Protein AF-0000000070433980 (afdb_homodimer)

Foldseek 3Di:
DAAFDKDKAKWFDAFFWWKWFFKWKWFDQAQKWKKFKDKQNHTQFIFIDHGDPPNPVSPPVIDIRGITGDTDTDGGTMMMIMIGTNHADPVGIGTDDIDMDIPDPQQDPCNTNVVKDFFPPDFDDFFDDDPVAFWKKWFWQADAAPAQLAFRTKIFIFGQDFQKKKKKWFWAPDDDPDFQADHDGVRPQAQFQQDKDFWDWQDQPDDWDDDPFKIWHWHDDQFKIKIKMKGAHGDQDVSVQFGLQQFKKKKKWFKALDWAWKKKKKWWQFLVRDIDTDDIDTDNSNPDGMDMDIGHGRGGDNPDMIMIMMMIGDPGGTRIITRIITIHGDDWDWDKDFPDDDQFKTKIFTAIPRRVVDQFFAWEAEPPVRDIDTRTQKIWMWGQDPVDRDTATAWMAGQFQKIWGDAGDDPPDDYFDAFKIKRAAWWDRNDSDTGFGWHYWYAHPVQGKIWTATPVGWIWIWGWDHDRRMIMIMIGTPDDDDNSVRTGRMMITWFDNHQQATSFQWKDASRDDIDGSPDPDGMDIHQKMKTHHRMQHSHSRGHTIMMMGRDHPVPVVD/DAAFDKDKAKWFDAAFWWKWFFKWKWFDQAAKWKKFKDKQNHTQFIFIDHGDHPVPVSPPVIDIRGITGDIDTDGGTMMMIMIGTNHADPVGIGTDDIDMDIPDPQQDPCNTNVNKDFFPPDFDDFFDDDPQAFWKKWFWQADAAPAQLAFRTKIFIFGQDFQKKKKKWFWAPDDDPDFFADHDGVRPLAQPQQDKDFWDWQDQPDDWDDDPFKIWHWHDDQFKIKIKMKGAHGDADVSVQFGLQQFKKKKKWFKALDWAWKKKKKWWQFLVRDIDTDDIDTDRSNPDGMDMDIGHGRGHDNPDMIMIMMMIGDPGGTRIITRIITIHGDDWDWDKDFPDDDQFKTKIFTAIPRRVVDQFFAWEAEPPPRDIDTRTQKIWMWGQDPVDRDTATAWMAGQFQKIWGDAGDDPPDDYFDAFKIKRAAWWDRNDSDTGFGWHYWYAHPVQGKIWTATPVGWIWIWGWDHDRRMIMIMIGTPDDDDNSVRTGRMMIIWFDNHQQATSFQWKDASRDDIDGSPDPDGMDIHQKMKTHHRMQHSHSRGHTIMMMGRDHPVPPVD

Structure (mmCIF, N/CA/C/O backbone):
data_AF-0000000070433980-model_v1
#
loop_
_entity.id
_entity.type
_entity.pdbx_description
1 polymer 'Uncharacterized protein LOC111118396 isoform X2'
#
loop_
_atom_site.group_PDB
_atom_site.id
_atom_site.type_symbol
_atom_site.label_atom_id
_atom_site.label_alt_id
_atom_site.label_comp_id
_atom_site.label_asym_id
_atom_site.label_entity_id
_atom_site.label_seq_id
_atom_site.pdbx_PDB_ins_code
_atom_site.Cartn_x
_atom_site.Cartn_y
_atom_site.Cartn_z
_atom_site.occupancy
_atom_site.B_iso_or_equiv
_atom_site.auth_seq_id
_atom_site.auth_comp_id
_atom_site.auth_asym_id
_atom_site.auth_atom_id
_atom_site.pdbx_PDB_model_num
ATOM 1 N N . MET A 1 1 ? -34.625 -0.624 -18.125 1 86.94 1 MET A N 1
ATOM 2 C CA . MET A 1 1 ? -34.812 -2.006 -17.703 1 86.94 1 MET A CA 1
ATOM 3 C C . MET A 1 1 ? -36.094 -2.592 -18.312 1 86.94 1 MET A C 1
ATOM 5 O O . MET A 1 1 ? -37.062 -1.866 -18.578 1 86.94 1 MET A O 1
ATOM 9 N N . PHE A 1 2 ? -35.969 -3.822 -18.5 1 88.75 2 PHE A N 1
ATOM 10 C CA . PHE A 1 2 ? -37.156 -4.543 -18.953 1 88.75 2 PHE A CA 1
ATOM 11 C C . PHE A 1 2 ? -37.656 -5.488 -17.875 1 88.75 2 PHE A C 1
ATOM 13 O O . PHE A 1 2 ? -37.031 -5.637 -16.828 1 88.75 2 PHE A O 1
ATOM 20 N N . THR A 1 3 ? -38.844 -6.012 -18.219 1 88.19 3 THR A N 1
ATOM 21 C CA . THR A 1 3 ? -39.5 -6.902 -17.266 1 88.19 3 THR A CA 1
ATOM 22 C C . THR A 1 3 ? -38.531 -7.953 -16.75 1 88.19 3 THR A C 1
ATOM 24 O O . THR A 1 3 ? -37.781 -8.562 -17.531 1 88.19 3 THR A O 1
ATOM 27 N N . ASN A 1 4 ? -38.406 -8.031 -15.445 1 85.06 4 ASN A N 1
ATOM 28 C CA . ASN A 1 4 ? -37.594 -8.992 -14.688 1 85.06 4 ASN A CA 1
ATOM 29 C C . ASN A 1 4 ? -36.156 -8.57 -14.594 1 85.06 4 ASN A C 1
ATOM 31 O O . ASN A 1 4 ? -35.312 -9.297 -14.047 1 85.06 4 ASN A O 1
ATOM 35 N N . GLN A 1 5 ? -35.906 -7.461 -15.109 1 85.38 5 GLN A N 1
ATOM 36 C CA . GLN A 1 5 ? -34.562 -6.91 -14.891 1 85.38 5 GLN A CA 1
ATOM 37 C C . GLN A 1 5 ? -34.5 -6.121 -13.586 1 85.38 5 GLN A C 1
ATOM 39 O O . GLN A 1 5 ? -35.531 -5.672 -13.078 1 85.38 5 GLN A O 1
ATOM 44 N N . TYR A 1 6 ? -33.312 -6.09 -12.969 1 88.31 6 TYR A N 1
ATOM 45 C CA . TYR A 1 6 ? -33.25 -5.441 -11.664 1 88.31 6 TYR A CA 1
ATOM 46 C C . TYR A 1 6 ? -31.922 -4.668 -11.523 1 88.31 6 TYR A C 1
ATOM 48 O O . TYR A 1 6 ? -30.984 -4.887 -12.297 1 88.31 6 TYR A O 1
ATOM 56 N N . LEU A 1 7 ? -31.938 -3.682 -10.68 1 85.38 7 LEU A N 1
ATOM 57 C CA . LEU A 1 7 ? -30.781 -2.998 -10.117 1 85.38 7 LEU A CA 1
ATOM 58 C C . LEU A 1 7 ? -30.562 -3.393 -8.664 1 85.38 7 LEU A C 1
ATOM 60 O O . LEU A 1 7 ? -31.516 -3.537 -7.906 1 85.38 7 LEU A O 1
ATOM 64 N N . GLU A 1 8 ? -29.344 -3.719 -8.414 1 83.38 8 GLU A N 1
ATOM 65 C CA . GLU A 1 8 ? -29.016 -4.09 -7.035 1 83.38 8 GLU A CA 1
ATOM 66 C C . GLU A 1 8 ? -27.812 -3.303 -6.523 1 83.38 8 GLU A C 1
ATOM 68 O O . GLU A 1 8 ? -26.844 -3.096 -7.258 1 83.38 8 GLU A O 1
ATOM 73 N N . TYR A 1 9 ? -27.938 -2.695 -5.289 1 81 9 TYR A N 1
ATOM 74 C CA . TYR A 1 9 ? -26.859 -1.953 -4.648 1 81 9 TYR A CA 1
ATOM 75 C C . TYR A 1 9 ? -26.656 -2.406 -3.209 1 81 9 TYR A C 1
ATOM 77 O O . TYR A 1 9 ? -27.625 -2.684 -2.502 1 81 9 TYR A O 1
ATOM 85 N N . THR A 1 10 ? -25.438 -2.533 -2.9 1 75.19 10 THR A N 1
ATOM 86 C CA . THR A 1 10 ? -25.109 -2.852 -1.516 1 75.19 10 THR A CA 1
ATOM 87 C C . THR A 1 10 ? -24.875 -1.578 -0.709 1 75.19 10 THR A C 1
ATOM 89 O O . THR A 1 10 ? -24.234 -0.637 -1.195 1 75.19 10 THR A O 1
ATOM 92 N N . PHE A 1 11 ? -25.578 -1.498 0.395 1 77.69 11 PHE A N 1
ATOM 93 C CA . PHE A 1 11 ? -25.328 -0.402 1.328 1 77.69 11 PHE A CA 1
ATOM 94 C C . PHE A 1 11 ? -25.141 -0.93 2.744 1 77.69 11 PHE A C 1
ATOM 96 O O . PHE A 1 11 ? -25.453 -2.084 3.033 1 77.69 11 PHE A O 1
ATOM 103 N N . CYS A 1 12 ? -24.516 -0.192 3.568 1 74.44 12 CYS A N 1
ATOM 104 C CA . CYS A 1 12 ? -24.234 -0.609 4.934 1 74.44 12 CYS A CA 1
ATOM 105 C C . CYS A 1 12 ? -24.859 0.344 5.941 1 74.44 12 CYS A C 1
ATOM 107 O O . CYS A 1 12 ? -25.078 1.521 5.641 1 74.44 12 CYS A O 1
ATOM 109 N N . VAL A 1 13 ? -25.406 -0.296 7.055 1 76.44 13 VAL A N 1
ATOM 110 C CA . VAL A 1 13 ? -25.828 0.509 8.195 1 76.44 13 VAL A CA 1
ATOM 111 C C . VAL A 1 13 ? -25.031 0.106 9.438 1 76.44 13 VAL A C 1
ATOM 113 O O . VAL A 1 13 ? -24.641 -1.056 9.578 1 76.44 13 VAL A O 1
ATOM 116 N N . ARG A 1 14 ? -24.688 0.942 10.305 1 64.81 14 ARG A N 1
ATOM 117 C CA . ARG A 1 14 ? -23.75 0.749 11.406 1 64.81 14 ARG A CA 1
ATOM 118 C C . ARG A 1 14 ? -24.484 0.279 12.664 1 64.81 14 ARG A C 1
ATOM 120 O O . ARG A 1 14 ? -23.859 -0.226 13.602 1 64.81 14 ARG A O 1
ATOM 127 N N . LYS A 1 15 ? -25.688 0.625 12.766 1 67.81 15 LYS A N 1
ATOM 128 C CA . LYS A 1 15 ? -26.547 0.171 13.859 1 67.81 15 LYS A CA 1
ATOM 129 C C . LYS A 1 15 ? -27.906 -0.271 13.344 1 67.81 15 LYS A C 1
ATOM 131 O O . LYS A 1 15 ? -28.281 0.018 12.203 1 67.81 15 LYS A O 1
ATOM 136 N N . ASP A 1 16 ? -28.5 -1.017 14.289 1 78.94 16 ASP A N 1
ATOM 137 C CA . ASP A 1 16 ? -29.891 -1.31 13.945 1 78.94 16 ASP A CA 1
ATOM 138 C C . ASP A 1 16 ? -30.672 -0.025 13.68 1 78.94 16 ASP A C 1
ATOM 140 O O . ASP A 1 16 ? -30.688 0.88 14.516 1 78.94 16 ASP A O 1
ATOM 144 N N . THR A 1 17 ? -31.156 0.111 12.445 1 84.94 17 THR A N 1
ATOM 145 C CA . THR A 1 17 ? -31.812 1.36 12.086 1 84.94 17 THR A CA 1
ATOM 146 C C . THR A 1 17 ? -32.969 1.106 11.109 1 84.94 17 THR A C 1
ATOM 148 O O . THR A 1 17 ? -33.031 0.038 10.5 1 84.94 17 THR A O 1
ATOM 151 N N . ASN A 1 18 ? -33.844 2.07 11.102 1 89.56 18 ASN A N 1
ATOM 152 C CA . ASN A 1 18 ? -34.906 2.037 10.109 1 89.56 18 ASN A CA 1
ATOM 153 C C . ASN A 1 18 ? -34.438 2.588 8.766 1 89.56 18 ASN A C 1
ATOM 155 O O . ASN A 1 18 ? -33.719 3.586 8.711 1 89.56 18 ASN A O 1
ATOM 159 N N . VAL A 1 19 ? -34.719 1.878 7.727 1 90.94 19 VAL A N 1
ATOM 160 C CA . VAL A 1 19 ? -34.469 2.336 6.367 1 90.94 19 VAL A CA 1
ATOM 161 C C . VAL A 1 19 ? -35.75 2.453 5.59 1 90.94 19 VAL A C 1
ATOM 163 O O . VAL A 1 19 ? -36.625 1.558 5.648 1 90.94 19 VAL A O 1
ATOM 166 N N . GLN A 1 20 ? -35.969 3.609 4.945 1 91.25 20 GLN A N 1
ATOM 167 C CA . GLN A 1 20 ? -37.156 3.867 4.117 1 91.25 20 GLN A CA 1
ATOM 168 C C . GLN A 1 20 ? -36.75 4.273 2.703 1 91.25 20 GLN A C 1
ATOM 170 O O . GLN A 1 20 ? -35.812 5.047 2.518 1 91.25 20 GLN A O 1
ATOM 175 N N . ILE A 1 21 ? -37.406 3.662 1.731 1 92.31 21 ILE A N 1
ATOM 176 C CA . ILE A 1 21 ? -37.281 4.199 0.38 1 92.31 21 ILE A CA 1
ATOM 177 C C . ILE A 1 21 ? -38.031 5.527 0.289 1 92.31 21 ILE A C 1
ATOM 179 O O . ILE A 1 21 ? -39.281 5.547 0.264 1 92.31 21 ILE A O 1
ATOM 183 N N . SER A 1 22 ? -37.25 6.539 0.221 1 91.44 22 SER A N 1
ATOM 184 C CA . SER A 1 22 ? -37.875 7.848 0.28 1 91.44 22 SER A CA 1
ATOM 185 C C . SER A 1 22 ? -38.219 8.359 -1.116 1 91.44 22 SER A C 1
ATOM 187 O O . SER A 1 22 ? -39.031 9.266 -1.269 1 91.44 22 SER A O 1
ATOM 189 N N . ASN A 1 23 ? -37.5 7.82 -2.041 1 91.69 23 ASN A N 1
ATOM 190 C CA . ASN A 1 23 ? -37.781 8.305 -3.387 1 91.69 23 ASN A CA 1
ATOM 191 C C . ASN A 1 23 ? -37.219 7.375 -4.453 1 91.69 23 ASN A C 1
ATOM 193 O O . ASN A 1 23 ? -36.156 6.785 -4.262 1 91.69 23 ASN A O 1
ATOM 197 N N . ILE A 1 24 ? -38 7.211 -5.473 1 91 24 ILE A N 1
ATOM 198 C CA . ILE A 1 24 ? -37.5 6.664 -6.738 1 91 24 ILE A CA 1
ATOM 199 C C . ILE A 1 24 ? -37.688 7.703 -7.848 1 91 24 ILE A C 1
ATOM 201 O O . ILE A 1 24 ? -38.812 8.164 -8.109 1 91 24 ILE A O 1
ATOM 205 N N . ARG A 1 25 ? -36.5 8.094 -8.422 1 90.75 25 ARG A N 1
ATOM 206 C CA . ARG A 1 25 ? -36.562 8.992 -9.57 1 90.75 25 ARG A CA 1
ATOM 207 C C . ARG A 1 25 ? -36.656 8.203 -10.875 1 90.75 25 ARG A C 1
ATOM 209 O O . ARG A 1 25 ? -35.75 7.438 -11.203 1 90.75 25 ARG A O 1
ATOM 216 N N . PHE A 1 26 ? -37.875 8.43 -11.555 1 89.62 26 PHE A N 1
ATOM 217 C CA . PHE A 1 26 ? -38.156 7.578 -12.703 1 89.62 26 PHE A CA 1
ATOM 218 C C . PHE A 1 26 ? -38.688 8.398 -13.867 1 89.62 26 PHE A C 1
ATOM 220 O O . PHE A 1 26 ? -39.125 9.547 -13.688 1 89.62 26 PHE A O 1
ATOM 227 N N . SER A 1 27 ? -38.5 7.805 -15.086 1 86.75 27 SER A N 1
ATOM 228 C CA . SER A 1 27 ? -39.188 8.297 -16.281 1 86.75 27 SER A CA 1
ATOM 229 C C . SER A 1 27 ? -40 7.195 -16.953 1 86.75 27 SER A C 1
ATOM 231 O O . SER A 1 27 ? -39.625 6.016 -16.859 1 86.75 27 SER A O 1
ATOM 233 N N . ASN A 1 28 ? -41.188 7.547 -17.422 1 84.75 28 ASN A N 1
ATOM 234 C CA . ASN A 1 28 ? -42.031 6.609 -18.156 1 84.75 28 ASN A CA 1
ATOM 235 C C . ASN A 1 28 ? -42.656 7.258 -19.391 1 84.7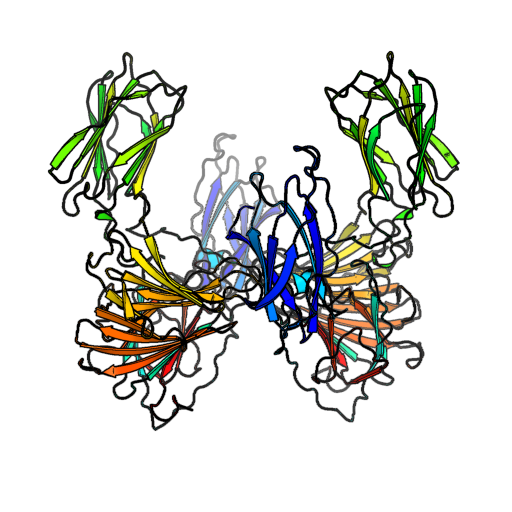5 28 ASN A C 1
ATOM 237 O O . ASN A 1 28 ? -43.25 8.344 -19.297 1 84.75 28 ASN A O 1
ATOM 241 N N . ASP A 1 29 ? -42.438 6.703 -20.469 1 76.56 29 ASP A N 1
ATOM 242 C CA . ASP A 1 29 ? -43.062 7.195 -21.703 1 76.56 29 ASP A CA 1
ATOM 243 C C . ASP A 1 29 ? -44.094 6.191 -22.234 1 76.56 29 ASP A C 1
ATOM 245 O O . ASP A 1 29 ? -44.219 6.031 -23.453 1 76.56 29 ASP A O 1
ATOM 249 N N . GLY A 1 30 ? -44.75 5.453 -21.453 1 79.25 30 GLY A N 1
ATOM 250 C CA . GLY A 1 30 ? -45.719 4.441 -21.844 1 79.25 30 GLY A CA 1
ATOM 251 C C . GLY A 1 30 ? -46.812 4.23 -20.797 1 79.25 30 GLY A C 1
ATOM 252 O O . GLY A 1 30 ? -47.125 5.137 -20.016 1 79.25 30 GLY A O 1
ATOM 253 N N . PRO A 1 31 ? -47.562 3.135 -20.922 1 82.19 31 PRO A N 1
ATOM 254 C CA . PRO A 1 31 ? -48.688 2.896 -20 1 82.19 31 PRO A CA 1
ATOM 255 C C . PRO A 1 31 ? -48.219 2.889 -18.531 1 82.19 31 PRO A C 1
ATOM 257 O O . PRO A 1 31 ? -48.75 3.65 -17.719 1 82.19 31 PRO A O 1
ATOM 260 N N . HIS A 1 32 ? -47.562 1.957 -18.047 1 85.88 32 HIS A N 1
ATOM 261 C CA . HIS A 1 32 ? -47.031 1.994 -16.688 1 85.88 32 HIS A CA 1
ATOM 262 C C . HIS A 1 32 ? -45.938 0.955 -16.516 1 85.88 32 HIS A C 1
ATOM 264 O O . HIS A 1 32 ? -45.875 -0.03 -17.25 1 85.88 32 HIS A O 1
ATOM 270 N N . ASP A 1 33 ? -45.031 1.31 -15.727 1 89.56 33 ASP A N 1
ATOM 271 C CA . ASP A 1 33 ? -44.031 0.368 -15.219 1 89.56 33 ASP A CA 1
ATOM 272 C C . ASP A 1 33 ? -44.281 0.047 -13.75 1 89.56 33 ASP A C 1
ATOM 274 O O . ASP A 1 33 ? -44.812 0.865 -13.016 1 89.56 33 ASP A O 1
ATOM 278 N N . GLU A 1 34 ? -44.031 -1.171 -13.391 1 92.81 34 GLU A N 1
ATOM 279 C CA . GLU A 1 34 ? -44.156 -1.611 -12.008 1 92.81 34 GLU A CA 1
ATOM 280 C C . GLU A 1 34 ? -42.844 -2.068 -11.445 1 92.81 34 GLU A C 1
ATOM 282 O O . GLU A 1 34 ? -42.156 -2.889 -12.055 1 92.81 34 GLU A O 1
ATOM 287 N N . TYR A 1 35 ? -42.5 -1.406 -10.328 1 93.19 35 TYR A N 1
ATOM 288 C CA . TYR A 1 35 ? -41.25 -1.758 -9.656 1 93.19 35 TYR A CA 1
ATOM 289 C C . TYR A 1 35 ? -41.5 -2.48 -8.344 1 93.19 35 TYR A C 1
ATOM 291 O O . TYR A 1 35 ? -42.469 -2.166 -7.645 1 93.19 35 TYR A O 1
ATOM 299 N N . LEU A 1 36 ? -40.75 -3.506 -8.078 1 93.81 36 LEU A N 1
ATOM 300 C CA . LEU A 1 36 ? -40.656 -4.172 -6.781 1 93.81 36 LEU A CA 1
ATOM 301 C C . LEU A 1 36 ? -39.344 -3.855 -6.094 1 93.81 36 LEU A C 1
ATOM 303 O O . LEU A 1 36 ? -38.281 -3.965 -6.707 1 93.81 36 LEU A O 1
ATOM 307 N N . ILE A 1 37 ? -39.375 -3.328 -4.902 1 92.38 37 ILE A N 1
ATOM 308 C CA . ILE A 1 37 ? -38.188 -3.016 -4.152 1 92.38 37 ILE A CA 1
ATOM 309 C C . ILE A 1 37 ? -38 -4.004 -3 1 92.38 37 ILE A C 1
ATOM 311 O O . ILE A 1 37 ? -38.938 -4.234 -2.236 1 92.38 37 ILE A O 1
ATOM 315 N N . GLU A 1 38 ? -36.812 -4.52 -2.908 1 92.25 38 GLU A N 1
ATOM 316 C CA . GLU A 1 38 ? -36.438 -5.449 -1.842 1 92.25 38 GLU A CA 1
ATOM 317 C C . GLU A 1 38 ? -35.25 -4.957 -1.062 1 92.25 38 GLU A C 1
ATOM 319 O O . GLU A 1 38 ? -34.344 -4.348 -1.636 1 92.25 38 GLU A O 1
ATOM 324 N N . ILE A 1 39 ? -35.312 -5.145 0.209 1 87.5 39 ILE A N 1
ATOM 325 C CA . ILE A 1 39 ? -34.125 -5.047 1.04 1 87.5 39 ILE A CA 1
ATOM 326 C C . ILE A 1 39 ? -33.812 -6.41 1.644 1 87.5 39 ILE A C 1
ATOM 328 O O . ILE A 1 39 ? -34.625 -7.004 2.332 1 87.5 39 ILE A O 1
ATOM 332 N N . ASP A 1 40 ? -32.656 -6.906 1.275 1 80.19 40 ASP A N 1
ATOM 333 C CA . ASP A 1 40 ? -32.156 -8.211 1.725 1 80.19 40 ASP A CA 1
ATOM 334 C C . ASP A 1 40 ? -33.156 -9.312 1.382 1 80.19 40 ASP A C 1
ATOM 336 O O . ASP A 1 40 ? -33.438 -10.18 2.211 1 80.19 40 ASP A O 1
ATOM 340 N N . GLY A 1 41 ? -33.781 -9.156 0.158 1 80.81 41 GLY A N 1
ATOM 341 C CA . GLY A 1 41 ? -34.688 -10.18 -0.351 1 80.81 41 GLY A CA 1
ATOM 342 C C . GLY A 1 41 ? -36.125 -10.016 0.133 1 80.81 41 GLY A C 1
ATOM 343 O O . GLY A 1 41 ? -37 -10.719 -0.322 1 80.81 41 GLY A O 1
ATOM 344 N N . ASN A 1 42 ? -36.25 -9.133 1.106 1 85.81 42 ASN A N 1
ATOM 345 C CA . ASN A 1 42 ? -37.594 -8.859 1.599 1 85.81 42 ASN A CA 1
ATOM 346 C C . ASN A 1 42 ? -38.25 -7.691 0.857 1 85.81 42 ASN A C 1
ATOM 348 O O . ASN A 1 42 ? -37.625 -6.633 0.711 1 85.81 42 ASN A O 1
ATOM 352 N N . VAL A 1 43 ? -39.5 -7.977 0.425 1 89.62 43 VAL A N 1
ATOM 353 C CA . VAL A 1 43 ? -40.219 -6.922 -0.282 1 89.62 43 VAL A CA 1
ATOM 354 C C . VAL A 1 43 ? -40.562 -5.789 0.687 1 89.62 43 VAL A C 1
ATOM 356 O O . VAL A 1 43 ? -41.219 -6.012 1.71 1 89.62 43 VAL A O 1
ATOM 359 N N . VAL A 1 44 ? -40.062 -4.648 0.386 1 90.12 44 VAL A N 1
ATOM 360 C CA . VAL A 1 44 ? -40.312 -3.525 1.285 1 90.12 44 VAL A CA 1
ATOM 361 C C . VAL A 1 44 ? -41.281 -2.537 0.637 1 90.12 44 VAL A C 1
ATOM 363 O O . VAL A 1 44 ? -41.812 -1.659 1.311 1 90.12 44 VAL A O 1
ATOM 366 N N . GLY A 1 45 ? -41.438 -2.658 -0.675 1 89.38 45 GLY A N 1
ATOM 367 C CA . GLY A 1 45 ? -42.375 -1.763 -1.343 1 89.38 45 GLY A CA 1
ATOM 368 C C . GLY A 1 45 ? -42.531 -2.064 -2.82 1 89.38 45 GLY A C 1
ATOM 369 O O . GLY A 1 45 ? -41.719 -2.785 -3.404 1 89.38 45 GLY A O 1
ATOM 370 N N . GLU A 1 46 ? -43.688 -1.631 -3.301 1 91.81 46 GLU A N 1
ATOM 371 C CA . GLU A 1 46 ? -44 -1.667 -4.73 1 91.81 46 GLU A CA 1
ATOM 372 C C . GLU A 1 46 ? -44.406 -0.287 -5.246 1 91.81 46 GLU A C 1
ATOM 374 O O . GLU A 1 46 ? -45 0.503 -4.52 1 91.81 46 GLU A O 1
ATOM 379 N N . PHE A 1 47 ? -43.906 0.012 -6.473 1 92.38 47 PHE A N 1
ATOM 380 C CA . PHE A 1 47 ? -44.188 1.317 -7.055 1 92.38 47 PHE A CA 1
ATOM 381 C C . PHE A 1 47 ? -44.625 1.176 -8.5 1 92.38 47 PHE A C 1
ATOM 383 O O . PHE A 1 47 ? -44 0.46 -9.289 1 92.38 47 PHE A O 1
ATOM 390 N N . LEU A 1 48 ? -45.781 1.758 -8.727 1 90.44 48 LEU A N 1
ATOM 391 C CA . LEU A 1 48 ? -46.344 1.832 -10.078 1 90.44 48 LEU A CA 1
ATOM 392 C C . LEU A 1 48 ? -46.188 3.238 -10.648 1 90.44 48 LEU A C 1
ATOM 394 O O . LEU A 1 48 ? -46.594 4.219 -10 1 90.44 48 LEU A O 1
ATOM 398 N N . THR A 1 49 ? -45.562 3.24 -11.836 1 87.62 49 THR A N 1
ATOM 399 C CA . THR A 1 49 ? -45.438 4.555 -12.453 1 87.62 49 THR A CA 1
ATOM 400 C C . THR A 1 49 ? -46.75 5.008 -13.078 1 87.62 49 THR A C 1
ATOM 402 O O . THR A 1 49 ? -47.594 4.18 -13.43 1 87.62 49 THR A O 1
ATOM 405 N N . GLY A 1 50 ? -47.125 6.191 -13.031 1 80.5 50 GLY A N 1
ATOM 406 C CA . GLY A 1 50 ? -48.281 6.695 -13.734 1 80.5 50 GLY A CA 1
ATOM 407 C C . GLY A 1 50 ? -48.156 6.645 -15.242 1 80.5 50 GLY A C 1
ATOM 408 O O . GLY A 1 50 ? -47.031 6.48 -15.758 1 80.5 50 GLY A O 1
ATOM 409 N N . THR A 1 51 ? -49.219 6.473 -15.891 1 74.5 51 THR A N 1
ATOM 410 C CA . THR A 1 51 ? -49.281 6.5 -17.359 1 74.5 51 THR A CA 1
ATOM 411 C C . THR A 1 51 ? -48.875 7.879 -17.875 1 74.5 51 THR A C 1
ATOM 413 O O . THR A 1 51 ? -49.375 8.898 -17.406 1 74.5 51 THR A O 1
ATOM 416 N N . GLN A 1 52 ? -47.688 7.895 -18.531 1 69 52 GLN A N 1
ATOM 417 C CA . GLN A 1 52 ? -47.406 9.148 -19.234 1 69 52 GLN A CA 1
ATOM 418 C C . GLN A 1 52 ? -47.5 8.961 -20.75 1 69 52 GLN A C 1
ATOM 420 O O . GLN A 1 52 ? -46.906 8.023 -21.297 1 69 52 GLN A O 1
ATOM 425 N N . THR A 1 53 ? -48.406 9.555 -21.344 1 64.62 53 THR A N 1
ATOM 426 C CA . THR A 1 53 ? -48.75 9.43 -22.75 1 64.62 53 THR A CA 1
ATOM 427 C C . THR A 1 53 ? -47.938 10.406 -23.594 1 64.62 53 THR A C 1
ATOM 429 O O . THR A 1 53 ? -48.094 11.625 -23.484 1 64.62 53 THR A O 1
ATOM 432 N N . GLY A 1 54 ? -46.688 10.219 -23.703 1 61.47 54 GLY A N 1
ATOM 433 C CA . GLY A 1 54 ? -46 11.141 -24.562 1 61.47 54 GLY A CA 1
ATOM 434 C C . GLY A 1 54 ? -45.406 10.477 -25.797 1 61.47 54 GLY A C 1
ATOM 435 O O . GLY A 1 54 ? -44.688 11.117 -26.578 1 61.47 54 GLY A O 1
ATOM 436 N N . SER A 1 55 ? -45.906 9.375 -26.125 1 59 55 SER A N 1
ATOM 437 C CA . SER A 1 55 ? -45.469 8.633 -27.312 1 59 55 SER A CA 1
ATOM 438 C C . SER A 1 55 ? -43.969 8.719 -27.5 1 59 55 SER A C 1
ATOM 440 O O . SER A 1 55 ? -43.469 9.023 -28.594 1 59 55 SER A O 1
ATOM 442 N N . GLY A 1 56 ? -43.188 8.562 -26.578 1 61.25 56 GLY A N 1
ATOM 443 C CA . GLY A 1 56 ? -41.75 8.648 -26.641 1 61.25 56 GLY A CA 1
ATOM 444 C C . GLY A 1 56 ? -41.188 9.977 -26.156 1 61.25 56 GLY A C 1
ATOM 445 O O . GLY A 1 56 ? -40 10.102 -25.875 1 61.25 56 GLY A O 1
ATOM 446 N N . ALA A 1 57 ? -42 10.992 -26.188 1 64.75 57 ALA A N 1
ATOM 447 C CA . ALA A 1 57 ? -41.531 12.352 -25.906 1 64.75 57 ALA A CA 1
ATOM 448 C C . ALA A 1 57 ? -41.344 12.57 -24.406 1 64.75 57 ALA A C 1
ATOM 450 O O . ALA A 1 57 ? -40.688 13.516 -23.984 1 64.75 57 ALA A O 1
ATOM 451 N N . ALA A 1 58 ? -41.938 11.758 -23.688 1 71.5 58 ALA A N 1
ATOM 452 C CA . ALA A 1 58 ? -41.812 11.953 -22.234 1 71.5 58 ALA A CA 1
ATOM 453 C C . ALA A 1 58 ? -40.594 11.219 -21.688 1 71.5 58 ALA A C 1
ATOM 455 O O . ALA A 1 58 ? -40.406 11.172 -20.469 1 71.5 58 ALA A O 1
ATOM 456 N N . TRP A 1 59 ? -39.875 10.891 -22.656 1 71.69 59 TRP A N 1
ATOM 457 C CA . TRP A 1 59 ? -38.625 10.242 -22.266 1 71.69 59 TRP A CA 1
ATOM 458 C C . TRP A 1 59 ? -37.688 11.234 -21.578 1 71.69 59 TRP A C 1
ATOM 460 O O . TRP A 1 59 ? -37.625 12.398 -21.969 1 71.69 59 TRP A O 1
ATOM 470 N N . ASN A 1 60 ? -37.125 10.844 -20.391 1 76.81 60 ASN A N 1
ATOM 471 C CA . ASN A 1 60 ? -36.156 11.617 -19.609 1 76.81 60 ASN A CA 1
ATOM 472 C C . ASN A 1 60 ? -36.844 12.75 -18.844 1 76.81 60 ASN A C 1
ATOM 474 O O . ASN A 1 60 ? -36.188 13.711 -18.438 1 76.81 60 ASN A O 1
ATOM 478 N N . ASN A 1 61 ? -38.188 12.781 -18.969 1 82.19 61 ASN A N 1
ATOM 479 C CA . ASN A 1 61 ? -38.906 13.602 -18 1 82.19 61 ASN A CA 1
ATOM 480 C C . ASN A 1 61 ? -39.031 12.898 -16.656 1 82.19 61 ASN A C 1
ATOM 482 O O . ASN A 1 61 ? -39.906 12.055 -16.484 1 82.19 61 ASN A O 1
ATOM 486 N N . TYR A 1 62 ? -38.219 13.305 -15.75 1 85.5 62 TYR A N 1
ATOM 487 C CA . TYR A 1 62 ? -38.094 12.539 -14.516 1 85.5 62 TYR A CA 1
ATOM 488 C C . TYR A 1 62 ? -39.094 13.023 -13.477 1 85.5 62 TYR A C 1
ATOM 490 O O . TYR A 1 62 ? -39.344 14.219 -13.352 1 85.5 62 TYR A O 1
ATOM 498 N N . HIS A 1 63 ? -39.75 12.055 -12.852 1 88.19 63 HIS A N 1
ATOM 499 C CA . HIS A 1 63 ? -40.688 12.25 -11.758 1 88.19 63 HIS A CA 1
ATOM 500 C C . HIS A 1 63 ? -40.219 11.555 -10.492 1 88.19 63 HIS A C 1
ATOM 502 O O . HIS A 1 63 ? -39.344 10.703 -10.539 1 88.19 63 HIS A O 1
ATOM 508 N N . SER A 1 64 ? -40.719 12.023 -9.328 1 90.69 64 SER A N 1
ATOM 509 C CA . SER A 1 64 ? -40.406 11.438 -8.031 1 90.69 64 SER A CA 1
ATOM 510 C C . SER A 1 64 ? -41.562 10.57 -7.52 1 90.69 64 SER A C 1
ATOM 512 O O . SER A 1 64 ? -42.719 10.969 -7.602 1 90.69 64 SER A O 1
ATOM 514 N N . SER A 1 65 ? -41.312 9.438 -7.059 1 90.19 65 SER A N 1
ATOM 515 C CA . SER A 1 65 ? -42.312 8.531 -6.539 1 90.19 65 SER A CA 1
ATOM 516 C C . SER A 1 65 ? -42.781 8.953 -5.148 1 90.19 65 SER A C 1
ATOM 518 O O . SER A 1 65 ? -43.875 8.578 -4.707 1 90.19 65 SER A O 1
ATOM 520 N N . GLY A 1 66 ? -41.969 9.719 -4.426 1 89.31 66 GLY A N 1
ATOM 521 C CA . GLY A 1 66 ? -42.156 9.812 -2.988 1 89.31 66 GLY A CA 1
ATOM 522 C C . GLY A 1 66 ? -41.844 8.523 -2.252 1 89.31 66 GLY A C 1
ATOM 523 O O . GLY A 1 66 ? -41.219 7.617 -2.822 1 89.31 66 GLY A O 1
ATOM 524 N N . PRO A 1 67 ? -42.188 8.492 -0.899 1 92.25 67 PRO A N 1
ATOM 525 C CA . PRO A 1 67 ? -41.844 7.305 -0.115 1 92.25 67 PRO A CA 1
ATOM 526 C C . PRO A 1 67 ? -42.562 6.047 -0.622 1 92.25 67 PRO A C 1
ATOM 528 O O . PRO A 1 67 ? -43.75 6.094 -0.973 1 92.25 67 PRO A O 1
ATOM 531 N N . VAL A 1 68 ? -41.844 5.074 -0.775 1 91.62 68 VAL A N 1
ATOM 532 C CA . VAL A 1 68 ? -42.375 3.795 -1.227 1 91.62 68 VAL A CA 1
ATOM 533 C C . VAL A 1 68 ? -42.281 2.768 -0.102 1 91.62 68 VAL A C 1
ATOM 535 O O . VAL A 1 68 ? -41.188 2.506 0.413 1 91.62 68 VAL A O 1
ATOM 538 N N . GLY A 1 69 ? -43.406 2.197 0.25 1 88.5 69 GLY A N 1
ATOM 539 C CA . GLY A 1 69 ? -43.406 1.205 1.312 1 88.5 69 GLY A CA 1
ATOM 540 C C . GLY A 1 69 ? -43.25 1.809 2.693 1 88.5 69 GLY A C 1
ATOM 541 O O . GLY A 1 69 ? -43.469 3.004 2.887 1 88.5 69 GLY A O 1
ATOM 542 N N . LYS A 1 70 ? -43.062 0.924 3.689 1 88.38 70 LYS A N 1
ATOM 543 C CA . LYS A 1 70 ? -42.844 1.327 5.078 1 88.38 70 LYS A CA 1
ATOM 544 C C . LYS A 1 70 ? -41.375 1.192 5.48 1 88.38 70 LYS A C 1
ATOM 546 O O . LYS A 1 70 ? -40.625 0.439 4.863 1 88.38 70 LYS A O 1
ATOM 551 N N . PRO A 1 71 ? -41.031 2.104 6.441 1 89.12 71 PRO A N 1
ATOM 552 C CA . PRO A 1 71 ? -39.656 1.915 6.973 1 89.12 71 PRO A CA 1
ATOM 553 C C . PRO A 1 71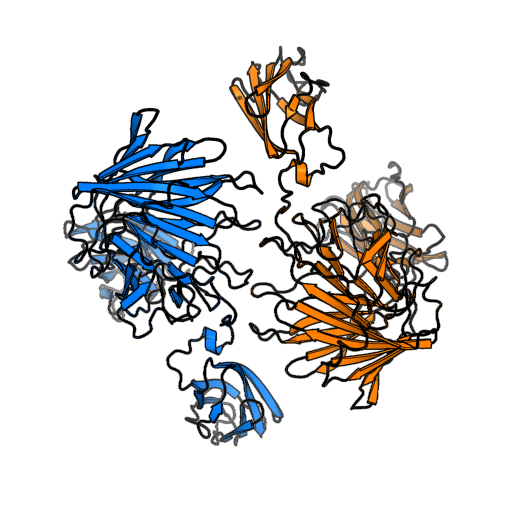 ? -39.438 0.506 7.516 1 89.12 71 PRO A C 1
ATOM 555 O O . PRO A 1 71 ? -40.344 -0.08 8.117 1 89.12 71 PRO A O 1
ATOM 558 N N . VAL A 1 72 ? -38.344 -0.046 7.266 1 91.12 72 VAL A N 1
ATOM 559 C CA . VAL A 1 72 ? -38 -1.381 7.734 1 91.12 72 VAL A CA 1
ATOM 560 C C . VAL A 1 72 ? -36.812 -1.292 8.695 1 91.12 72 VAL A C 1
ATOM 562 O O . VAL A 1 72 ? -35.875 -0.532 8.469 1 91.12 72 VAL A O 1
ATOM 565 N N . LEU A 1 73 ? -36.906 -1.982 9.773 1 89.19 73 LEU A N 1
ATOM 566 C CA . LEU A 1 73 ? -35.812 -2.1 10.703 1 89.19 73 LEU A CA 1
ATOM 567 C C . LEU A 1 73 ? -34.781 -3.113 10.203 1 89.19 73 LEU A C 1
ATOM 569 O O . LEU A 1 73 ? -35.125 -4.266 9.93 1 89.19 73 LEU A O 1
ATOM 573 N N . ILE A 1 74 ? -33.625 -2.588 9.922 1 84.19 74 ILE A N 1
ATOM 574 C CA . ILE A 1 74 ? -32.594 -3.504 9.508 1 84.19 74 ILE A CA 1
ATOM 575 C C . ILE A 1 74 ? -31.453 -3.475 10.539 1 84.19 74 ILE A C 1
ATOM 577 O O . ILE A 1 74 ? -31.281 -2.492 11.266 1 84.19 74 ILE A O 1
ATOM 581 N N . THR A 1 75 ? -30.734 -4.609 10.648 1 76.44 75 THR A N 1
ATOM 582 C CA . THR A 1 75 ? -29.641 -4.715 11.609 1 76.44 75 THR A CA 1
ATOM 583 C C . THR A 1 75 ? -28.375 -4.094 11.047 1 76.44 75 THR A C 1
ATOM 585 O O . THR A 1 75 ? -28.266 -3.861 9.844 1 76.44 75 THR A O 1
ATOM 588 N N . ALA A 1 76 ? -27.484 -3.768 12.008 1 67.44 76 ALA A N 1
ATOM 589 C CA . ALA A 1 76 ? -26.188 -3.248 11.586 1 67.44 76 ALA A CA 1
ATOM 590 C C . ALA A 1 76 ? -25.5 -4.215 10.625 1 67.44 76 ALA A C 1
ATOM 592 O O . ALA A 1 76 ? -25.578 -5.434 10.797 1 67.44 76 ALA A O 1
ATOM 593 N N . GLY A 1 77 ? -25 -3.701 9.461 1 65.25 77 GLY A N 1
ATOM 594 C CA . GLY A 1 77 ? -24.266 -4.539 8.523 1 65.25 77 GLY A CA 1
ATOM 595 C C . GLY A 1 77 ? -24.531 -4.184 7.074 1 65.25 77 GLY A C 1
ATOM 596 O O . GLY A 1 77 ? -24.984 -3.076 6.777 1 65.25 77 GLY A O 1
ATOM 597 N N . ASN A 1 78 ? -24.109 -5.133 6.238 1 66.94 78 ASN A N 1
ATOM 598 C CA . ASN A 1 78 ? -24.312 -4.984 4.801 1 66.94 78 ASN A CA 1
ATOM 599 C C . ASN A 1 78 ? -25.703 -5.422 4.375 1 66.94 78 ASN A C 1
ATOM 601 O O . ASN A 1 78 ? -26.219 -6.438 4.852 1 66.94 78 ASN A O 1
ATOM 605 N N . HIS A 1 79 ? -26.281 -4.555 3.627 1 77.62 79 HIS A N 1
ATOM 606 C CA . HIS A 1 79 ? -27.609 -4.828 3.098 1 77.62 79 HIS A CA 1
ATOM 607 C C . HIS A 1 79 ? -27.656 -4.613 1.589 1 77.62 79 HIS A C 1
ATOM 609 O O . HIS A 1 79 ? -26.781 -3.957 1.021 1 77.62 79 HIS A O 1
ATOM 615 N N . LYS A 1 80 ? -28.547 -5.281 0.992 1 82.38 80 LYS A N 1
ATOM 616 C CA . LYS A 1 80 ? -28.781 -5.121 -0.442 1 82.38 80 LYS A CA 1
ATOM 617 C C . LYS A 1 80 ? -30.156 -4.531 -0.717 1 82.38 80 LYS A C 1
ATOM 619 O O . LYS A 1 80 ? -31.156 -4.969 -0.138 1 82.38 80 LYS A O 1
ATOM 624 N N . VAL A 1 81 ? -30.109 -3.43 -1.486 1 87.81 81 VAL A N 1
ATOM 625 C CA . VAL A 1 81 ? -31.359 -2.928 -2.031 1 87.81 81 VAL A CA 1
ATOM 626 C C . VAL A 1 81 ? -31.5 -3.344 -3.494 1 87.81 81 VAL A C 1
ATOM 628 O O . VAL A 1 81 ? -30.562 -3.197 -4.273 1 87.81 81 VAL A O 1
ATOM 631 N N . LYS A 1 82 ? -32.594 -3.943 -3.723 1 88.75 82 LYS A N 1
ATOM 632 C CA . LYS A 1 82 ? -32.844 -4.453 -5.062 1 88.75 82 LYS A CA 1
ATOM 633 C C . LYS A 1 82 ? -34.156 -3.873 -5.625 1 88.75 82 LYS A C 1
ATOM 635 O O . LYS A 1 82 ? -35.188 -3.916 -4.969 1 88.75 82 LYS A O 1
ATOM 640 N N . LEU A 1 83 ? -34.031 -3.248 -6.785 1 91.62 83 LEU A N 1
ATOM 641 C CA . LEU A 1 83 ? -35.188 -2.777 -7.551 1 91.62 83 LEU A CA 1
ATOM 642 C C . LEU A 1 83 ? -35.406 -3.67 -8.766 1 91.62 83 LEU A C 1
ATOM 644 O O . LEU A 1 83 ? -34.594 -3.717 -9.68 1 91.62 83 LEU A O 1
ATOM 648 N N . THR A 1 84 ? -36.5 -4.34 -8.711 1 92.81 84 THR A N 1
ATOM 649 C CA . THR A 1 84 ? -36.875 -5.223 -9.812 1 92.81 84 THR A CA 1
ATOM 650 C C . THR A 1 84 ? -38 -4.629 -10.633 1 92.81 84 THR A C 1
ATOM 652 O O . THR A 1 84 ? -39 -4.148 -10.07 1 92.81 84 THR A O 1
ATOM 655 N N . THR A 1 85 ? -37.781 -4.66 -11.969 1 92.06 85 THR A N 1
ATOM 656 C CA . THR A 1 85 ? -38.906 -4.289 -12.852 1 92.06 85 THR A CA 1
ATOM 657 C C . THR A 1 85 ? -39.844 -5.461 -13.031 1 92.06 85 THR A C 1
ATOM 659 O O . THR A 1 85 ? -39.594 -6.375 -13.812 1 92.06 85 THR A O 1
ATOM 662 N N . LYS A 1 86 ? -40.969 -5.359 -12.336 1 92 86 LYS A N 1
ATOM 663 C CA . LYS A 1 86 ? -41.969 -6.406 -12.453 1 92 86 LYS A CA 1
ATOM 664 C C . LYS A 1 86 ? -42.656 -6.375 -13.828 1 92 86 LYS A C 1
ATOM 666 O O . LYS A 1 86 ? -42.844 -7.418 -14.461 1 92 86 LYS A O 1
ATOM 671 N N . VAL A 1 87 ? -43.094 -5.172 -14.18 1 89.06 87 VAL A N 1
ATOM 672 C CA . VAL A 1 87 ? -43.688 -4.93 -15.484 1 89.06 87 VAL A CA 1
ATOM 673 C C . VAL A 1 87 ? -43.062 -3.688 -16.125 1 89.06 87 VAL A C 1
ATOM 675 O O . VAL A 1 87 ? -42.906 -2.658 -15.461 1 89.06 87 VAL A O 1
ATOM 678 N N . SER A 1 88 ? -42.531 -3.861 -17.359 1 88.25 88 SER A N 1
ATOM 679 C CA . SER A 1 88 ? -42.094 -2.707 -18.125 1 88.25 88 SER A CA 1
ATOM 680 C C . SER A 1 88 ? -42.969 -2.516 -19.375 1 88.25 88 SER A C 1
ATOM 682 O O . SER A 1 88 ? -43.5 -3.484 -19.922 1 88.25 88 SER A O 1
ATOM 684 N N . ASP A 1 89 ? -43.062 -1.379 -19.812 1 82.75 89 ASP A N 1
ATOM 685 C CA . ASP A 1 89 ? -43.688 -1.144 -21.109 1 82.75 89 ASP A CA 1
ATOM 686 C C . ASP A 1 89 ? -42.75 -1.472 -22.25 1 82.75 89 ASP A C 1
ATOM 688 O O . ASP A 1 89 ? -41.656 -2.004 -22.016 1 82.75 89 ASP A O 1
ATOM 692 N N . GLN A 1 90 ? -43.156 -1.237 -23.484 1 79.81 90 GLN A N 1
ATOM 693 C CA . GLN A 1 90 ? -42.438 -1.675 -24.672 1 79.81 90 GLN A CA 1
ATOM 694 C C . GLN A 1 90 ? -41.125 -0.908 -24.812 1 79.81 90 GLN A C 1
ATOM 696 O O . GLN A 1 90 ? -40.219 -1.349 -25.531 1 79.81 90 GLN A O 1
ATOM 701 N N . TRP A 1 91 ? -41 0.248 -24.125 1 77.81 91 TRP A N 1
ATOM 702 C CA . TRP A 1 91 ? -39.812 1.073 -24.281 1 77.81 91 TRP A CA 1
ATOM 703 C C . TRP A 1 91 ? -38.844 0.888 -23.109 1 77.81 91 TRP A C 1
ATOM 705 O O . TRP A 1 91 ? -37.812 1.53 -23.031 1 77.81 91 TRP A O 1
ATOM 715 N N . GLY A 1 92 ? -39.219 0.081 -22.188 1 85.5 92 GLY A N 1
ATOM 716 C CA . GLY A 1 92 ? -38.375 -0.172 -21.016 1 85.5 92 GLY A CA 1
ATOM 717 C C . GLY A 1 92 ? -38.688 0.738 -19.844 1 85.5 92 GLY A C 1
ATOM 718 O O . GLY A 1 92 ? -39.438 1.725 -20 1 85.5 92 GLY A O 1
ATOM 719 N N . ALA A 1 93 ? -38.344 0.29 -18.688 1 86.25 93 ALA A N 1
ATOM 720 C CA . ALA A 1 93 ? -38.438 1.071 -17.469 1 86.25 93 ALA A CA 1
ATOM 721 C C . ALA A 1 93 ? -37.156 1.871 -17.203 1 86.25 93 ALA A C 1
ATOM 723 O O . ALA A 1 93 ? -36.062 1.368 -17.406 1 86.25 93 ALA A O 1
ATOM 724 N N . GLU A 1 94 ? -37.281 3.184 -16.844 1 86.75 94 GLU A N 1
ATOM 725 C CA . GLU A 1 94 ? -36.156 4.07 -16.625 1 86.75 94 GLU A CA 1
ATOM 726 C C . GLU A 1 94 ? -36.125 4.59 -15.195 1 86.75 94 GLU A C 1
ATOM 728 O O . GLU A 1 94 ? -37.094 5.16 -14.719 1 86.75 94 GLU A O 1
ATOM 733 N N . VAL A 1 95 ? -35.094 4.32 -14.492 1 88.69 95 VAL A N 1
ATOM 734 C CA . VAL A 1 95 ? -34.844 4.824 -13.141 1 88.69 95 VAL A CA 1
ATOM 735 C C . VAL A 1 95 ? -33.5 5.551 -13.102 1 88.69 95 VAL A C 1
ATOM 737 O O . VAL A 1 95 ? -32.5 5.039 -13.602 1 88.69 95 VAL A O 1
ATOM 740 N N . ASP A 1 96 ? -33.5 6.742 -12.531 1 86.62 96 ASP A N 1
ATOM 741 C CA . ASP A 1 96 ? -32.281 7.512 -12.375 1 86.62 96 ASP A CA 1
ATOM 742 C C . ASP A 1 96 ? -31.562 7.16 -11.07 1 86.62 96 ASP A C 1
ATOM 744 O O . ASP A 1 96 ? -30.359 6.855 -11.062 1 86.62 96 ASP A O 1
ATOM 748 N N . PHE A 1 97 ? -32.25 7.293 -9.961 1 87.25 97 PHE A N 1
ATOM 749 C CA . PHE A 1 97 ? -31.688 6.918 -8.664 1 87.25 97 PHE A CA 1
ATOM 750 C C . PHE A 1 97 ? -32.812 6.543 -7.691 1 87.25 97 PHE A C 1
ATOM 752 O O . PHE A 1 97 ? -33.969 6.816 -7.945 1 87.25 97 PHE A O 1
ATOM 759 N N . ILE A 1 98 ? -32.438 5.809 -6.711 1 88 98 ILE A N 1
ATOM 760 C CA . ILE A 1 98 ? -33.281 5.488 -5.547 1 88 98 ILE A CA 1
ATOM 761 C C . ILE A 1 98 ? -32.688 6.164 -4.309 1 88 98 ILE A C 1
ATOM 763 O O . ILE A 1 98 ? -31.469 6.188 -4.117 1 88 98 ILE A O 1
ATOM 767 N N . THR A 1 99 ? -33.562 6.789 -3.602 1 88.19 99 THR A N 1
ATOM 768 C CA . THR A 1 99 ? -33.125 7.41 -2.355 1 88.19 99 THR A CA 1
ATOM 769 C C . THR A 1 99 ? -33.562 6.57 -1.154 1 88.19 99 THR A C 1
ATOM 771 O O . THR A 1 99 ? -34.75 6.262 -0.994 1 88.19 99 THR A O 1
ATOM 774 N N . LEU A 1 100 ? -32.594 6.191 -0.4 1 88.38 100 LEU A N 1
ATOM 775 C CA . LEU A 1 100 ? -32.812 5.523 0.877 1 88.38 100 LEU A CA 1
ATOM 776 C C . LEU A 1 100 ? -32.625 6.492 2.039 1 88.38 100 LEU A C 1
ATOM 778 O O . LEU A 1 100 ? -31.594 7.16 2.129 1 88.38 100 LEU A O 1
ATOM 782 N N . GLU A 1 101 ? -33.656 6.629 2.803 1 87.44 101 GLU A N 1
ATOM 783 C CA . GLU A 1 101 ? -33.531 7.367 4.055 1 87.44 101 GLU A CA 1
ATOM 784 C C . GLU A 1 101 ? -33.219 6.438 5.219 1 87.44 101 GLU A C 1
ATOM 786 O O . GLU A 1 101 ? -33.938 5.496 5.5 1 87.44 101 GLU A O 1
ATOM 791 N N . VAL A 1 102 ? -32.094 6.605 5.766 1 85.38 102 VAL A N 1
ATOM 792 C CA . VAL A 1 102 ? -31.609 5.801 6.887 1 85.38 102 VAL A CA 1
ATOM 793 C C . VAL A 1 102 ? -31.719 6.609 8.18 1 85.38 102 VAL A C 1
ATOM 795 O O . VAL A 1 102 ? -31.203 7.734 8.258 1 85.38 102 VAL A O 1
ATOM 798 N N . ASP A 1 103 ? -32.438 6.039 9.141 1 83.38 103 ASP A N 1
ATOM 799 C CA . ASP A 1 103 ? -32.625 6.715 10.422 1 83.38 103 ASP A CA 1
ATOM 800 C C . ASP A 1 103 ? -31.375 6.633 11.289 1 83.38 103 ASP A C 1
ATOM 802 O O . ASP A 1 103 ? -31.422 6.074 12.383 1 83.38 103 ASP A O 1
ATOM 806 N N . ASP A 1 104 ? -30.297 7.043 10.773 1 74.81 104 ASP A N 1
ATOM 807 C CA . ASP A 1 104 ? -29.016 7.164 11.438 1 74.81 104 ASP A CA 1
ATOM 808 C C . ASP A 1 104 ? -28.266 8.414 10.977 1 74.81 104 ASP A C 1
ATOM 810 O O . ASP A 1 104 ? -27.641 8.422 9.914 1 74.81 104 ASP A O 1
ATOM 814 N N . GLN A 1 105 ? -28.312 9.383 11.75 1 64.56 105 GLN A N 1
ATOM 815 C CA . GLN A 1 105 ? -27.719 10.672 11.406 1 64.56 105 GLN A CA 1
ATOM 816 C C . GLN A 1 105 ? -26.188 10.578 11.359 1 64.56 105 GLN A C 1
ATOM 818 O O . GLN A 1 105 ? -25.531 11.422 10.75 1 64.56 105 GLN A O 1
ATOM 823 N N . ALA A 1 106 ? -25.766 9.492 11.945 1 58.34 106 ALA A N 1
ATOM 824 C CA . ALA A 1 106 ? -24.312 9.359 12.016 1 58.34 106 ALA A CA 1
ATOM 825 C C . ALA A 1 106 ? -23.781 8.602 10.805 1 58.34 106 ALA A C 1
ATOM 827 O O . ALA A 1 106 ? -22.562 8.523 10.602 1 58.34 106 ALA A O 1
ATOM 828 N N . LEU A 1 107 ? -24.703 8 10.016 1 70 107 LEU A N 1
ATOM 829 C CA . LEU A 1 107 ? -24.281 7.246 8.844 1 70 107 LEU A CA 1
ATOM 830 C C . LEU A 1 107 ? -23.891 8.18 7.707 1 70 107 LEU A C 1
ATOM 832 O O . LEU A 1 107 ? -24.734 8.922 7.188 1 70 107 LEU A O 1
ATOM 836 N N . ASP A 1 108 ? -22.594 8.125 7.441 1 64.06 108 ASP A N 1
ATOM 837 C CA . ASP A 1 108 ? -22.125 8.953 6.336 1 64.06 108 ASP A CA 1
ATOM 838 C C . ASP A 1 108 ? -22.062 8.148 5.039 1 64.06 108 ASP A C 1
ATOM 840 O O . ASP A 1 108 ? -22.453 6.98 5.008 1 64.06 108 ASP A O 1
ATOM 844 N N . GLU A 1 109 ? -21.781 8.875 3.928 1 68.06 109 GLU A N 1
ATOM 845 C CA . GLU A 1 109 ? -21.781 8.273 2.596 1 68.06 109 GLU A CA 1
ATOM 846 C C . GLU A 1 109 ? -20.859 7.066 2.529 1 68.06 109 GLU A C 1
ATOM 848 O O . GLU A 1 109 ? -21.203 6.035 1.953 1 68.06 109 GLU A O 1
ATOM 853 N N . MET A 1 110 ? -19.844 7.141 3.191 1 65.38 110 MET A N 1
ATOM 854 C CA . MET A 1 110 ? -18.891 6.047 3.148 1 65.38 110 MET A CA 1
ATOM 855 C C . MET A 1 110 ? -19.438 4.812 3.861 1 65.38 110 MET A C 1
ATOM 857 O O . MET A 1 110 ? -19.234 3.688 3.396 1 65.38 110 MET A O 1
ATOM 861 N N . GLY A 1 111 ? -20.031 5.195 4.914 1 65.88 111 GLY A N 1
ATOM 862 C CA . GLY A 1 111 ? -20.656 4.117 5.652 1 65.88 111 GLY A CA 1
ATOM 863 C C . GLY A 1 111 ? -21.766 3.434 4.879 1 65.88 111 GLY A C 1
ATOM 864 O O . GLY A 1 111 ? -21.891 2.207 4.898 1 65.88 111 GLY A O 1
ATOM 865 N N . PHE A 1 112 ? -22.438 4.301 4.211 1 72.62 112 PHE A N 1
ATOM 866 C CA . PHE A 1 112 ? -23.562 3.773 3.445 1 72.62 112 PHE A CA 1
ATOM 867 C C . PHE A 1 112 ? -23.062 2.885 2.309 1 72.62 112 PHE A C 1
ATOM 869 O O . PHE A 1 112 ? -23.656 1.843 2.027 1 72.62 112 PHE A O 1
ATOM 876 N N . TYR A 1 113 ? -21.953 3.338 1.75 1 66.44 113 TYR A N 1
ATOM 877 C CA . TYR A 1 113 ? -21.469 2.572 0.61 1 66.44 113 TYR A CA 1
ATOM 878 C C . TYR A 1 113 ? -20.531 1.449 1.064 1 66.44 113 TYR A C 1
ATOM 880 O O . TYR A 1 113 ? -19.844 0.847 0.25 1 66.44 113 TYR A O 1
ATOM 888 N N . CYS A 1 114 ? -20.641 1.136 2.309 1 62.56 114 CYS A N 1
ATOM 889 C CA . CYS A 1 114 ? -19.953 0.009 2.914 1 62.56 114 CYS A CA 1
ATOM 890 C C . CYS A 1 114 ? -18.438 0.181 2.797 1 62.56 114 CYS A C 1
ATOM 892 O O . CYS A 1 114 ? -17.703 -0.803 2.729 1 62.56 114 CYS A O 1
ATOM 894 N N . ASP A 1 115 ? -18.188 1.364 2.67 1 62.66 115 ASP A N 1
ATOM 895 C CA . ASP A 1 115 ? -16.75 1.582 2.523 1 62.66 115 ASP A CA 1
ATOM 896 C C . ASP A 1 115 ? -16.094 1.854 3.875 1 62.66 115 ASP A C 1
ATOM 898 O O . ASP A 1 115 ? -14.867 1.936 3.971 1 62.66 115 ASP A O 1
ATOM 902 N N . MET A 1 116 ? -17.109 1.947 4.906 1 73.62 116 MET A N 1
ATOM 903 C CA . MET A 1 116 ? -16.547 2.166 6.234 1 73.62 116 MET A CA 1
ATOM 904 C C . MET A 1 116 ? -16.375 0.847 6.98 1 73.62 116 MET A C 1
ATOM 906 O O . MET A 1 116 ? -17.328 0.089 7.129 1 73.62 116 MET A O 1
ATOM 910 N N . PHE A 1 117 ? -15.258 0.429 7.312 1 80.5 117 PHE A N 1
ATOM 911 C CA . PHE A 1 117 ? -15 -0.771 8.102 1 80.5 117 PHE A CA 1
ATOM 912 C C . PHE A 1 117 ? -14.367 -0.417 9.438 1 80.5 117 PHE A C 1
ATOM 914 O O . PHE A 1 117 ? -13.352 0.284 9.484 1 80.5 117 PHE A O 1
ATOM 921 N N . CYS A 1 118 ? -15.078 -0.842 10.547 1 87 118 CYS A N 1
ATOM 922 C CA . CYS A 1 118 ? -14.578 -0.612 11.898 1 87 118 CYS A CA 1
ATOM 923 C C . CYS A 1 118 ? -14.172 -1.923 12.562 1 87 118 CYS A C 1
ATOM 925 O O . CYS A 1 118 ? -14.867 -2.932 12.43 1 87 118 CYS A O 1
ATOM 927 N N . PHE A 1 119 ? -13.125 -1.925 13.234 1 86.44 119 PHE A N 1
ATOM 928 C CA . PHE A 1 119 ? -12.617 -3.092 13.945 1 86.44 119 PHE A CA 1
ATOM 929 C C . PHE A 1 119 ? -13.156 -3.135 15.375 1 86.44 119 PHE A C 1
ATOM 931 O O . PHE A 1 119 ? -13.008 -2.17 16.125 1 86.44 119 PHE A O 1
ATOM 938 N N . ASN A 1 120 ? -13.695 -4.223 15.758 1 80.44 120 ASN A N 1
ATOM 939 C CA . ASN A 1 120 ? -14.258 -4.348 17.094 1 80.44 120 ASN A CA 1
ATOM 940 C C . ASN A 1 120 ? -13.289 -5.035 18.047 1 80.44 120 ASN A C 1
ATOM 942 O O . ASN A 1 120 ? -13.531 -5.09 19.266 1 80.44 120 ASN A O 1
ATOM 946 N N . ASP A 1 121 ? -12.195 -5.438 17.547 1 83.81 121 ASP A N 1
ATOM 947 C CA . ASP A 1 121 ? -11.297 -6.254 18.359 1 83.81 121 ASP A CA 1
ATOM 948 C C . ASP A 1 121 ? -10.047 -5.473 18.75 1 83.81 121 ASP A C 1
ATOM 950 O O . ASP A 1 121 ? -9.086 -6.047 19.266 1 83.81 121 ASP A O 1
ATOM 954 N N . ILE A 1 122 ? -10.055 -4.207 18.531 1 91 122 ILE A N 1
ATOM 955 C CA . ILE A 1 122 ? -8.906 -3.41 18.953 1 91 122 ILE A CA 1
ATOM 956 C C . ILE A 1 122 ? -8.953 -3.193 20.469 1 91 122 ILE A C 1
ATOM 958 O O . ILE A 1 122 ? -9.914 -2.617 20.984 1 91 122 ILE A O 1
ATOM 962 N N . LYS A 1 123 ? -7.906 -3.707 21.125 1 88.69 123 LYS A N 1
ATOM 963 C CA . LYS A 1 123 ? -7.812 -3.609 22.578 1 88.69 123 LYS A CA 1
ATOM 964 C C . LYS A 1 123 ? -6.441 -3.092 23 1 88.69 123 LYS A C 1
ATOM 966 O O . LYS A 1 123 ? -5.465 -3.217 22.25 1 88.69 123 LYS A O 1
ATOM 971 N N . PHE A 1 124 ? -6.496 -2.404 24.141 1 91.56 124 PHE A N 1
ATOM 972 C CA . PHE A 1 124 ? -5.266 -1.892 24.734 1 91.56 124 PHE A CA 1
ATOM 973 C C . PHE A 1 124 ? -5.012 -2.531 26.094 1 91.56 124 PHE A C 1
ATOM 975 O O . PHE A 1 124 ? -5.941 -3.025 26.734 1 91.56 124 PHE A O 1
ATOM 982 N N . GLU A 1 125 ? -3.777 -2.615 26.453 1 87.56 125 GLU A N 1
ATOM 983 C CA . GLU A 1 125 ? -3.396 -3.219 27.719 1 87.56 125 GLU A CA 1
ATOM 984 C C . GLU A 1 125 ? -4.016 -2.465 28.891 1 87.56 125 GLU A C 1
ATOM 986 O O . GLU A 1 125 ? -4.051 -1.233 28.891 1 87.56 125 GLU A O 1
ATOM 991 N N . LYS A 1 126 ? -4.41 -3.234 29.875 1 85.5 126 LYS A N 1
ATOM 992 C CA . LYS A 1 126 ? -4.988 -2.637 31.078 1 85.5 126 LYS A CA 1
ATOM 993 C C . LYS A 1 126 ? -3.906 -2.035 31.969 1 85.5 126 LYS A C 1
ATOM 995 O O . LYS A 1 126 ? -2.836 -2.623 32.125 1 85.5 126 LYS A O 1
ATOM 1000 N N . VAL A 1 127 ? -4.184 -0.826 32.312 1 83.06 127 VAL A N 1
ATOM 1001 C CA . VAL A 1 127 ? -3.266 -0.136 33.188 1 83.06 127 VAL A CA 1
ATOM 1002 C C . VAL A 1 127 ? -3.85 -0.113 34.625 1 83.06 127 VAL A C 1
ATOM 1004 O O . VAL A 1 127 ? -4.984 0.328 34.812 1 83.06 127 VAL A O 1
ATOM 1007 N N . SER A 1 128 ? -3.107 -0.758 35.5 1 74.25 128 SER A N 1
ATOM 1008 C CA . SER A 1 128 ? -3.572 -0.801 36.906 1 74.25 128 SER A CA 1
ATOM 1009 C C . SER A 1 128 ? -3.377 0.544 37.594 1 74.25 128 SER A C 1
ATOM 1011 O O . SER A 1 128 ? -2.408 1.255 37.312 1 74.25 128 SER A O 1
ATOM 1013 N N . LYS A 1 129 ? -4.387 0.821 38.438 1 67.5 129 LYS A N 1
ATOM 1014 C CA . LYS A 1 129 ? -4.305 2.025 39.25 1 67.5 129 LYS A CA 1
ATOM 1015 C C . LYS A 1 129 ? -3.139 1.942 40.219 1 67.5 129 LYS A C 1
ATOM 1017 O O . LYS A 1 129 ? -2.857 0.876 40.781 1 67.5 129 LYS A O 1
ATOM 1022 N N . HIS A 1 130 ? -2.256 2.906 39.969 1 65.31 130 HIS A N 1
ATOM 1023 C CA . HIS A 1 130 ? -1.191 3.035 40.969 1 65.31 130 HIS A CA 1
ATOM 1024 C C . HIS A 1 130 ? -1.535 4.09 42 1 65.31 130 HIS A C 1
ATOM 1026 O O . HIS A 1 130 ? -1.926 5.207 41.656 1 65.31 130 HIS A O 1
ATOM 1032 N N . ASP A 1 131 ? -1.601 3.781 43.25 1 58.91 131 ASP A N 1
ATOM 1033 C CA . ASP A 1 131 ? -1.956 4.68 44.344 1 58.91 131 ASP A CA 1
ATOM 1034 C C . ASP A 1 131 ? -1.029 5.891 44.375 1 58.91 131 ASP A C 1
ATOM 1036 O O . ASP A 1 131 ? -1.418 6.961 44.875 1 58.91 131 ASP A O 1
ATOM 1040 N N . THR A 1 132 ? 0.145 5.77 43.906 1 64.62 132 THR A N 1
ATOM 1041 C CA . THR A 1 132 ? 1.15 6.805 44.125 1 64.62 132 THR A CA 1
ATOM 1042 C C . THR A 1 132 ? 1.033 7.91 43.094 1 64.62 132 THR A C 1
ATOM 1044 O O . THR A 1 132 ? 1.531 9.016 43.281 1 64.62 132 THR A O 1
ATOM 1047 N N . VAL A 1 133 ? 0.484 7.629 42 1 71.44 133 VAL A N 1
ATOM 1048 C CA . VAL A 1 133 ? 0.342 8.68 41 1 71.44 133 VAL A CA 1
ATOM 1049 C C . VAL A 1 133 ? -1.138 8.938 40.719 1 71.44 133 VAL A C 1
ATOM 1051 O O . VAL A 1 133 ? -1.847 8.047 40.25 1 71.44 133 VAL A O 1
ATOM 1054 N N . PRO A 1 134 ? -1.504 10.141 41.125 1 83.75 134 PRO A N 1
ATOM 1055 C CA . PRO A 1 134 ? -2.914 10.414 40.844 1 83.75 134 PRO A CA 1
ATOM 1056 C C . PRO A 1 134 ? -3.236 10.391 39.344 1 83.75 134 PRO A C 1
ATOM 1058 O O . PRO A 1 134 ? -2.381 10.727 38.531 1 83.75 134 PRO A O 1
ATOM 1061 N N . SER A 1 135 ? -4.344 10.039 39.094 1 90.69 135 SER A N 1
ATOM 1062 C CA . SER A 1 135 ? -4.836 9.977 37.719 1 90.69 135 SER A CA 1
ATOM 1063 C C . SER A 1 135 ? -4.871 11.367 37.062 1 90.69 135 SER A C 1
ATOM 1065 O O . SER A 1 135 ? -5.125 12.359 37.75 1 90.69 135 SER A O 1
ATOM 1067 N N . SER A 1 136 ? -4.555 11.398 35.812 1 95.06 136 SER A N 1
ATOM 1068 C CA . SER A 1 136 ? -4.797 12.602 35.031 1 95.06 136 SER A CA 1
ATOM 1069 C C . SER A 1 136 ? -6.281 12.766 34.719 1 95.06 136 SER A C 1
ATOM 1071 O O . SER A 1 136 ? -7.008 11.781 34.594 1 95.06 136 SER A O 1
ATOM 1073 N N . ARG A 1 137 ? -6.648 13.984 34.719 1 96.56 137 ARG A N 1
ATOM 1074 C CA . ARG A 1 137 ? -7.984 14.32 34.219 1 96.56 137 ARG A CA 1
ATOM 1075 C C . ARG A 1 137 ? -7.949 14.742 32.75 1 96.56 137 ARG A C 1
ATOM 1077 O O . ARG A 1 137 ? -7.227 15.664 32.406 1 96.56 137 ARG A O 1
ATOM 1084 N N . PHE A 1 138 ? -8.719 14.016 31.953 1 97.06 138 PHE A N 1
ATOM 1085 C CA . PHE A 1 138 ? -8.914 14.352 30.547 1 97.06 138 PHE A CA 1
ATOM 1086 C C . PHE A 1 138 ? -10.234 15.086 30.344 1 97.06 138 PHE A C 1
ATOM 1088 O O . PHE A 1 138 ? -11.305 14.523 30.594 1 97.06 138 PHE A O 1
ATOM 1095 N N . GLU A 1 139 ? -10.117 16.297 29.859 1 97.06 139 GLU A N 1
ATOM 1096 C CA . GLU A 1 139 ? -11.305 17.125 29.703 1 97.06 139 GLU A CA 1
ATOM 1097 C C . GLU A 1 139 ? -11.648 17.328 28.234 1 97.06 139 GLU A C 1
ATOM 1099 O O . GLU A 1 139 ? -10.781 17.703 27.438 1 97.06 139 GLU A O 1
ATOM 1104 N N . GLN A 1 140 ? -12.867 17.109 27.953 1 95.12 140 GLN A N 1
ATOM 1105 C CA . GLN A 1 140 ? -13.344 17.234 26.578 1 95.12 140 GLN A CA 1
ATOM 1106 C C . GLN A 1 140 ? -13.656 18.672 26.219 1 95.12 140 GLN A C 1
ATOM 1108 O O . GLN A 1 140 ? -14.516 19.312 26.828 1 95.12 140 GLN A O 1
ATOM 1113 N N . ASN A 1 141 ? -12.977 19.188 25.203 1 94.56 141 ASN A N 1
ATOM 1114 C CA . ASN A 1 141 ? -13.211 20.531 24.672 1 94.56 141 ASN A CA 1
ATOM 1115 C C . ASN A 1 141 ? -13.445 20.516 23.172 1 94.56 141 ASN A C 1
ATOM 1117 O O . ASN A 1 141 ? -13.117 21.484 22.469 1 94.56 141 ASN A O 1
ATOM 1121 N N . SER A 1 142 ? -13.953 19.438 22.734 1 93.5 142 SER A N 1
ATOM 1122 C CA . SER A 1 142 ? -14.148 19.219 21.297 1 93.5 142 SER A CA 1
ATOM 1123 C C . SER A 1 142 ? -15.461 19.828 20.812 1 93.5 142 SER A C 1
ATOM 1125 O O . SER A 1 142 ? -16.359 20.094 21.625 1 93.5 142 SER A O 1
ATOM 1127 N N . PHE A 1 143 ? -15.57 20.047 19.516 1 90.56 143 PHE A N 1
ATOM 1128 C CA . PHE A 1 143 ? -16.797 20.531 18.875 1 90.56 143 PHE A CA 1
ATOM 1129 C C . PHE A 1 143 ? -16.969 19.922 17.5 1 90.56 143 PHE A C 1
ATOM 1131 O O . PHE A 1 143 ? -16.016 19.422 16.906 1 90.56 143 PHE A O 1
ATOM 1138 N N . LYS A 1 144 ? -18.156 19.953 17.016 1 85.38 144 LYS A N 1
ATOM 1139 C CA . LYS A 1 144 ? -18.438 19.391 15.695 1 85.38 144 LYS A CA 1
ATOM 1140 C C . LYS A 1 144 ? -18 20.328 14.586 1 85.38 144 LYS A C 1
ATOM 1142 O O . LYS A 1 144 ? -18.109 21.547 14.727 1 85.38 144 LYS A O 1
ATOM 1147 N N . SER A 1 145 ? -17.469 19.719 13.586 1 84.44 145 SER A N 1
ATOM 1148 C CA . SER A 1 145 ? -17.031 20.484 12.414 1 84.44 145 SER A CA 1
ATOM 1149 C C . SER A 1 145 ? -17.281 19.703 11.133 1 84.44 145 SER A C 1
ATOM 1151 O O . SER A 1 145 ? -17.422 18.469 11.156 1 84.44 145 SER A O 1
ATOM 1153 N N . SER A 1 146 ? -17.453 20.422 10.023 1 78.5 146 SER A N 1
ATOM 1154 C CA . SER A 1 146 ? -17.547 19.797 8.711 1 78.5 146 SER A CA 1
ATOM 1155 C C . SER A 1 146 ? -16.234 19.969 7.934 1 78.5 146 SER A C 1
ATOM 1157 O O . SER A 1 146 ? -16.141 19.531 6.785 1 78.5 146 SER A O 1
ATOM 1159 N N . CYS A 1 147 ? -15.258 20.578 8.586 1 80.94 147 CYS A N 1
ATOM 1160 C CA . CYS A 1 147 ? -13.984 20.844 7.941 1 80.94 147 CYS A CA 1
ATOM 1161 C C . CYS A 1 147 ? -12.906 19.875 8.422 1 80.94 147 CYS A C 1
ATOM 1163 O O . CYS A 1 147 ? -12.547 19.875 9.602 1 80.94 147 CYS A O 1
ATOM 1165 N N . SER A 1 148 ? -12.297 19.156 7.484 1 83.94 148 SER A N 1
ATOM 1166 C CA . SER A 1 148 ? -11.305 18.156 7.848 1 83.94 148 SER A CA 1
ATOM 1167 C C . SER A 1 148 ? -9.953 18.781 8.133 1 83.94 148 SER A C 1
ATOM 1169 O O . SER A 1 148 ? -9.047 18.125 8.664 1 83.94 148 SER A O 1
ATOM 1171 N N . GLU A 1 149 ? -9.828 20.062 7.883 1 84.56 149 GLU A N 1
ATOM 1172 C CA . GLU A 1 149 ? -8.555 20.734 8.125 1 84.56 149 GLU A CA 1
ATOM 1173 C C . GLU A 1 149 ? -8.609 21.594 9.383 1 84.56 149 GLU A C 1
ATOM 1175 O O . GLU A 1 149 ? -7.691 22.359 9.664 1 84.56 149 GLU A O 1
ATOM 1180 N N . GLU A 1 150 ? -9.711 21.438 10.102 1 86.12 150 GLU A N 1
ATOM 1181 C CA . GLU A 1 150 ? -9.867 22.109 11.391 1 86.12 150 GLU A CA 1
ATOM 1182 C C . GLU A 1 150 ? -9.648 21.141 12.547 1 86.12 150 GLU A C 1
ATOM 1184 O O . GLU A 1 150 ? -10.195 20.031 12.555 1 86.12 150 GLU A O 1
ATOM 1189 N N . ALA A 1 151 ? -8.844 21.594 13.453 1 91.12 151 ALA A N 1
ATOM 1190 C CA . ALA A 1 151 ? -8.672 20.797 14.664 1 91.12 151 ALA A CA 1
ATOM 1191 C C . ALA A 1 151 ? -9.859 20.984 15.617 1 91.12 151 ALA A C 1
ATOM 1193 O O . ALA A 1 151 ? -9.859 21.906 16.438 1 91.12 151 ALA A O 1
ATOM 1194 N N . ASN A 1 152 ? -10.797 20.109 15.555 1 91.75 152 ASN A N 1
ATOM 1195 C CA . ASN A 1 152 ? -12.008 20.281 16.344 1 91.75 152 ASN A CA 1
ATOM 1196 C C . ASN A 1 152 ? -12.031 19.344 17.547 1 91.75 152 ASN A C 1
ATOM 1198 O O . ASN A 1 152 ? -12.906 19.469 18.406 1 91.75 152 ASN A O 1
ATOM 1202 N N . VAL A 1 153 ? -11.141 18.406 17.578 1 95.62 153 VAL A N 1
ATOM 1203 C CA . VAL A 1 153 ? -11.008 17.547 18.766 1 95.62 153 VAL A CA 1
ATOM 1204 C C . VAL A 1 153 ? -9.922 18.109 19.688 1 95.62 153 VAL A C 1
ATOM 1206 O O . VAL A 1 153 ? -8.766 18.219 19.281 1 95.62 153 VAL A O 1
ATOM 1209 N N . LYS A 1 154 ? -10.344 18.406 20.906 1 96.31 154 LYS A N 1
ATOM 1210 C CA . LYS A 1 154 ? -9.422 18.906 21.922 1 96.31 154 LYS A CA 1
ATOM 1211 C C . LYS A 1 154 ? -9.641 18.219 23.266 1 96.31 154 LYS A C 1
ATOM 1213 O O . LYS A 1 154 ? -10.742 18.266 23.828 1 96.31 154 LYS A O 1
ATOM 1218 N N . VAL A 1 155 ? -8.609 17.594 23.703 1 97.62 155 VAL A N 1
ATOM 1219 C CA . VAL A 1 155 ? -8.656 16.953 25.016 1 97.62 155 VAL A CA 1
ATOM 1220 C C . VAL A 1 155 ? -7.559 17.516 25.906 1 97.62 155 VAL A C 1
ATOM 1222 O O . VAL A 1 155 ? -6.375 17.25 25.703 1 97.62 155 VAL A O 1
ATOM 1225 N N . ALA A 1 156 ? -8 18.25 26.922 1 98.12 156 ALA A N 1
ATOM 1226 C CA . ALA A 1 156 ? -7.059 18.859 27.844 1 98.12 156 ALA A CA 1
ATOM 1227 C C . ALA A 1 156 ? -6.621 17.875 28.922 1 98.12 156 ALA A C 1
ATOM 1229 O O . ALA A 1 156 ? -7.434 17.094 29.422 1 98.12 156 ALA A O 1
ATOM 1230 N N . VAL A 1 157 ? -5.375 17.906 29.281 1 97.94 157 VAL A N 1
ATOM 1231 C CA . VAL A 1 157 ? -4.812 16.969 30.25 1 97.94 157 VAL A CA 1
ATOM 1232 C C . VAL A 1 157 ? -4.359 17.734 31.5 1 97.94 157 VAL A C 1
ATOM 1234 O O . VAL A 1 157 ? -3.445 18.562 31.422 1 97.94 157 VAL A O 1
ATOM 1237 N N . PHE A 1 158 ? -4.977 17.406 32.594 1 96.38 158 PHE A N 1
ATOM 1238 C CA . PHE A 1 158 ? -4.648 18.016 33.875 1 96.38 158 PHE A CA 1
ATOM 1239 C C . PHE A 1 158 ? -4.031 16.984 34.812 1 96.38 158 PHE A C 1
ATOM 1241 O O . PHE A 1 158 ? -4.418 15.805 34.812 1 96.38 158 PHE A O 1
ATOM 1248 N N . ASN A 1 159 ? -3.098 17.375 35.5 1 94.88 159 ASN A N 1
ATOM 1249 C CA . ASN A 1 159 ? -2.58 16.594 36.625 1 94.88 159 ASN A CA 1
ATOM 1250 C C . ASN A 1 159 ? -1.964 17.484 37.719 1 94.88 159 ASN A C 1
ATOM 1252 O O . ASN A 1 159 ? -1.075 18.297 37.406 1 94.88 159 ASN A O 1
ATOM 1256 N N . ASP A 1 160 ? -2.355 17.281 38.906 1 90.69 160 ASP A N 1
ATOM 1257 C CA . ASP A 1 160 ? -1.952 18.172 40 1 90.69 160 ASP A CA 1
ATOM 1258 C C . ASP A 1 160 ? -0.56 17.828 40.5 1 90.69 160 ASP A C 1
ATOM 1260 O O . ASP A 1 160 ? 0.09 18.641 41.156 1 90.69 160 ASP A O 1
ATOM 1264 N N . PHE A 1 161 ? -0.024 16.688 40.219 1 88.62 161 PHE A N 1
ATOM 1265 C CA . PHE A 1 161 ? 1.174 16.219 40.906 1 88.62 161 PHE A CA 1
ATOM 1266 C C . PHE A 1 161 ? 2.232 15.766 39.906 1 88.62 161 PHE A C 1
ATOM 1268 O O . PHE A 1 161 ? 3.4 16.141 40 1 88.62 161 PHE A O 1
ATOM 1275 N N . ALA A 1 162 ? 1.787 15.047 38.938 1 91.81 162 ALA A N 1
ATOM 1276 C CA . ALA A 1 162 ? 2.75 14.445 38.031 1 91.81 162 ALA A CA 1
ATOM 1277 C C . ALA A 1 162 ? 3.412 15.5 37.156 1 91.81 162 ALA A C 1
ATOM 1279 O O . ALA A 1 162 ? 2.752 16.438 36.688 1 91.81 162 ALA A O 1
ATOM 1280 N N . ASN A 1 163 ? 4.746 15.273 36.938 1 93.75 163 ASN A N 1
ATOM 1281 C CA . ASN A 1 163 ? 5.492 16.203 36.094 1 93.75 163 ASN A CA 1
ATOM 1282 C C . ASN A 1 163 ? 5.969 15.523 34.812 1 93.75 163 ASN A C 1
ATOM 1284 O O . ASN A 1 163 ? 6.559 16.172 33.938 1 93.75 163 ASN A O 1
ATOM 1288 N N . THR A 1 164 ? 5.719 14.25 34.75 1 95.5 164 THR A N 1
ATOM 1289 C CA . THR A 1 164 ? 6.27 13.523 33.594 1 95.5 164 THR A CA 1
ATOM 1290 C C . THR A 1 164 ? 5.168 12.781 32.844 1 95.5 164 THR A C 1
ATOM 1292 O O . THR A 1 164 ? 4.352 12.094 33.469 1 95.5 164 THR A O 1
ATOM 1295 N N . PHE A 1 165 ? 5.223 12.984 31.578 1 96.62 165 PHE A N 1
ATOM 1296 C CA . PHE A 1 165 ? 4.262 12.352 30.672 1 96.62 165 PHE A CA 1
ATOM 1297 C C . PHE A 1 165 ? 4.973 11.719 29.484 1 96.62 165 PHE A C 1
ATOM 1299 O O . PHE A 1 165 ? 5.984 12.234 29.016 1 96.62 165 PHE A O 1
ATOM 1306 N N . ARG A 1 166 ? 4.43 10.602 29.062 1 97.44 166 ARG A N 1
ATOM 1307 C CA . ARG A 1 166 ? 4.977 9.914 27.891 1 97.44 166 ARG A CA 1
ATOM 1308 C C . ARG A 1 166 ? 3.943 9.836 26.781 1 97.44 166 ARG A C 1
ATOM 1310 O O . ARG A 1 166 ? 2.816 9.383 27 1 97.44 166 ARG A O 1
ATOM 1317 N N . LEU A 1 167 ? 4.332 10.352 25.641 1 98.19 167 LEU A N 1
ATOM 1318 C CA . LEU A 1 167 ? 3.541 10.25 24.422 1 98.19 167 LEU A CA 1
ATOM 1319 C C . LEU A 1 167 ? 4.121 9.195 23.484 1 98.19 167 LEU A C 1
ATOM 1321 O O . LEU A 1 167 ? 5.32 9.211 23.203 1 98.19 167 LEU A O 1
ATOM 1325 N N . THR A 1 168 ? 3.289 8.273 23.047 1 97.94 168 THR A N 1
ATOM 1326 C CA . THR A 1 168 ? 3.717 7.246 22.109 1 97.94 168 THR A CA 1
ATOM 1327 C C . THR A 1 168 ? 2.85 7.262 20.859 1 97.94 168 THR A C 1
ATOM 1329 O O . THR A 1 168 ? 1.642 7.031 20.922 1 97.94 168 THR A O 1
ATOM 1332 N N . ALA A 1 169 ? 3.475 7.602 19.734 1 98.06 169 ALA A N 1
ATOM 1333 C CA . ALA A 1 169 ? 2.807 7.5 18.453 1 98.06 169 ALA A CA 1
ATOM 1334 C C . ALA A 1 169 ? 3.061 6.141 17.797 1 98.06 169 ALA A C 1
ATOM 1336 O O . ALA A 1 169 ? 4.211 5.723 17.656 1 98.06 169 ALA A O 1
ATOM 1337 N N . THR A 1 170 ? 1.977 5.469 17.469 1 95.94 170 THR A N 1
ATOM 1338 C CA . THR A 1 170 ? 2.057 4.148 16.859 1 95.94 170 THR A CA 1
ATOM 1339 C C . THR A 1 170 ? 1.208 4.09 15.586 1 95.94 170 THR A C 1
ATOM 1341 O O . THR A 1 170 ? 0.184 4.77 15.492 1 95.94 170 THR A O 1
ATOM 1344 N N . SER A 1 171 ? 1.675 3.25 14.68 1 92.75 171 SER A N 1
ATOM 1345 C CA . SER A 1 171 ? 0.819 3.018 13.516 1 92.75 171 SER A CA 1
ATOM 1346 C C . SER A 1 171 ? -0.569 2.551 13.938 1 92.75 171 SER A C 1
ATOM 1348 O O . SER A 1 171 ? -0.716 1.86 14.953 1 92.75 171 SER A O 1
ATOM 1350 N N . PRO A 1 172 ? -1.534 2.955 13.117 1 93.69 172 PRO A N 1
ATOM 1351 C CA . PRO A 1 172 ? -2.883 2.521 13.492 1 93.69 172 PRO A CA 1
ATOM 1352 C C . PRO A 1 172 ? -2.988 1.008 13.664 1 93.69 172 PRO A C 1
ATOM 1354 O O . PRO A 1 172 ? -2.34 0.253 12.938 1 93.69 172 PRO A O 1
ATOM 1357 N N . LYS A 1 173 ? -3.9 0.605 14.555 1 91.94 173 LYS A N 1
ATOM 1358 C CA . LYS A 1 173 ? -4.066 -0.819 14.828 1 91.94 173 LYS A CA 1
ATOM 1359 C C . LYS A 1 173 ? -4.965 -1.479 13.789 1 91.94 173 LYS A C 1
ATOM 1361 O O . LYS A 1 173 ? -4.961 -2.703 13.641 1 91.94 173 LYS A O 1
ATOM 1366 N N . TYR A 1 174 ? -5.801 -0.587 13.172 1 90.06 174 TYR A N 1
ATOM 1367 C CA . TYR A 1 174 ? -6.578 -1.212 12.102 1 90.06 174 TYR A CA 1
ATOM 1368 C C . TYR A 1 174 ? -5.688 -1.589 10.93 1 90.06 174 TYR A C 1
ATOM 1370 O O . TYR A 1 174 ? -4.664 -0.948 10.688 1 90.06 174 TYR A O 1
ATOM 1378 N N . ARG A 1 175 ? -6.074 -2.578 10.234 1 86.69 175 ARG A N 1
ATOM 1379 C CA . ARG A 1 175 ? -5.25 -3.092 9.141 1 86.69 175 ARG A CA 1
ATOM 1380 C C . ARG A 1 175 ? -5.754 -2.598 7.793 1 86.69 175 ARG A C 1
ATOM 1382 O O . ARG A 1 175 ? -6.895 -2.873 7.41 1 86.69 175 ARG A O 1
ATOM 1389 N N . THR A 1 176 ? -4.895 -1.852 7.074 1 90.56 176 THR A N 1
ATOM 1390 C CA . THR A 1 176 ? -5.195 -1.364 5.734 1 90.56 176 THR A CA 1
ATOM 1391 C C . THR A 1 176 ? -3.908 -1.098 4.957 1 90.56 176 THR A C 1
ATOM 1393 O O . THR A 1 176 ? -2.852 -0.883 5.551 1 90.56 176 THR A O 1
ATOM 1396 N N . PHE A 1 177 ? -4.02 -1.207 3.666 1 89.94 177 PHE A N 1
ATOM 1397 C CA . PHE A 1 177 ? -2.889 -0.874 2.807 1 89.94 177 PHE A CA 1
ATOM 1398 C C . PHE A 1 177 ? -3.146 0.426 2.053 1 89.94 177 PHE A C 1
ATOM 1400 O O . PHE A 1 177 ? -2.346 0.828 1.205 1 89.94 177 PHE A O 1
ATOM 1407 N N . SER A 1 178 ? -4.262 1.104 2.436 1 87 178 SER A N 1
ATOM 1408 C CA . SER A 1 178 ? -4.535 2.428 1.885 1 87 178 SER A CA 1
ATOM 1409 C C . SER A 1 178 ? -3.738 3.506 2.613 1 87 178 SER A C 1
ATOM 1411 O O . SER A 1 178 ? -3.508 3.404 3.82 1 87 178 SER A O 1
ATOM 1413 N N . ASN A 1 179 ? -3.254 4.5 1.856 1 89.56 179 ASN A N 1
ATOM 1414 C CA . ASN A 1 179 ? -2.545 5.641 2.428 1 89.56 179 ASN A CA 1
ATOM 1415 C C . ASN A 1 179 ? -3.049 6.961 1.849 1 89.56 179 ASN A C 1
ATOM 1417 O O . ASN A 1 179 ? -2.299 7.68 1.184 1 89.56 179 ASN A O 1
ATOM 1421 N N . ASN A 1 180 ? -4.309 7.227 2.17 1 86.69 180 ASN A N 1
ATOM 1422 C CA . ASN A 1 180 ? -4.84 8.523 1.777 1 86.69 180 ASN A CA 1
ATOM 1423 C C . ASN A 1 180 ? -4.191 9.656 2.564 1 86.69 180 ASN A C 1
ATOM 1425 O O . ASN A 1 180 ? -4.141 9.617 3.795 1 86.69 180 ASN A O 1
ATOM 1429 N N . ARG A 1 181 ? -3.66 10.641 1.807 1 87.5 181 ARG A N 1
ATOM 1430 C CA . ARG A 1 181 ? -2.914 11.695 2.486 1 87.5 181 ARG A CA 1
ATOM 1431 C C . ARG A 1 181 ? -3.141 13.047 1.816 1 87.5 181 ARG A C 1
ATOM 1433 O O . ARG A 1 181 ? -2.41 14 2.076 1 87.5 181 ARG A O 1
ATOM 1440 N N . ILE A 1 182 ? -4.129 13.117 0.943 1 74.88 182 ILE A N 1
ATOM 1441 C CA . ILE A 1 182 ? -4.453 14.367 0.262 1 74.88 182 ILE A CA 1
ATOM 1442 C C . ILE A 1 182 ? -5.453 15.164 1.095 1 74.88 182 ILE A C 1
ATOM 1444 O O . ILE A 1 182 ? -6.508 14.641 1.477 1 74.88 182 ILE A O 1
ATOM 1448 N N . PRO A 1 183 ? -5.082 16.359 1.402 1 75.44 183 PRO A N 1
ATOM 1449 C CA . PRO A 1 183 ? -6.027 17.172 2.176 1 75.44 183 PRO A CA 1
ATOM 1450 C C . PRO A 1 183 ? -7.336 17.422 1.432 1 75.44 183 PRO A C 1
ATOM 1452 O O . PRO A 1 183 ? -7.352 17.469 0.199 1 75.44 183 PRO A O 1
ATOM 1455 N N . SER A 1 184 ? -8.375 17.422 2.195 1 69.56 184 SER A N 1
ATOM 1456 C CA . SER A 1 184 ? -9.68 17.797 1.667 1 69.56 184 SER A CA 1
ATOM 1457 C C . SER A 1 184 ? -10.211 19.062 2.338 1 69.56 184 SER A C 1
ATOM 1459 O O . SER A 1 184 ? -10.336 19.109 3.564 1 69.56 184 SER A O 1
ATOM 1461 N N . TYR A 1 185 ? -10.562 20.047 1.579 1 70.31 185 TYR A N 1
ATOM 1462 C CA . TYR A 1 185 ? -11.031 21.312 2.133 1 70.31 185 TYR A CA 1
ATOM 1463 C C . TYR A 1 185 ? -12.539 21.453 1.966 1 70.31 185 TYR A C 1
ATOM 1465 O O . TYR A 1 185 ? -13.094 22.547 2.131 1 70.31 185 TYR A O 1
ATOM 1473 N N . SER A 1 186 ? -13.023 20.25 1.637 1 62.75 186 SER A N 1
ATOM 1474 C CA . SER A 1 186 ? -14.477 20.281 1.535 1 62.75 186 SER A CA 1
ATOM 1475 C C . SER A 1 186 ? -15.117 20.656 2.867 1 62.75 186 SER A C 1
ATOM 1477 O O . SER A 1 186 ? -14.789 20.078 3.906 1 62.75 186 SER A O 1
ATOM 1479 N N . GLY A 1 187 ? -15.812 21.688 3.002 1 67.62 187 GLY A N 1
ATOM 1480 C CA . GLY A 1 187 ? -16.484 22.125 4.211 1 67.62 187 GLY A CA 1
ATOM 1481 C C . GLY A 1 187 ? -15.711 23.188 4.977 1 67.62 187 GLY A C 1
ATOM 1482 O O . GLY A 1 187 ? -16.172 23.656 6.016 1 67.62 187 GLY A O 1
ATOM 1483 N N . CYS A 1 188 ? -14.57 23.484 4.438 1 75.62 188 CYS A N 1
ATOM 1484 C CA . CYS A 1 188 ? -13.742 24.453 5.145 1 75.62 188 CYS A CA 1
ATOM 1485 C C . CYS A 1 188 ? -14.031 25.875 4.652 1 75.62 188 CYS A C 1
ATOM 1487 O O . CYS A 1 188 ? -14.312 26.078 3.471 1 75.62 188 CYS A O 1
ATOM 1489 N N . ASN A 1 189 ? -13.992 26.719 5.613 1 65.31 189 ASN A N 1
ATOM 1490 C CA . ASN A 1 189 ? -14.203 28.109 5.258 1 65.31 189 ASN A CA 1
ATOM 1491 C C . ASN A 1 189 ? -12.891 28.797 4.887 1 65.31 189 ASN A C 1
ATOM 1493 O O . ASN A 1 189 ? -12.883 29.953 4.473 1 65.31 189 ASN A O 1
ATOM 1497 N N . PHE A 1 190 ? -11.719 28.016 5.176 1 63.5 190 PHE A N 1
ATOM 1498 C CA . PHE A 1 190 ? -10.414 28.547 4.801 1 63.5 190 PHE A CA 1
ATOM 1499 C C . PHE A 1 190 ? -9.758 27.656 3.742 1 63.5 190 PHE A C 1
ATOM 1501 O O . PHE A 1 190 ? -10.227 26.562 3.467 1 63.5 190 PHE A O 1
ATOM 1508 N N . GLY A 1 191 ? -8.586 28.062 2.992 1 55.91 191 GLY A N 1
ATOM 1509 C CA . GLY A 1 191 ? -7.766 27.25 2.107 1 55.91 191 GLY A CA 1
ATOM 1510 C C . GLY A 1 191 ? -8.273 27.219 0.678 1 55.91 191 GLY A C 1
ATOM 1511 O O . GLY A 1 191 ? -7.594 26.719 -0.22 1 55.91 191 GLY A O 1
ATOM 1512 N N . ARG A 1 192 ? -9.469 27.516 0.358 1 53.66 192 ARG A N 1
ATOM 1513 C CA . ARG A 1 192 ? -9.992 27.438 -1.002 1 53.66 192 ARG A CA 1
ATOM 1514 C C . ARG A 1 192 ? -9.461 28.594 -1.855 1 53.66 192 ARG A C 1
ATOM 1516 O O . ARG A 1 192 ? -9.086 29.641 -1.328 1 53.66 192 ARG A O 1
ATOM 1523 N N . PRO A 1 193 ? -9.219 28.031 -3.184 1 55.94 193 PRO A N 1
ATOM 1524 C CA . PRO A 1 193 ? -9.141 29.297 -3.922 1 55.94 193 PRO A CA 1
ATOM 1525 C C . PRO A 1 193 ? -10.172 30.312 -3.449 1 55.94 193 PRO A C 1
ATOM 1527 O O . PRO A 1 193 ? -11.328 29.969 -3.223 1 55.94 193 PRO A O 1
ATOM 1530 N N . SER A 1 194 ? -9.578 31.516 -2.996 1 60.91 194 SER A N 1
ATOM 1531 C CA . SER A 1 194 ? -10.461 32.594 -2.561 1 60.91 194 SER A CA 1
ATOM 1532 C C . SER A 1 194 ? -11.562 32.844 -3.582 1 60.91 194 SER A C 1
ATOM 1534 O O . SER A 1 194 ? -12.727 33 -3.215 1 60.91 194 SER A O 1
ATOM 1536 N N . LEU A 1 195 ? -11.156 32.719 -4.871 1 74.25 195 LEU A N 1
ATOM 1537 C CA . LEU A 1 195 ? -12.07 33 -5.973 1 74.25 195 LEU A CA 1
ATOM 1538 C C . LEU A 1 195 ? -12.039 31.875 -7.008 1 74.25 195 LEU A C 1
ATOM 1540 O O . LEU A 1 195 ? -10.961 31.484 -7.473 1 74.25 195 LEU A O 1
ATOM 1544 N N . ASN A 1 196 ? -13.18 31.141 -7.246 1 78.5 196 ASN A N 1
ATOM 1545 C CA . ASN A 1 196 ? -13.305 30.109 -8.281 1 78.5 196 ASN A CA 1
ATOM 1546 C C . ASN A 1 196 ? -14.602 30.281 -9.078 1 78.5 196 ASN A C 1
ATOM 1548 O O . ASN A 1 196 ? -15.672 29.875 -8.625 1 78.5 196 ASN A O 1
ATOM 1552 N N . LEU A 1 197 ? -14.508 30.859 -10.273 1 84 197 LEU A N 1
ATOM 1553 C CA . LEU A 1 197 ? -15.641 31.094 -11.172 1 84 197 LEU A CA 1
ATOM 1554 C C . LEU A 1 197 ? -15.438 30.359 -12.492 1 84 197 LEU A C 1
ATOM 1556 O O . LEU A 1 197 ? -14.305 30.172 -12.93 1 84 197 LEU A O 1
ATOM 1560 N N . SER A 1 198 ? -16.531 29.938 -13.008 1 86.19 198 SER A N 1
ATOM 1561 C CA . SER A 1 198 ? -16.438 29.219 -14.273 1 86.19 198 SER A CA 1
ATOM 1562 C C . SER A 1 198 ? -17.5 29.688 -15.258 1 86.19 198 SER A C 1
ATOM 1564 O O . SER A 1 198 ? -18.578 30.125 -14.844 1 86.19 198 SER A O 1
ATOM 1566 N N . ASN A 1 199 ? -17.141 29.672 -16.5 1 88.38 199 ASN A N 1
ATOM 1567 C CA . ASN A 1 199 ? -18.047 29.906 -17.625 1 88.38 199 ASN A CA 1
ATOM 1568 C C . ASN A 1 199 ? -18.734 31.266 -17.516 1 88.38 199 ASN A C 1
ATOM 1570 O O . ASN A 1 199 ? -19.953 31.344 -17.547 1 88.38 199 ASN A O 1
ATOM 1574 N N . ILE A 1 200 ? -17.938 32.25 -17.406 1 89.88 200 ILE A N 1
ATOM 1575 C CA . ILE A 1 200 ? -18.438 33.625 -17.328 1 89.88 200 ILE A CA 1
ATOM 1576 C C . ILE A 1 200 ? -18.516 34.219 -18.719 1 89.88 200 ILE A C 1
ATOM 1578 O O . ILE A 1 200 ? -17.484 34.406 -19.375 1 89.88 200 ILE A O 1
ATOM 1582 N N . LEU A 1 201 ? -19.688 34.531 -19.125 1 89.19 201 LEU A N 1
ATOM 1583 C CA . LEU A 1 201 ? -19.875 35.281 -20.359 1 89.19 201 LEU A CA 1
ATOM 1584 C C . LEU A 1 201 ? -19.656 36.781 -20.141 1 89.19 201 LEU A C 1
ATOM 1586 O O . LEU A 1 201 ? -20.297 37.375 -19.281 1 89.19 201 LEU A O 1
ATOM 1590 N N . ILE A 1 202 ? -18.781 37.312 -20.906 1 90.56 202 ILE A N 1
ATOM 1591 C CA . ILE A 1 202 ? -18.516 38.75 -20.797 1 90.56 202 ILE A CA 1
ATOM 1592 C C . ILE A 1 202 ? -19.562 39.531 -21.578 1 90.56 202 ILE A C 1
ATOM 1594 O O . ILE A 1 202 ? -19.516 39.594 -22.812 1 90.56 202 ILE A O 1
ATOM 1598 N N . ASP A 1 203 ? -20.484 40.094 -20.812 1 88.75 203 ASP A N 1
ATOM 1599 C CA . ASP A 1 203 ? -21.609 40.875 -21.344 1 88.75 203 ASP A CA 1
ATOM 1600 C C . ASP A 1 203 ? -21.891 42.094 -20.5 1 88.75 203 ASP A C 1
ATOM 1602 O O . ASP A 1 203 ? -22.188 42 -19.297 1 88.75 203 ASP A O 1
ATOM 1606 N N . PRO A 1 204 ? -21.797 43.281 -21.125 1 89.06 204 PRO A N 1
ATOM 1607 C CA . PRO A 1 204 ? -22.047 44.5 -20.359 1 89.06 204 PRO A CA 1
ATOM 1608 C C . PRO A 1 204 ? -23.438 44.531 -19.734 1 89.06 204 PRO A C 1
ATOM 1610 O O . PRO A 1 204 ? -23.672 45.281 -18.766 1 89.06 204 PRO A O 1
ATOM 1613 N N . TYR A 1 205 ? -24.312 43.75 -20.25 1 85.69 205 TYR A N 1
ATOM 1614 C CA . TYR A 1 205 ? -25.672 43.688 -19.734 1 85.69 205 TYR A CA 1
ATOM 1615 C C . TYR A 1 205 ? -25.922 42.344 -19.031 1 85.69 205 TYR A C 1
ATOM 1617 O O . TYR A 1 205 ? -27.078 41.969 -18.828 1 85.69 205 TYR A O 1
ATOM 1625 N N . GLY A 1 206 ? -24.844 41.719 -18.734 1 83.69 206 GLY A N 1
ATOM 1626 C CA . GLY A 1 206 ? -24.953 40.406 -18.094 1 83.69 206 GLY A CA 1
ATOM 1627 C C . GLY A 1 206 ? -25.484 40.469 -16.672 1 83.69 206 GLY A C 1
ATOM 1628 O O . GLY A 1 206 ? -25.469 41.531 -16.062 1 83.69 206 GLY A O 1
ATOM 1629 N N . GLN A 1 207 ? -25.875 39.312 -16.203 1 84.31 207 GLN A N 1
ATOM 1630 C CA . GLN A 1 207 ? -26.406 39.188 -14.852 1 84.31 207 GLN A CA 1
ATOM 1631 C C . GLN A 1 207 ? -25.297 39.188 -13.812 1 84.31 207 GLN A C 1
ATOM 1633 O O . GLN A 1 207 ? -24.219 38.625 -14.062 1 84.31 207 GLN A O 1
ATOM 1638 N N . THR A 1 208 ? -25.594 39.812 -12.688 1 89.56 208 THR A N 1
ATOM 1639 C CA . THR A 1 208 ? -24.703 39.781 -11.531 1 89.56 208 THR A CA 1
ATOM 1640 C C . THR A 1 208 ? -24.531 38.344 -11.016 1 89.56 208 THR A C 1
ATOM 1642 O O . THR A 1 208 ? -25.5 37.625 -10.891 1 89.56 208 THR A O 1
ATOM 1645 N N . ILE A 1 209 ? -23.266 38.031 -10.828 1 87.81 209 ILE A N 1
ATOM 1646 C CA . ILE A 1 209 ? -22.953 36.781 -10.164 1 87.81 209 ILE A CA 1
ATOM 1647 C C . ILE A 1 209 ? -22.719 37.031 -8.68 1 87.81 209 ILE A C 1
ATOM 1649 O O . ILE A 1 209 ? -21.766 37.719 -8.305 1 87.81 209 ILE A O 1
ATOM 1653 N N . GLU A 1 210 ? -23.594 36.5 -7.84 1 84.81 210 GLU A N 1
ATOM 1654 C CA . GLU A 1 210 ? -23.484 36.75 -6.41 1 84.81 210 GLU A CA 1
ATOM 1655 C C . GLU A 1 210 ? -23.547 35.469 -5.602 1 84.81 210 GLU A C 1
ATOM 1657 O O . GLU A 1 210 ? -24.422 34.625 -5.832 1 84.81 210 GLU A O 1
ATOM 1662 N N . THR A 1 211 ? -22.484 35.281 -4.855 1 75 211 THR A N 1
ATOM 1663 C CA . THR A 1 211 ? -22.469 34.25 -3.828 1 75 211 THR A CA 1
ATOM 1664 C C . THR A 1 211 ? -22.297 34.875 -2.441 1 75 211 THR A C 1
ATOM 1666 O O . THR A 1 211 ? -22.297 36.094 -2.293 1 75 211 THR A O 1
ATOM 1669 N N . LYS A 1 212 ? -22.266 34 -1.372 1 70.31 212 LYS A N 1
ATOM 1670 C CA . LYS A 1 212 ? -22.062 34.5 -0.008 1 70.31 212 LYS A CA 1
ATOM 1671 C C . LYS A 1 212 ? -20.719 35.188 0.145 1 70.31 212 LYS A C 1
ATOM 1673 O O . LYS A 1 212 ? -20.562 36.094 0.968 1 70.31 212 LYS A O 1
ATOM 1678 N N . LYS A 1 213 ? -19.812 34.906 -0.748 1 73.12 213 LYS A N 1
ATOM 1679 C CA . LYS A 1 213 ? -18.453 35.344 -0.512 1 73.12 213 LYS A CA 1
ATOM 1680 C C . LYS A 1 213 ? -17.984 36.312 -1.616 1 73.12 213 LYS A C 1
ATOM 1682 O O . LYS A 1 213 ? -16.938 36.938 -1.501 1 73.12 213 LYS A O 1
ATOM 1687 N N . LEU A 1 214 ? -18.797 36.312 -2.705 1 84.25 214 LEU A N 1
ATOM 1688 C CA . LEU A 1 214 ? -18.297 37.125 -3.811 1 84.25 214 LEU A CA 1
ATOM 1689 C C . LEU A 1 214 ? -19.453 37.719 -4.621 1 84.25 214 LEU A C 1
ATOM 1691 O O . LEU A 1 214 ? -20.562 37.156 -4.617 1 84.25 214 LEU A O 1
ATOM 1695 N N . LYS A 1 215 ? -19.219 38.906 -5.203 1 89.75 215 LYS A N 1
ATOM 1696 C CA . LYS A 1 215 ? -20.141 39.562 -6.117 1 89.75 215 LYS A CA 1
ATOM 1697 C C . LYS A 1 215 ? -19.406 40.062 -7.367 1 89.75 215 LYS A C 1
ATOM 1699 O O . LYS A 1 215 ? -18.375 40.719 -7.27 1 89.75 215 LYS A O 1
ATOM 1704 N N . THR A 1 216 ? -19.859 39.625 -8.516 1 93.31 216 THR A N 1
ATOM 1705 C CA . THR A 1 216 ? -19.312 40.094 -9.789 1 93.31 216 THR A CA 1
ATOM 1706 C C . THR A 1 216 ? -20.359 40.875 -10.57 1 93.31 216 THR A C 1
ATOM 1708 O O . THR A 1 216 ? -21.484 40.406 -10.773 1 93.31 216 THR A O 1
ATOM 1711 N N . ILE A 1 217 ? -20 42.062 -10.992 1 95.75 217 ILE A N 1
ATOM 1712 C CA . ILE A 1 217 ? -20.891 42.906 -11.766 1 95.75 217 ILE A CA 1
ATOM 1713 C C . ILE A 1 217 ? -20.25 43.25 -13.102 1 95.75 217 ILE A C 1
ATOM 1715 O O . ILE A 1 217 ? -19.016 43.281 -13.219 1 95.75 217 ILE A O 1
ATOM 1719 N N . PHE A 1 218 ? -21.062 43.5 -14.094 1 94.31 218 PHE A N 1
ATOM 1720 C CA . PHE A 1 218 ? -20.625 43.875 -15.43 1 94.31 218 PHE A CA 1
ATOM 1721 C C . PHE A 1 218 ? -21.156 45.25 -15.805 1 94.31 218 PHE A C 1
ATOM 1723 O O . PHE A 1 218 ? -22.297 45.594 -15.484 1 94.31 218 PHE A O 1
ATOM 1730 N N . GLU A 1 219 ? -20.281 46.031 -16.297 1 93 219 GLU A N 1
ATOM 1731 C CA . GLU A 1 219 ? -20.688 47.344 -16.781 1 93 219 GLU A CA 1
ATOM 1732 C C . GLU A 1 219 ? -19.922 47.688 -18.062 1 93 219 GLU A C 1
ATOM 1734 O O . GLU A 1 219 ? -18.875 47.125 -18.344 1 93 219 GLU A O 1
ATOM 1739 N N . GLY A 1 220 ? -20.562 48.656 -18.844 1 93.06 220 GLY A N 1
ATOM 1740 C CA . GLY A 1 220 ? -19.859 49.156 -20.016 1 93.06 220 GLY A CA 1
ATOM 1741 C C . GLY A 1 220 ? -20.703 49.125 -21.281 1 93.06 220 GLY A C 1
ATOM 1742 O O . GLY A 1 220 ? -21.891 49.438 -21.25 1 93.06 220 GLY A O 1
ATOM 1743 N N . SER A 1 221 ? -19.984 48.938 -22.391 1 90.88 221 SER A N 1
ATOM 1744 C CA . SER A 1 221 ? -20.578 48.906 -23.734 1 90.88 221 SER A CA 1
ATOM 1745 C C . SER A 1 221 ? -20.203 47.625 -24.484 1 90.88 221 SER A C 1
ATOM 1747 O O . SER A 1 221 ? -19.375 46.844 -24 1 90.88 221 SER A O 1
ATOM 1749 N N . PRO A 1 222 ? -20.859 47.438 -25.594 1 88.25 222 PRO A N 1
ATOM 1750 C CA . PRO A 1 222 ? -20.547 46.25 -26.375 1 88.25 222 PRO A CA 1
ATOM 1751 C C . PRO A 1 222 ? -19.094 46.156 -26.812 1 88.25 222 PRO A C 1
ATOM 1753 O O . PRO A 1 222 ? -18.609 45.094 -27.172 1 88.25 222 PRO A O 1
ATOM 1756 N N . THR A 1 223 ? -18.406 47.25 -26.734 1 90.38 223 THR A N 1
ATOM 1757 C CA . THR A 1 223 ? -17.016 47.219 -27.172 1 90.38 223 THR A CA 1
ATOM 1758 C C . THR A 1 223 ? -16.078 47.375 -25.984 1 90.38 223 THR A C 1
ATOM 1760 O O . THR A 1 223 ? -14.852 47.312 -26.125 1 90.38 223 THR A O 1
ATOM 1763 N N . TYR A 1 224 ? -16.625 47.625 -24.875 1 93.56 224 TYR A N 1
ATOM 1764 C CA . TYR A 1 224 ? -15.852 47.719 -23.625 1 93.56 224 TYR A CA 1
ATOM 1765 C C . TYR A 1 224 ? -16.672 47.219 -22.453 1 93.56 224 TYR A C 1
ATOM 1767 O O . TYR A 1 224 ? -17.688 47.812 -22.109 1 93.56 224 TYR A O 1
ATOM 1775 N N . VAL A 1 225 ? -16.172 46.125 -21.828 1 95.06 225 VAL A N 1
ATOM 1776 C CA . VAL A 1 225 ? -16.859 45.594 -20.656 1 95.06 225 VAL A CA 1
ATOM 1777 C C . VAL A 1 225 ? -15.93 45.625 -19.453 1 95.06 225 VAL A C 1
ATOM 1779 O O . VAL A 1 225 ? -14.773 45.219 -19.531 1 95.06 225 VAL A O 1
ATOM 1782 N N . ALA A 1 226 ? -16.375 46.188 -18.375 1 95.19 226 ALA A N 1
ATOM 1783 C CA . ALA A 1 226 ? -15.695 46.125 -17.078 1 95.19 226 ALA A CA 1
ATOM 1784 C C . ALA A 1 226 ? -16.344 45.094 -16.156 1 95.19 226 ALA A C 1
ATOM 1786 O O . ALA A 1 226 ? -17.547 45.188 -15.867 1 95.19 226 ALA A O 1
ATOM 1787 N N . MET A 1 227 ? -15.555 44.125 -15.836 1 95.69 227 MET A N 1
ATOM 1788 C CA . MET A 1 227 ? -15.969 43.125 -14.859 1 95.69 227 MET A CA 1
ATOM 1789 C C . MET A 1 227 ? -15.328 43.406 -13.5 1 95.69 227 MET A C 1
ATOM 1791 O O . MET A 1 227 ? -14.102 43.438 -13.383 1 95.69 227 MET A O 1
ATOM 1795 N N . LYS A 1 228 ? -16.141 43.594 -12.555 1 95.69 228 LYS A N 1
ATOM 1796 C CA . LYS A 1 228 ? -15.664 43.844 -11.195 1 95.69 228 LYS A CA 1
ATOM 1797 C C . LYS A 1 228 ? -16.109 42.75 -10.242 1 95.69 228 LYS A C 1
ATOM 1799 O O . LYS A 1 228 ? -17.297 42.469 -10.125 1 95.69 228 LYS A O 1
ATOM 1804 N N . THR A 1 229 ? -15.125 42.156 -9.68 1 94.25 229 THR A N 1
ATOM 1805 C CA . THR A 1 229 ? -15.398 41.156 -8.672 1 94.25 229 THR A CA 1
ATOM 1806 C C . THR A 1 229 ? -14.992 41.625 -7.281 1 94.25 229 THR A C 1
ATOM 1808 O O . THR A 1 229 ? -13.836 42 -7.062 1 94.25 229 THR A O 1
ATOM 1811 N N . THR A 1 230 ? -15.977 41.656 -6.379 1 91.69 230 THR A N 1
ATOM 1812 C CA . THR A 1 230 ? -15.711 42 -4.98 1 91.69 230 THR A CA 1
ATOM 1813 C C . THR A 1 230 ? -15.797 40.75 -4.113 1 91.69 230 THR A C 1
ATOM 1815 O O . THR A 1 230 ? -16.625 39.875 -4.352 1 91.69 230 THR A O 1
ATOM 1818 N N . PHE A 1 231 ? -14.844 40.625 -3.17 1 86 231 PHE A N 1
ATOM 1819 C CA . PHE A 1 231 ? -14.812 39.469 -2.311 1 86 231 PHE A CA 1
ATOM 1820 C C . PHE A 1 231 ? -14.164 39.781 -0.972 1 86 231 PHE A C 1
ATOM 1822 O O . PHE A 1 231 ? -13.516 40.812 -0.825 1 86 231 PHE A O 1
ATOM 1829 N N . PHE A 1 232 ? -14.43 38.938 0.011 1 78.44 232 PHE A N 1
ATOM 1830 C CA . PHE A 1 232 ? -13.773 38.969 1.311 1 78.44 232 PHE A CA 1
ATOM 1831 C C . PHE A 1 232 ? -12.703 37.906 1.427 1 78.44 232 PHE A C 1
ATOM 1833 O O . PHE A 1 232 ? -12.883 36.781 0.926 1 78.44 232 PHE A O 1
ATOM 1840 N N . GLN A 1 233 ? -11.57 38.312 2.039 1 74.06 233 GLN A N 1
ATOM 1841 C CA . GLN A 1 233 ? -10.523 37.312 2.26 1 74.06 233 GLN A CA 1
ATOM 1842 C C . GLN A 1 233 ? -10.977 36.25 3.258 1 74.06 233 GLN A C 1
ATOM 1844 O O . GLN A 1 233 ? -11.766 36.531 4.156 1 74.06 233 GLN A O 1
ATOM 1849 N N . SER A 1 234 ? -10.398 35.031 2.898 1 68.44 234 SER A N 1
ATOM 1850 C CA . SER A 1 234 ? -10.727 33.906 3.762 1 68.44 234 SER A CA 1
ATOM 1851 C C . SER A 1 234 ? -10.211 34.125 5.18 1 68.44 234 SER A C 1
ATOM 1853 O O . SER A 1 234 ? -9.273 34.906 5.391 1 68.44 234 SER A O 1
ATOM 1855 N N . GLN A 1 235 ? -10.922 33.531 6.121 1 68.81 235 GLN A N 1
ATOM 1856 C CA . GLN A 1 235 ? -10.484 33.562 7.512 1 68.81 235 GLN A CA 1
ATOM 1857 C C . GLN A 1 235 ? -9.125 32.906 7.691 1 68.81 235 GLN A C 1
ATOM 1859 O O . GLN A 1 235 ? -8.742 32.031 6.883 1 68.81 235 GLN A O 1
ATOM 1864 N N . LEU A 1 236 ? -8.406 33.469 8.656 1 66.56 236 LEU A N 1
ATOM 1865 C CA . LEU A 1 236 ? -7.105 32.906 9.016 1 66.56 236 LEU A CA 1
ATOM 1866 C C . LEU A 1 236 ? -7.219 31.406 9.32 1 66.56 236 LEU A C 1
ATOM 1868 O O . LEU A 1 236 ? -8.133 30.984 10.023 1 66.56 236 LEU A O 1
ATOM 1872 N N . SER A 1 237 ? -6.328 30.672 8.602 1 70.12 237 SER A N 1
ATOM 1873 C CA . SER A 1 237 ? -6.234 29.25 8.938 1 70.12 237 SER A CA 1
ATOM 1874 C C . SER A 1 237 ? -5.387 29.031 10.188 1 70.12 237 SER A C 1
ATOM 1876 O O . SER A 1 237 ? -4.168 28.859 10.094 1 70.12 237 SER A O 1
ATOM 1878 N N . LEU A 1 238 ? -6 28.938 11.297 1 68.12 238 LEU A N 1
ATOM 1879 C CA . LEU A 1 238 ? -5.242 28.75 12.523 1 68.12 238 LEU A CA 1
ATOM 1880 C C . LEU A 1 238 ? -4.637 27.344 12.578 1 68.12 238 LEU A C 1
ATOM 1882 O O . LEU A 1 238 ? -3.547 27.156 13.125 1 68.12 238 LEU A O 1
ATOM 1886 N N . ALA A 1 239 ? -5.273 26.547 11.867 1 68.38 239 ALA A N 1
ATOM 1887 C CA . ALA A 1 239 ? -4.84 25.156 11.969 1 68.38 239 ALA A CA 1
ATOM 1888 C C . ALA A 1 239 ? -3.498 24.953 11.273 1 68.38 239 ALA A C 1
ATOM 1890 O O . ALA A 1 239 ? -2.65 24.203 11.75 1 68.38 239 ALA A O 1
ATOM 1891 N N . ARG A 1 240 ? -3.191 25.688 10.344 1 71.75 240 ARG A N 1
ATOM 1892 C CA . ARG A 1 240 ? -1.969 25.516 9.562 1 71.75 240 ARG A CA 1
ATOM 1893 C C . AR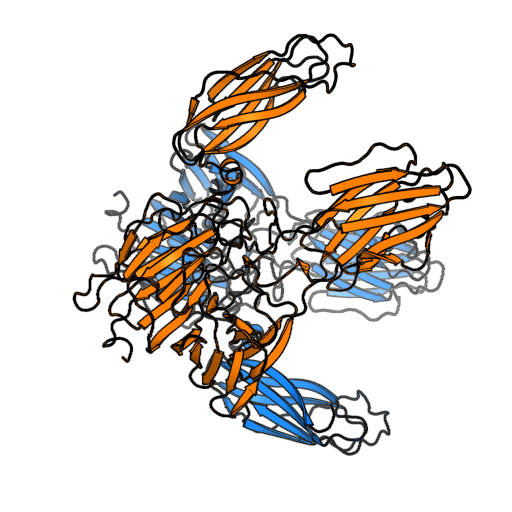G A 1 240 ? -0.867 26.453 10.07 1 71.75 240 ARG A C 1
ATOM 1895 O O . ARG A 1 240 ? 0.297 26.297 9.688 1 71.75 240 ARG A O 1
ATOM 1902 N N . GLY A 1 241 ? -1.266 27.406 10.906 1 77.06 241 GLY A N 1
ATOM 1903 C CA . GLY A 1 241 ? -0.296 28.328 11.492 1 77.06 241 GLY A CA 1
ATOM 1904 C C . GLY A 1 241 ? 0.167 29.406 10.539 1 77.06 241 GLY A C 1
ATOM 1905 O O . GLY A 1 241 ? 1.223 30 10.742 1 77.06 241 GLY A O 1
ATOM 1906 N N . VAL A 1 242 ? -0.519 29.578 9.5 1 79.31 242 VAL A N 1
ATOM 1907 C CA . VAL A 1 242 ? -0.145 30.594 8.523 1 79.31 242 VAL A CA 1
ATOM 1908 C C . VAL A 1 242 ? -1.278 31.609 8.375 1 79.31 242 VAL A C 1
ATOM 1910 O O . VAL A 1 242 ? -2.455 31.234 8.375 1 79.31 242 VAL A O 1
ATOM 1913 N N . ASP A 1 243 ? -0.797 32.844 8.32 1 80.81 243 ASP A N 1
ATOM 1914 C CA . ASP A 1 243 ? -1.759 33.875 7.992 1 80.81 243 ASP A CA 1
ATOM 1915 C C . ASP A 1 243 ? -1.959 34 6.48 1 80.81 243 ASP A C 1
ATOM 1917 O O . ASP A 1 243 ? -1.344 34.844 5.828 1 80.81 243 ASP A O 1
ATOM 1921 N N . GLU A 1 244 ? -2.881 33.406 6.035 1 76.75 244 GLU A N 1
ATOM 1922 C CA . GLU A 1 244 ? -3.104 33.281 4.598 1 76.75 244 GLU A CA 1
ATOM 1923 C C . GLU A 1 244 ? -3.594 34.625 4.02 1 76.75 244 GLU A C 1
ATOM 1925 O O . GLU A 1 244 ? -3.504 34.844 2.811 1 76.75 244 GLU A O 1
ATOM 1930 N N . ASN A 1 245 ? -4.059 35.469 4.867 1 76.62 245 ASN A N 1
ATOM 1931 C CA . ASN A 1 245 ? -4.57 36.75 4.391 1 76.62 245 ASN A CA 1
ATOM 1932 C C . ASN A 1 245 ? -3.441 37.656 3.928 1 76.62 245 ASN A C 1
ATOM 1934 O O . ASN A 1 245 ? -3.676 38.625 3.176 1 76.62 245 ASN A O 1
ATOM 1938 N N . ARG A 1 246 ? -2.295 37.312 4.367 1 83.81 246 ARG A N 1
ATOM 1939 C CA . ARG A 1 246 ? -1.161 38.156 4.039 1 83.81 246 ARG A CA 1
ATOM 1940 C C . ARG A 1 246 ? -0.351 37.594 2.885 1 83.81 246 ARG A C 1
ATOM 1942 O O . ARG A 1 246 ? 0.521 38.25 2.332 1 83.81 246 ARG A O 1
ATOM 1949 N N . VAL A 1 247 ? -0.693 36.406 2.496 1 85 247 VAL A N 1
ATOM 1950 C CA . VAL A 1 247 ? 0.053 35.75 1.442 1 85 247 VAL A CA 1
ATOM 1951 C C . VAL A 1 247 ? -0.437 36.219 0.075 1 85 247 VAL A C 1
ATOM 1953 O O . VAL A 1 247 ? -1.641 36.375 -0.134 1 85 247 VAL A O 1
ATOM 1956 N N . GLY A 1 248 ? 0.537 36.406 -0.804 1 87.88 248 GLY A N 1
ATOM 1957 C CA . GLY A 1 248 ? 0.19 36.781 -2.164 1 87.88 248 GLY A CA 1
ATOM 1958 C C . GLY A 1 248 ? -0.639 35.719 -2.881 1 87.88 248 GLY A C 1
ATOM 1959 O O . GLY A 1 248 ? -0.814 34.625 -2.377 1 87.88 248 GLY A O 1
ATOM 1960 N N . SER A 1 249 ? -1.225 36.188 -4.039 1 88.69 249 SER A N 1
ATOM 1961 C CA . SER A 1 249 ? -2.113 35.281 -4.781 1 88.69 249 SER A CA 1
ATOM 1962 C C . SER A 1 249 ? -1.757 35.25 -6.262 1 88.69 249 SER A C 1
ATOM 1964 O O . SER A 1 249 ? -1.038 36.125 -6.75 1 88.69 249 SER A O 1
ATOM 1966 N N . VAL A 1 250 ? -2.195 34.188 -6.867 1 90.25 250 VAL A N 1
ATOM 1967 C CA . VAL A 1 250 ? -2.072 34.062 -8.312 1 90.25 250 VAL A CA 1
ATOM 1968 C C . VAL A 1 250 ? -3.461 34.031 -8.953 1 90.25 250 VAL A C 1
ATOM 1970 O O . VAL A 1 250 ? -4.281 33.188 -8.641 1 90.25 250 VAL A O 1
ATOM 1973 N N . LEU A 1 251 ? -3.689 35 -9.773 1 93.44 251 LEU A N 1
ATOM 1974 C CA . LEU A 1 251 ? -4.898 35.031 -10.586 1 93.44 251 LEU A CA 1
ATOM 1975 C C . LEU A 1 251 ? -4.691 34.25 -11.891 1 93.44 251 LEU A C 1
ATOM 1977 O O . LEU A 1 251 ? -3.73 34.5 -12.617 1 93.44 251 LEU A O 1
ATOM 1981 N N . SER A 1 252 ? -5.566 33.344 -12.117 1 93.5 252 SER A N 1
ATOM 1982 C CA . SER A 1 252 ? -5.52 32.562 -13.367 1 93.5 252 SER A CA 1
ATOM 1983 C C . SER A 1 252 ? -6.828 32.719 -14.141 1 93.5 252 SER A C 1
ATOM 1985 O O . SER A 1 252 ? -7.902 32.438 -13.602 1 93.5 252 SER A O 1
ATOM 1987 N N . LEU A 1 253 ? -6.703 33.156 -15.414 1 94.75 253 LEU A N 1
ATOM 1988 C CA . LEU A 1 253 ? -7.84 33.25 -16.328 1 94.75 253 LEU A CA 1
ATOM 1989 C C . LEU A 1 253 ? -7.664 32.281 -17.516 1 94.75 253 LEU A C 1
ATOM 1991 O O . LEU A 1 253 ? -6.613 32.312 -18.156 1 94.75 253 LEU A O 1
ATOM 1995 N N . LYS A 1 254 ? -8.633 31.5 -17.688 1 94.5 254 LYS A N 1
ATOM 1996 C CA . LYS A 1 254 ? -8.695 30.672 -18.891 1 94.5 254 LYS A CA 1
ATOM 1997 C C . LYS A 1 254 ? -9.883 31.062 -19.766 1 94.5 254 LYS A C 1
ATOM 1999 O O . LYS A 1 254 ? -11.031 31.016 -19.328 1 94.5 254 LYS A O 1
ATOM 2004 N N . PHE A 1 255 ? -9.617 31.484 -21.016 1 93.5 255 PHE A N 1
ATOM 2005 C CA . PHE A 1 255 ? -10.664 31.859 -21.953 1 93.5 255 PHE A CA 1
ATOM 2006 C C . PHE A 1 255 ? -11.008 30.703 -22.891 1 93.5 255 PHE A C 1
ATOM 2008 O O . PHE A 1 255 ? -10.156 29.875 -23.188 1 93.5 255 PHE A O 1
ATOM 2015 N N . ARG A 1 256 ? -12.234 30.672 -23.234 1 91.44 256 ARG A N 1
ATOM 2016 C CA . ARG A 1 256 ? -12.609 29.734 -24.281 1 91.44 256 ARG A CA 1
ATOM 2017 C C . ARG A 1 256 ? -11.922 30.078 -25.594 1 91.44 256 ARG A C 1
ATOM 2019 O O . ARG A 1 256 ? -11.742 31.25 -25.922 1 91.44 256 ARG A O 1
ATOM 2026 N N . ASN A 1 257 ? -11.594 29.047 -26.281 1 86.94 257 ASN A N 1
ATOM 2027 C CA . ASN A 1 257 ? -10.859 29.234 -27.531 1 86.94 257 ASN A CA 1
ATOM 2028 C C . ASN A 1 257 ? -11.766 29.703 -28.656 1 86.94 257 ASN A C 1
ATOM 2030 O O . ASN A 1 257 ? -11.852 29.062 -29.703 1 86.94 257 ASN A O 1
ATOM 2034 N N . GLU A 1 258 ? -12.516 30.656 -28.359 1 83.56 258 GLU A N 1
ATOM 2035 C CA . GLU A 1 258 ? -13.43 31.25 -29.328 1 83.56 258 GLU A CA 1
ATOM 2036 C C . GLU A 1 258 ? -13.5 32.781 -29.156 1 83.56 258 GLU A C 1
ATOM 2038 O O . GLU A 1 258 ? -13.117 33.312 -28.109 1 83.56 258 GLU A O 1
ATOM 2043 N N . GLY A 1 259 ? -13.82 33.469 -30.219 1 80.19 259 GLY A N 1
ATOM 2044 C CA . GLY A 1 259 ? -14.047 34.906 -30.141 1 80.19 259 GLY A CA 1
ATOM 2045 C C . GLY A 1 259 ? -12.945 35.719 -30.781 1 80.19 259 GLY A C 1
ATOM 2046 O O . GLY A 1 259 ? -12.016 35.156 -31.359 1 80.19 259 GLY A O 1
ATOM 2047 N N . PRO A 1 260 ? -13.102 37 -30.656 1 86.5 260 PRO A N 1
ATOM 2048 C CA . PRO A 1 260 ? -12.133 37.906 -31.281 1 86.5 260 PRO A CA 1
ATOM 2049 C C . PRO A 1 260 ? -10.914 38.156 -30.406 1 86.5 260 PRO A C 1
ATOM 2051 O O . PRO A 1 260 ? -10.93 37.875 -29.219 1 86.5 260 PRO A O 1
ATOM 2054 N N . VAL A 1 261 ? -9.93 38.75 -31.109 1 91.06 261 VAL A N 1
ATOM 2055 C CA . VAL A 1 261 ? -8.789 39.281 -30.359 1 91.06 261 VAL A CA 1
ATOM 2056 C C . VAL A 1 261 ? -9.234 40.5 -29.547 1 91.06 261 VAL A C 1
ATOM 2058 O O . VAL A 1 261 ? -9.984 41.344 -30.047 1 91.06 261 VAL A O 1
ATOM 2061 N N . PHE A 1 262 ? -8.844 40.5 -28.375 1 93.62 262 PHE A N 1
ATOM 2062 C CA . PHE A 1 262 ? -9.25 41.594 -27.5 1 93.62 262 PHE A CA 1
ATOM 2063 C C . PHE A 1 262 ? -8.094 42.031 -26.609 1 93.62 262 PHE A C 1
ATOM 2065 O O . PHE A 1 262 ? -7.074 41.344 -26.516 1 93.62 262 PHE A O 1
ATOM 2072 N N . GLU A 1 263 ? -8.305 43.188 -26 1 95 263 GLU A N 1
ATOM 2073 C CA . GLU A 1 263 ? -7.375 43.688 -25 1 95 263 GLU A CA 1
ATOM 2074 C C . GLU A 1 263 ? -7.93 43.531 -23.594 1 95 263 GLU A C 1
ATOM 2076 O O . GLU A 1 263 ? -9.125 43.719 -23.359 1 95 263 GLU A O 1
ATOM 2081 N N . LEU A 1 264 ? -7.055 43.094 -22.703 1 96.12 264 LEU A N 1
ATOM 2082 C CA . LEU A 1 264 ? -7.461 42.812 -21.328 1 96.12 264 LEU A CA 1
ATOM 2083 C C . LEU A 1 264 ? -6.668 43.656 -20.344 1 96.12 264 LEU A C 1
ATOM 2085 O O . LEU A 1 264 ? -5.434 43.656 -20.344 1 96.12 264 LEU A O 1
ATOM 2089 N N . ASP A 1 265 ? -7.375 44.406 -19.578 1 96.5 265 ASP A N 1
ATOM 2090 C CA . ASP A 1 265 ? -6.809 45.125 -18.438 1 96.5 265 ASP A CA 1
ATOM 2091 C C . ASP A 1 265 ? -7.168 44.406 -17.125 1 96.5 265 ASP A C 1
ATOM 2093 O O . ASP A 1 265 ? -8.344 44.125 -16.859 1 96.5 265 ASP A O 1
ATOM 2097 N N . VAL A 1 266 ? -6.125 44.094 -16.375 1 97.5 266 VAL A N 1
ATOM 2098 C CA . VAL A 1 266 ? -6.336 43.469 -15.062 1 97.5 266 VAL A CA 1
ATOM 2099 C C . VAL A 1 266 ? -5.844 44.438 -13.969 1 97.5 266 VAL A C 1
ATOM 2101 O O . VAL A 1 266 ? -4.738 44.969 -14.055 1 97.5 266 VAL A O 1
ATOM 2104 N N . SER A 1 267 ? -6.711 44.688 -13.07 1 97 267 SER A N 1
ATOM 2105 C CA . SER A 1 267 ? -6.324 45.5 -11.93 1 97 267 SER A CA 1
ATOM 2106 C C . SER A 1 267 ? -6.977 45 -10.641 1 97 267 SER A C 1
ATOM 2108 O O . SER A 1 267 ? -7.934 44.219 -10.688 1 97 267 SER A O 1
ATOM 2110 N N . TYR A 1 268 ? -6.363 45.375 -9.516 1 95.62 268 TYR A N 1
ATOM 2111 C CA . TYR A 1 268 ? -6.906 45.031 -8.211 1 95.62 268 TYR A CA 1
ATOM 2112 C C . TYR A 1 268 ? -6.75 46.156 -7.215 1 95.62 268 TYR A C 1
ATOM 2114 O O . TYR A 1 268 ? -5.938 47.062 -7.422 1 95.62 268 TYR A O 1
ATOM 2122 N N . LEU A 1 269 ? -7.648 46.125 -6.223 1 93.5 269 LEU A N 1
ATOM 2123 C CA . LEU A 1 269 ? -7.57 47.094 -5.145 1 93.5 269 LEU A CA 1
ATOM 2124 C C . LEU A 1 269 ? -6.547 46.656 -4.098 1 93.5 269 LEU A C 1
ATOM 2126 O O . LEU A 1 269 ? -6.77 45.719 -3.359 1 93.5 269 LEU A O 1
ATOM 2130 N N . GLY A 1 270 ? -5.43 47.375 -3.992 1 86.38 270 GLY A N 1
ATOM 2131 C CA . GLY A 1 270 ? -4.359 47.031 -3.066 1 86.38 270 GLY A CA 1
ATOM 2132 C C . GLY A 1 270 ? -4.656 47.438 -1.636 1 86.38 270 GLY A C 1
ATOM 2133 O O . GLY A 1 270 ? -5.742 47.938 -1.342 1 86.38 270 GLY A O 1
ATOM 2134 N N . ASP A 1 271 ? -3.732 47.219 -0.752 1 80.56 271 ASP A N 1
ATOM 2135 C CA . ASP A 1 271 ? -3.879 47.5 0.674 1 80.56 271 ASP A CA 1
ATOM 2136 C C . ASP A 1 271 ? -4.09 48.969 0.926 1 80.56 271 ASP A C 1
ATOM 2138 O O . ASP A 1 271 ? -4.797 49.375 1.862 1 80.56 271 ASP A O 1
ATOM 2142 N N . SER A 1 272 ? -3.479 49.812 0.067 1 83.25 272 SER A N 1
ATOM 2143 C CA . SER A 1 272 ? -3.625 51.25 0.194 1 83.25 272 SER A CA 1
ATOM 2144 C C . SER A 1 272 ? -4.969 51.719 -0.352 1 83.25 272 SER A C 1
ATOM 2146 O O . SER A 1 272 ? -5.258 52.938 -0.367 1 83.25 272 SER A O 1
ATOM 2148 N N . ARG A 1 273 ? -5.715 50.812 -0.794 1 87.94 273 ARG A N 1
ATOM 2149 C CA . ARG A 1 273 ? -7.027 51.062 -1.379 1 87.94 273 ARG A CA 1
ATOM 2150 C C . ARG A 1 273 ? -6.898 51.875 -2.668 1 87.94 273 ARG A C 1
ATOM 2152 O O . ARG A 1 273 ? -7.699 52.781 -2.924 1 87.94 273 ARG A O 1
ATOM 2159 N N . ARG A 1 274 ? -5.836 51.688 -3.303 1 91.5 274 ARG A N 1
ATOM 2160 C CA . ARG A 1 274 ? -5.633 52.188 -4.656 1 91.5 274 ARG A CA 1
ATOM 2161 C C . ARG A 1 274 ? -5.562 51.031 -5.664 1 91.5 274 ARG A C 1
ATOM 2163 O O . ARG A 1 274 ? -5.039 49.969 -5.352 1 91.5 274 ARG A O 1
ATOM 2170 N N . TYR A 1 275 ? -6.098 51.344 -6.742 1 93.88 275 TYR A N 1
ATOM 2171 C CA . TYR A 1 275 ? -6.059 50.312 -7.793 1 93.88 275 TYR A CA 1
ATOM 2172 C C . TYR A 1 275 ? -4.648 50.156 -8.352 1 93.88 275 TYR A C 1
ATOM 2174 O O . TYR A 1 275 ? -3.979 51.156 -8.641 1 93.88 275 TYR A O 1
ATOM 2182 N N . ILE A 1 276 ? -4.168 49.031 -8.406 1 95.5 276 ILE A N 1
ATOM 2183 C CA . ILE A 1 276 ? -2.912 48.688 -9.055 1 95.5 276 ILE A CA 1
ATOM 2184 C C . ILE A 1 276 ? -3.199 47.906 -10.344 1 95.5 276 ILE A C 1
ATOM 2186 O O . ILE A 1 276 ? -3.91 46.906 -10.328 1 95.5 276 ILE A O 1
ATOM 2190 N N . SER A 1 277 ? -2.639 48.344 -11.422 1 95.5 277 SER A N 1
ATOM 2191 C CA . SER A 1 277 ? -2.934 47.75 -12.727 1 95.5 277 SER A CA 1
ATOM 2192 C C . SER A 1 277 ? -1.724 47.031 -13.281 1 95.5 277 SER A C 1
ATOM 2194 O O . SER A 1 277 ? -0.586 47.469 -13.125 1 95.5 277 SER A O 1
ATOM 2196 N N . PHE A 1 278 ? -2.025 45.938 -13.875 1 96.81 278 PHE A N 1
ATOM 2197 C CA . PHE A 1 278 ? -1.009 45.219 -14.648 1 96.81 278 PHE A CA 1
ATOM 2198 C C . PHE A 1 278 ? -0.939 45.75 -16.078 1 96.81 278 PHE A C 1
ATOM 2200 O O . PHE A 1 278 ? -1.741 46.625 -16.453 1 96.81 278 PHE A O 1
ATOM 2207 N N . GLU A 1 279 ? 0.125 45.281 -16.766 1 95.12 279 GLU A N 1
ATOM 2208 C CA . GLU A 1 279 ? 0.238 45.656 -18.156 1 95.12 279 GLU A CA 1
ATOM 2209 C C . GLU A 1 279 ? -0.905 45.062 -19 1 95.12 279 GLU A C 1
ATOM 2211 O O . GLU A 1 279 ? -1.282 43.906 -18.812 1 95.12 279 GLU A O 1
ATOM 2216 N N . ARG A 1 280 ? -1.404 46.031 -19.844 1 94.75 280 ARG A N 1
ATOM 2217 C CA . ARG A 1 280 ? -2.469 45.594 -20.75 1 94.75 280 ARG A CA 1
ATOM 2218 C C . ARG A 1 280 ? -1.98 44.469 -21.672 1 94.75 280 ARG A C 1
ATOM 2220 O O . ARG A 1 280 ? -0.876 44.562 -22.219 1 94.75 280 ARG A O 1
ATOM 2227 N N . LEU A 1 281 ? -2.879 43.469 -21.797 1 95.19 281 LEU A N 1
ATOM 2228 C CA . LEU A 1 281 ? -2.523 42.344 -22.672 1 95.19 281 LEU A CA 1
ATOM 2229 C C . LEU A 1 281 ? -3.449 42.281 -23.875 1 95.19 281 LEU A C 1
ATOM 2231 O O . LEU A 1 281 ? -4.652 42.531 -23.766 1 95.19 281 LEU A O 1
ATOM 2235 N N . LYS A 1 282 ? -2.791 41.969 -25 1 93.12 282 LYS A N 1
ATOM 2236 C CA . LYS A 1 282 ? -3.57 41.594 -26.188 1 93.12 282 LYS A CA 1
ATOM 2237 C C . LYS A 1 282 ? -3.748 40.094 -26.266 1 93.12 282 LYS A C 1
ATOM 2239 O O . LYS A 1 282 ? -2.768 39.344 -26.375 1 93.12 282 LYS A O 1
ATOM 2244 N N . ILE A 1 283 ? -4.965 39.688 -26.172 1 93 283 ILE A N 1
ATOM 2245 C CA . ILE A 1 283 ? -5.234 38.25 -26.078 1 93 283 ILE A CA 1
ATOM 2246 C C . ILE A 1 283 ? -5.883 37.75 -27.359 1 93 283 ILE A C 1
ATOM 2248 O O . ILE A 1 283 ? -6.863 38.344 -27.828 1 93 283 ILE A O 1
ATOM 2252 N N . ASP A 1 284 ? -5.301 36.781 -27.906 1 89.88 284 ASP A N 1
ATOM 2253 C CA . ASP A 1 284 ? -5.914 36 -28.984 1 89.88 284 ASP A CA 1
ATOM 2254 C C . ASP A 1 284 ? -6.371 34.625 -28.469 1 89.88 284 ASP A C 1
ATOM 2256 O O . ASP A 1 284 ? -5.562 33.688 -28.328 1 89.88 284 ASP A O 1
ATOM 2260 N N . PRO A 1 285 ? -7.625 34.562 -28.156 1 86.06 285 PRO A N 1
ATOM 2261 C CA . PRO A 1 285 ? -8.117 33.344 -27.531 1 86.06 285 PRO A CA 1
ATOM 2262 C C . PRO A 1 285 ? -7.906 32.094 -28.406 1 86.06 285 PRO A C 1
ATOM 2264 O O . PRO A 1 285 ? -7.988 30.969 -27.906 1 86.06 285 PRO A O 1
ATOM 2267 N N . GLN A 1 286 ? -7.625 32.188 -29.594 1 82.75 286 GLN A N 1
ATOM 2268 C CA . GLN A 1 286 ? -7.375 31.047 -30.469 1 82.75 286 GLN A CA 1
ATOM 2269 C C . GLN A 1 286 ? -5.953 30.531 -30.297 1 82.75 286 GLN A C 1
ATOM 2271 O O . GLN A 1 286 ? -5.668 29.375 -30.625 1 82.75 286 GLN A O 1
ATOM 2276 N N . ASN A 1 287 ? -5.105 31.391 -29.766 1 81.94 287 ASN A N 1
ATOM 2277 C CA . ASN A 1 287 ? -3.709 31 -29.625 1 81.94 287 ASN A CA 1
ATOM 2278 C C . ASN A 1 287 ? -3.365 30.656 -28.188 1 81.94 287 ASN A C 1
ATOM 2280 O O . ASN A 1 287 ? -2.705 29.641 -27.922 1 81.94 287 ASN A O 1
ATOM 2284 N N . GLU A 1 288 ? -3.625 31.516 -27.312 1 82.19 288 GLU A N 1
ATOM 2285 C CA . GLU A 1 288 ? -3.346 31.344 -25.891 1 82.19 288 GLU A CA 1
ATOM 2286 C C . GLU A 1 288 ? -4.582 31.625 -25.047 1 82.19 288 GLU A C 1
ATOM 2288 O O . GLU A 1 288 ? -5.133 32.719 -25.094 1 82.19 288 GLU A O 1
ATOM 2293 N N . THR A 1 289 ? -4.867 30.562 -24.25 1 88.69 289 THR A N 1
ATOM 2294 C CA . THR A 1 289 ? -6.145 30.672 -23.562 1 88.69 289 THR A CA 1
ATOM 2295 C C . THR A 1 289 ? -5.934 30.922 -22.078 1 88.69 289 THR A C 1
ATOM 2297 O O . THR A 1 289 ? -6.855 31.344 -21.375 1 88.69 289 THR A O 1
ATOM 2300 N N . THR A 1 290 ? -4.758 30.641 -21.609 1 92.81 290 THR A N 1
ATOM 2301 C CA . THR A 1 290 ? -4.559 30.75 -20.172 1 92.81 290 THR A CA 1
ATOM 2302 C C . THR A 1 290 ? -3.549 31.859 -19.844 1 92.81 290 THR A C 1
ATOM 2304 O O . THR A 1 290 ? -2.48 31.922 -20.453 1 92.81 290 THR A O 1
ATOM 2307 N N . HIS A 1 291 ? -3.916 32.75 -18.953 1 94.5 291 HIS A N 1
ATOM 2308 C CA . HIS A 1 291 ? -3.062 33.812 -18.484 1 94.5 291 HIS A CA 1
ATOM 2309 C C . HIS A 1 291 ? -3.059 33.906 -16.953 1 94.5 291 HIS A C 1
ATOM 2311 O O . HIS A 1 291 ? -4.086 33.688 -16.312 1 94.5 291 HIS A O 1
ATOM 2317 N N . THR A 1 292 ? -1.844 34.219 -16.406 1 95.25 292 THR A N 1
ATOM 2318 C CA . THR A 1 292 ? -1.725 34.312 -14.953 1 95.25 292 THR A CA 1
ATOM 2319 C C . THR A 1 292 ? -1.072 35.625 -14.531 1 95.25 292 THR A C 1
ATOM 2321 O O . THR A 1 292 ? -0.241 36.156 -15.258 1 95.25 292 THR A O 1
ATOM 2324 N N . TRP A 1 293 ? -1.502 36.188 -13.453 1 95.5 293 TRP A N 1
ATOM 2325 C CA . TRP A 1 293 ? -0.924 37.375 -12.805 1 95.5 293 TRP A CA 1
ATOM 2326 C C . TRP A 1 293 ? -0.581 37.062 -11.352 1 95.5 293 TRP A C 1
ATOM 2328 O O . TRP A 1 293 ? -1.363 36.438 -10.641 1 95.5 293 TRP A O 1
ATOM 2338 N N . THR A 1 294 ? 0.557 37.562 -10.906 1 94.31 294 THR A N 1
ATOM 2339 C CA . THR A 1 294 ? 0.951 37.406 -9.516 1 94.31 294 THR A CA 1
ATOM 2340 C C . THR A 1 294 ? 0.631 38.688 -8.719 1 94.31 294 THR A C 1
ATOM 2342 O O . THR A 1 294 ? 1.119 39.75 -9.039 1 94.31 294 THR A O 1
ATOM 2345 N N . ILE A 1 295 ? -0.191 38.5 -7.777 1 93 295 ILE A N 1
ATOM 2346 C CA . ILE A 1 295 ? -0.521 39.594 -6.852 1 93 295 ILE A CA 1
ATOM 2347 C C . ILE A 1 295 ? 0.362 39.5 -5.609 1 93 295 ILE A C 1
ATOM 2349 O O . ILE A 1 295 ? 0.414 38.438 -4.957 1 93 295 ILE A O 1
ATOM 2353 N N . PRO A 1 296 ? 1.066 40.562 -5.266 1 92.75 296 PRO A N 1
ATOM 2354 C CA . PRO A 1 296 ? 2.074 40.531 -4.207 1 92.75 296 PRO A CA 1
ATOM 2355 C C . PRO A 1 296 ? 1.468 40.281 -2.826 1 92.75 296 PRO A C 1
ATOM 2357 O O . PRO A 1 296 ? 0.262 40.438 -2.637 1 92.75 296 PRO A O 1
ATOM 2360 N N . ASP A 1 297 ? 2.342 40 -1.908 1 91.06 297 ASP A N 1
ATOM 2361 C CA . ASP A 1 297 ? 1.988 39.844 -0.5 1 91.06 297 ASP A CA 1
ATOM 2362 C C . ASP A 1 297 ? 1.407 41.125 0.062 1 91.06 297 ASP A C 1
ATOM 2364 O O . ASP A 1 297 ? 1.729 42.219 -0.415 1 91.06 297 ASP A O 1
ATOM 2368 N N . TYR A 1 298 ? 0.477 41.062 1.026 1 88.31 298 TYR A N 1
ATOM 2369 C CA . TYR A 1 298 ? -0.121 42.156 1.771 1 88.31 298 TYR A CA 1
ATOM 2370 C C . TYR A 1 298 ? -1.029 43 0.877 1 88.31 298 TYR A C 1
ATOM 2372 O O . TYR A 1 298 ? -1.273 44.188 1.155 1 88.31 298 TYR A O 1
ATOM 2380 N N . SER A 1 299 ? -1.502 42.344 -0.152 1 89.25 299 SER A N 1
ATOM 2381 C CA . SER A 1 299 ? -2.342 43.094 -1.072 1 89.25 299 SER A CA 1
ATOM 2382 C C . SER A 1 299 ? -3.789 43.125 -0.591 1 89.25 299 SER A C 1
ATOM 2384 O O . SER A 1 299 ? -4.508 44.094 -0.86 1 89.25 299 SER A O 1
ATOM 2386 N N . TRP A 1 300 ? -4.164 42.188 0.094 1 87.19 300 TRP A N 1
ATOM 2387 C CA . TRP A 1 300 ? -5.582 42.031 0.399 1 87.19 300 TRP A CA 1
ATOM 2388 C C . TRP A 1 300 ? -5.891 42.562 1.805 1 87.19 300 TRP A C 1
ATOM 2390 O O . TRP A 1 300 ? -5.121 42.312 2.738 1 87.19 300 TRP A O 1
ATOM 2400 N N . SER A 1 301 ? -7.035 43.188 1.886 1 83 301 SER A N 1
ATOM 2401 C CA . SER A 1 301 ? -7.512 43.656 3.189 1 83 301 SER A CA 1
ATOM 2402 C C . SER A 1 301 ? -8.242 42.531 3.928 1 83 301 SER A C 1
ATOM 2404 O O . SER A 1 301 ? -8.977 41.75 3.318 1 83 301 SER A O 1
ATOM 2406 N N . ILE A 1 302 ? -8.039 42.562 5.273 1 76.25 302 ILE A N 1
ATOM 2407 C CA . ILE A 1 302 ? -8.703 41.562 6.105 1 76.25 302 ILE A CA 1
ATOM 2408 C C . ILE A 1 302 ? -10.078 42.062 6.52 1 76.25 302 ILE A C 1
ATOM 2410 O O . ILE A 1 302 ? -10.992 41.281 6.754 1 76.25 302 ILE A O 1
ATOM 2414 N N . ASP A 1 303 ? -10.289 43.281 6.613 1 76.38 303 ASP A N 1
ATOM 2415 C CA . ASP A 1 303 ? -11.477 43.875 7.246 1 76.38 303 ASP A CA 1
ATOM 2416 C C . ASP A 1 303 ? -12.414 44.469 6.203 1 76.38 303 ASP A C 1
ATOM 2418 O O . ASP A 1 303 ? -13.578 44.75 6.5 1 76.38 303 ASP A O 1
ATOM 2422 N N . GLN A 1 304 ? -11.797 44.656 5.066 1 82.56 304 GLN A N 1
ATOM 2423 C CA . GLN A 1 304 ? -12.617 45.312 4.055 1 82.56 304 GLN A CA 1
ATOM 2424 C C . GLN A 1 304 ? -12.766 44.438 2.812 1 82.56 304 GLN A C 1
ATOM 2426 O O . GLN A 1 304 ? -12.023 43.469 2.633 1 82.56 304 GLN A O 1
ATOM 2431 N N . GLU A 1 305 ? -13.711 44.875 2.043 1 86.25 305 GLU A N 1
ATOM 2432 C CA . GLU A 1 305 ? -13.945 44.188 0.776 1 86.25 305 GLU A CA 1
ATOM 2433 C C . GLU A 1 305 ? -12.781 44.375 -0.19 1 86.25 305 GLU A C 1
ATOM 2435 O O . GLU A 1 305 ? -12.242 45.5 -0.288 1 86.25 305 GLU A O 1
ATOM 2440 N N . ASN A 1 306 ? -12.352 43.344 -0.804 1 89.88 306 ASN A N 1
ATOM 2441 C CA . ASN A 1 306 ? -11.344 43.375 -1.855 1 89.88 306 ASN A CA 1
ATOM 2442 C C . ASN A 1 306 ? -11.977 43.406 -3.242 1 89.88 306 ASN A C 1
ATOM 2444 O O . ASN A 1 306 ? -13.133 43.031 -3.408 1 89.88 306 ASN A O 1
ATOM 2448 N N . GLU A 1 307 ? -11.195 43.938 -4.227 1 93.44 307 GLU A N 1
ATOM 2449 C CA . GLU A 1 307 ? -11.766 44.094 -5.562 1 93.44 307 GLU A CA 1
ATOM 2450 C C . GLU A 1 307 ? -10.773 43.656 -6.637 1 93.44 307 GLU A C 1
ATOM 2452 O O . GLU A 1 307 ? -9.586 43.969 -6.562 1 93.44 307 GLU A O 1
ATOM 2457 N N . LEU A 1 308 ? -11.25 42.875 -7.539 1 94.38 308 LEU A N 1
ATOM 2458 C CA . LEU A 1 308 ? -10.578 42.562 -8.789 1 94.38 308 LEU A CA 1
ATOM 2459 C C . LEU A 1 308 ? -11.359 43.094 -9.984 1 94.38 308 LEU A C 1
ATOM 2461 O O . LEU A 1 308 ? -12.57 42.906 -10.078 1 94.38 308 LEU A O 1
ATOM 2465 N N . ARG A 1 309 ? -10.641 43.75 -10.898 1 96.06 309 ARG A N 1
ATOM 2466 C CA . ARG A 1 309 ? -11.297 44.344 -12.062 1 96.06 309 ARG A CA 1
ATOM 2467 C C . ARG A 1 309 ? -10.664 43.875 -13.359 1 96.06 309 ARG A C 1
ATOM 2469 O O . ARG A 1 309 ? -9.438 43.875 -13.5 1 96.06 309 ARG A O 1
ATOM 2476 N N . LEU A 1 310 ? -11.5 43.5 -14.219 1 96.75 310 LEU A N 1
ATOM 2477 C CA . LEU A 1 310 ? -11.109 43.156 -15.586 1 96.75 310 LEU A CA 1
ATOM 2478 C C . LEU A 1 310 ? -11.758 44.125 -16.578 1 96.75 310 LEU A C 1
ATOM 2480 O O . LEU A 1 310 ? -12.969 44.312 -16.547 1 96.75 310 LEU A O 1
ATOM 2484 N N . GLY A 1 311 ? -10.938 44.75 -17.375 1 95.94 311 GLY A N 1
ATOM 2485 C CA . GLY A 1 311 ? -11.414 45.562 -18.5 1 95.94 311 GLY A CA 1
ATOM 2486 C C . GLY A 1 311 ? -11.148 44.906 -19.844 1 95.94 311 GLY A C 1
ATOM 2487 O O . GLY A 1 311 ? -10 44.656 -20.203 1 95.94 311 GLY A O 1
ATOM 2488 N N . ILE A 1 312 ? -12.172 44.656 -20.547 1 94.94 312 ILE A N 1
ATOM 2489 C CA . ILE A 1 312 ? -12.047 43.969 -21.828 1 94.94 312 ILE A CA 1
ATOM 2490 C C . ILE A 1 312 ? -12.484 44.906 -22.953 1 94.94 312 ILE A C 1
ATOM 2492 O O . ILE A 1 312 ? -13.609 45.406 -22.953 1 94.94 312 ILE A O 1
ATOM 2496 N N . THR A 1 313 ? -11.547 45.062 -23.891 1 94.44 313 THR A N 1
ATOM 2497 C CA . THR A 1 313 ? -11.82 45.906 -25.047 1 94.44 313 THR A CA 1
ATOM 2498 C C . THR A 1 313 ? -11.695 45.094 -26.344 1 94.44 313 THR A C 1
ATOM 2500 O O . THR A 1 313 ? -10.664 44.469 -26.578 1 94.44 313 THR A O 1
ATOM 2503 N N . ALA A 1 314 ? -12.773 45.125 -27.062 1 90.62 314 ALA A N 1
ATOM 2504 C CA . ALA A 1 314 ? -12.758 44.438 -28.359 1 90.62 314 ALA A CA 1
ATOM 2505 C C . ALA A 1 314 ? -13.352 45.312 -29.453 1 90.62 314 ALA A C 1
ATOM 2507 O O . ALA A 1 314 ? -14.188 46.188 -29.188 1 90.62 314 ALA A O 1
ATOM 2508 N N . PRO A 1 315 ? -12.797 45.156 -30.719 1 81.31 315 PRO A N 1
ATOM 2509 C CA . PRO A 1 315 ? -13.289 45.969 -31.828 1 81.31 315 PRO A CA 1
ATOM 2510 C C . PRO A 1 315 ? -14.734 45.656 -32.219 1 81.31 315 PRO A C 1
ATOM 2512 O O . PRO A 1 315 ? -15.422 46.469 -32.812 1 81.31 315 PRO A O 1
ATOM 2515 N N . LYS A 1 316 ? -15.203 44.469 -32.125 1 77.75 316 LYS A N 1
ATOM 2516 C CA . LYS A 1 316 ? -16.562 44.031 -32.469 1 77.75 316 LYS A CA 1
ATOM 2517 C C . LYS A 1 316 ? -17.297 43.5 -31.234 1 77.75 316 LYS A C 1
ATOM 2519 O O . LYS A 1 316 ? -16.719 43.438 -30.141 1 77.75 316 LYS A O 1
ATOM 2524 N N . VAL A 1 317 ? -18.562 43.188 -31.516 1 69.19 317 VAL A N 1
ATOM 2525 C CA . VAL A 1 317 ? -19.438 42.688 -30.469 1 69.19 317 VAL A CA 1
ATOM 2526 C C . VAL A 1 317 ? -18.781 41.469 -29.812 1 69.19 317 VAL A C 1
ATOM 2528 O O . VAL A 1 317 ? -18.344 40.531 -30.5 1 69.19 317 VAL A O 1
ATOM 2531 N N . MET A 1 318 ? -18.734 41.406 -28.438 1 72.06 318 MET A N 1
ATOM 2532 C CA . MET A 1 318 ? -17.922 40.531 -27.594 1 72.06 318 MET A CA 1
ATOM 2533 C C . MET A 1 318 ? -18.641 39.188 -27.328 1 72.06 318 MET A C 1
ATOM 2535 O O . MET A 1 318 ? -19.828 39.188 -26.953 1 72.06 318 MET A O 1
ATOM 2539 N N . ASN A 1 319 ? -18.203 38.094 -27.812 1 82 319 ASN A N 1
ATOM 2540 C CA . ASN A 1 319 ? -18.594 36.781 -27.375 1 82 319 ASN A CA 1
ATOM 2541 C C . ASN A 1 319 ? -17.453 36.062 -26.641 1 82 319 ASN A C 1
ATOM 2543 O O . ASN A 1 319 ? -17.031 34.969 -27.031 1 82 319 ASN A O 1
ATOM 2547 N N . ILE A 1 320 ? -16.969 36.812 -25.641 1 90.38 320 ILE A N 1
ATOM 2548 C CA . ILE A 1 320 ? -15.828 36.281 -24.891 1 90.38 320 ILE A CA 1
ATOM 2549 C C . ILE A 1 320 ? -16.328 35.531 -23.641 1 90.38 320 ILE A C 1
ATOM 2551 O O . ILE A 1 320 ? -17.172 36.062 -22.922 1 90.38 320 ILE A O 1
ATOM 2555 N N . VAL A 1 321 ? -15.836 34.344 -23.484 1 91.62 321 VAL A N 1
ATOM 2556 C CA . VAL A 1 321 ? -16.219 33.531 -22.328 1 91.62 321 VAL A CA 1
ATOM 2557 C C . VAL A 1 321 ? -14.969 33.188 -21.516 1 91.62 321 VAL A C 1
ATOM 2559 O O . VAL A 1 321 ? -13.992 32.656 -22.062 1 91.62 321 VAL A O 1
ATOM 2562 N N . ILE A 1 322 ? -15.008 33.531 -20.234 1 93.44 322 ILE A N 1
ATOM 2563 C CA . ILE A 1 322 ? -14.008 33.031 -19.297 1 93.44 322 ILE A CA 1
ATOM 2564 C C . ILE A 1 322 ? -14.398 31.625 -18.828 1 93.44 322 ILE A C 1
ATOM 2566 O O . ILE A 1 322 ? -15.359 31.484 -18.062 1 93.44 322 ILE A O 1
ATOM 2570 N N . GLU A 1 323 ? -13.656 30.734 -19.297 1 92.5 323 GLU A N 1
ATOM 2571 C CA . GLU A 1 323 ? -13.93 29.359 -18.891 1 92.5 323 GLU A CA 1
ATOM 2572 C C . GLU A 1 323 ? -13.68 29.156 -17.406 1 92.5 323 GLU A C 1
ATOM 2574 O O . GLU A 1 323 ? -14.453 28.469 -16.734 1 92.5 323 GLU A O 1
ATOM 2579 N N . SER A 1 324 ? -12.555 29.719 -16.984 1 91.75 324 SER A N 1
ATOM 2580 C CA . SER A 1 324 ? -12.266 29.625 -15.547 1 91.75 324 SER A CA 1
ATOM 2581 C C . SER A 1 324 ? -11.508 30.844 -15.062 1 91.75 324 SER A C 1
ATOM 2583 O O . SER A 1 324 ? -10.633 31.359 -15.758 1 91.75 324 SER A O 1
ATOM 2585 N N . MET A 1 325 ? -11.922 31.312 -13.898 1 91.12 325 MET A N 1
ATOM 2586 C CA . MET A 1 325 ? -11.234 32.375 -13.148 1 91.12 325 MET A CA 1
ATOM 2587 C C . MET A 1 325 ? -10.961 31.922 -11.719 1 91.12 325 MET A C 1
ATOM 2589 O O . MET A 1 325 ? -11.891 31.719 -10.93 1 91.12 325 MET A O 1
ATOM 2593 N N . THR A 1 326 ? -9.609 31.812 -11.422 1 88.75 326 THR A N 1
ATOM 2594 C CA . THR A 1 326 ? -9.258 31.359 -10.086 1 88.75 326 THR A CA 1
ATOM 2595 C C . THR A 1 326 ? -8.258 32.312 -9.438 1 88.75 326 THR A C 1
ATOM 2597 O O . THR A 1 326 ? -7.406 32.875 -10.125 1 88.75 326 THR A O 1
ATOM 2600 N N . LEU A 1 327 ? -8.477 32.531 -8.195 1 88.19 327 LEU A N 1
ATOM 2601 C CA . LEU A 1 327 ? -7.516 33.219 -7.344 1 88.19 327 LEU A CA 1
ATOM 2602 C C . LEU A 1 327 ? -7.004 32.312 -6.238 1 88.19 327 LEU A C 1
ATOM 2604 O O . LEU A 1 327 ? -7.727 32.031 -5.281 1 88.19 327 LEU A O 1
ATOM 2608 N N . THR A 1 328 ? -5.746 31.906 -6.391 1 81.06 328 THR A N 1
ATOM 2609 C CA . THR A 1 328 ? -5.176 30.969 -5.434 1 81.06 328 THR A CA 1
ATOM 2610 C C . THR A 1 328 ? -3.996 31.594 -4.699 1 81.06 328 THR A C 1
ATOM 2612 O O . THR A 1 328 ? -3.211 32.344 -5.289 1 81.06 328 THR A O 1
ATOM 2615 N N . SER A 1 329 ? -3.863 31.234 -3.449 1 81 329 SER A N 1
ATOM 2616 C CA . SER A 1 329 ? -2.695 31.703 -2.705 1 81 329 SER A CA 1
ATOM 2617 C C . SER A 1 329 ? -1.421 31.031 -3.205 1 81 329 SER A C 1
ATOM 2619 O O . SER A 1 329 ? -1.43 29.844 -3.549 1 81 329 SER A O 1
ATOM 2621 N N . ARG A 1 330 ? -0.457 31.859 -3.252 1 82 330 ARG A N 1
ATOM 2622 C CA . ARG A 1 330 ? 0.812 31.203 -3.545 1 82 330 ARG A CA 1
ATOM 2623 C C . ARG A 1 330 ? 1.22 30.266 -2.41 1 82 330 ARG A C 1
ATOM 2625 O O . ARG A 1 330 ? 0.738 30.406 -1.283 1 82 330 ARG A O 1
ATOM 2632 N N . GLU A 1 331 ? 2.098 29.438 -2.688 1 77.62 331 GLU A N 1
ATOM 2633 C CA . GLU A 1 331 ? 2.578 28.531 -1.652 1 77.62 331 GLU A CA 1
ATOM 2634 C C . GLU A 1 331 ? 3.48 29.25 -0.657 1 77.62 331 GLU A C 1
ATOM 2636 O O . GLU A 1 331 ? 4.27 30.109 -1.042 1 77.62 331 GLU A O 1
ATOM 2641 N N . THR A 1 332 ? 3.254 28.906 0.57 1 83.88 332 THR A N 1
ATOM 2642 C CA . THR A 1 332 ? 4.137 29.438 1.599 1 83.88 332 THR A CA 1
ATOM 2643 C C . THR A 1 332 ? 5.52 28.812 1.514 1 83.88 332 THR A C 1
ATOM 2645 O O . THR A 1 332 ? 5.652 27.641 1.158 1 83.88 332 THR A O 1
ATOM 2648 N N . VAL A 1 333 ? 6.484 29.656 1.792 1 85.19 333 VAL A N 1
ATOM 2649 C CA . VAL A 1 333 ? 7.859 29.188 1.718 1 85.19 333 VAL A CA 1
ATOM 2650 C C . VAL A 1 333 ? 8.312 28.703 3.094 1 85.19 333 VAL A C 1
ATOM 2652 O O . VAL A 1 333 ? 8.125 29.391 4.094 1 85.19 333 VAL A O 1
ATOM 2655 N N . HIS A 1 334 ? 8.812 27.531 3.158 1 89.12 334 HIS A N 1
ATOM 2656 C CA . HIS A 1 334 ? 9.43 26.953 4.348 1 89.12 334 HIS A CA 1
ATOM 2657 C C . HIS A 1 334 ? 10.945 26.922 4.219 1 89.12 334 HIS A C 1
ATOM 2659 O O . HIS A 1 334 ? 11.5 26.016 3.596 1 89.12 334 HIS A O 1
ATOM 2665 N N . ASN A 1 335 ? 11.609 28 4.797 1 90.75 335 ASN A N 1
ATOM 2666 C CA . ASN A 1 335 ? 13.07 28.047 4.77 1 90.75 335 ASN A CA 1
ATOM 2667 C C . ASN A 1 335 ? 13.68 27.094 5.785 1 90.75 335 ASN A C 1
ATOM 2669 O O . ASN A 1 335 ? 13.672 27.375 6.984 1 90.75 335 ASN A O 1
ATOM 2673 N N . LYS A 1 336 ? 14.266 26.094 5.246 1 92.12 336 LYS A N 1
ATOM 2674 C CA . LYS A 1 336 ? 14.766 25.016 6.09 1 92.12 336 LYS A CA 1
ATOM 2675 C C . LYS A 1 336 ? 16.266 25.156 6.324 1 92.12 336 LYS A C 1
ATOM 2677 O O . LYS A 1 336 ? 17.016 25.562 5.422 1 92.12 336 LYS A O 1
ATOM 2682 N N . THR A 1 337 ? 16.703 24.922 7.551 1 93.75 337 THR A N 1
ATOM 2683 C CA . THR A 1 337 ? 18.109 24.906 7.945 1 93.75 337 THR A CA 1
ATOM 2684 C C . THR A 1 337 ? 18.438 23.625 8.711 1 93.75 337 THR A C 1
ATOM 2686 O O . THR A 1 337 ? 17.75 23.266 9.664 1 93.75 337 THR A O 1
ATOM 2689 N N . ILE A 1 338 ? 19.469 22.922 8.25 1 93.62 338 ILE A N 1
ATOM 2690 C CA . ILE A 1 338 ? 19.938 21.75 8.984 1 93.62 338 ILE A CA 1
ATOM 2691 C C . ILE A 1 338 ? 20.719 22.188 10.219 1 93.62 338 ILE A C 1
ATOM 2693 O O . ILE A 1 338 ? 21.766 22.828 10.102 1 93.62 338 ILE A O 1
ATOM 2697 N N . LEU A 1 339 ? 20.266 21.859 11.289 1 96.75 339 LEU A N 1
ATOM 2698 C CA . LEU A 1 339 ? 20.906 22.234 12.539 1 96.75 339 LEU A CA 1
ATOM 2699 C C . LEU A 1 339 ? 21.938 21.188 12.961 1 96.75 339 LEU A C 1
ATOM 2701 O O . LEU A 1 339 ? 22.922 21.516 13.625 1 96.75 339 LEU A O 1
ATOM 2705 N N . TYR A 1 340 ? 21.688 19.984 12.688 1 95.06 340 TYR A N 1
ATOM 2706 C CA . TYR A 1 340 ? 22.516 18.828 13.023 1 95.06 340 TYR A CA 1
ATOM 2707 C C . TYR A 1 340 ? 22.219 17.656 12.102 1 95.06 340 TYR A C 1
ATOM 2709 O O . TYR A 1 340 ? 21.078 17.453 11.695 1 95.06 340 TYR A O 1
ATOM 2717 N N . GLN A 1 341 ? 23.234 16.938 11.711 1 89.44 341 GLN A N 1
ATOM 2718 C CA . GLN A 1 341 ? 23.047 15.727 10.922 1 89.44 341 GLN A CA 1
ATOM 2719 C C . GLN A 1 341 ? 24.125 14.688 11.227 1 89.44 341 GLN A C 1
ATOM 2721 O O . GLN A 1 341 ? 25.297 15.031 11.352 1 89.44 341 GLN A O 1
ATOM 2726 N N . ASP A 1 342 ? 23.703 13.539 11.422 1 82.81 342 ASP A N 1
ATOM 2727 C CA . ASP A 1 342 ? 24.609 12.398 11.469 1 82.81 342 ASP A CA 1
ATOM 2728 C C . ASP A 1 342 ? 24 11.188 10.758 1 82.81 342 ASP A C 1
ATOM 2730 O O . ASP A 1 342 ? 23.156 11.344 9.883 1 82.81 342 ASP A O 1
ATOM 2734 N N . ASN A 1 343 ? 24.5 10.031 11.078 1 74.75 343 ASN A N 1
ATOM 2735 C CA . ASN A 1 343 ? 24.062 8.844 10.367 1 74.75 343 ASN A CA 1
ATOM 2736 C C . ASN A 1 343 ? 22.734 8.32 10.914 1 74.75 343 ASN A C 1
ATOM 2738 O O . ASN A 1 343 ? 22.109 7.441 10.312 1 74.75 343 ASN A O 1
ATOM 2742 N N . LYS A 1 344 ? 22.266 8.922 11.984 1 83.25 344 LYS A N 1
ATOM 2743 C CA . LYS A 1 344 ? 21.062 8.406 12.625 1 83.25 344 LYS A CA 1
ATOM 2744 C C . LYS A 1 344 ? 19.938 9.438 12.594 1 83.25 344 LYS A C 1
ATOM 2746 O O . LYS A 1 344 ? 18.766 9.078 12.453 1 83.25 344 LYS A O 1
ATOM 2751 N N . TYR A 1 345 ? 20.406 10.75 12.727 1 90.88 345 TYR A N 1
ATOM 2752 C CA . TYR A 1 345 ? 19.375 11.766 12.883 1 90.88 345 TYR A CA 1
ATOM 2753 C C . TYR A 1 345 ? 19.703 13.008 12.055 1 90.88 345 TYR A C 1
ATOM 2755 O O . TYR A 1 345 ? 20.875 13.281 11.766 1 90.88 345 TYR A O 1
ATOM 2763 N N . ILE A 1 346 ? 18.672 13.617 11.641 1 93.94 346 ILE A N 1
ATOM 2764 C CA . ILE A 1 346 ? 18.734 14.992 11.141 1 93.94 346 ILE A CA 1
ATOM 2765 C C . ILE A 1 346 ? 17.828 15.875 11.992 1 93.94 346 ILE A C 1
ATOM 2767 O O . ILE A 1 346 ? 16.672 15.516 12.281 1 93.94 346 ILE A O 1
ATOM 2771 N N . ILE A 1 347 ? 18.328 16.906 12.539 1 97.56 347 ILE A N 1
ATOM 2772 C CA . ILE A 1 347 ? 17.531 17.953 13.172 1 97.56 347 ILE A CA 1
ATOM 2773 C C . ILE A 1 347 ? 17.484 19.188 12.266 1 97.56 347 ILE A C 1
ATOM 2775 O O . ILE A 1 347 ? 18.516 19.703 11.852 1 97.56 347 ILE A O 1
ATOM 2779 N N . GLU A 1 348 ? 16.297 19.562 11.977 1 97.06 348 GLU A N 1
ATOM 2780 C CA . GLU A 1 348 ? 16.078 20.656 11.023 1 97.06 348 GLU A CA 1
ATOM 2781 C C . GLU A 1 348 ? 15.227 21.766 11.641 1 97.06 348 GLU A C 1
ATOM 2783 O O . GLU A 1 348 ? 14.258 21.484 12.352 1 97.06 348 GLU A O 1
ATOM 2788 N N . GLY A 1 349 ? 15.625 23 11.469 1 97.62 349 GLY A N 1
ATOM 2789 C CA . GLY A 1 349 ? 14.812 24.156 11.805 1 97.62 349 GLY A CA 1
ATOM 2790 C C . GLY A 1 349 ? 14.172 24.812 10.594 1 97.62 349 GLY A C 1
ATOM 2791 O O . GLY A 1 349 ? 14.758 24.828 9.508 1 97.62 349 GLY A O 1
ATOM 2792 N N . THR A 1 350 ? 13.016 25.359 10.844 1 95.31 350 THR A N 1
ATOM 2793 C CA . THR A 1 350 ? 12.305 25.953 9.719 1 95.31 350 THR A CA 1
ATOM 2794 C C . THR A 1 350 ? 11.797 27.344 10.086 1 95.31 350 THR A C 1
ATOM 2796 O O . THR A 1 350 ? 11.211 27.547 11.148 1 95.31 350 THR A O 1
ATOM 2799 N N . ASP A 1 351 ? 12.047 28.25 9.227 1 94.69 351 ASP A N 1
ATOM 2800 C CA . ASP A 1 351 ? 11.414 29.562 9.211 1 94.69 351 ASP A CA 1
ATOM 2801 C C . ASP A 1 351 ? 10.281 29.609 8.195 1 94.69 351 ASP A C 1
ATOM 2803 O O . ASP A 1 351 ? 10.516 29.531 6.988 1 94.69 351 ASP A O 1
ATOM 2807 N N . ILE A 1 352 ? 9.094 29.75 8.688 1 92 352 ILE A N 1
ATOM 2808 C CA . ILE A 1 352 ? 7.914 29.719 7.832 1 92 352 ILE A CA 1
ATOM 2809 C C . ILE A 1 352 ? 7.469 31.141 7.516 1 92 352 ILE A C 1
ATOM 2811 O O . ILE A 1 352 ? 7.176 31.922 8.422 1 92 352 ILE A O 1
ATOM 2815 N N . ASP A 1 353 ? 7.391 31.422 6.301 1 88.62 353 ASP A N 1
ATOM 2816 C CA . ASP A 1 353 ? 6.941 32.781 5.965 1 88.62 353 ASP A CA 1
ATOM 2817 C C . ASP A 1 353 ? 5.465 32.969 6.32 1 88.62 353 ASP A C 1
ATOM 2819 O O . ASP A 1 353 ? 4.656 32.031 6.133 1 88.62 353 ASP A O 1
ATOM 2823 N N . PHE A 1 354 ? 5.16 34.031 6.984 1 86.69 354 PHE A N 1
ATOM 2824 C CA . PHE A 1 354 ? 3.838 34.469 7.426 1 86.69 354 PHE A CA 1
ATOM 2825 C C . PHE A 1 354 ? 3.338 33.594 8.57 1 86.69 354 PHE A C 1
ATOM 2827 O O . PHE A 1 354 ? 2.145 33.312 8.648 1 86.69 354 PHE A O 1
ATOM 2834 N N . TRP A 1 355 ? 4.297 33.062 9.32 1 91.31 355 TRP A N 1
ATOM 2835 C CA . TRP A 1 355 ? 3.904 32.406 10.57 1 91.31 355 TRP A CA 1
ATOM 2836 C C . TRP A 1 355 ? 2.93 33.312 11.352 1 91.31 355 TRP A C 1
ATOM 2838 O O . TRP A 1 355 ? 3.154 34.5 11.5 1 91.31 355 TRP A O 1
ATOM 2848 N N . TYR A 1 356 ? 1.838 32.719 11.883 1 87.94 356 TYR A N 1
ATOM 2849 C CA . TYR A 1 356 ? 0.689 33.5 12.328 1 87.94 356 TYR A CA 1
ATOM 2850 C C . TYR A 1 356 ? 1.011 34.281 13.609 1 87.94 356 TYR A C 1
ATOM 2852 O O . TYR A 1 356 ? 0.327 35.25 13.961 1 87.94 356 TYR A O 1
ATOM 2860 N N . MET A 1 357 ? 2.109 33.844 14.312 1 90.62 357 MET A N 1
ATOM 2861 C CA . MET A 1 357 ? 2.449 34.5 15.57 1 90.62 357 MET A CA 1
ATOM 2862 C C . MET A 1 357 ? 3.5 35.594 15.359 1 90.62 357 MET A C 1
ATOM 2864 O O . MET A 1 357 ? 3.945 36.219 16.312 1 90.62 357 MET A O 1
ATOM 2868 N N . GLY A 1 358 ? 3.973 35.75 14.164 1 86.19 358 GLY A N 1
ATOM 2869 C CA . GLY A 1 358 ? 4.91 36.812 13.852 1 86.19 358 GLY A CA 1
ATOM 2870 C C . GLY A 1 358 ? 6.305 36.281 13.531 1 86.19 358 GLY A C 1
ATOM 2871 O O . GLY A 1 358 ? 6.523 35.094 13.438 1 86.19 358 GLY A O 1
ATOM 2872 N N . GLU A 1 359 ? 7.289 37.219 13.367 1 78.38 359 GLU A N 1
ATOM 2873 C CA . GLU A 1 359 ? 8.594 36.906 12.82 1 78.38 359 GLU A CA 1
ATOM 2874 C C . GLU A 1 359 ? 9.602 36.594 13.922 1 78.38 359 GLU A C 1
ATOM 2876 O O . GLU A 1 359 ? 10.578 35.875 13.695 1 78.38 359 GLU A O 1
ATOM 2881 N N . ASN A 1 360 ? 9.492 37.094 15.047 1 78.81 360 ASN A N 1
ATOM 2882 C CA . ASN A 1 360 ? 10.453 36.875 16.109 1 78.81 360 ASN A CA 1
ATOM 2883 C C . ASN A 1 360 ? 10.039 35.688 17 1 78.81 360 ASN A C 1
ATOM 2885 O O . ASN A 1 360 ? 9.539 35.875 18.094 1 78.81 360 ASN A O 1
ATOM 2889 N N . THR A 1 361 ? 10.484 34.5 16.328 1 89.75 361 THR A N 1
ATOM 2890 C CA . THR A 1 361 ? 10.016 33.312 17.016 1 89.75 361 THR A CA 1
ATOM 2891 C C . THR A 1 361 ? 11.148 32.656 17.797 1 89.75 361 THR A C 1
ATOM 2893 O O . THR A 1 361 ? 12.031 33.344 18.312 1 89.75 361 THR A O 1
ATOM 2896 N N . MET A 1 362 ? 11.188 31.344 17.969 1 94 362 MET A N 1
ATOM 2897 C CA . MET A 1 362 ? 12.016 30.703 18.984 1 94 362 MET A CA 1
ATOM 2898 C C . MET A 1 362 ? 13.477 30.641 18.531 1 94 362 MET A C 1
ATOM 2900 O O . MET A 1 362 ? 13.766 30.562 17.344 1 94 362 MET A O 1
ATOM 2904 N N . MET A 1 363 ? 14.375 30.828 19.531 1 97.75 363 MET A N 1
ATOM 2905 C CA . MET A 1 363 ? 15.812 30.594 19.375 1 97.75 363 MET A CA 1
ATOM 2906 C C . MET A 1 363 ? 16.156 29.156 19.672 1 97.75 363 MET A C 1
ATOM 2908 O O . MET A 1 363 ? 15.75 28.609 20.703 1 97.75 363 MET A O 1
ATOM 2912 N N . ILE A 1 364 ? 16.906 28.516 18.703 1 98.25 364 ILE A N 1
ATOM 2913 C CA . ILE A 1 364 ? 17.359 27.141 18.906 1 98.25 364 ILE A CA 1
ATOM 2914 C C . ILE A 1 364 ? 18.875 27.109 19.031 1 98.25 364 ILE A C 1
ATOM 2916 O O . ILE A 1 364 ? 19.578 27.688 18.203 1 98.25 364 ILE A O 1
ATOM 2920 N N . THR A 1 365 ? 19.359 26.469 20.031 1 98.25 365 THR A N 1
ATOM 2921 C CA . THR A 1 365 ? 20.797 26.391 20.281 1 98.25 365 THR A CA 1
ATOM 2922 C C . THR A 1 365 ? 21.25 24.938 20.422 1 98.25 365 THR A C 1
ATOM 2924 O O . THR A 1 365 ? 20.547 24.141 21.047 1 98.25 365 THR A O 1
ATOM 2927 N N . SER A 1 366 ? 22.422 24.656 19.891 1 96.62 366 SER A N 1
ATOM 2928 C CA . SER A 1 366 ? 23.016 23.359 20.109 1 96.62 366 SER A CA 1
ATOM 2929 C C . SER A 1 366 ? 23.734 23.297 21.453 1 96.62 366 SER A C 1
ATOM 2931 O O . SER A 1 366 ? 24.516 24.188 21.797 1 96.62 366 SER A O 1
ATOM 2933 N N . LYS A 1 367 ? 23.469 22.297 22.172 1 95.88 367 LYS A N 1
ATOM 2934 C CA . LYS A 1 367 ? 24.094 22.125 23.484 1 95.88 367 LYS A CA 1
ATOM 2935 C C . LYS A 1 367 ? 25.609 22.031 23.344 1 95.88 367 LYS A C 1
ATOM 2937 O O . LYS A 1 367 ? 26.344 22.547 24.203 1 95.88 367 LYS A O 1
ATOM 2942 N N . TYR A 1 368 ? 26.094 21.453 22.328 1 92.44 368 TYR A N 1
ATOM 2943 C CA . TYR A 1 368 ? 27.516 21.125 22.219 1 92.44 368 TYR A CA 1
ATOM 2944 C C . TYR A 1 368 ? 28.25 22.188 21.406 1 92.44 368 TYR A C 1
ATOM 2946 O O . TYR A 1 368 ? 29.328 22.641 21.797 1 92.44 368 TYR A O 1
ATOM 2954 N N . THR A 1 369 ? 27.734 22.594 20.266 1 92.44 369 THR A N 1
ATOM 2955 C CA . THR A 1 369 ? 28.438 23.562 19.422 1 92.44 369 THR A CA 1
ATOM 2956 C C . THR A 1 369 ? 28.109 24.984 19.875 1 92.44 369 THR A C 1
ATOM 2958 O O . THR A 1 369 ? 28.812 25.938 19.5 1 92.44 369 THR A O 1
ATOM 2961 N N . LYS A 1 370 ? 27.062 25.188 20.516 1 93.69 370 LYS A N 1
ATOM 2962 C CA . LYS A 1 370 ? 26.594 26.484 21.016 1 93.69 370 LYS A CA 1
ATOM 2963 C C . LYS A 1 370 ? 26.172 27.391 19.875 1 93.69 370 LYS A C 1
ATOM 2965 O O . LYS A 1 370 ? 25.969 28.594 20.062 1 93.69 370 LYS A O 1
ATOM 2970 N N . GLU A 1 371 ? 26.094 26.766 18.734 1 94.94 371 GLU A N 1
ATOM 2971 C CA . GLU A 1 371 ? 25.578 27.516 17.609 1 94.94 371 GLU A CA 1
ATOM 2972 C C . GLU A 1 371 ? 24.125 27.938 17.828 1 94.94 371 GLU A C 1
ATOM 2974 O O . GLU A 1 371 ? 23.328 27.141 18.328 1 94.94 371 GLU A O 1
ATOM 2979 N N . GLU A 1 372 ? 23.797 29.188 17.5 1 96.12 372 GLU A N 1
ATOM 2980 C CA . GLU A 1 372 ? 22.453 29.734 17.703 1 96.12 372 GLU A CA 1
ATOM 2981 C C . GLU A 1 372 ? 21.75 29.969 16.375 1 96.12 372 GLU A C 1
ATOM 2983 O O . GLU A 1 372 ? 22.359 30.453 15.414 1 96.12 372 GLU A O 1
ATOM 2988 N N . PHE A 1 373 ? 20.562 29.516 16.328 1 96.31 373 PHE A N 1
ATOM 2989 C CA . PHE A 1 373 ? 19.688 29.734 15.172 1 96.31 373 PHE A CA 1
ATOM 2990 C C . PHE A 1 373 ? 18.453 30.531 15.562 1 96.31 373 PHE A C 1
ATOM 2992 O O . PHE A 1 373 ? 17.656 30.094 16.391 1 96.31 373 PHE A O 1
ATOM 2999 N N . ASN A 1 374 ? 18.25 31.641 14.938 1 94.62 374 ASN A N 1
ATOM 3000 C CA . ASN A 1 374 ? 17.156 32.531 15.289 1 94.62 374 ASN A CA 1
ATOM 3001 C C . ASN A 1 374 ? 16 32.438 14.312 1 94.62 374 ASN A C 1
ATOM 3003 O O . ASN A 1 374 ? 16.156 31.922 13.203 1 94.62 374 ASN A O 1
ATOM 3007 N N . ARG A 1 375 ? 14.828 32.844 14.766 1 93.38 375 ARG A N 1
ATOM 3008 C CA . ARG A 1 375 ? 13.609 32.969 13.961 1 93.38 375 ARG A CA 1
ATOM 3009 C C . ARG A 1 375 ? 13.195 31.594 13.422 1 93.38 375 ARG A C 1
ATOM 3011 O O . ARG A 1 375 ? 12.961 31.438 12.219 1 93.38 375 ARG A O 1
ATOM 3018 N N . MET A 1 376 ? 13.266 30.641 14.312 1 96.38 376 MET A N 1
ATOM 3019 C CA . MET A 1 376 ? 12.789 29.312 13.93 1 96.38 376 MET A CA 1
ATOM 3020 C C . MET A 1 376 ? 11.344 29.094 14.367 1 96.38 376 MET A C 1
ATOM 3022 O O . MET A 1 376 ? 11.039 29.188 15.555 1 96.38 376 MET A O 1
ATOM 3026 N N . ASP A 1 377 ? 10.484 28.781 13.422 1 96.31 377 ASP A N 1
ATOM 3027 C CA . ASP A 1 377 ? 9.062 28.594 13.719 1 96.31 377 ASP A CA 1
ATOM 3028 C C . ASP A 1 377 ? 8.758 27.125 14.039 1 96.31 377 ASP A C 1
ATOM 3030 O O . ASP A 1 377 ? 7.711 26.812 14.609 1 96.31 377 ASP A O 1
ATOM 3034 N N . ARG A 1 378 ? 9.688 26.266 13.656 1 96.69 378 ARG A N 1
ATOM 3035 C CA . ARG A 1 378 ? 9.477 24.828 13.805 1 96.69 378 ARG A CA 1
ATOM 3036 C C . ARG A 1 378 ? 10.812 24.094 13.891 1 96.69 378 ARG A C 1
ATOM 3038 O O . ARG A 1 378 ? 11.797 24.5 13.273 1 96.69 378 ARG A O 1
ATOM 3045 N N . ILE A 1 379 ? 10.891 23.125 14.727 1 98.31 379 ILE A N 1
ATOM 3046 C CA . ILE A 1 379 ? 12.008 22.188 14.75 1 98.31 379 ILE A CA 1
ATOM 3047 C C . ILE A 1 379 ? 11.508 20.781 14.43 1 98.31 379 ILE A C 1
ATOM 3049 O O . ILE A 1 379 ? 10.43 20.391 14.883 1 98.31 379 ILE A O 1
ATOM 3053 N N . GLN A 1 380 ? 12.258 20.047 13.586 1 98.12 380 GLN A N 1
ATOM 3054 C CA . GLN A 1 380 ? 11.883 18.703 13.156 1 98.12 380 GLN A CA 1
ATOM 3055 C C . GLN A 1 380 ? 13.047 17.719 13.32 1 98.12 380 GLN A C 1
ATOM 3057 O O . GLN A 1 380 ? 14.211 18.109 13.25 1 98.12 380 GLN A O 1
ATOM 3062 N N . VAL A 1 381 ? 12.664 16.516 13.586 1 98.38 381 VAL A N 1
ATOM 3063 C CA . VAL A 1 381 ? 13.664 15.461 13.703 1 98.38 381 VAL A CA 1
ATOM 3064 C C . VAL A 1 381 ? 13.352 14.352 12.695 1 98.38 381 VAL A C 1
ATOM 3066 O O . VAL A 1 381 ? 12.203 13.938 12.555 1 98.38 381 VAL A O 1
ATOM 3069 N N . TYR A 1 382 ? 14.383 13.945 12 1 95.5 382 TYR A N 1
ATOM 3070 C CA . TYR A 1 382 ? 14.32 12.812 11.086 1 95.5 382 TYR A CA 1
ATOM 3071 C C . TYR A 1 382 ? 15.195 11.664 11.578 1 95.5 382 TYR A C 1
ATOM 3073 O O . TYR A 1 382 ? 16.297 11.891 12.078 1 95.5 382 TYR A O 1
ATOM 3081 N N . ALA A 1 383 ? 14.703 10.539 11.508 1 94.62 383 ALA A N 1
ATOM 3082 C CA . ALA A 1 383 ? 15.453 9.344 11.875 1 94.62 383 ALA A CA 1
ATOM 3083 C C . ALA A 1 383 ? 15.773 8.492 10.648 1 94.62 383 ALA A C 1
ATOM 3085 O O . ALA A 1 383 ? 14.961 8.383 9.727 1 94.62 383 ALA A O 1
ATOM 3086 N N . LYS A 1 384 ? 16.891 7.883 10.711 1 86.38 384 LYS A N 1
ATOM 3087 C CA . LYS A 1 384 ? 17.312 7.016 9.617 1 86.38 384 LYS A CA 1
ATOM 3088 C C . LYS A 1 384 ? 16.422 5.789 9.508 1 86.38 384 LYS A C 1
ATOM 3090 O O . LYS A 1 384 ? 16.125 5.137 10.508 1 86.38 384 LYS A O 1
ATOM 3095 N N . LEU A 1 385 ? 16 5.527 8.281 1 83.5 385 LEU A N 1
ATOM 3096 C CA . LEU A 1 385 ? 15.203 4.336 8.047 1 83.5 385 LEU A CA 1
ATOM 3097 C C . LEU A 1 385 ? 16.062 3.082 8.047 1 83.5 385 LEU A C 1
ATOM 3099 O O . LEU A 1 385 ? 17.156 3.076 7.465 1 83.5 385 LEU A O 1
ATOM 3103 N N . PRO A 1 386 ? 15.578 2.029 8.633 1 77.62 386 PRO A N 1
ATOM 3104 C CA . PRO A 1 386 ? 16.359 0.791 8.625 1 77.62 386 PRO A CA 1
ATOM 3105 C C . PRO A 1 386 ? 16.297 0.057 7.289 1 77.62 386 PRO A C 1
ATOM 3107 O O . PRO A 1 386 ? 17.172 -0.75 6.98 1 77.62 386 PRO A O 1
ATOM 3110 N N . TRP A 1 387 ? 15.352 0.328 6.488 1 75.94 387 TRP A N 1
ATOM 3111 C CA . TRP A 1 387 ? 15.133 -0.45 5.273 1 75.94 387 TRP A CA 1
ATOM 3112 C C . TRP A 1 387 ? 15.406 0.395 4.031 1 75.94 387 TRP A C 1
ATOM 3114 O O . TRP A 1 387 ? 15.125 -0.035 2.908 1 75.94 387 TRP A O 1
ATOM 3124 N N . SER A 1 388 ? 15.875 1.565 4.215 1 69.12 388 SER A N 1
ATOM 3125 C CA . SER A 1 388 ? 16.203 2.453 3.104 1 69.12 388 SER A CA 1
ATOM 3126 C C . SER A 1 388 ? 17.297 3.436 3.486 1 69.12 388 SER A C 1
ATOM 3128 O O . SER A 1 388 ? 17.656 3.547 4.66 1 69.12 388 SER A O 1
ATOM 3130 N N . SER A 1 389 ? 17.812 4.07 2.539 1 66.88 389 SER A N 1
ATOM 3131 C CA . SER A 1 389 ? 18.859 5.059 2.791 1 66.88 389 SER A CA 1
ATOM 3132 C C . SER A 1 389 ? 18.281 6.395 3.219 1 66.88 389 SER A C 1
ATOM 3134 O O . SER A 1 389 ? 19 7.273 3.695 1 66.88 389 SER A O 1
ATOM 3136 N N . GLY A 1 390 ? 17.094 6.457 3.211 1 76.25 390 GLY A N 1
ATOM 3137 C CA . GLY A 1 390 ? 16.453 7.73 3.49 1 76.25 390 GLY A CA 1
ATOM 3138 C C . GLY A 1 390 ? 16.141 7.938 4.961 1 76.25 390 GLY A C 1
ATOM 3139 O O . GLY A 1 390 ? 16.531 7.113 5.797 1 76.25 390 GLY A O 1
ATOM 3140 N N . PHE A 1 391 ? 15.742 9.109 5.34 1 87.88 391 PHE A N 1
ATOM 3141 C CA . PHE A 1 391 ? 15.32 9.492 6.68 1 87.88 391 PHE A CA 1
ATOM 3142 C C . PHE A 1 391 ? 13.812 9.703 6.734 1 87.88 391 PHE A C 1
ATOM 3144 O O . PHE A 1 391 ? 13.188 10.023 5.723 1 87.88 391 PHE A O 1
ATOM 3151 N N . SER A 1 392 ? 13.328 9.383 7.863 1 93.44 392 SER A N 1
ATOM 3152 C CA . SER A 1 392 ? 11.906 9.586 8.125 1 93.44 392 SER A CA 1
ATOM 3153 C C . SER A 1 392 ? 11.688 10.648 9.195 1 93.44 392 SER A C 1
ATOM 3155 O O . SER A 1 392 ? 12.367 10.641 10.234 1 93.44 392 SER A O 1
ATOM 3157 N N . GLN A 1 393 ? 10.766 11.594 8.867 1 96 393 GLN A N 1
ATOM 3158 C CA . GLN A 1 393 ? 10.391 12.539 9.906 1 96 393 GLN A CA 1
ATOM 3159 C C . GLN A 1 393 ? 9.672 11.836 11.055 1 96 393 GLN A C 1
ATOM 3161 O O . GLN A 1 393 ? 8.789 11 10.82 1 96 393 GLN A O 1
ATOM 3166 N N . VAL A 1 394 ? 10.086 12.172 12.344 1 98 394 VAL A N 1
ATOM 3167 C CA . VAL A 1 394 ? 9.484 11.453 13.453 1 98 394 VAL A CA 1
ATOM 3168 C C . VAL A 1 394 ? 8.953 12.445 14.484 1 98 394 VAL A C 1
ATOM 3170 O O . VAL A 1 394 ? 8.219 12.062 15.406 1 98 394 VAL A O 1
ATOM 3173 N N . PHE A 1 395 ? 9.344 13.664 14.367 1 98.44 395 PHE A N 1
ATOM 3174 C CA . PHE A 1 395 ? 8.969 14.648 15.375 1 98.44 395 PHE A CA 1
ATOM 3175 C C . PHE A 1 395 ? 8.914 16.047 14.773 1 98.44 395 PHE A C 1
ATOM 3177 O O . PHE A 1 395 ? 9.766 16.406 13.953 1 98.44 395 PHE A O 1
ATOM 3184 N N . SER A 1 396 ? 7.922 16.781 15.148 1 98 396 SER A N 1
ATOM 3185 C CA . SER A 1 396 ? 7.789 18.188 14.812 1 98 396 SER A CA 1
ATOM 3186 C C . SER A 1 396 ? 7.273 19 16 1 98 396 SER A C 1
ATOM 3188 O O . SER A 1 396 ? 6.344 18.578 16.688 1 98 396 SER A O 1
ATOM 3190 N N . LEU A 1 397 ? 7.93 20.047 16.266 1 98.25 397 LEU A N 1
ATOM 3191 C CA . LEU A 1 397 ? 7.527 20.969 17.312 1 98.25 397 LEU A CA 1
ATOM 3192 C C . LEU A 1 397 ? 7.516 22.406 16.812 1 98.25 397 LEU A C 1
ATOM 3194 O O . LEU A 1 397 ? 8.539 22.906 16.328 1 98.25 397 LEU A O 1
ATOM 3198 N N . TYR A 1 398 ? 6.371 23.031 16.938 1 97 398 TYR A N 1
ATOM 3199 C CA . TYR A 1 398 ? 6.203 24.406 16.469 1 97 398 TYR A CA 1
ATOM 3200 C C . TYR A 1 398 ? 6.434 25.406 17.594 1 97 398 TYR A C 1
ATOM 3202 O O . TYR A 1 398 ? 6.312 25.062 18.766 1 97 398 TYR A O 1
ATOM 3210 N N . HIS A 1 399 ? 6.648 26.609 17.234 1 97.25 399 HIS A N 1
ATOM 3211 C CA . HIS A 1 399 ? 6.863 27.734 18.141 1 97.25 399 HIS A CA 1
ATOM 3212 C C . HIS A 1 399 ? 5.691 27.891 19.109 1 97.25 399 HIS A C 1
ATOM 3214 O O . HIS A 1 399 ? 5.879 28.328 20.25 1 97.25 399 HIS A O 1
ATOM 3220 N N . ASP A 1 400 ? 4.566 27.547 18.719 1 95.94 400 ASP A N 1
ATOM 3221 C CA . ASP A 1 400 ? 3.379 27.766 19.547 1 95.94 400 ASP A CA 1
ATOM 3222 C C . ASP A 1 400 ? 3.164 26.594 20.516 1 95.94 400 ASP A C 1
ATOM 3224 O O . ASP A 1 400 ? 2.154 26.547 21.219 1 95.94 400 ASP A O 1
ATOM 3228 N N . GLY A 1 401 ? 3.988 25.641 20.5 1 96.94 401 GLY A N 1
ATOM 3229 C CA . GLY A 1 401 ? 3.936 24.531 21.438 1 96.94 401 GLY A CA 1
ATOM 3230 C C . GLY A 1 401 ? 3.307 23.281 20.859 1 96.94 401 GLY A C 1
ATOM 3231 O O . GLY A 1 401 ? 3.287 22.234 21.5 1 96.94 401 GLY A O 1
ATOM 3232 N N . MET A 1 402 ? 2.83 23.312 19.641 1 96.94 402 MET A N 1
ATOM 3233 C CA . MET A 1 402 ? 2.213 22.156 19.016 1 96.94 402 MET A CA 1
ATOM 3234 C C . MET A 1 402 ? 3.273 21.156 18.562 1 96.94 402 MET A C 1
ATOM 3236 O O . MET A 1 402 ? 4.191 21.5 17.812 1 96.94 402 MET A O 1
ATOM 3240 N N . ALA A 1 403 ? 3.104 19.969 19.016 1 98.12 403 ALA A N 1
ATOM 3241 C CA . ALA A 1 403 ? 4.016 18.891 18.656 1 98.12 403 ALA A CA 1
ATOM 3242 C C . ALA A 1 403 ? 3.273 17.75 17.969 1 98.12 403 ALA A C 1
ATOM 3244 O O . ALA A 1 403 ? 2.105 17.484 18.266 1 98.12 403 ALA A O 1
ATOM 3245 N N . SER A 1 404 ? 3.955 17.125 17.062 1 97.56 404 SER A N 1
ATOM 3246 C CA . SER A 1 404 ? 3.439 15.93 16.391 1 97.56 404 SER A CA 1
ATOM 3247 C C . SER A 1 404 ? 4.508 14.844 16.281 1 97.56 404 SER A C 1
ATOM 3249 O O . SER A 1 404 ? 5.695 15.148 16.141 1 97.56 404 SER A O 1
ATOM 3251 N N . LEU A 1 405 ? 4.062 13.688 16.406 1 98.25 405 LEU A N 1
ATOM 3252 C CA . LEU A 1 405 ? 4.945 12.531 16.344 1 98.25 405 LEU A CA 1
ATOM 3253 C C . LEU A 1 405 ? 4.535 11.594 15.203 1 98.25 405 LEU A C 1
ATOM 3255 O O . LEU A 1 405 ? 3.35 11.484 14.883 1 98.25 405 LEU A O 1
ATOM 3259 N N . LEU A 1 406 ? 5.5 10.984 14.633 1 96.81 406 LEU A N 1
ATOM 3260 C CA . LEU A 1 406 ? 5.316 9.938 13.641 1 96.81 406 LEU A CA 1
ATOM 3261 C C . LEU A 1 406 ? 6.211 8.734 13.938 1 96.81 406 LEU A C 1
ATOM 3263 O O . LEU A 1 406 ? 7.371 8.898 14.32 1 96.81 406 LEU A O 1
ATOM 3267 N N . PRO A 1 407 ? 5.637 7.566 13.867 1 95.81 407 PRO A N 1
ATOM 3268 C CA . PRO A 1 407 ? 6.586 6.461 13.734 1 95.81 407 PRO A CA 1
ATOM 3269 C C . PRO A 1 407 ? 7.398 6.535 12.445 1 95.81 407 PRO A C 1
ATOM 3271 O O . PRO A 1 407 ? 7.086 7.336 11.562 1 95.81 407 PRO A O 1
ATOM 3274 N N . MET A 1 408 ? 8.438 5.758 12.406 1 93.56 408 MET A N 1
ATOM 3275 C CA . MET A 1 408 ? 9.18 5.719 11.148 1 93.56 408 MET A CA 1
ATOM 3276 C C . MET A 1 408 ? 8.289 5.273 10 1 93.56 408 MET A C 1
ATOM 3278 O O . MET A 1 408 ? 7.426 4.41 10.172 1 93.56 408 MET A O 1
ATOM 3282 N N . THR A 1 409 ? 8.547 5.891 8.875 1 92.19 409 THR A N 1
ATOM 3283 C CA . THR A 1 409 ? 7.789 5.516 7.688 1 92.19 409 THR A CA 1
ATOM 3284 C C . THR A 1 409 ? 7.918 4.02 7.414 1 92.19 409 THR A C 1
ATOM 3286 O O . THR A 1 409 ? 9.031 3.496 7.309 1 92.19 409 THR A O 1
ATOM 3289 N N . PRO A 1 410 ? 6.797 3.355 7.336 1 90.56 410 PRO A N 1
ATOM 3290 C CA . PRO A 1 410 ? 6.875 1.913 7.086 1 90.56 410 PRO A CA 1
ATOM 3291 C C . PRO A 1 410 ? 7.512 1.579 5.742 1 90.56 410 PRO A C 1
ATOM 3293 O O . PRO A 1 410 ? 7.453 2.383 4.809 1 90.56 410 PRO A O 1
ATOM 3296 N N . HIS A 1 411 ? 8.047 0.381 5.672 1 87.81 411 HIS A N 1
ATOM 3297 C CA . HIS A 1 411 ? 8.609 -0.123 4.422 1 87.81 411 HIS A CA 1
ATOM 3298 C C . HIS A 1 411 ? 7.574 -0.097 3.303 1 87.81 411 HIS A C 1
ATOM 3300 O O . HIS A 1 411 ? 6.418 -0.462 3.512 1 87.81 411 HIS A O 1
ATOM 3306 N N . GLY A 1 412 ? 7.996 0.388 2.195 1 85.25 412 GLY A N 1
ATOM 3307 C CA . GLY A 1 412 ? 7.109 0.406 1.045 1 85.25 412 GLY A CA 1
ATOM 3308 C C . GLY A 1 412 ? 6.402 1.734 0.856 1 85.25 412 GLY A C 1
ATOM 3309 O O . GLY A 1 412 ? 5.707 1.938 -0.141 1 85.25 412 GLY A O 1
ATOM 3310 N N . LEU A 1 413 ? 6.551 2.639 1.827 1 86.31 413 LEU A N 1
ATOM 3311 C CA . LEU A 1 413 ? 5.938 3.959 1.728 1 86.31 413 LEU A CA 1
ATOM 3312 C C . LEU A 1 413 ? 7 5.051 1.701 1 86.31 413 LEU A C 1
ATOM 3314 O O . LEU A 1 413 ? 8.109 4.855 2.199 1 86.31 413 LEU A O 1
ATOM 3318 N N . ASP A 1 414 ? 6.629 6.113 1.066 1 83.38 414 ASP A N 1
ATOM 3319 C CA . ASP A 1 414 ? 7.547 7.242 1.016 1 83.38 414 ASP A CA 1
ATOM 3320 C C . ASP A 1 414 ? 7.344 8.172 2.211 1 83.38 414 ASP A C 1
ATOM 3322 O O . ASP A 1 414 ? 8.297 8.781 2.701 1 83.38 414 ASP A O 1
ATOM 3326 N N . TRP A 1 415 ? 6.121 8.328 2.635 1 88.75 415 TRP A N 1
ATOM 3327 C CA . TRP A 1 415 ? 5.832 9.117 3.826 1 88.75 415 TRP A CA 1
ATOM 3328 C C . TRP A 1 415 ? 4.426 8.828 4.34 1 88.75 415 TRP A C 1
ATOM 3330 O O . TRP A 1 415 ? 3.625 8.188 3.656 1 88.75 415 TRP A O 1
ATOM 3340 N N . ILE A 1 416 ? 4.156 9.172 5.547 1 93.19 416 ILE A N 1
ATOM 3341 C CA . ILE A 1 416 ? 2.834 9.086 6.156 1 93.19 416 ILE A CA 1
ATOM 3342 C C . ILE A 1 416 ? 2.48 10.43 6.805 1 93.19 416 ILE A C 1
ATOM 3344 O O . ILE A 1 416 ? 3.367 11.18 7.215 1 93.19 416 ILE A O 1
ATOM 3348 N N . PRO A 1 417 ? 1.201 10.781 6.855 1 94.44 417 PRO A N 1
ATOM 3349 C CA . PRO A 1 417 ? 0.792 12.062 7.426 1 94.44 417 PRO A CA 1
ATOM 3350 C C . PRO A 1 417 ? 0.795 12.062 8.953 1 94.44 417 PRO A C 1
ATOM 3352 O O . PRO A 1 417 ? 0.703 10.992 9.57 1 94.44 417 PRO A O 1
ATOM 3355 N N . TYR A 1 418 ? 0.902 13.219 9.539 1 94.75 418 TYR A N 1
ATOM 3356 C CA . TYR A 1 418 ? 0.744 13.359 10.977 1 94.75 418 TYR A CA 1
ATOM 3357 C C . TYR A 1 418 ? -0.7 13.109 11.398 1 94.75 418 TYR A C 1
ATOM 3359 O O . TYR A 1 418 ? -1.617 13.219 10.578 1 94.75 418 TYR A O 1
ATOM 3367 N N . GLY A 1 419 ? -0.833 12.695 12.555 1 94.81 419 GLY A N 1
ATOM 3368 C CA . GLY A 1 419 ? -2.145 12.508 13.164 1 94.81 419 GLY A CA 1
ATOM 3369 C C . GLY A 1 419 ? -2.424 13.484 14.289 1 94.81 419 GLY A C 1
ATOM 3370 O O . GLY A 1 419 ? -2.246 14.695 14.125 1 94.81 419 GLY A O 1
ATOM 3371 N N . THR A 1 420 ? -2.836 12.969 15.414 1 96.88 420 THR A N 1
ATOM 3372 C CA . THR A 1 420 ? -3.111 13.758 16.609 1 96.88 420 THR A CA 1
ATOM 3373 C C . THR A 1 420 ? -1.855 14.5 17.078 1 96.88 420 THR A C 1
ATOM 3375 O O . THR A 1 420 ? -0.781 13.898 17.172 1 96.88 420 THR A O 1
ATOM 3378 N N . SER A 1 421 ? -2.025 15.789 17.266 1 96.88 421 SER A N 1
ATOM 3379 C CA . SER A 1 421 ? -0.959 16.625 17.797 1 96.88 421 SER A CA 1
ATOM 3380 C C . SER A 1 421 ? -1.173 16.906 19.281 1 96.88 421 SER A C 1
ATOM 3382 O O . SER A 1 421 ? -2.229 16.578 19.844 1 96.88 421 SER A O 1
ATOM 3384 N N . VAL A 1 422 ? -0.136 17.469 19.906 1 98.19 422 VAL A N 1
ATOM 3385 C CA . VAL A 1 422 ? -0.21 17.828 21.312 1 98.19 422 VAL A CA 1
ATOM 3386 C C . VAL A 1 422 ? 0.396 19.203 21.531 1 98.19 422 VAL A C 1
ATOM 3388 O O . VAL A 1 422 ? 1.466 19.516 21 1 98.19 422 VAL A O 1
ATOM 3391 N N . ILE A 1 423 ? -0.334 19.984 22.219 1 97.94 423 ILE A N 1
ATOM 3392 C CA . ILE A 1 423 ? 0.242 21.234 22.688 1 97.94 423 ILE A CA 1
ATOM 3393 C C . ILE A 1 423 ? 0.972 21 24.016 1 97.94 423 ILE A C 1
ATOM 3395 O O . ILE A 1 423 ? 0.348 20.672 25.031 1 97.94 423 ILE A O 1
ATOM 3399 N N . ILE A 1 424 ? 2.236 21.172 23.969 1 98.31 424 ILE A N 1
ATOM 3400 C CA . ILE A 1 424 ? 3.053 20.953 25.156 1 98.31 424 ILE A CA 1
ATOM 3401 C C . ILE A 1 424 ? 3.189 22.25 25.938 1 98.31 424 ILE A C 1
ATOM 3403 O O . ILE A 1 424 ? 3.523 23.297 25.375 1 98.31 424 ILE A O 1
ATOM 3407 N N . GLY A 1 425 ? 2.949 22.172 27.25 1 97.88 425 GLY A N 1
ATOM 3408 C CA . GLY A 1 425 ? 3.01 23.328 28.109 1 97.88 425 GLY A CA 1
ATOM 3409 C C . GLY A 1 425 ? 1.641 23.844 28.531 1 97.88 425 GLY A C 1
ATOM 3410 O O . GLY A 1 425 ? 0.636 23.516 27.891 1 97.88 425 GLY A O 1
ATOM 3411 N N . PRO A 1 426 ? 1.643 24.562 29.594 1 96.81 426 PRO A N 1
ATOM 3412 C CA . PRO A 1 426 ? 0.365 25.125 30.031 1 96.81 426 PRO A CA 1
ATOM 3413 C C . PRO A 1 426 ? -0.296 25.984 28.953 1 96.81 426 PRO A C 1
ATOM 3415 O O . PRO A 1 426 ? 0.38 26.766 28.281 1 96.81 426 PRO A O 1
ATOM 3418 N N . ASN A 1 427 ? -1.589 25.797 28.75 1 96.44 427 ASN A N 1
ATOM 3419 C CA . ASN A 1 427 ? -2.316 26.5 27.688 1 96.44 427 ASN A CA 1
ATOM 3420 C C . ASN A 1 427 ? -3.791 26.672 28.047 1 96.44 427 ASN A C 1
ATOM 3422 O O . ASN A 1 427 ? -4.254 26.141 29.062 1 96.44 427 ASN A O 1
ATOM 3426 N N . ASN A 1 428 ? -4.414 27.438 27.234 1 92.81 428 ASN A N 1
ATOM 3427 C CA . ASN A 1 428 ? -5.863 27.578 27.359 1 92.81 428 ASN A CA 1
ATOM 3428 C C . ASN A 1 428 ? -6.594 26.656 26.375 1 92.81 428 ASN A C 1
ATOM 3430 O O . ASN A 1 428 ? -6.773 27 25.203 1 92.81 428 ASN A O 1
ATOM 3434 N N . ALA A 1 429 ? -7.16 25.641 26.922 1 88.06 429 ALA A N 1
ATOM 3435 C CA . ALA A 1 429 ? -7.734 24.594 26.094 1 88.06 429 ALA A CA 1
ATOM 3436 C C . ALA A 1 429 ? -9 25.078 25.391 1 88.06 429 ALA A C 1
ATOM 3438 O O . ALA A 1 429 ? -9.422 24.5 24.391 1 88.06 429 ALA A O 1
ATOM 3439 N N . SER A 1 430 ? -9.602 26.109 25.859 1 85.62 430 SER A N 1
ATOM 3440 C CA . SER A 1 430 ? -10.852 26.594 25.297 1 85.62 430 SER A CA 1
ATOM 3441 C C . SER A 1 430 ? -10.609 27.453 24.062 1 85.62 430 SER A C 1
ATOM 3443 O O . SER A 1 430 ? -11.539 27.75 23.312 1 85.62 430 SER A O 1
ATOM 3445 N N . ASP A 1 431 ? -9.359 27.875 23.875 1 87.31 431 ASP A N 1
ATOM 3446 C CA . ASP A 1 431 ? -9.047 28.656 22.688 1 87.31 431 ASP A CA 1
ATOM 3447 C C . ASP A 1 431 ? -9.227 27.828 21.422 1 87.31 431 ASP A C 1
ATOM 3449 O O . ASP A 1 431 ? -9.055 26.609 21.438 1 87.31 431 ASP A O 1
ATOM 3453 N N . PRO A 1 432 ? -9.594 28.516 20.391 1 81.38 432 PRO A N 1
ATOM 3454 C CA . PRO A 1 432 ? -9.711 27.781 19.141 1 81.38 432 PRO A CA 1
ATOM 3455 C C . PRO A 1 432 ? -8.414 27.078 18.734 1 81.38 432 PRO A C 1
ATOM 3457 O O . PRO A 1 432 ? -8.445 25.953 18.219 1 81.38 432 PRO A O 1
ATOM 3460 N N . ARG A 1 433 ? -7.352 27.75 19.078 1 87.81 433 ARG A N 1
ATOM 3461 C CA . ARG A 1 433 ? -6.027 27.156 18.938 1 87.81 433 ARG A CA 1
ATOM 3462 C C . ARG A 1 433 ? -5.199 27.344 20.203 1 87.81 433 ARG A C 1
ATOM 3464 O O . ARG A 1 433 ? -4.5 28.359 20.344 1 87.81 433 ARG A O 1
ATOM 3471 N N . PRO A 1 434 ? -5.285 26.391 21.062 1 93.19 434 PRO A N 1
ATOM 3472 C CA . PRO A 1 434 ? -4.453 26.5 22.266 1 93.19 434 PRO A CA 1
ATOM 3473 C C . PRO A 1 434 ? -2.963 26.594 21.938 1 93.19 434 PRO A C 1
ATOM 3475 O O . PRO A 1 434 ? -2.488 25.938 21 1 93.19 434 PRO A O 1
ATOM 3478 N N . THR A 1 435 ? -2.246 27.453 22.672 1 94.88 435 THR A N 1
ATOM 3479 C CA . THR A 1 435 ? -0.823 27.625 22.406 1 94.88 435 THR A CA 1
ATOM 3480 C C . THR A 1 435 ? -0.034 27.703 23.719 1 94.88 435 THR A C 1
ATOM 3482 O O . THR A 1 435 ? -0.591 28.047 24.766 1 94.88 435 THR A O 1
ATOM 3485 N N . SER A 1 436 ? 1.119 27.312 23.688 1 96.62 436 SER A N 1
ATOM 3486 C CA . SER A 1 436 ? 2.168 27.531 24.672 1 96.62 436 SER A CA 1
ATOM 3487 C C . SER A 1 436 ? 3.475 27.953 24.016 1 96.62 436 SER A C 1
ATOM 3489 O O . SER A 1 436 ? 4.383 27.141 23.844 1 96.62 436 SER A O 1
ATOM 3491 N N . PRO A 1 437 ? 3.545 29.281 23.719 1 96.62 437 PRO A N 1
ATOM 3492 C CA . PRO A 1 437 ? 4.648 29.734 22.875 1 96.62 437 PRO A CA 1
ATOM 3493 C C . PRO A 1 437 ? 6.016 29.469 23.5 1 96.62 437 PRO A C 1
ATOM 3495 O O . PRO A 1 437 ? 6.203 29.656 24.703 1 96.62 437 PRO A O 1
ATOM 3498 N N . ILE A 1 438 ? 6.93 29.078 22.734 1 98.12 438 ILE A N 1
ATOM 3499 C CA . ILE A 1 438 ? 8.273 28.703 23.141 1 98.12 438 ILE A CA 1
ATOM 3500 C C . ILE A 1 438 ? 9.242 29.859 22.875 1 98.12 438 ILE A C 1
ATOM 3502 O O . ILE A 1 438 ? 9.242 30.453 21.797 1 98.12 438 ILE A O 1
ATOM 3506 N N . LYS A 1 439 ? 10.039 30.141 23.859 1 97.56 439 LYS A N 1
ATOM 3507 C CA . LYS A 1 439 ? 11.07 31.172 23.766 1 97.56 439 LYS A CA 1
ATOM 3508 C C . LYS A 1 439 ? 12.352 30.609 23.156 1 97.56 439 LYS A C 1
ATOM 3510 O O . LYS A 1 439 ? 12.914 31.188 22.219 1 97.56 439 LYS A O 1
ATOM 3515 N N . SER A 1 440 ? 12.75 29.484 23.688 1 98.19 440 SER A N 1
ATOM 3516 C CA . SER A 1 440 ? 14.008 28.922 23.219 1 98.19 440 SER A CA 1
ATOM 3517 C C . SER A 1 440 ? 14.055 27.406 23.438 1 98.19 440 SER A C 1
ATOM 3519 O O . SER A 1 440 ? 13.344 26.891 24.297 1 98.19 440 SER A O 1
ATOM 3521 N N . ILE A 1 441 ? 14.875 26.75 22.594 1 98.69 441 ILE A N 1
ATOM 3522 C CA . ILE A 1 441 ? 15.156 25.312 22.719 1 98.69 441 ILE A CA 1
ATOM 3523 C C . ILE A 1 441 ? 16.672 25.078 22.688 1 98.69 441 ILE A C 1
ATOM 3525 O O . ILE A 1 441 ? 17.359 25.625 21.828 1 98.69 441 ILE A O 1
ATOM 3529 N N . GLU A 1 442 ? 17.172 24.391 23.641 1 98.5 442 GLU A N 1
ATOM 3530 C CA . GLU A 1 442 ? 18.516 23.828 23.562 1 98.5 442 GLU A CA 1
ATOM 3531 C C . GLU A 1 442 ? 18.469 22.328 23.297 1 98.5 442 GLU A C 1
ATOM 3533 O O . GLU A 1 442 ? 17.906 21.562 24.094 1 98.5 442 GLU A O 1
ATOM 3538 N N . PHE A 1 443 ? 19.109 21.906 22.188 1 98.25 443 PHE A N 1
ATOM 3539 C CA . PHE A 1 443 ? 19 20.484 21.875 1 98.25 443 PHE A CA 1
ATOM 3540 C C . PHE A 1 443 ? 20.328 19.766 22.141 1 98.25 443 PHE A C 1
ATOM 3542 O O . PHE A 1 443 ? 21.391 20.328 21.891 1 98.25 443 PHE A O 1
ATOM 3549 N N . ASP A 1 444 ? 20.172 18.594 22.734 1 96.88 444 ASP A N 1
ATOM 3550 C CA . ASP A 1 444 ? 21.234 17.609 22.922 1 96.88 444 ASP A CA 1
ATOM 3551 C C . ASP A 1 444 ? 21.172 16.531 21.828 1 96.88 444 ASP A C 1
ATOM 3553 O O . ASP A 1 444 ? 20.422 15.562 21.953 1 96.88 444 ASP A O 1
ATOM 3557 N N . SER A 1 445 ? 22.078 16.641 20.844 1 91.5 445 SER A N 1
ATOM 3558 C CA . SER A 1 445 ? 22.031 15.789 19.656 1 91.5 445 SER A CA 1
ATOM 3559 C C . SER A 1 445 ? 22.453 14.359 19.984 1 91.5 445 SER A C 1
ATOM 3561 O O . SER A 1 445 ? 22.125 13.422 19.25 1 91.5 445 SER A O 1
ATOM 3563 N N . ILE A 1 446 ? 23.125 14.18 21.047 1 88.5 446 ILE A N 1
ATOM 3564 C CA . ILE A 1 446 ? 23.641 12.859 21.406 1 88.5 446 ILE A CA 1
ATOM 3565 C C . ILE A 1 446 ? 22.531 12.039 22.062 1 88.5 446 ILE A C 1
ATOM 3567 O O . ILE A 1 446 ? 22.328 10.875 21.734 1 88.5 446 ILE A O 1
ATOM 3571 N N . ASN A 1 447 ? 21.781 12.703 22.938 1 92 447 ASN A N 1
ATOM 3572 C CA . ASN A 1 447 ? 20.766 11.984 23.688 1 92 447 ASN A CA 1
ATOM 3573 C C . ASN A 1 447 ? 19.359 12.281 23.156 1 92 447 ASN A C 1
ATOM 3575 O O . ASN A 1 447 ? 18.391 11.711 23.656 1 92 447 ASN A O 1
ATOM 3579 N N . MET A 1 448 ? 19.281 13.117 22.266 1 96.12 448 MET A N 1
ATOM 3580 C CA . MET A 1 448 ? 18.016 13.539 21.656 1 96.12 448 MET A CA 1
ATOM 3581 C C . MET A 1 448 ? 17.078 14.117 22.703 1 96.12 448 MET A C 1
ATOM 3583 O O . MET A 1 448 ? 15.945 13.656 22.844 1 96.12 448 MET A O 1
ATOM 3587 N N . VAL A 1 449 ? 17.641 15.023 23.406 1 97.5 449 VAL A N 1
ATOM 3588 C CA . VAL A 1 449 ? 16.906 15.758 24.438 1 97.5 449 VAL A CA 1
ATOM 3589 C C . VAL A 1 449 ? 16.766 17.219 24.031 1 97.5 449 VAL A C 1
ATOM 3591 O O . VAL A 1 449 ? 17.703 17.828 23.5 1 97.5 449 VAL A O 1
ATOM 3594 N N . PHE A 1 450 ? 15.641 17.781 24.234 1 98.69 450 PHE A N 1
ATOM 3595 C CA . PHE A 1 450 ? 15.352 19.188 23.953 1 98.69 450 PHE A CA 1
ATOM 3596 C C . PHE A 1 450 ? 14.914 19.922 25.203 1 98.69 450 PHE A C 1
ATOM 3598 O O . PHE A 1 450 ? 13.852 19.625 25.766 1 98.69 450 PHE A O 1
ATOM 3605 N N . GLU A 1 451 ? 15.695 20.828 25.625 1 98.56 451 GLU A N 1
ATOM 3606 C CA . GLU A 1 451 ? 15.328 21.703 26.734 1 98.56 451 GLU A CA 1
ATOM 3607 C C . GLU A 1 451 ? 14.531 22.906 26.266 1 98.56 451 GLU A C 1
ATOM 3609 O O . GLU A 1 451 ? 15.047 23.75 25.547 1 98.56 451 GLU A O 1
ATOM 3614 N N . VAL A 1 452 ? 13.328 23.016 26.75 1 98.62 452 VAL A N 1
ATOM 3615 C CA . VAL A 1 452 ? 12.398 24.016 26.234 1 98.62 452 VAL A CA 1
ATOM 3616 C C . VAL A 1 452 ? 12.125 25.062 27.297 1 98.62 452 VAL A C 1
ATOM 3618 O O . VAL A 1 452 ? 11.805 24.719 28.453 1 98.62 452 VAL A O 1
ATOM 3621 N N . GLU A 1 453 ? 12.25 26.25 26.906 1 98.25 453 GLU A N 1
ATOM 3622 C CA . GLU A 1 453 ? 11.805 27.391 27.719 1 98.25 453 GLU A CA 1
ATOM 3623 C C . GLU A 1 453 ? 10.633 28.109 27.047 1 98.25 453 GLU A C 1
ATOM 3625 O O . GLU A 1 453 ? 10.758 28.609 25.922 1 98.25 453 GLU A O 1
ATOM 3630 N N . PHE A 1 454 ? 9.602 28.141 27.797 1 97.62 454 PHE A N 1
ATOM 3631 C CA . PHE A 1 454 ? 8.43 28.828 27.266 1 97.62 454 PHE A CA 1
ATOM 3632 C C . PHE A 1 454 ? 8.508 30.328 27.562 1 97.62 454 PHE A C 1
ATOM 3634 O O . PHE A 1 454 ? 9.195 30.75 28.5 1 97.62 454 PHE A O 1
ATOM 3641 N N . ILE A 1 455 ? 7.77 31.109 26.844 1 96.19 455 ILE A N 1
ATOM 3642 C CA . ILE A 1 455 ? 7.773 32.562 26.984 1 96.19 455 ILE A CA 1
ATOM 3643 C C . ILE A 1 455 ? 7.266 32.938 28.375 1 96.19 455 ILE A C 1
ATOM 3645 O O . ILE A 1 455 ? 7.762 33.906 28.984 1 96.19 455 ILE A O 1
ATOM 3649 N N . HIS A 1 456 ? 6.332 32.188 28.891 1 95.06 456 HIS A N 1
ATOM 3650 C CA . HIS A 1 456 ? 5.746 32.5 30.188 1 95.06 456 HIS A CA 1
ATOM 3651 C C . HIS A 1 456 ? 6.605 31.969 31.328 1 95.06 456 HIS A C 1
ATOM 3653 O O . HIS A 1 456 ? 6.227 32.062 32.5 1 95.06 456 HIS A O 1
ATOM 3659 N N . GLY A 1 457 ? 7.648 31.344 31.078 1 95.06 457 GLY A N 1
ATOM 3660 C CA . GLY A 1 457 ? 8.641 31.031 32.094 1 95.06 457 GLY A CA 1
ATOM 3661 C C . GLY A 1 457 ? 8.656 29.562 32.5 1 95.06 457 GLY A C 1
ATOM 3662 O O . GLY A 1 457 ? 9.602 29.094 33.125 1 95.06 457 GLY A O 1
ATOM 3663 N N . ASP A 1 458 ? 7.676 28.797 32.188 1 96.19 458 ASP A N 1
ATOM 3664 C CA . ASP A 1 458 ? 7.715 27.359 32.406 1 96.19 458 ASP A CA 1
ATOM 3665 C C . ASP A 1 458 ? 8.82 26.703 31.594 1 96.19 458 ASP A C 1
ATOM 3667 O O . ASP A 1 458 ? 9.266 27.25 30.578 1 96.19 458 ASP A O 1
ATOM 3671 N N . ARG A 1 459 ? 9.281 25.516 32.125 1 97.69 459 ARG A N 1
ATOM 3672 C CA . ARG A 1 459 ? 10.359 24.797 31.453 1 97.69 459 ARG A CA 1
ATOM 3673 C C . ARG A 1 459 ? 10.062 23.297 31.406 1 97.69 459 ARG A C 1
ATOM 3675 O O . ARG A 1 459 ? 9.43 22.75 32.312 1 97.69 459 ARG A O 1
ATOM 3682 N N . ALA A 1 460 ? 10.539 22.703 30.281 1 98 460 ALA A N 1
ATOM 3683 C CA . ALA A 1 460 ? 10.367 21.266 30.141 1 98 460 ALA A CA 1
ATOM 3684 C C . ALA A 1 460 ? 11.539 20.641 29.391 1 98 460 ALA A C 1
ATOM 3686 O O . ALA A 1 460 ? 12.195 21.312 28.578 1 98 460 ALA A O 1
ATOM 3687 N N . SER A 1 461 ? 11.812 19.375 29.719 1 98.12 461 SER A N 1
ATOM 3688 C CA . SER A 1 461 ? 12.734 18.531 28.953 1 98.12 461 SER A CA 1
ATOM 3689 C C . SER A 1 461 ? 11.984 17.5 28.125 1 98.12 461 SER A C 1
ATOM 3691 O O . SER A 1 461 ? 11.141 16.781 28.656 1 98.12 461 SER A O 1
ATOM 3693 N N . LEU A 1 462 ? 12.266 17.484 26.844 1 98.62 462 LEU A N 1
ATOM 3694 C CA . LEU A 1 462 ? 11.664 16.516 25.938 1 98.62 462 LEU A CA 1
ATOM 3695 C C . LEU A 1 462 ? 12.672 15.445 25.547 1 98.62 462 LEU A C 1
ATOM 3697 O O . LEU A 1 462 ? 13.734 15.758 25 1 98.62 462 LEU A O 1
ATOM 3701 N N . TYR A 1 463 ? 12.344 14.188 25.828 1 97.62 463 TYR A N 1
ATOM 3702 C CA . TYR A 1 463 ? 13.164 13.055 25.438 1 97.62 463 TYR A CA 1
ATOM 3703 C C . TYR A 1 463 ? 12.539 12.305 24.266 1 97.62 463 TYR A C 1
ATOM 3705 O O . TYR A 1 463 ? 11.414 11.797 24.375 1 97.62 463 TYR A O 1
ATOM 3713 N N . LEU A 1 464 ? 13.273 12.25 23.156 1 98 464 LEU A N 1
ATOM 3714 C CA . LEU A 1 464 ? 12.734 11.633 21.953 1 98 464 LEU A CA 1
ATOM 3715 C C . LEU A 1 464 ? 13.406 10.289 21.688 1 98 464 LEU A C 1
ATOM 3717 O O . LEU A 1 464 ? 14.641 10.195 21.672 1 98 464 LEU A O 1
ATOM 3721 N N . ASP A 1 465 ? 12.562 9.25 21.5 1 96 465 ASP A N 1
ATOM 3722 C CA . ASP A 1 465 ? 13.008 7.918 21.109 1 96 465 ASP A CA 1
ATOM 3723 C C . ASP A 1 465 ? 12.242 7.43 19.875 1 96 465 ASP A C 1
ATOM 3725 O O . ASP A 1 465 ? 11.055 7.109 19.969 1 96 465 ASP A O 1
ATOM 3729 N N . ALA A 1 466 ? 12.984 7.426 18.812 1 93.06 466 ALA A N 1
ATOM 3730 C CA . ALA A 1 466 ? 12.367 6.953 17.578 1 93.06 466 ALA A CA 1
ATOM 3731 C C . ALA A 1 466 ? 12.648 5.469 17.359 1 93.06 466 ALA A C 1
ATOM 3733 O O . ALA A 1 466 ? 13.805 5.066 17.188 1 93.06 466 ALA A O 1
ATOM 3734 N N . LEU A 1 467 ? 11.602 4.703 17.359 1 85.62 467 LEU A N 1
ATOM 3735 C CA . LEU A 1 467 ? 11.688 3.268 17.109 1 85.62 467 LEU A CA 1
ATOM 3736 C C . LEU A 1 467 ? 11.039 2.914 15.773 1 85.62 467 LEU A C 1
ATOM 3738 O O . LEU A 1 467 ? 10.516 3.791 15.078 1 85.62 467 LEU A O 1
ATOM 3742 N N . HIS A 1 468 ? 11.086 1.604 15.453 1 78.5 468 HIS A N 1
ATOM 3743 C CA . HIS A 1 468 ? 10.594 1.174 14.148 1 78.5 468 HIS A CA 1
ATOM 3744 C C . HIS A 1 468 ? 9.094 1.401 14.023 1 78.5 468 HIS A C 1
ATOM 3746 O O . HIS A 1 468 ? 8.633 1.98 13.031 1 78.5 468 HIS A O 1
ATOM 3752 N N . TYR A 1 469 ? 8.383 1.055 15.055 1 83.19 469 TYR A N 1
ATOM 3753 C CA . TYR A 1 469 ? 6.934 1.099 14.898 1 83.19 469 TYR A CA 1
ATOM 3754 C C . TYR A 1 469 ? 6.312 2.117 15.844 1 83.19 469 TYR A C 1
ATOM 3756 O O . TYR A 1 469 ? 5.098 2.324 15.836 1 83.19 469 TYR A O 1
ATOM 3764 N N . ASP A 1 470 ? 7.191 2.752 16.625 1 93.75 470 ASP A N 1
ATOM 3765 C CA . ASP A 1 470 ? 6.715 3.746 17.578 1 93.75 470 ASP A CA 1
ATOM 3766 C C . ASP A 1 470 ? 7.707 4.898 17.719 1 93.75 470 ASP A C 1
ATOM 3768 O O . ASP A 1 470 ? 8.906 4.723 17.484 1 93.75 470 ASP A O 1
ATOM 3772 N N . THR A 1 471 ? 7.203 6.016 17.953 1 97.5 471 THR A N 1
ATOM 3773 C CA . THR A 1 471 ? 7.992 7.145 18.422 1 97.5 471 THR A CA 1
ATOM 3774 C C . THR A 1 471 ? 7.504 7.613 19.797 1 97.5 471 THR A C 1
ATOM 3776 O O . THR A 1 471 ? 6.305 7.82 20 1 97.5 471 THR A O 1
ATOM 3779 N N . ILE A 1 472 ? 8.461 7.695 20.719 1 98 472 ILE A N 1
ATOM 3780 C CA . ILE A 1 472 ? 8.125 8.039 22.094 1 98 472 ILE A CA 1
ATOM 3781 C C . ILE A 1 472 ? 8.703 9.406 22.438 1 98 472 ILE A C 1
ATOM 3783 O O . ILE A 1 472 ? 9.867 9.688 22.172 1 98 472 ILE A O 1
ATOM 3787 N N . LEU A 1 473 ? 7.895 10.242 22.922 1 98.5 473 LEU A N 1
ATOM 3788 C CA . LEU A 1 473 ? 8.297 11.523 23.5 1 98.5 473 LEU A CA 1
ATOM 3789 C C . LEU A 1 473 ? 7.949 11.602 24.984 1 98.5 473 LEU A C 1
ATOM 3791 O O . LEU A 1 473 ? 6.773 11.578 25.344 1 98.5 473 LEU A O 1
ATOM 3795 N N . THR A 1 474 ? 8.945 11.664 25.781 1 97.75 474 THR A N 1
ATOM 3796 C CA . THR A 1 474 ? 8.742 11.898 27.203 1 97.75 474 THR A CA 1
ATOM 3797 C C . THR A 1 474 ? 8.898 13.375 27.547 1 97.75 474 THR A C 1
ATOM 3799 O O . THR A 1 474 ? 9.922 13.984 27.234 1 97.75 474 THR A O 1
ATOM 3802 N N . VAL A 1 475 ? 7.883 13.922 28.078 1 98.25 475 VAL A N 1
ATOM 3803 C CA . VAL A 1 475 ? 7.863 15.32 28.484 1 98.25 475 VAL A CA 1
ATOM 3804 C C . VAL A 1 475 ? 8 15.414 30 1 98.25 475 VAL A C 1
ATOM 3806 O O . VAL A 1 475 ? 7.145 14.93 30.75 1 98.25 475 VAL A O 1
ATOM 3809 N N . GLN A 1 476 ? 9.055 16 30.422 1 97.19 476 GLN A N 1
ATOM 3810 C CA . GLN A 1 476 ? 9.289 16.25 31.844 1 97.19 476 GLN A CA 1
ATOM 3811 C C . GLN A 1 476 ? 9.281 17.734 32.156 1 97.19 476 GLN A C 1
ATOM 3813 O O . GLN A 1 476 ? 10.18 18.469 31.75 1 97.19 476 GLN A O 1
ATOM 3818 N N . TYR A 1 477 ? 8.32 18.141 32.938 1 96.19 477 TYR A N 1
ATOM 3819 C CA . TYR A 1 477 ? 8.273 19.547 33.344 1 96.19 477 TYR A CA 1
ATOM 3820 C C . TYR A 1 477 ? 9.219 19.797 34.5 1 96.19 477 TYR A C 1
ATOM 3822 O O . TYR A 1 477 ? 9.094 19.172 35.562 1 96.19 477 TYR A O 1
ATOM 3830 N N . ASN A 1 478 ? 10.086 20.734 34.281 1 95.69 478 ASN A N 1
ATOM 3831 C CA . ASN A 1 478 ? 11.062 21.109 35.312 1 95.69 478 ASN A CA 1
ATOM 3832 C C . ASN A 1 478 ? 10.547 22.266 36.188 1 95.69 478 ASN A C 1
ATOM 3834 O O . ASN A 1 478 ? 10.852 22.328 37.375 1 95.69 478 ASN A O 1
ATOM 3838 N N . THR A 1 479 ? 9.938 23.172 35.531 1 94.81 479 THR A N 1
ATOM 3839 C CA . THR A 1 479 ? 9.336 24.312 36.219 1 94.81 479 THR A CA 1
ATOM 3840 C C . THR A 1 479 ? 7.922 24.562 35.688 1 94.81 479 THR A C 1
ATOM 3842 O O . THR A 1 479 ? 7.711 24.672 34.469 1 94.81 479 THR A O 1
ATOM 3845 N N . ILE A 1 480 ? 7.023 24.625 36.625 1 94.38 480 ILE A N 1
ATOM 3846 C CA . ILE A 1 480 ? 5.648 24.969 36.281 1 94.38 480 ILE A CA 1
ATOM 3847 C C . ILE A 1 480 ? 5.211 26.188 37.094 1 94.38 480 ILE A C 1
ATOM 3849 O O . ILE A 1 480 ? 5.086 26.109 38.344 1 94.38 480 ILE A O 1
ATOM 3853 N N . LYS A 1 481 ? 4.91 27.234 36.406 1 93.88 481 LYS A N 1
ATOM 3854 C CA . LYS A 1 481 ? 4.523 28.469 37.094 1 93.88 481 LYS A CA 1
ATOM 3855 C C . LYS A 1 481 ? 3.01 28.656 37.062 1 93.88 481 LYS A C 1
ATOM 3857 O O . LYS A 1 481 ? 2.453 29.328 37.938 1 93.88 481 LYS A O 1
ATOM 3862 N N . HIS A 1 482 ? 2.383 28 36.156 1 93.06 482 HIS A N 1
ATOM 3863 C CA . HIS A 1 482 ? 0.936 28.125 36.031 1 93.06 482 HIS A CA 1
ATOM 3864 C C . HIS A 1 482 ? 0.217 27.219 37.031 1 93.06 482 HIS A C 1
ATOM 3866 O O . HIS A 1 482 ? 0.748 26.188 37.469 1 93.06 482 HIS A O 1
ATOM 3872 N N . ASP A 1 483 ? -0.979 27.703 37.375 1 93.38 483 ASP A N 1
ATOM 3873 C CA . ASP A 1 483 ? -1.831 26.859 38.219 1 93.38 483 ASP A CA 1
ATOM 3874 C C . ASP A 1 483 ? -2.312 25.625 37.469 1 93.38 483 ASP A C 1
ATOM 3876 O O . ASP A 1 483 ? -3.109 25.75 36.531 1 93.38 483 ASP A O 1
ATOM 3880 N N . ARG A 1 484 ? -1.995 24.5 37.938 1 92.75 484 ARG A N 1
ATOM 3881 C CA . ARG A 1 484 ? -2.266 23.234 37.281 1 92.75 484 ARG A CA 1
ATOM 3882 C C . ARG A 1 484 ? -3.752 22.891 37.312 1 92.75 484 ARG A C 1
ATOM 3884 O O . ARG A 1 484 ? -4.219 22.016 36.594 1 92.75 484 ARG A O 1
ATOM 3891 N N . LYS A 1 485 ? -4.445 23.516 38.094 1 91.5 485 LYS A N 1
ATOM 3892 C CA . LYS A 1 485 ? -5.875 23.25 38.219 1 91.5 485 LYS A CA 1
ATOM 3893 C C . LYS A 1 485 ? -6.652 24 37.125 1 91.5 485 LYS A C 1
ATOM 3895 O O . LYS A 1 485 ? -7.754 23.594 36.75 1 91.5 485 LYS A O 1
ATOM 3900 N N . ILE A 1 486 ? -6.055 25.031 36.688 1 93.56 486 ILE A N 1
ATOM 3901 C CA . ILE A 1 486 ? -6.73 25.922 35.75 1 93.56 486 ILE A CA 1
ATOM 3902 C C . ILE A 1 486 ? -6.199 25.672 34.344 1 93.56 486 ILE A C 1
ATOM 3904 O O . ILE A 1 486 ? -6.969 25.641 33.375 1 93.56 486 ILE A O 1
ATOM 3908 N N . TYR A 1 487 ? -4.883 25.5 34.281 1 96.25 487 TYR A N 1
ATOM 3909 C CA . TYR A 1 487 ? -4.254 25.344 32.969 1 96.25 487 TYR A CA 1
ATOM 3910 C C . TYR A 1 487 ? -3.791 23.906 32.781 1 96.25 487 TYR A C 1
ATOM 3912 O O . TYR A 1 487 ? -2.971 23.391 33.531 1 96.25 487 TYR A O 1
ATOM 3920 N N . PRO A 1 488 ? -4.371 23.328 31.766 1 97.69 488 PRO A N 1
ATOM 3921 C CA . PRO A 1 488 ? -3.84 22 31.469 1 97.69 488 PRO A CA 1
ATOM 3922 C C . PRO A 1 488 ? -2.354 22.016 31.125 1 97.69 488 PRO A C 1
ATOM 3924 O O . PRO A 1 488 ? -1.858 23 30.578 1 97.69 488 PRO A O 1
ATOM 3927 N N . LEU A 1 489 ? -1.693 20.953 31.406 1 96.62 489 LEU A N 1
ATOM 3928 C CA . LEU A 1 489 ? -0.268 20.828 31.125 1 96.62 489 LEU A CA 1
ATOM 3929 C C . LEU A 1 489 ? -0.037 20.484 29.656 1 96.62 489 LEU A C 1
ATOM 3931 O O . LEU A 1 489 ? 1.049 20.719 29.109 1 96.62 489 LEU A O 1
ATOM 3935 N N . MET A 1 490 ? -1.019 19.844 29.047 1 97.12 490 MET A N 1
ATOM 3936 C CA . MET A 1 490 ? -1.029 19.516 27.625 1 97.12 490 MET A CA 1
ATOM 3937 C C . MET A 1 490 ? -2.453 19.5 27.078 1 97.12 490 MET A C 1
ATOM 3939 O O . MET A 1 490 ? -3.408 19.281 27.828 1 97.12 490 MET A O 1
ATOM 3943 N N . THR A 1 491 ? -2.568 19.719 25.859 1 97.94 491 THR A N 1
ATOM 3944 C CA . THR A 1 491 ? -3.84 19.562 25.172 1 97.94 491 THR A CA 1
ATOM 3945 C C . THR A 1 491 ? -3.656 18.766 23.875 1 97.94 491 THR A C 1
ATOM 3947 O O . THR A 1 491 ? -2.883 19.156 23 1 97.94 491 THR A O 1
ATOM 3950 N N . LEU A 1 492 ? -4.309 17.656 23.828 1 97.81 492 LEU A N 1
ATOM 3951 C CA . LEU A 1 492 ? -4.328 16.891 22.594 1 97.81 492 LEU A CA 1
ATOM 3952 C C . LEU A 1 492 ? -5.246 17.531 21.562 1 97.81 492 LEU A C 1
ATOM 3954 O O . LEU A 1 492 ? -6.355 17.953 21.891 1 97.81 492 LEU A O 1
ATOM 3958 N N . SER A 1 493 ? -4.742 17.672 20.359 1 96.31 493 SER A N 1
ATOM 3959 C CA . SER A 1 493 ? -5.457 18.328 19.266 1 96.31 493 SER A CA 1
ATOM 3960 C C . SER A 1 493 ? -5.543 17.438 18.047 1 96.31 493 SER A C 1
ATOM 3962 O O . SER A 1 493 ? -4.52 17 17.5 1 96.31 493 SER A O 1
ATOM 3964 N N . SER A 1 494 ? -6.773 17.234 17.594 1 96 494 SER A N 1
ATOM 3965 C CA . SER A 1 494 ? -6.996 16.297 16.484 1 96 494 SER A CA 1
ATOM 3966 C C . SER A 1 494 ? -8.219 16.703 15.672 1 96 494 SER A C 1
ATOM 3968 O O . SER A 1 494 ? -8.656 17.844 15.727 1 96 494 SER A O 1
ATOM 3970 N N . MET A 1 495 ? -8.688 15.781 14.828 1 94.12 495 MET A N 1
ATOM 3971 C CA . MET A 1 495 ? -9.773 16.094 13.906 1 94.12 495 MET A CA 1
ATOM 3972 C C . MET A 1 495 ? -10.758 14.93 13.812 1 94.12 495 MET A C 1
ATOM 3974 O O . MET A 1 495 ? -10.344 13.773 13.75 1 94.12 495 MET A O 1
ATOM 3978 N N . TRP A 1 496 ? -12.031 15.312 13.781 1 94.31 496 TRP A N 1
ATOM 3979 C CA . TRP A 1 496 ? -13.086 14.32 13.609 1 94.31 496 TRP A CA 1
ATOM 3980 C C . TRP A 1 496 ? -14.281 14.922 12.867 1 94.31 496 TRP A C 1
ATOM 3982 O O . TRP A 1 496 ? -14.828 15.945 13.289 1 94.31 496 TRP A O 1
ATOM 3992 N N . ILE A 1 497 ? -14.648 14.359 11.758 1 87.19 497 ILE A N 1
ATOM 3993 C CA . ILE A 1 497 ? -15.898 14.688 11.094 1 87.19 497 ILE A CA 1
ATOM 3994 C C . ILE A 1 497 ? -16.922 13.594 11.344 1 87.19 497 ILE A C 1
ATOM 3996 O O . ILE A 1 497 ? -18.047 13.867 11.773 1 87.19 497 ILE A O 1
ATOM 4000 N N . SER A 1 498 ? -16.531 12.383 11.156 1 84.19 498 SER A N 1
ATOM 4001 C CA . SER A 1 498 ? -17.281 11.156 11.391 1 84.19 498 SER A CA 1
ATOM 4002 C C . SER A 1 498 ? -16.344 9.961 11.578 1 84.19 498 SER A C 1
ATOM 4004 O O . SER A 1 498 ? -15.148 10.062 11.328 1 84.19 498 SER A O 1
ATOM 4006 N N . ASN A 1 499 ? -16.969 8.953 12.141 1 87.5 499 ASN A N 1
ATOM 4007 C CA . ASN A 1 499 ? -16.188 7.727 12.086 1 87.5 499 ASN A CA 1
ATOM 4008 C C . ASN A 1 499 ? -15.852 7.332 10.656 1 87.5 499 ASN A C 1
ATOM 4010 O O . ASN A 1 499 ? -16.734 7.332 9.789 1 87.5 499 ASN A O 1
ATOM 4014 N N . GLY A 1 500 ? -14.609 7.152 10.32 1 86.94 500 GLY A N 1
ATOM 4015 C CA . GLY A 1 500 ? -14.18 6.844 8.961 1 86.94 500 GLY A CA 1
ATOM 4016 C C . GLY A 1 500 ? -13.641 8.047 8.219 1 86.94 500 GLY A C 1
ATOM 4017 O O . GLY A 1 500 ? -13.141 7.922 7.098 1 86.94 500 GLY A O 1
ATOM 4018 N N . ASN A 1 501 ? -13.836 9.172 8.797 1 88.12 501 ASN A N 1
ATOM 4019 C CA . ASN A 1 501 ? -13.281 10.422 8.297 1 88.12 501 ASN A CA 1
ATOM 4020 C C . ASN A 1 501 ? -12.734 11.289 9.438 1 88.12 501 ASN A C 1
ATOM 4022 O O . ASN A 1 501 ? -13.305 12.328 9.758 1 88.12 501 ASN A O 1
ATOM 4026 N N . SER A 1 502 ? -11.625 10.758 9.992 1 93.44 502 SER A N 1
ATOM 4027 C CA . SER A 1 502 ? -11.109 11.383 11.211 1 93.44 502 SER A CA 1
ATOM 4028 C C . SER A 1 502 ? -9.656 11 11.453 1 93.44 502 SER A C 1
ATOM 4030 O O . SER A 1 502 ? -9.156 10.039 10.867 1 93.44 502 SER A O 1
ATOM 4032 N N . LEU A 1 503 ? -8.992 11.781 12.258 1 96.62 503 LEU A N 1
ATOM 4033 C CA . LEU A 1 503 ? -7.684 11.422 12.789 1 96.62 503 LEU A CA 1
ATOM 4034 C C . LEU A 1 503 ? -7.816 10.609 14.07 1 96.62 503 LEU A C 1
ATOM 4036 O O . LEU A 1 503 ? -6.879 9.914 14.469 1 96.62 503 LEU A O 1
ATOM 4040 N N . VAL A 1 504 ? -8.938 10.797 14.703 1 97.69 504 VAL A N 1
ATOM 4041 C CA . VAL A 1 504 ? -9.273 10.055 15.906 1 97.69 504 VAL A CA 1
ATOM 4042 C C . VAL A 1 504 ? -10.781 9.852 15.984 1 97.69 504 VAL A C 1
ATOM 4044 O O . VAL A 1 504 ? -11.555 10.766 15.688 1 97.69 504 VAL A O 1
ATOM 4047 N N . ASP A 1 505 ? -11.203 8.641 16.375 1 95.75 505 ASP A N 1
ATOM 4048 C CA . ASP A 1 505 ? -12.648 8.477 16.484 1 95.75 505 ASP A CA 1
ATOM 4049 C C . ASP A 1 505 ? -13.023 7.879 17.844 1 95.75 505 ASP A C 1
ATOM 4051 O O . ASP A 1 505 ? -14.18 7.961 18.266 1 95.75 505 ASP A O 1
ATOM 4055 N N . HIS A 1 506 ? -11.992 7.324 18.547 1 96.94 506 HIS A N 1
ATOM 4056 C CA . HIS A 1 506 ? -12.258 6.758 19.859 1 96.94 506 HIS A CA 1
ATOM 4057 C C . HIS A 1 506 ? -11.148 7.102 20.844 1 96.94 506 HIS A C 1
ATOM 4059 O O . HIS A 1 506 ? -10.047 7.484 20.438 1 96.94 506 HIS A O 1
ATOM 4065 N N . ILE A 1 507 ? -11.516 6.969 22.125 1 97.25 507 ILE A N 1
ATOM 4066 C CA . ILE A 1 507 ? -10.57 7.109 23.219 1 97.25 507 ILE A CA 1
ATOM 4067 C C . ILE A 1 507 ? -10.758 5.965 24.219 1 97.25 507 ILE A C 1
ATOM 4069 O O . ILE A 1 507 ? -11.883 5.551 24.5 1 97.25 507 ILE A O 1
ATOM 4073 N N . SER A 1 508 ? -9.688 5.355 24.609 1 96.81 508 SER A N 1
ATOM 4074 C CA . SER A 1 508 ? -9.648 4.367 25.688 1 96.81 508 SER A CA 1
ATOM 4075 C C . SER A 1 508 ? -8.781 4.84 26.844 1 96.81 508 SER A C 1
ATOM 4077 O O . SER A 1 508 ? -7.637 5.258 26.641 1 96.81 508 SER A O 1
ATOM 4079 N N . VAL A 1 509 ? -9.336 4.797 28.047 1 95.62 509 VAL A N 1
ATOM 4080 C CA . VAL A 1 509 ? -8.602 5.215 29.234 1 95.62 509 VAL A CA 1
ATOM 4081 C C . VAL A 1 509 ? -8.32 4 30.125 1 95.62 509 VAL A C 1
ATOM 4083 O O . VAL A 1 509 ? -9.234 3.238 30.453 1 95.62 509 VAL A O 1
ATOM 4086 N N . ASN A 1 510 ? -7.125 3.805 30.453 1 94.88 510 ASN A N 1
ATOM 4087 C CA . ASN A 1 510 ? -6.66 2.703 31.297 1 94.88 510 ASN A CA 1
ATOM 4088 C C . ASN A 1 510 ? -6.953 1.35 30.656 1 94.88 510 ASN A C 1
ATOM 4090 O O . ASN A 1 510 ? -7.258 0.381 31.359 1 94.88 510 ASN A O 1
ATOM 4094 N N . GLY A 1 511 ? -7.121 1.315 29.375 1 93.69 511 GLY A N 1
ATOM 4095 C CA . GLY A 1 511 ? -7.395 0.071 28.672 1 93.69 511 GLY A CA 1
ATOM 4096 C C . GLY A 1 511 ? -8.859 -0.335 28.734 1 93.69 511 GLY A C 1
ATOM 4097 O O . GLY A 1 511 ? -9.211 -1.441 28.312 1 93.69 511 GLY A O 1
ATOM 4098 N N . ASP A 1 512 ? -9.672 0.519 29.188 1 92 512 ASP A N 1
ATOM 4099 C CA . ASP A 1 512 ? -11.109 0.244 29.266 1 92 512 ASP A CA 1
ATOM 4100 C C . ASP A 1 512 ? -11.75 0.295 27.875 1 92 512 ASP A C 1
ATOM 4102 O O . ASP A 1 512 ? -11.086 0.606 26.891 1 92 512 ASP A O 1
ATOM 4106 N N . ALA A 1 513 ? -12.977 -0.043 27.922 1 90.75 513 ALA A N 1
ATOM 4107 C CA . ALA A 1 513 ? -13.727 -0.033 26.672 1 90.75 513 ALA A CA 1
ATOM 4108 C C . ALA A 1 513 ? -13.648 1.333 26 1 90.75 513 ALA A C 1
ATOM 4110 O O . ALA A 1 513 ? -13.727 2.367 26.656 1 90.75 513 ALA A O 1
ATOM 4111 N N . ALA A 1 514 ? -13.531 1.264 24.734 1 92.56 514 ALA A N 1
ATOM 4112 C CA . ALA A 1 514 ? -13.375 2.484 23.938 1 92.56 514 ALA A CA 1
ATOM 4113 C C . ALA A 1 514 ? -14.672 3.295 23.938 1 92.56 514 ALA A C 1
ATOM 4115 O O . ALA A 1 514 ? -15.766 2.729 23.922 1 92.56 514 ALA A O 1
ATOM 4116 N N . ARG A 1 515 ? -14.5 4.535 23.969 1 92 515 ARG A N 1
ATOM 4117 C CA . ARG A 1 515 ? -15.586 5.496 23.812 1 92 515 ARG A CA 1
ATOM 4118 C C . ARG A 1 515 ? -15.398 6.363 22.578 1 92 515 ARG A C 1
ATOM 4120 O O . ARG A 1 515 ? -14.266 6.66 22.188 1 92 515 ARG A O 1
ATOM 4127 N N . SER A 1 516 ? -16.531 6.746 22.047 1 91.81 516 SER A N 1
ATOM 4128 C CA . SER A 1 516 ? -16.422 7.691 20.953 1 91.81 516 SER A CA 1
ATOM 4129 C C . SER A 1 516 ? -15.789 9 21.406 1 91.81 516 SER A C 1
ATOM 4131 O O . SER A 1 516 ? -16.078 9.492 22.5 1 91.81 516 SER A O 1
ATOM 4133 N N . ILE A 1 517 ? -14.969 9.531 20.531 1 96.69 517 ILE A N 1
ATOM 4134 C CA . ILE A 1 517 ? -14.234 10.742 20.891 1 96.69 517 ILE A CA 1
ATOM 4135 C C . ILE A 1 517 ? -15.203 11.922 21 1 96.69 517 ILE A C 1
ATOM 4137 O O . ILE A 1 517 ? -14.969 12.844 21.781 1 96.69 517 ILE A O 1
ATOM 4141 N N . MET A 1 518 ? -16.234 11.875 20.219 1 91.94 518 MET A N 1
ATOM 4142 C CA . MET A 1 518 ? -17.172 12.992 20.172 1 91.94 518 MET A CA 1
ATOM 4143 C C . MET A 1 518 ? -18.406 12.688 21 1 91.94 518 MET A C 1
ATOM 4145 O O . MET A 1 518 ? -19.375 13.461 21 1 91.94 518 MET A O 1
ATOM 4149 N N . GLU A 1 519 ? -18.391 11.617 21.719 1 84 519 GLU A N 1
ATOM 4150 C CA . GLU A 1 519 ? -19.516 11.312 22.594 1 84 519 GLU A CA 1
ATOM 4151 C C . GLU A 1 519 ? -19.672 12.367 23.672 1 84 519 GLU A C 1
ATOM 4153 O O . GLU A 1 519 ? -18.875 13.305 23.75 1 84 519 GLU A O 1
ATOM 4158 N N . ASP A 1 520 ? -20.812 12.062 24.453 1 84.56 520 ASP A N 1
ATOM 4159 C CA . ASP A 1 520 ? -21.125 13.031 25.5 1 84.56 520 ASP A CA 1
ATOM 4160 C C . ASP A 1 520 ? -20.391 12.695 26.797 1 84.56 520 ASP A C 1
ATOM 4162 O O . ASP A 1 520 ? -21 12.148 27.734 1 84.56 520 ASP A O 1
ATOM 4166 N N . TRP A 1 521 ? -19.109 12.867 26.828 1 92.62 521 TRP A N 1
ATOM 4167 C CA . TRP A 1 521 ? -18.328 12.805 28.062 1 92.62 521 TRP A CA 1
ATOM 4168 C C . TRP A 1 521 ? -17.656 14.148 28.344 1 92.62 521 TRP A C 1
ATOM 4170 O O . TRP A 1 521 ? -17.344 14.898 27.422 1 92.62 521 TRP A O 1
ATOM 4180 N N . LYS A 1 522 ? -17.531 14.461 29.594 1 94.19 522 LYS A N 1
ATOM 4181 C CA . LYS A 1 522 ? -16.922 15.727 30 1 94.19 522 LYS A CA 1
ATOM 4182 C C . LYS A 1 522 ? -15.5 15.492 30.516 1 94.19 522 LYS A C 1
ATOM 4184 O O . LYS A 1 522 ? -14.555 16.156 30.078 1 94.19 522 LYS A O 1
ATOM 4189 N N . ASN A 1 523 ? -15.43 14.594 31.453 1 95.94 523 ASN A N 1
ATOM 4190 C CA . ASN A 1 523 ? -14.148 14.266 32.062 1 95.94 523 ASN A CA 1
ATOM 4191 C C . ASN A 1 523 ? -13.922 12.758 32.125 1 95.94 523 ASN A C 1
ATOM 4193 O O . ASN A 1 523 ? -14.859 11.984 32.344 1 95.94 523 ASN A O 1
ATOM 4197 N N . LEU A 1 524 ? -12.734 12.352 31.828 1 95.69 524 LEU A N 1
ATOM 4198 C CA . LEU A 1 524 ? -12.25 11 32.062 1 95.69 524 LEU A CA 1
ATOM 4199 C C . LEU A 1 524 ? -11 11.008 32.938 1 95.69 524 LEU A C 1
ATOM 4201 O O . LEU A 1 524 ? -10.258 11.992 32.938 1 95.69 524 LEU A O 1
ATOM 4205 N N . TYR A 1 525 ? -10.852 9.961 33.75 1 94 525 TYR A N 1
ATOM 4206 C CA . TYR A 1 525 ? -9.727 9.898 34.656 1 94 525 TYR A CA 1
ATOM 4207 C C . TYR A 1 525 ? -8.922 8.617 34.469 1 94 525 TYR A C 1
ATOM 4209 O O . TYR A 1 525 ? -9.492 7.539 34.312 1 94 525 TYR A O 1
ATOM 4217 N N . GLY A 1 526 ? -7.613 8.789 34.344 1 94.38 526 GLY A N 1
ATOM 4218 C CA . GLY A 1 526 ? -6.758 7.617 34.25 1 94.38 526 GLY A CA 1
ATOM 4219 C C . GLY A 1 526 ? -5.289 7.957 34.125 1 94.38 526 GLY A C 1
ATOM 4220 O O . GLY A 1 526 ? -4.918 9.133 34.094 1 94.38 526 GLY A O 1
ATOM 4221 N N . LEU A 1 527 ? -4.41 6.926 34.125 1 94.38 527 LEU A N 1
ATOM 4222 C CA . LEU A 1 527 ? -2.965 7.078 33.969 1 94.38 527 LEU A CA 1
ATOM 4223 C C . LEU A 1 527 ? -2.549 6.973 32.5 1 94.38 527 LEU A C 1
ATOM 4225 O O . LEU A 1 527 ? -1.446 7.387 32.156 1 94.38 527 LEU A O 1
ATOM 4229 N N . SER A 1 528 ? -3.496 6.359 31.828 1 95.5 528 SER A N 1
ATOM 4230 C CA . SER A 1 528 ? -3.205 6.145 30.406 1 95.5 528 SER A CA 1
ATOM 4231 C C . SER A 1 528 ? -4.434 6.418 29.547 1 95.5 528 SER A C 1
ATOM 4233 O O . SER A 1 528 ? -5.555 6.07 29.922 1 95.5 528 SER A O 1
ATOM 4235 N N . ALA A 1 529 ? -4.191 7.102 28.484 1 97.25 529 ALA A N 1
ATOM 4236 C CA . ALA A 1 529 ? -5.238 7.332 27.5 1 97.25 529 ALA A CA 1
ATOM 4237 C C . ALA A 1 529 ? -4.715 7.105 26.078 1 97.25 529 ALA A C 1
ATOM 4239 O O . ALA A 1 529 ? -3.605 7.531 25.75 1 97.25 529 ALA A O 1
ATOM 4240 N N . VAL A 1 530 ? -5.492 6.379 25.297 1 98 530 VAL A N 1
ATOM 4241 C CA . VAL A 1 530 ? -5.137 6.164 23.891 1 98 530 VAL A CA 1
ATOM 4242 C C . VAL A 1 530 ? -6.203 6.773 22.984 1 98 530 VAL A C 1
ATOM 4244 O O . VAL A 1 530 ? -7.387 6.438 23.094 1 98 530 VAL A O 1
ATOM 4247 N N . LEU A 1 531 ? -5.844 7.738 22.234 1 98.25 531 LEU A N 1
ATOM 4248 C CA . LEU A 1 531 ? -6.656 8.25 21.141 1 98.25 531 LEU A CA 1
ATOM 4249 C C . LEU A 1 531 ? -6.359 7.5 19.844 1 98.25 531 LEU A C 1
ATOM 4251 O O . LEU A 1 531 ? -5.234 7.535 19.344 1 98.25 531 LEU A O 1
ATOM 4255 N N . PHE A 1 532 ? -7.348 6.859 19.344 1 97.81 532 PHE A N 1
ATOM 4256 C CA . PHE A 1 532 ? -7.105 5.965 18.219 1 97.81 532 PHE A CA 1
ATOM 4257 C C . PHE A 1 532 ? -8.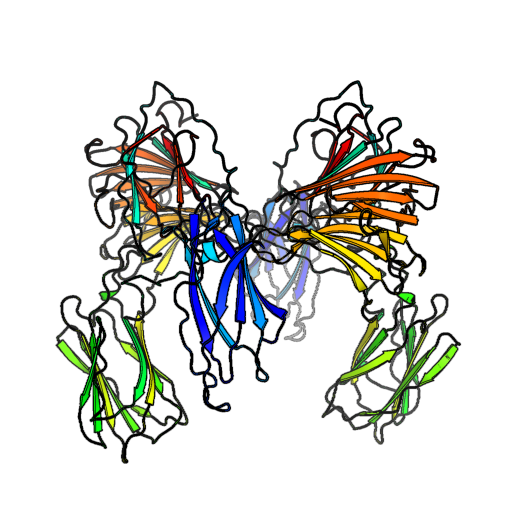32 5.906 17.297 1 97.81 532 PHE A C 1
ATOM 4259 O O . PHE A 1 532 ? -9.328 6.566 17.562 1 97.81 532 PHE A O 1
ATOM 4266 N N . ARG A 1 533 ? -8.156 5.203 16.234 1 96.56 533 ARG A N 1
ATOM 4267 C CA . ARG A 1 533 ? -9.25 4.996 15.289 1 96.56 533 ARG A CA 1
ATOM 4268 C C . ARG A 1 533 ? -9.672 3.531 15.258 1 96.56 533 ARG A C 1
ATOM 4270 O O . ARG A 1 533 ? -8.836 2.645 15.055 1 96.56 533 ARG A O 1
ATOM 4277 N N . LYS A 1 534 ? -10.922 3.402 15.438 1 94.44 534 LYS A N 1
ATOM 4278 C CA . LYS A 1 534 ? -11.523 2.078 15.297 1 94.44 534 LYS A CA 1
ATOM 4279 C C . LYS A 1 534 ? -11.891 1.787 13.852 1 94.44 534 LYS A C 1
ATOM 4281 O O . LYS A 1 534 ? -11.883 0.631 13.422 1 94.44 534 LYS A O 1
ATOM 4286 N N . CYS A 1 535 ? -12.258 2.83 13.188 1 90.81 535 CYS A N 1
ATOM 4287 C CA . CYS A 1 535 ? -12.727 2.707 11.812 1 90.81 535 CYS A CA 1
ATOM 4288 C C . CYS A 1 535 ? -11.656 3.158 10.828 1 90.81 535 CYS A C 1
ATOM 4290 O O . CYS A 1 535 ? -10.969 4.156 11.062 1 90.81 535 CYS A O 1
ATOM 4292 N N . ILE A 1 536 ? -11.484 2.418 9.734 1 91.12 536 ILE A N 1
ATOM 4293 C CA . ILE A 1 536 ? -10.555 2.85 8.703 1 91.12 536 ILE A CA 1
ATOM 4294 C C . ILE A 1 536 ? -10.938 4.242 8.203 1 91.12 536 ILE A C 1
ATOM 4296 O O . ILE A 1 536 ? -12.062 4.453 7.738 1 91.12 536 ILE A O 1
ATOM 4300 N N . SER A 1 537 ? -10.008 5.172 8.266 1 91.31 537 SER A N 1
ATOM 4301 C CA . SER A 1 537 ? -10.312 6.559 7.922 1 91.31 537 SER A CA 1
ATOM 4302 C C . SER A 1 537 ? -9.891 6.879 6.492 1 91.31 537 SER A C 1
ATOM 4304 O O . SER A 1 537 ? -8.789 6.516 6.066 1 91.31 537 SER A O 1
ATOM 4306 N N . SER A 1 538 ? -10.766 7.613 5.805 1 84.31 538 SER A N 1
ATOM 4307 C CA . SER A 1 538 ? -10.43 8.109 4.477 1 84.31 538 SER A CA 1
ATOM 4308 C C . SER A 1 538 ? -9.539 9.344 4.551 1 84.31 538 SER A C 1
ATOM 4310 O O . SER A 1 538 ? -8.945 9.75 3.555 1 84.31 538 SER A O 1
ATOM 4312 N N . TYR A 1 539 ? -9.484 9.977 5.754 1 89 539 TYR A N 1
ATOM 4313 C CA . TYR A 1 539 ? -8.625 11.133 5.984 1 89 539 TYR A CA 1
ATOM 4314 C C . TYR A 1 539 ? -7.324 10.719 6.664 1 89 539 TYR A C 1
ATOM 4316 O O . TYR A 1 539 ? -7.336 10.211 7.785 1 89 539 TYR A O 1
ATOM 4324 N N . ASN A 1 540 ? -6.227 11 5.934 1 94.19 540 ASN A N 1
ATOM 4325 C CA . ASN A 1 540 ? -4.922 10.656 6.484 1 94.19 540 ASN A CA 1
ATOM 4326 C C . ASN A 1 540 ? -4.922 9.258 7.102 1 94.19 540 ASN A C 1
ATOM 4328 O O . ASN A 1 540 ? -4.648 9.102 8.297 1 94.19 540 ASN A O 1
ATOM 4332 N N . THR A 1 541 ? -5.117 8.273 6.281 1 93.31 541 THR A N 1
ATOM 4333 C CA . THR A 1 541 ? -5.461 6.895 6.633 1 93.31 541 THR A CA 1
ATOM 4334 C C . THR A 1 541 ? -4.43 6.312 7.594 1 93.31 541 THR A C 1
ATOM 4336 O O . THR A 1 541 ? -4.785 5.598 8.531 1 93.31 541 THR A O 1
ATOM 4339 N N . LEU A 1 542 ? -3.168 6.672 7.426 1 95.5 542 LEU A N 1
ATOM 4340 C CA . LEU A 1 542 ? -2.121 5.973 8.164 1 95.5 542 LEU A CA 1
ATOM 4341 C C . LEU A 1 542 ? -1.518 6.871 9.234 1 95.5 542 LEU A C 1
ATOM 4343 O O . LEU A 1 542 ? -0.447 6.574 9.773 1 95.5 542 LEU A O 1
ATOM 4347 N N . SER A 1 543 ? -2.211 8 9.516 1 96.69 543 SER A N 1
ATOM 4348 C CA . SER A 1 543 ? -1.769 8.812 10.641 1 96.69 543 SER A CA 1
ATOM 4349 C C . SER A 1 543 ? -1.734 7.996 11.93 1 96.69 543 SER A C 1
ATOM 4351 O O . SER A 1 543 ? -2.607 7.16 12.164 1 96.69 543 SER A O 1
ATOM 4353 N N . PRO A 1 544 ? -0.81 8.273 12.742 1 97.06 544 PRO A N 1
ATOM 4354 C CA . PRO A 1 544 ? -0.637 7.426 13.922 1 97.06 544 PRO A CA 1
ATOM 4355 C C . PRO A 1 544 ? -1.713 7.66 14.984 1 97.06 544 PRO A C 1
ATOM 4357 O O . PRO A 1 544 ? -2.326 8.734 15.016 1 97.06 544 PRO A O 1
ATOM 4360 N N . ASP A 1 545 ? -1.91 6.629 15.766 1 97.12 545 ASP A N 1
ATOM 4361 C CA . ASP A 1 545 ? -2.609 6.77 17.047 1 97.12 545 ASP A CA 1
ATOM 4362 C C . ASP A 1 545 ? -1.674 7.297 18.125 1 97.12 545 ASP A C 1
ATOM 4364 O O . ASP A 1 545 ? -0.452 7.191 18 1 97.12 545 ASP A O 1
ATOM 4368 N N . LEU A 1 546 ? -2.238 7.898 19.109 1 98.25 546 LEU A N 1
ATOM 4369 C CA . LEU A 1 546 ? -1.417 8.523 20.141 1 98.25 546 LEU A CA 1
ATOM 4370 C C . LEU A 1 546 ? -1.813 8.031 21.516 1 98.25 546 LEU A C 1
ATOM 4372 O O . LEU A 1 546 ? -2.986 8.094 21.891 1 98.25 546 LEU A O 1
ATOM 4376 N N . GLN A 1 547 ? -0.864 7.551 22.266 1 97.88 547 GLN A N 1
ATOM 4377 C CA . GLN A 1 547 ? -1.044 7.152 23.656 1 97.88 547 GLN A CA 1
ATOM 4378 C C . GLN A 1 547 ? -0.343 8.125 24.609 1 97.88 547 GLN A C 1
ATOM 4380 O O . GLN A 1 547 ? 0.784 8.547 24.344 1 97.88 547 GLN A O 1
ATOM 4385 N N . LEU A 1 548 ? -1.021 8.516 25.609 1 97.62 548 LEU A N 1
ATOM 4386 C CA . LEU A 1 548 ? -0.457 9.359 26.656 1 97.62 548 LEU A CA 1
ATOM 4387 C C . LEU A 1 548 ? -0.438 8.633 28 1 97.62 548 LEU A C 1
ATOM 4389 O O . LEU A 1 548 ? -1.475 8.148 28.469 1 97.62 548 LEU A O 1
ATOM 4393 N N . ASP A 1 549 ? 0.734 8.547 28.594 1 95.75 549 ASP A N 1
ATOM 4394 C CA . ASP A 1 549 ? 0.911 7.934 29.906 1 95.75 549 ASP A CA 1
ATOM 4395 C C . ASP A 1 549 ? 1.421 8.953 30.922 1 95.75 549 ASP A C 1
ATOM 4397 O O . ASP A 1 549 ? 2.301 9.758 30.625 1 95.75 549 ASP A O 1
ATOM 4401 N N . THR A 1 550 ? 0.782 8.891 32.031 1 94.38 550 THR A N 1
ATOM 4402 C CA . THR A 1 550 ? 1.304 9.633 33.188 1 94.38 550 THR A CA 1
ATOM 4403 C C . THR A 1 550 ? 2.322 8.805 33.969 1 94.38 550 THR A C 1
ATOM 4405 O O . THR A 1 550 ? 2.025 7.68 34.375 1 94.38 550 THR A O 1
ATOM 4408 N N . ILE A 1 551 ? 3.521 9.352 34.031 1 88.56 551 ILE A N 1
ATOM 4409 C CA . ILE A 1 551 ? 4.605 8.594 34.656 1 88.56 551 ILE A CA 1
ATOM 4410 C C . ILE A 1 551 ? 4.934 9.188 36.031 1 88.56 551 ILE A C 1
ATOM 4412 O O . ILE A 1 551 ? 4.895 10.406 36.188 1 88.56 551 ILE A O 1
ATOM 4416 N N . ASP A 1 552 ? 5.012 8.359 37.031 1 70.19 552 ASP A N 1
ATOM 4417 C CA . ASP A 1 552 ? 5.426 8.773 38.344 1 70.19 552 ASP A CA 1
ATOM 4418 C C . ASP A 1 552 ? 6.918 9.094 38.406 1 70.19 552 ASP A C 1
ATOM 4420 O O . ASP A 1 552 ? 7.699 8.516 37.625 1 70.19 552 ASP A O 1
ATOM 4424 N N . GLU A 1 553 ? 7.281 10.203 38.938 1 59.38 553 GLU A N 1
ATOM 4425 C CA . GLU A 1 553 ? 8.656 10.656 39.125 1 59.38 553 GLU A CA 1
ATOM 4426 C C . GLU A 1 553 ? 9.594 9.492 39.406 1 59.38 553 GLU A C 1
ATOM 4428 O O . GLU A 1 553 ? 10.727 9.461 38.938 1 59.38 553 GLU A O 1
ATOM 4433 N N . HIS A 1 554 ? 9.305 8.516 40.25 1 49.41 554 HIS A N 1
ATOM 4434 C CA . HIS A 1 554 ? 10.227 7.496 40.75 1 49.41 554 HIS A CA 1
ATOM 4435 C C . HIS A 1 554 ? 10.461 6.41 39.688 1 49.41 554 HIS A C 1
ATOM 4437 O O . HIS A 1 554 ? 11.398 5.617 39.812 1 49.41 554 HIS A O 1
ATOM 4443 N N . VAL A 1 555 ? 9.711 6.184 38.75 1 44.5 555 VAL A N 1
ATOM 4444 C CA . VAL A 1 555 ? 9.859 5.078 37.812 1 44.5 555 VAL A CA 1
ATOM 4445 C C . VAL A 1 555 ? 10.5 5.586 36.5 1 44.5 555 VAL A C 1
ATOM 4447 O O . VAL A 1 555 ? 10.773 4.801 35.594 1 44.5 555 VAL A O 1
ATOM 4450 N N . ALA A 1 556 ? 10.477 6.699 36.062 1 43.12 556 ALA A N 1
ATOM 4451 C CA . ALA A 1 556 ? 10.961 7.25 34.781 1 43.12 556 ALA A CA 1
ATOM 4452 C C . ALA A 1 556 ? 12.461 7.012 34.625 1 43.12 556 ALA A C 1
ATOM 4454 O O . ALA A 1 556 ? 12.977 7.047 33.5 1 43.12 556 ALA A O 1
ATOM 4455 N N . VAL A 1 557 ? 13.383 7.176 35.625 1 35.69 557 VAL A N 1
ATOM 4456 C CA . VAL A 1 557 ? 14.836 7.062 35.5 1 35.69 557 VAL A CA 1
ATOM 4457 C C . VAL A 1 557 ? 15.234 5.59 35.469 1 35.69 557 VAL A C 1
ATOM 4459 O O . VAL A 1 557 ? 16.422 5.266 35.344 1 35.69 557 VAL A O 1
ATOM 4462 N N . SER A 1 558 ? 14.422 4.523 35.531 1 29.8 558 SER A N 1
ATOM 4463 C CA . SER A 1 558 ? 15.039 3.203 35.469 1 29.8 558 SER A CA 1
ATOM 4464 C C . SER A 1 558 ? 14.969 2.635 34.062 1 29.8 558 SER A C 1
ATOM 4466 O O . SER A 1 558 ? 13.961 2.799 33.375 1 29.8 558 SER A O 1
ATOM 4468 N N . MET B 1 1 ? 34.719 12.945 -12.078 1 87 1 MET B N 1
ATOM 4469 C CA . MET B 1 1 ? 34.844 13.633 -10.797 1 87 1 MET B CA 1
ATOM 4470 C C . MET B 1 1 ? 36.094 14.508 -10.789 1 87 1 MET B C 1
ATOM 4472 O O . MET B 1 1 ? 37.094 14.203 -11.477 1 87 1 MET B O 1
ATOM 4476 N N . PHE B 1 2 ? 35.938 15.508 -10.062 1 88.81 2 PHE B N 1
ATOM 4477 C CA . PHE B 1 2 ? 37.094 16.375 -9.867 1 88.81 2 PHE B CA 1
ATOM 4478 C C . PHE B 1 2 ? 37.562 16.312 -8.414 1 88.81 2 PHE B C 1
ATOM 4480 O O . PHE B 1 2 ? 36.938 15.672 -7.574 1 88.81 2 PHE B O 1
ATOM 4487 N N . THR B 1 3 ? 38.719 16.969 -8.258 1 88.12 3 THR B N 1
ATOM 4488 C CA . THR B 1 3 ? 39.344 16.953 -6.938 1 88.12 3 THR B CA 1
ATOM 4489 C C . THR B 1 3 ? 38.312 17.328 -5.859 1 88.12 3 THR B C 1
ATOM 4491 O O . THR B 1 3 ? 37.594 18.297 -6.012 1 88.12 3 THR B O 1
ATOM 4494 N N . ASN B 1 4 ? 38.188 16.469 -4.875 1 85.5 4 ASN B N 1
ATOM 4495 C CA . ASN B 1 4 ? 37.344 16.609 -3.68 1 85.5 4 ASN B CA 1
ATOM 4496 C C . ASN B 1 4 ? 35.906 16.203 -3.949 1 85.5 4 ASN B C 1
ATOM 4498 O O . ASN B 1 4 ? 35.062 16.312 -3.07 1 85.5 4 ASN B O 1
ATOM 4502 N N . GLN B 1 5 ? 35.688 15.766 -5.098 1 85.25 5 GLN B N 1
ATOM 4503 C CA . GLN B 1 5 ? 34.375 15.188 -5.367 1 85.25 5 GLN B CA 1
ATOM 4504 C C . GLN B 1 5 ? 34.344 13.711 -4.988 1 85.25 5 GLN B C 1
ATOM 4506 O O . GLN B 1 5 ? 35.375 13.055 -4.91 1 85.25 5 GLN B O 1
ATOM 4511 N N . TYR B 1 6 ? 33.156 13.242 -4.574 1 87.94 6 TYR B N 1
ATOM 4512 C CA . TYR B 1 6 ? 33.094 11.867 -4.102 1 87.94 6 TYR B CA 1
ATOM 4513 C C . TYR B 1 6 ? 31.812 11.188 -4.578 1 87.94 6 TYR B C 1
ATOM 4515 O O . TYR B 1 6 ? 30.875 11.852 -4.992 1 87.94 6 TYR B O 1
ATOM 4523 N N . LEU B 1 7 ? 31.875 9.883 -4.684 1 85.5 7 LEU B N 1
ATOM 4524 C CA . LEU B 1 7 ? 30.734 8.977 -4.797 1 85.5 7 LEU B CA 1
ATOM 4525 C C . LEU B 1 7 ? 30.5 8.234 -3.482 1 85.5 7 LEU B C 1
ATOM 4527 O O . LEU B 1 7 ? 31.453 7.828 -2.814 1 85.5 7 LEU B O 1
ATOM 4531 N N . GLU B 1 8 ? 29.266 8.266 -3.102 1 83.12 8 GLU B N 1
ATOM 4532 C CA . GLU B 1 8 ? 28.922 7.555 -1.871 1 83.12 8 GLU B CA 1
ATOM 4533 C C . GLU B 1 8 ? 27.75 6.609 -2.09 1 83.12 8 GLU B C 1
ATOM 4535 O O . GLU B 1 8 ? 26.781 6.961 -2.768 1 83.12 8 GLU B O 1
ATOM 4540 N N . TYR B 1 9 ? 27.891 5.316 -1.657 1 80.94 9 TYR B N 1
ATOM 4541 C CA . TYR B 1 9 ? 26.844 4.312 -1.751 1 80.94 9 TYR B CA 1
ATOM 4542 C C . TYR B 1 9 ? 26.625 3.621 -0.41 1 80.94 9 TYR B C 1
ATOM 4544 O O . TYR B 1 9 ? 27.578 3.346 0.315 1 80.94 9 TYR B O 1
ATOM 4552 N N . THR B 1 10 ? 25.406 3.463 -0.124 1 75.12 10 THR B N 1
ATOM 4553 C CA . THR B 1 10 ? 25.062 2.715 1.08 1 75.12 10 THR B CA 1
ATOM 4554 C C . THR B 1 10 ? 24.859 1.236 0.76 1 75.12 10 THR B C 1
ATOM 4556 O O . THR B 1 10 ? 24.266 0.889 -0.265 1 75.12 10 THR B O 1
ATOM 4559 N N . PHE B 1 11 ? 25.562 0.427 1.501 1 77.56 11 PHE B N 1
ATOM 4560 C CA . PHE B 1 11 ? 25.359 -1.014 1.394 1 77.56 11 PHE B CA 1
ATOM 4561 C C . PHE B 1 11 ? 25.141 -1.633 2.768 1 77.56 11 PHE B C 1
ATOM 4563 O O . PHE B 1 11 ? 25.422 -1.007 3.791 1 77.56 11 PHE B O 1
ATOM 4570 N N . CYS B 1 12 ? 24.531 -2.75 2.828 1 74.56 12 CYS B N 1
ATOM 4571 C CA . CYS B 1 12 ? 24.219 -3.416 4.09 1 74.56 12 CYS B CA 1
ATOM 4572 C C . CYS B 1 12 ? 24.891 -4.785 4.156 1 74.56 12 CYS B C 1
ATOM 4574 O O . CYS B 1 12 ? 25.141 -5.41 3.127 1 74.56 12 CYS B O 1
ATOM 4576 N N . VAL B 1 13 ? 25.406 -5.094 5.418 1 76.19 13 VAL B N 1
ATOM 4577 C CA . VAL B 1 13 ? 25.859 -6.457 5.684 1 76.19 13 VAL B CA 1
ATOM 4578 C C . VAL B 1 13 ? 25.047 -7.051 6.832 1 76.19 13 VAL B C 1
ATOM 4580 O O . VAL B 1 13 ? 24.625 -6.332 7.746 1 76.19 13 VAL B O 1
ATOM 4583 N N . ARG B 1 14 ? 24.688 -8.266 6.855 1 65.5 14 ARG B N 1
ATOM 4584 C CA . ARG B 1 14 ? 23.75 -8.914 7.762 1 65.5 14 ARG B CA 1
ATOM 4585 C C . ARG B 1 14 ? 24.469 -9.445 9 1 65.5 14 ARG B C 1
ATOM 4587 O O . ARG B 1 14 ? 23.828 -9.758 10.008 1 65.5 14 ARG B O 1
ATOM 4594 N N . LYS B 1 15 ? 25.688 -9.742 8.852 1 67.94 15 LYS B N 1
ATOM 4595 C CA . LYS B 1 15 ? 26.516 -10.172 9.969 1 67.94 15 LYS B CA 1
ATOM 4596 C C . LYS B 1 15 ? 27.875 -9.461 9.953 1 67.94 15 LYS B C 1
ATOM 4598 O O . LYS B 1 15 ? 28.25 -8.852 8.953 1 67.94 15 LYS B O 1
ATOM 4603 N N . ASP B 1 16 ? 28.438 -9.57 11.148 1 78.44 16 ASP B N 1
ATOM 4604 C CA . ASP B 1 16 ? 29.812 -9.094 11.148 1 78.44 16 ASP B CA 1
ATOM 4605 C C . ASP B 1 16 ? 30.641 -9.82 10.094 1 78.44 16 ASP B C 1
ATOM 4607 O O . ASP B 1 16 ? 30.672 -11.055 10.055 1 78.44 16 ASP B O 1
ATOM 4611 N N . THR B 1 17 ? 31.156 -9.031 9.156 1 84.62 17 THR B N 1
ATOM 4612 C CA . THR B 1 17 ? 31.875 -9.664 8.047 1 84.62 17 THR B CA 1
ATOM 4613 C C . THR B 1 17 ? 33 -8.766 7.551 1 84.62 17 THR B C 1
ATOM 4615 O O . THR B 1 17 ? 33.062 -7.578 7.879 1 84.62 17 THR B O 1
ATOM 4618 N N . ASN B 1 18 ? 33.875 -9.422 6.875 1 89.25 18 ASN B N 1
ATOM 4619 C CA . ASN B 1 18 ? 34.938 -8.672 6.223 1 89.25 18 ASN B CA 1
ATOM 4620 C C . ASN B 1 18 ? 34.5 -8.141 4.863 1 89.25 18 ASN B C 1
ATOM 4622 O O . ASN B 1 18 ? 33.812 -8.828 4.109 1 89.25 18 ASN B O 1
ATOM 4626 N N . VAL B 1 19 ? 34.781 -6.902 4.629 1 90.75 19 VAL B N 1
ATOM 4627 C CA . VAL B 1 19 ? 34.531 -6.285 3.328 1 90.75 19 VAL B CA 1
ATOM 4628 C C . VAL B 1 19 ? 35.844 -5.797 2.725 1 90.75 19 VAL B C 1
ATOM 4630 O O . VAL B 1 19 ? 36.656 -5.18 3.416 1 90.75 19 VAL B O 1
ATOM 4633 N N . GLN B 1 20 ? 36.094 -6.16 1.46 1 91.12 20 GLN B N 1
ATOM 4634 C CA . GLN B 1 20 ? 37.281 -5.742 0.718 1 91.12 20 GLN B CA 1
ATOM 4635 C C . GLN B 1 20 ? 36.906 -5.047 -0.583 1 91.12 20 GLN B C 1
ATOM 4637 O O . GLN B 1 20 ? 36 -5.484 -1.283 1 91.12 20 GLN B O 1
ATOM 4642 N N . ILE B 1 21 ? 37.531 -3.918 -0.821 1 92.31 21 ILE B N 1
ATOM 4643 C CA . ILE B 1 21 ? 37.438 -3.357 -2.164 1 92.31 21 ILE B CA 1
ATOM 4644 C C . ILE B 1 21 ? 38.25 -4.227 -3.139 1 92.31 21 ILE B C 1
ATOM 4646 O O . ILE B 1 21 ? 39.469 -4.184 -3.152 1 92.31 21 ILE B O 1
ATOM 4650 N N . SER B 1 22 ? 37.469 -4.934 -3.904 1 91.5 22 SER B N 1
ATOM 4651 C CA . SER B 1 22 ? 38.188 -5.895 -4.758 1 91.5 22 SER B CA 1
ATOM 4652 C C . SER B 1 22 ? 38.531 -5.273 -6.105 1 91.5 22 SER B C 1
ATOM 4654 O O . SER B 1 22 ? 39.406 -5.797 -6.82 1 91.5 22 SER B O 1
ATOM 4656 N N . ASN B 1 23 ? 37.781 -4.262 -6.402 1 91.19 23 ASN B N 1
ATOM 4657 C CA . ASN B 1 23 ? 38.094 -3.66 -7.695 1 91.19 23 ASN B CA 1
ATOM 4658 C C . ASN B 1 23 ? 37.5 -2.262 -7.82 1 91.19 23 ASN B C 1
ATOM 4660 O O . ASN B 1 23 ? 36.406 -2 -7.305 1 91.19 23 ASN B O 1
ATOM 4664 N N . ILE B 1 24 ? 38.281 -1.418 -8.414 1 90.69 24 ILE B N 1
ATOM 4665 C CA . ILE B 1 24 ? 37.781 -0.152 -8.945 1 90.69 24 ILE B CA 1
ATOM 4666 C C . ILE B 1 24 ? 38 -0.109 -10.453 1 90.69 24 ILE B C 1
ATOM 4668 O O . ILE B 1 24 ? 39.125 -0.229 -10.93 1 90.69 24 ILE B O 1
ATOM 4672 N N . ARG B 1 25 ? 36.844 -0.014 -11.18 1 90.62 25 ARG B N 1
ATOM 4673 C CA . ARG B 1 25 ? 36.938 0.151 -12.625 1 90.62 25 ARG B CA 1
ATOM 4674 C C . ARG B 1 25 ? 37 1.626 -13 1 90.62 25 ARG B C 1
ATOM 4676 O O . ARG B 1 25 ? 36.094 2.385 -12.734 1 90.62 25 ARG B O 1
ATOM 4683 N N . PHE B 1 26 ? 38.25 1.959 -13.617 1 89.62 26 PHE B N 1
ATOM 4684 C CA . PHE B 1 26 ? 38.5 3.377 -13.844 1 89.62 26 PHE B CA 1
ATOM 4685 C C . PHE B 1 26 ? 39.062 3.609 -15.242 1 89.62 26 PHE B C 1
ATOM 4687 O O . PHE B 1 26 ? 39.5 2.67 -15.898 1 89.62 26 PHE B O 1
ATOM 4694 N N . SER B 1 27 ? 38.844 4.875 -15.703 1 86.5 27 SER B N 1
ATOM 4695 C CA . SER B 1 27 ? 39.531 5.367 -16.891 1 86.5 27 SER B CA 1
ATOM 4696 C C . SER B 1 27 ? 40.312 6.645 -16.594 1 86.5 27 SER B C 1
ATOM 4698 O O . SER B 1 27 ? 39.906 7.418 -15.711 1 86.5 27 SER B O 1
ATOM 4700 N N . ASN B 1 28 ? 41.531 6.723 -17.156 1 84.81 28 ASN B N 1
ATOM 4701 C CA . ASN B 1 28 ? 42.344 7.922 -17 1 84.81 28 ASN B CA 1
ATOM 4702 C C . ASN B 1 28 ? 43 8.328 -18.328 1 84.81 28 ASN B C 1
ATOM 4704 O O . ASN B 1 28 ? 43.625 7.5 -19 1 84.81 28 ASN B O 1
ATOM 4708 N N . ASP B 1 29 ? 42.719 9.484 -18.734 1 77.19 29 ASP B N 1
ATOM 4709 C CA . ASP B 1 29 ? 43.375 10.016 -19.922 1 77.19 29 ASP B CA 1
ATOM 4710 C C . ASP B 1 29 ? 44.344 11.156 -19.547 1 77.19 29 ASP B C 1
ATOM 4712 O O . ASP B 1 29 ? 44.25 12.242 -20.125 1 77.19 29 ASP B O 1
ATOM 4716 N N . GLY B 1 30 ? 45.125 11.102 -18.531 1 78.69 30 GLY B N 1
ATOM 4717 C CA . GLY B 1 30 ? 46.031 12.117 -18.078 1 78.69 30 GLY B CA 1
ATOM 4718 C C . GLY B 1 30 ? 47.062 11.586 -17.094 1 78.69 30 GLY B C 1
ATOM 4719 O O . GLY B 1 30 ? 47.375 10.391 -17.109 1 78.69 30 GLY B O 1
ATOM 4720 N N . PRO B 1 31 ? 47.781 12.477 -16.422 1 82.06 31 PRO B N 1
ATOM 4721 C CA . PRO B 1 31 ? 48.844 12.016 -15.5 1 82.06 31 PRO B CA 1
ATOM 4722 C C . PRO B 1 31 ? 48.312 10.992 -14.492 1 82.06 31 PRO B C 1
ATOM 4724 O O . PRO B 1 31 ? 48.781 9.859 -14.453 1 82.06 31 PRO B O 1
ATOM 4727 N N . HIS B 1 32 ? 47.812 11.273 -13.43 1 85.5 32 HIS B N 1
ATOM 4728 C CA . HIS B 1 32 ? 47.25 10.297 -12.508 1 85.5 32 HIS B CA 1
ATOM 4729 C C . HIS B 1 32 ? 46.125 10.906 -11.688 1 85.5 32 HIS B C 1
ATOM 4731 O O . HIS B 1 32 ? 46.062 12.125 -11.516 1 85.5 32 HIS B O 1
ATOM 4737 N N . ASP B 1 33 ? 45.188 10.102 -11.422 1 89.44 33 ASP B N 1
ATOM 4738 C CA . ASP B 1 33 ? 44.156 10.406 -10.438 1 89.44 33 ASP B CA 1
ATOM 4739 C C . ASP B 1 33 ? 44.375 9.617 -9.148 1 89.44 33 ASP B C 1
ATOM 4741 O O . ASP B 1 33 ? 44.938 8.523 -9.172 1 89.44 33 ASP B O 1
ATOM 4745 N N . GLU B 1 34 ? 44.094 10.25 -8.055 1 92.62 34 GLU B N 1
ATOM 4746 C CA . GLU B 1 34 ? 44.188 9.602 -6.754 1 92.62 34 GLU B CA 1
ATOM 4747 C C . GLU B 1 34 ? 42.844 9.5 -6.07 1 92.62 34 GLU B C 1
ATOM 4749 O O . GLU B 1 34 ? 42.125 10.5 -5.965 1 92.62 34 GLU B O 1
ATOM 4754 N N . TYR B 1 35 ? 42.5 8.242 -5.734 1 92.94 35 TYR B N 1
ATOM 4755 C CA . TYR B 1 35 ? 41.25 8 -5.051 1 92.94 35 TYR B CA 1
ATOM 4756 C C . TYR B 1 35 ? 41.469 7.598 -3.6 1 92.94 35 TYR B C 1
ATOM 4758 O O . TYR B 1 35 ? 42.469 6.914 -3.289 1 92.94 35 TYR B O 1
ATOM 4766 N N . LEU B 1 36 ? 40.656 8.133 -2.723 1 93.69 36 LEU B N 1
ATOM 4767 C CA . LEU B 1 36 ? 40.562 7.695 -1.334 1 93.69 36 LEU B CA 1
ATOM 4768 C C . LEU B 1 36 ? 39.219 6.965 -1.095 1 93.69 36 LEU B C 1
ATOM 4770 O O . LEU B 1 36 ? 38.156 7.449 -1.48 1 93.69 36 LEU B O 1
ATOM 4774 N N . ILE B 1 37 ? 39.312 5.742 -0.614 1 92.31 37 ILE B N 1
ATOM 4775 C CA . ILE B 1 37 ? 38.094 4.973 -0.332 1 92.31 37 ILE B CA 1
ATOM 4776 C C . ILE B 1 37 ? 37.875 4.863 1.178 1 92.31 37 ILE B C 1
ATOM 4778 O O . ILE B 1 37 ? 38.812 4.512 1.909 1 92.31 37 ILE B O 1
ATOM 4782 N N . GLU B 1 38 ? 36.688 5.148 1.568 1 92.06 38 GLU B N 1
ATOM 4783 C CA . GLU B 1 38 ? 36.281 5.055 2.971 1 92.06 38 GLU B CA 1
ATOM 4784 C C . GLU B 1 38 ? 35.094 4.133 3.15 1 92.06 38 GLU B C 1
ATOM 4786 O O . GLU B 1 38 ? 34.188 4.074 2.287 1 92.06 38 GLU B O 1
ATOM 4791 N N . ILE B 1 39 ? 35.156 3.371 4.18 1 87.25 39 ILE B N 1
ATOM 4792 C CA . ILE B 1 39 ? 33.938 2.693 4.668 1 87.25 39 ILE B CA 1
ATOM 4793 C C . ILE B 1 39 ? 33.562 3.24 6.043 1 87.25 39 ILE B C 1
ATOM 4795 O O . ILE B 1 39 ? 34.375 3.197 6.977 1 87.25 39 ILE B O 1
ATOM 4799 N N . ASP B 1 40 ? 32.406 3.84 6.094 1 79.12 40 ASP B N 1
ATOM 4800 C CA . ASP B 1 40 ? 31.875 4.445 7.312 1 79.12 40 ASP B CA 1
ATOM 4801 C C . ASP B 1 40 ? 32.844 5.492 7.867 1 79.12 40 ASP B C 1
ATOM 4803 O O . ASP B 1 40 ? 33.094 5.535 9.078 1 79.12 40 ASP B O 1
ATOM 4807 N N . GLY B 1 41 ? 33.469 6.246 6.906 1 80.38 41 GLY B N 1
ATOM 4808 C CA . GLY B 1 41 ? 34.344 7.352 7.281 1 80.38 41 GLY B CA 1
ATOM 4809 C C . GLY B 1 41 ? 35.781 6.926 7.551 1 80.38 41 GLY B C 1
ATOM 4810 O O . GLY B 1 41 ? 36.656 7.77 7.742 1 80.38 41 GLY B O 1
ATOM 4811 N N . ASN B 1 42 ? 35.938 5.621 7.641 1 85.25 42 ASN B N 1
ATOM 4812 C CA . ASN B 1 42 ? 37.281 5.113 7.836 1 85.25 42 ASN B CA 1
ATOM 4813 C C . ASN B 1 42 ? 37.969 4.809 6.508 1 85.25 42 ASN B C 1
ATOM 4815 O O . ASN B 1 42 ? 37.406 4.137 5.648 1 85.25 42 ASN B O 1
ATOM 4819 N N . VAL B 1 43 ? 39.25 5.348 6.43 1 89 43 VAL B N 1
ATOM 4820 C CA . VAL B 1 43 ? 40 5.102 5.203 1 89 43 VAL B CA 1
ATOM 4821 C C . VAL B 1 43 ? 40.375 3.623 5.113 1 89 43 VAL B C 1
ATOM 4823 O O . VAL B 1 43 ? 41 3.082 6.016 1 89 43 VAL B O 1
ATOM 4826 N N . VAL B 1 44 ? 39.906 3 4.098 1 89.81 44 VAL B N 1
ATOM 4827 C CA . VAL B 1 44 ? 40.188 1.571 3.961 1 89.81 44 VAL B CA 1
ATOM 4828 C C . VAL B 1 44 ? 41.188 1.339 2.838 1 89.81 44 VAL B C 1
ATOM 4830 O O . VAL B 1 44 ? 41.75 0.251 2.721 1 89.81 44 VAL B O 1
ATOM 4833 N N . GLY B 1 45 ? 41.344 2.35 1.991 1 89.31 45 GLY B N 1
ATOM 4834 C CA . GLY B 1 45 ? 42.312 2.201 0.917 1 89.31 45 GLY B CA 1
ATOM 4835 C C . GLY B 1 45 ? 42.469 3.455 0.081 1 89.31 45 GLY B C 1
ATOM 4836 O O . GLY B 1 45 ? 41.625 4.359 0.14 1 89.31 45 GLY B O 1
ATOM 4837 N N . GLU B 1 46 ? 43.656 3.506 -0.51 1 91.56 46 GLU B N 1
ATOM 4838 C CA . GLU B 1 46 ? 43.969 4.539 -1.495 1 91.56 46 GLU B CA 1
ATOM 4839 C C . GLU B 1 46 ? 44.438 3.922 -2.816 1 91.56 46 GLU B C 1
ATOM 4841 O O . GLU B 1 46 ? 45.062 2.859 -2.828 1 91.56 46 GLU B O 1
ATOM 4846 N N . PHE B 1 47 ? 43.938 4.559 -3.926 1 92.19 47 PHE B N 1
ATOM 4847 C CA . PHE B 1 47 ? 44.281 4.035 -5.246 1 92.19 47 PHE B CA 1
ATOM 4848 C C . PHE B 1 47 ? 44.719 5.156 -6.176 1 92.19 47 PHE B C 1
ATOM 4850 O O . PHE B 1 47 ? 44.062 6.199 -6.258 1 92.19 47 PHE B O 1
ATOM 4857 N N . LEU B 1 48 ? 45.906 4.93 -6.711 1 90.19 48 LEU B N 1
ATOM 4858 C CA . LEU B 1 48 ? 46.469 5.828 -7.715 1 90.19 48 LEU B CA 1
ATOM 4859 C C . LEU B 1 48 ? 46.375 5.215 -9.109 1 90.19 48 LEU B C 1
ATOM 4861 O O . LEU B 1 48 ? 46.781 4.074 -9.312 1 90.19 48 LEU B O 1
ATOM 4865 N N . THR B 1 49 ? 45.75 6.016 -9.984 1 87.56 49 THR B N 1
ATOM 4866 C CA . THR B 1 49 ? 45.656 5.492 -11.344 1 87.56 49 THR B CA 1
ATOM 4867 C C . THR B 1 49 ? 46.969 5.648 -12.07 1 87.56 49 THR B C 1
ATOM 4869 O O . THR B 1 49 ? 47.781 6.527 -11.734 1 87.56 49 THR B O 1
ATOM 4872 N N . GLY B 1 50 ? 47.375 4.766 -12.844 1 80.25 50 GLY B N 1
ATOM 4873 C CA . GLY B 1 50 ? 48.594 4.926 -13.664 1 80.25 50 GLY B CA 1
ATOM 4874 C C . GLY B 1 50 ? 48.438 6 -14.727 1 80.25 50 GLY B C 1
ATOM 4875 O O . GLY B 1 50 ? 47.312 6.41 -15.055 1 80.25 50 GLY B O 1
ATOM 4876 N N . THR B 1 51 ? 49.531 6.629 -15.008 1 74.62 51 THR B N 1
ATOM 4877 C CA . THR B 1 51 ? 49.562 7.621 -16.078 1 74.62 51 THR B CA 1
ATOM 4878 C C . THR B 1 51 ? 49.219 6.977 -17.422 1 74.62 51 THR B C 1
ATOM 4880 O O . THR B 1 51 ? 49.781 5.93 -17.766 1 74.62 51 THR B O 1
ATOM 4883 N N . GLN B 1 52 ? 48.031 7.367 -17.953 1 69.19 52 GLN B N 1
ATOM 4884 C CA . GLN B 1 52 ? 47.812 6.934 -19.328 1 69.19 52 GLN B CA 1
ATOM 4885 C C . GLN B 1 52 ? 47.844 8.117 -20.297 1 69.19 52 GLN B C 1
ATOM 4887 O O . GLN B 1 52 ? 47.188 9.133 -20.062 1 69.19 52 GLN B O 1
ATOM 4892 N N . THR B 1 53 ? 48.781 8.148 -21.062 1 64.44 53 THR B N 1
ATOM 4893 C CA . THR B 1 53 ? 49.031 9.234 -22 1 64.44 53 THR B CA 1
ATOM 4894 C C . THR B 1 53 ? 48.344 8.977 -23.328 1 64.44 53 THR B C 1
ATOM 4896 O O . THR B 1 53 ? 48.625 7.961 -23.984 1 64.44 53 THR B O 1
ATOM 4899 N N . GLY B 1 54 ? 47.125 9.172 -23.453 1 61.03 54 GLY B N 1
ATOM 4900 C CA . GLY B 1 54 ? 46.531 8.992 -24.766 1 61.03 54 GLY B CA 1
ATOM 4901 C C . GLY B 1 54 ? 45.906 10.266 -25.328 1 61.03 54 GLY B C 1
ATOM 4902 O O . GLY B 1 54 ? 45.25 10.242 -26.359 1 61.03 54 GLY B O 1
ATOM 4903 N N . SER B 1 55 ? 46.375 11.359 -24.844 1 58.25 55 SER B N 1
ATOM 4904 C CA . SER B 1 55 ? 45.906 12.664 -25.312 1 58.25 55 SER B CA 1
ATOM 4905 C C . SER B 1 55 ? 44.406 12.672 -25.547 1 58.25 55 SER B C 1
ATOM 4907 O O . SER B 1 55 ? 43.938 13.109 -26.609 1 58.25 55 SER B O 1
ATOM 4909 N N . GLY B 1 56 ? 43.656 12.188 -24.734 1 60.66 56 GLY B N 1
ATOM 4910 C CA . GLY B 1 56 ? 42.188 12.117 -24.875 1 60.66 56 GLY B CA 1
ATOM 4911 C C . GLY B 1 56 ? 41.719 10.766 -25.359 1 60.66 56 GLY B C 1
ATOM 4912 O O . GLY B 1 56 ? 40.531 10.461 -25.266 1 60.66 56 GLY B O 1
ATOM 4913 N N . ALA B 1 57 ? 42.562 10.008 -26.016 1 64.56 57 ALA B N 1
ATOM 4914 C CA . ALA B 1 57 ? 42.125 8.773 -26.672 1 64.56 57 ALA B CA 1
ATOM 4915 C C . ALA B 1 57 ? 41.969 7.645 -25.656 1 64.56 57 ALA B C 1
ATOM 4917 O O . ALA B 1 57 ? 41.375 6.613 -25.953 1 64.56 57 ALA B O 1
ATOM 4918 N N . ALA B 1 58 ? 42.5 7.871 -24.562 1 71.31 58 ALA B N 1
ATOM 4919 C CA . ALA B 1 58 ? 42.406 6.793 -23.578 1 71.31 58 ALA B CA 1
ATOM 4920 C C . ALA B 1 58 ? 41.156 6.949 -22.703 1 71.31 58 ALA B C 1
ATOM 4922 O O . ALA B 1 58 ? 40.938 6.16 -21.781 1 71.31 58 ALA B O 1
ATOM 4923 N N . TRP B 1 59 ? 40.438 7.82 -23.219 1 71.56 59 TRP B N 1
ATOM 4924 C CA . TRP B 1 59 ? 39.156 8.016 -22.547 1 71.56 59 TRP B CA 1
ATOM 4925 C C . TRP B 1 59 ? 38.25 6.82 -22.75 1 71.56 59 TRP B C 1
ATOM 4927 O O . TRP B 1 59 ? 38.188 6.238 -23.844 1 71.56 59 TRP B O 1
ATOM 4937 N N . ASN B 1 60 ? 37.625 6.316 -21.625 1 76.5 60 ASN B N 1
ATOM 4938 C CA . ASN B 1 60 ? 36.656 5.207 -21.625 1 76.5 60 ASN B CA 1
ATOM 4939 C C . ASN B 1 60 ? 37.375 3.869 -21.844 1 76.5 60 ASN B C 1
ATOM 4941 O O . ASN B 1 60 ? 36.75 2.887 -22.234 1 76.5 60 ASN B O 1
ATOM 4945 N N . ASN B 1 61 ? 38.719 3.984 -21.938 1 81.88 61 ASN B N 1
ATOM 4946 C CA . ASN B 1 61 ? 39.438 2.729 -21.797 1 81.88 61 ASN B CA 1
ATOM 4947 C C . ASN B 1 61 ? 39.562 2.305 -20.328 1 81.88 61 ASN B C 1
ATOM 4949 O O . ASN B 1 61 ? 40.406 2.805 -19.594 1 81.88 61 ASN B O 1
ATOM 4953 N N . TYR B 1 62 ? 38.75 1.36 -19.984 1 84.75 62 TYR B N 1
ATOM 4954 C CA . TYR B 1 62 ? 38.594 1.047 -18.578 1 84.75 62 TYR B CA 1
ATOM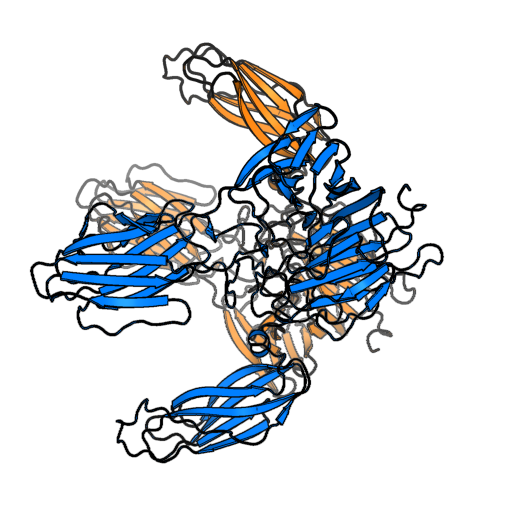 4955 C C . TYR B 1 62 ? 39.594 -0 -18.125 1 84.75 62 TYR B C 1
ATOM 4957 O O . TYR B 1 62 ? 39.906 -0.938 -18.875 1 84.75 62 TYR B O 1
ATOM 4965 N N . HIS B 1 63 ? 40.25 0.299 -17 1 88 63 HIS B N 1
ATOM 4966 C CA . HIS B 1 63 ? 41.188 -0.583 -16.328 1 88 63 HIS B CA 1
ATOM 4967 C C . HIS B 1 63 ? 40.688 -0.986 -14.945 1 88 63 HIS B C 1
ATOM 4969 O O . HIS B 1 63 ? 39.781 -0.358 -14.406 1 88 63 HIS B O 1
ATOM 4975 N N . SER B 1 64 ? 41.219 -2.127 -14.453 1 90.38 64 SER B N 1
ATOM 4976 C CA . SER B 1 64 ? 40.875 -2.617 -13.125 1 90.38 64 SER B CA 1
ATOM 4977 C C . SER B 1 64 ? 41.969 -2.332 -12.125 1 90.38 64 SER B C 1
ATOM 4979 O O . SER B 1 64 ? 43.156 -2.531 -12.43 1 90.38 64 SER B O 1
ATOM 4981 N N . SER B 1 65 ? 41.688 -1.842 -11.016 1 90.06 65 SER B N 1
ATOM 4982 C CA . SER B 1 65 ? 42.688 -1.529 -9.984 1 90.06 65 SER B CA 1
ATOM 4983 C C . SER B 1 65 ? 43.156 -2.789 -9.266 1 90.06 65 SER B C 1
ATOM 4985 O O . SER B 1 65 ? 44.219 -2.801 -8.656 1 90.06 65 SER B O 1
ATOM 4987 N N . GLY B 1 66 ? 42.344 -3.848 -9.305 1 89.31 66 GLY B N 1
ATOM 4988 C CA . GLY B 1 66 ? 42.562 -4.914 -8.336 1 89.31 66 GLY B CA 1
ATOM 4989 C C . GLY B 1 66 ? 42.156 -4.52 -6.926 1 89.31 66 GLY B C 1
ATOM 4990 O O . GLY B 1 66 ? 41.531 -3.486 -6.719 1 89.31 66 GLY B O 1
ATOM 4991 N N . PRO B 1 67 ? 42.5 -5.438 -5.926 1 92.19 67 PRO B N 1
ATOM 4992 C CA . PRO B 1 67 ? 42.125 -5.145 -4.543 1 92.19 67 PRO B CA 1
ATOM 4993 C C . PRO B 1 67 ? 42.781 -3.873 -4.008 1 92.19 67 PRO B C 1
ATOM 4995 O O . PRO B 1 67 ? 43.969 -3.633 -4.254 1 92.19 67 PRO B O 1
ATOM 4998 N N . VAL B 1 68 ? 42.031 -3.09 -3.475 1 91.44 68 VAL B N 1
ATOM 4999 C CA . VAL B 1 68 ? 42.531 -1.846 -2.889 1 91.44 68 VAL B CA 1
ATOM 5000 C C . VAL B 1 68 ? 42.375 -1.898 -1.37 1 91.44 68 VAL B C 1
ATOM 5002 O O . VAL B 1 68 ? 41.281 -2.09 -0.848 1 91.44 68 VAL B O 1
ATOM 5005 N N . GLY B 1 69 ? 43.469 -1.713 -0.692 1 88.5 69 GLY B N 1
ATOM 5006 C CA . GLY B 1 69 ? 43.438 -1.745 0.762 1 88.5 69 GLY B CA 1
ATOM 5007 C C . GLY B 1 69 ? 43.312 -3.145 1.325 1 88.5 69 GLY B C 1
ATOM 5008 O O . GLY B 1 69 ? 43.562 -4.129 0.635 1 88.5 69 GLY B O 1
ATOM 5009 N N . LYS B 1 70 ? 43.062 -3.205 2.656 1 88 70 LYS B N 1
ATOM 5010 C CA . LYS B 1 70 ? 42.875 -4.469 3.361 1 88 70 LYS B CA 1
ATOM 5011 C C . LYS B 1 70 ? 41.406 -4.688 3.709 1 88 70 LYS B C 1
ATOM 5013 O O . LYS B 1 70 ? 40.625 -3.732 3.773 1 88 70 LYS B O 1
ATOM 5018 N N . PRO B 1 71 ? 41.062 -6.02 3.744 1 88.75 71 PRO B N 1
ATOM 5019 C CA . PRO B 1 71 ? 39.719 -6.285 4.219 1 88.75 71 PRO B CA 1
ATOM 5020 C C . PRO B 1 71 ? 39.438 -5.664 5.586 1 88.75 71 PRO B C 1
ATOM 5022 O O . PRO B 1 71 ? 40.312 -5.641 6.449 1 88.75 71 PRO B O 1
ATOM 5025 N N . VAL B 1 72 ? 38.344 -5.109 5.75 1 90.75 72 VAL B N 1
ATOM 5026 C CA . VAL B 1 72 ? 37.938 -4.488 7.004 1 90.75 72 VAL B CA 1
ATOM 5027 C C . VAL B 1 72 ? 36.75 -5.25 7.602 1 90.75 72 VAL B C 1
ATOM 5029 O O . VAL B 1 72 ? 35.844 -5.66 6.879 1 90.75 72 VAL B O 1
ATOM 5032 N N . LEU B 1 73 ? 36.844 -5.52 8.844 1 88.56 73 LEU B N 1
ATOM 5033 C CA . LEU B 1 73 ? 35.719 -6.113 9.562 1 88.56 73 LEU B CA 1
ATOM 5034 C C . LEU B 1 73 ? 34.656 -5.066 9.883 1 88.56 73 LEU B C 1
ATOM 5036 O O . LEU B 1 73 ? 34.969 -4.039 10.5 1 88.56 73 LEU B O 1
ATOM 5040 N N . ILE B 1 74 ? 33.531 -5.27 9.273 1 83.44 74 ILE B N 1
ATOM 5041 C CA . ILE B 1 74 ? 32.438 -4.355 9.586 1 83.44 74 ILE B CA 1
ATOM 5042 C C . ILE B 1 74 ? 31.312 -5.117 10.273 1 83.44 74 ILE B C 1
ATOM 5044 O O . ILE B 1 74 ? 31.188 -6.332 10.102 1 83.44 74 ILE B O 1
ATOM 5048 N N . THR B 1 75 ? 30.562 -4.406 11.125 1 76.12 75 THR B N 1
ATOM 5049 C CA . THR B 1 75 ? 29.453 -5.027 11.859 1 76.12 75 THR B CA 1
ATOM 5050 C C . THR B 1 75 ? 28.203 -5.098 10.992 1 76.12 75 THR B C 1
ATOM 5052 O O . THR B 1 75 ? 28.109 -4.418 9.969 1 76.12 75 THR B O 1
ATOM 5055 N N . ALA B 1 76 ? 27.344 -6.031 11.438 1 67.25 76 ALA B N 1
ATOM 5056 C CA . ALA B 1 76 ? 26.062 -6.133 10.742 1 67.25 76 ALA B CA 1
ATOM 5057 C C . ALA B 1 76 ? 25.344 -4.785 10.719 1 67.25 76 ALA B C 1
ATOM 5059 O O . ALA B 1 76 ? 25.391 -4.035 11.695 1 67.25 76 ALA B O 1
ATOM 5060 N N . GLY B 1 77 ? 24.875 -4.348 9.516 1 65.19 77 GLY B N 1
ATOM 5061 C CA . GLY B 1 77 ? 24.125 -3.107 9.414 1 65.19 77 GLY B CA 1
ATOM 5062 C C . GLY B 1 77 ? 24.406 -2.342 8.133 1 65.19 77 GLY B C 1
ATOM 5063 O O . GLY B 1 77 ? 24.891 -2.912 7.156 1 65.19 77 GLY B O 1
ATOM 5064 N N . ASN B 1 78 ? 23.953 -1.101 8.188 1 67.5 78 ASN B N 1
ATOM 5065 C CA . ASN B 1 78 ? 24.141 -0.199 7.055 1 67.5 78 ASN B CA 1
ATOM 5066 C C . ASN B 1 78 ? 25.531 0.453 7.098 1 67.5 78 ASN B C 1
ATOM 5068 O O . ASN B 1 78 ? 26 0.863 8.164 1 67.5 78 ASN B O 1
ATOM 5072 N N . HIS B 1 79 ? 26.141 0.373 5.984 1 77.5 79 HIS B N 1
ATOM 5073 C CA . HIS B 1 79 ? 27.469 0.97 5.832 1 77.5 79 HIS B CA 1
ATOM 5074 C C . HIS B 1 79 ? 27.516 1.873 4.605 1 77.5 79 HIS B C 1
ATOM 5076 O O . HIS B 1 79 ? 26.672 1.781 3.719 1 77.5 79 HIS B O 1
ATOM 5082 N N . LYS B 1 80 ? 28.375 2.777 4.676 1 81.56 80 LYS B N 1
ATOM 5083 C CA . LYS B 1 80 ? 28.609 3.666 3.541 1 81.56 80 LYS B CA 1
ATOM 5084 C C . LYS B 1 80 ? 30.016 3.461 2.969 1 81.56 80 LYS B C 1
ATOM 5086 O O . LYS B 1 80 ? 30.984 3.371 3.717 1 81.56 80 LYS B O 1
ATOM 5091 N N . VAL B 1 81 ? 30 3.229 1.627 1 87.5 81 VAL B N 1
ATOM 5092 C CA . VAL B 1 81 ? 31.281 3.277 0.921 1 87.5 81 VAL B CA 1
ATOM 5093 C C . VAL B 1 81 ? 31.406 4.602 0.168 1 87.5 81 VAL B C 1
ATOM 5095 O O . VAL B 1 81 ? 30.469 5.016 -0.529 1 87.5 81 VAL B O 1
ATOM 5098 N N . LYS B 1 82 ? 32.469 5.215 0.465 1 88.38 82 LYS B N 1
ATOM 5099 C CA . LYS B 1 82 ? 32.719 6.523 -0.129 1 88.38 82 LYS B CA 1
ATOM 5100 C C . LYS B 1 82 ? 34.031 6.535 -0.899 1 88.38 82 LYS B C 1
ATOM 5102 O O . LYS B 1 82 ? 35.062 6.125 -0.371 1 88.38 82 LYS B O 1
ATOM 5107 N N . LEU B 1 83 ? 33.938 6.879 -2.162 1 91.44 83 LEU B N 1
ATOM 5108 C CA . LEU B 1 83 ? 35.125 7.109 -3.002 1 91.44 83 LEU B CA 1
ATOM 5109 C C . LEU B 1 83 ? 35.344 8.602 -3.238 1 91.44 83 LEU B C 1
ATOM 5111 O O . LEU B 1 83 ? 34.531 9.258 -3.885 1 91.44 83 LEU B O 1
ATOM 5115 N N . THR B 1 84 ? 36.406 9.062 -2.686 1 92.75 84 THR B N 1
ATOM 5116 C CA . THR B 1 84 ? 36.75 10.477 -2.842 1 92.75 84 THR B CA 1
ATOM 5117 C C . THR B 1 84 ? 37.906 10.648 -3.814 1 92.75 84 THR B C 1
ATOM 5119 O O . THR B 1 84 ? 38.906 9.938 -3.725 1 92.75 84 THR B O 1
ATOM 5122 N N . THR B 1 85 ? 37.688 11.609 -4.754 1 91.81 85 THR B N 1
ATOM 5123 C CA . THR B 1 85 ? 38.781 11.984 -5.617 1 91.81 85 THR B CA 1
ATOM 5124 C C . THR B 1 85 ? 39.719 12.977 -4.91 1 91.81 85 THR B C 1
ATOM 5126 O O . THR B 1 85 ? 39.406 14.164 -4.832 1 91.81 85 THR B O 1
ATOM 5129 N N . LYS B 1 86 ? 40.844 12.453 -4.469 1 91.94 86 LYS B N 1
ATOM 5130 C CA . LYS B 1 86 ? 41.812 13.312 -3.797 1 91.94 86 LYS B CA 1
ATOM 5131 C C . LYS B 1 86 ? 42.5 14.258 -4.789 1 91.94 86 LYS B C 1
ATOM 5133 O O . LYS B 1 86 ? 42.656 15.453 -4.504 1 91.94 86 LYS B O 1
ATOM 5138 N N . VAL B 1 87 ? 42.969 13.641 -5.848 1 88.62 87 VAL B N 1
ATOM 5139 C CA . VAL B 1 87 ? 43.594 14.391 -6.93 1 88.62 87 VAL B CA 1
ATOM 5140 C C . VAL B 1 87 ? 43.031 13.93 -8.273 1 88.62 87 VAL B C 1
ATOM 5142 O O . VAL B 1 87 ? 42.906 12.734 -8.523 1 88.62 87 VAL B O 1
ATOM 5145 N N . SER B 1 88 ? 42.5 14.922 -9.062 1 88.06 88 SER B N 1
ATOM 5146 C CA . SER B 1 88 ? 42.094 14.633 -10.43 1 88.06 88 SER B CA 1
ATOM 5147 C C . SER B 1 88 ? 42.969 15.391 -11.438 1 88.06 88 SER B C 1
ATOM 5149 O O . SER B 1 88 ? 43.469 16.484 -11.141 1 88.06 88 SER B O 1
ATOM 5151 N N . ASP B 1 89 ? 43.125 14.875 -12.516 1 82.69 89 ASP B N 1
ATOM 5152 C CA . ASP B 1 89 ? 43.781 15.617 -13.594 1 82.69 89 ASP B CA 1
ATOM 5153 C C . ASP B 1 89 ? 42.812 16.625 -14.219 1 82.69 89 ASP B C 1
ATOM 5155 O O . ASP B 1 89 ? 41.719 16.812 -13.727 1 82.69 89 ASP B O 1
ATOM 5159 N N . GLN B 1 90 ? 43.25 17.328 -15.25 1 79.38 90 GLN B N 1
ATOM 5160 C CA . GLN B 1 90 ? 42.5 18.438 -15.82 1 79.38 90 GLN B CA 1
ATOM 5161 C C . GLN B 1 90 ? 41.25 17.953 -16.5 1 79.38 90 GLN B C 1
ATOM 5163 O O . GLN B 1 90 ? 40.312 18.75 -16.734 1 79.38 90 GLN B O 1
ATOM 5168 N N . TRP B 1 91 ? 41.156 16.641 -16.828 1 78 91 TRP B N 1
ATOM 5169 C CA . TRP B 1 91 ? 40 16.125 -17.547 1 78 91 TRP B CA 1
ATOM 5170 C C . TRP B 1 91 ? 39.031 15.422 -16.594 1 78 91 TRP B C 1
ATOM 5172 O O . TRP B 1 91 ? 38 14.898 -17.031 1 78 91 TRP B O 1
ATOM 5182 N N . GLY B 1 92 ? 39.375 15.367 -15.359 1 85.31 92 GLY B N 1
ATOM 5183 C CA . GLY B 1 92 ? 38.531 14.727 -14.375 1 85.31 92 GLY B CA 1
ATOM 5184 C C . GLY B 1 92 ? 38.875 13.266 -14.156 1 85.31 92 GLY B C 1
ATOM 5185 O O . GLY B 1 92 ? 39.625 12.68 -14.922 1 85.31 92 GLY B O 1
ATOM 5186 N N . ALA B 1 93 ? 38.438 12.766 -13.016 1 86 93 ALA B N 1
ATOM 5187 C CA . ALA B 1 93 ? 38.562 11.352 -12.68 1 86 93 ALA B CA 1
ATOM 5188 C C . ALA B 1 93 ? 37.344 10.57 -13.078 1 86 93 ALA B C 1
ATOM 5190 O O . ALA B 1 93 ? 36.219 11.047 -12.898 1 86 93 ALA B O 1
ATOM 5191 N N . GLU B 1 94 ? 37.5 9.391 -13.75 1 86.5 94 GLU B N 1
ATOM 5192 C CA . GLU B 1 94 ? 36.406 8.586 -14.242 1 86.5 94 GLU B CA 1
ATOM 5193 C C . GLU B 1 94 ? 36.375 7.211 -13.578 1 86.5 94 GLU B C 1
ATOM 5195 O O . GLU B 1 94 ? 37.375 6.48 -13.625 1 86.5 94 GLU B O 1
ATOM 5200 N N . VAL B 1 95 ? 35.344 6.887 -12.922 1 88.5 95 VAL B N 1
ATOM 5201 C CA . VAL B 1 95 ? 35.094 5.578 -12.312 1 88.5 95 VAL B CA 1
ATOM 5202 C C . VAL B 1 95 ? 33.781 5.004 -12.82 1 88.5 95 VAL B C 1
ATOM 5204 O O . VAL B 1 95 ? 32.75 5.699 -12.836 1 88.5 95 VAL B O 1
ATOM 5207 N N . ASP B 1 96 ? 33.812 3.764 -13.242 1 86.69 96 ASP B N 1
ATOM 5208 C CA . ASP B 1 96 ? 32.625 3.08 -13.711 1 86.69 96 ASP B CA 1
ATOM 5209 C C . ASP B 1 96 ? 31.891 2.393 -12.555 1 86.69 96 ASP B C 1
ATOM 5211 O O . ASP B 1 96 ? 30.688 2.568 -12.383 1 86.69 96 ASP B O 1
ATOM 5215 N N . PHE B 1 97 ? 32.562 1.541 -11.852 1 87.25 97 PHE B N 1
ATOM 5216 C CA . PHE B 1 97 ? 32 0.885 -10.68 1 87.25 97 PHE B CA 1
ATOM 5217 C C . PHE B 1 97 ? 33.094 0.496 -9.688 1 87.25 97 PHE B C 1
ATOM 5219 O O . PHE B 1 97 ? 34.281 0.5 -10.031 1 87.25 97 PHE B O 1
ATOM 5226 N N . ILE B 1 98 ? 32.688 0.343 -8.484 1 87.81 98 ILE B N 1
ATOM 5227 C CA . ILE B 1 98 ? 33.5 -0.217 -7.398 1 87.81 98 ILE B CA 1
ATOM 5228 C C . ILE B 1 98 ? 32.938 -1.582 -7.004 1 87.81 98 ILE B C 1
ATOM 5230 O O . ILE B 1 98 ? 31.719 -1.761 -6.91 1 87.81 98 ILE B O 1
ATOM 5234 N N . THR B 1 99 ? 33.844 -2.504 -6.918 1 88.19 99 THR B N 1
ATOM 5235 C CA . THR B 1 99 ? 33.438 -3.832 -6.477 1 88.19 99 THR B CA 1
ATOM 5236 C C . THR B 1 99 ? 33.812 -4.062 -5.02 1 88.19 99 THR B C 1
ATOM 5238 O O . THR B 1 99 ? 35 -3.934 -4.652 1 88.19 99 THR B O 1
ATOM 5241 N N . LEU B 1 100 ? 32.812 -4.332 -4.25 1 88.38 100 LEU B N 1
ATOM 5242 C CA . LEU B 1 100 ? 33.031 -4.738 -2.863 1 88.38 100 LEU B CA 1
ATOM 5243 C C . LEU B 1 100 ? 32.844 -6.246 -2.713 1 88.38 100 LEU B C 1
ATOM 5245 O O . LEU B 1 100 ? 31.844 -6.809 -3.139 1 88.38 100 LEU B O 1
ATOM 5249 N N . GLU B 1 101 ? 33.906 -6.855 -2.234 1 87.44 101 GLU B N 1
ATOM 5250 C CA . GLU B 1 101 ? 33.781 -8.266 -1.863 1 87.44 101 GLU B CA 1
ATOM 5251 C C . GLU B 1 101 ? 33.438 -8.422 -0.391 1 87.44 101 GLU B C 1
ATOM 5253 O O . GLU B 1 101 ? 34.125 -7.938 0.489 1 87.44 101 GLU B O 1
ATOM 5258 N N . VAL B 1 102 ? 32.312 -8.953 -0.158 1 85.25 102 VAL B N 1
ATOM 5259 C CA . VAL B 1 102 ? 31.812 -9.18 1.194 1 85.25 102 VAL B CA 1
ATOM 5260 C C . VAL B 1 102 ? 31.922 -10.656 1.549 1 85.25 102 VAL B C 1
ATOM 5262 O O . VAL B 1 102 ? 31.453 -11.523 0.803 1 85.25 102 VAL B O 1
ATOM 5265 N N . ASP B 1 103 ? 32.625 -10.914 2.65 1 83.38 103 ASP B N 1
ATOM 5266 C CA . ASP B 1 103 ? 32.844 -12.289 3.09 1 83.38 103 ASP B CA 1
ATOM 5267 C C . ASP B 1 103 ? 31.594 -12.859 3.736 1 83.38 103 ASP B C 1
ATOM 5269 O O . ASP B 1 103 ? 31.594 -13.219 4.914 1 83.38 103 ASP B O 1
ATOM 5273 N N . ASP B 1 104 ? 30.5 -12.852 3.043 1 74.5 104 ASP B N 1
ATOM 5274 C CA . ASP B 1 104 ? 29.219 -13.43 3.404 1 74.5 104 ASP B CA 1
ATOM 5275 C C . ASP B 1 104 ? 28.516 -14.023 2.182 1 74.5 104 ASP B C 1
ATOM 5277 O O . ASP B 1 104 ? 27.906 -13.289 1.399 1 74.5 104 ASP B O 1
ATOM 5281 N N . GLN B 1 105 ? 28.578 -15.258 2.055 1 64.25 105 GLN B N 1
ATOM 5282 C CA . GLN B 1 105 ? 28.016 -15.953 0.896 1 64.25 105 GLN B CA 1
ATOM 5283 C C . GLN B 1 105 ? 26.5 -15.875 0.882 1 64.25 105 GLN B C 1
ATOM 5285 O O . GLN B 1 105 ? 25.875 -16.078 -0.161 1 64.25 105 GLN B O 1
ATOM 5290 N N . ALA B 1 106 ? 26.047 -15.523 2.031 1 58.69 106 ALA B N 1
ATOM 5291 C CA . ALA B 1 106 ? 24.594 -15.5 2.133 1 58.69 106 ALA B CA 1
ATOM 5292 C C . ALA B 1 106 ? 24.031 -14.125 1.781 1 58.69 106 ALA B C 1
ATOM 5294 O O . ALA B 1 106 ? 22.828 -13.945 1.656 1 58.69 106 ALA B O 1
ATOM 5295 N N . LEU B 1 107 ? 24.953 -13.125 1.656 1 69.88 107 LEU B N 1
ATOM 5296 C CA . LEU B 1 107 ? 24.531 -11.766 1.342 1 69.88 107 LEU B CA 1
ATOM 5297 C C . LEU B 1 107 ? 24.172 -11.641 -0.138 1 69.88 107 LEU B C 1
ATOM 5299 O O . LEU B 1 107 ? 25.047 -11.781 -0.999 1 69.88 107 LEU B O 1
ATOM 5303 N N . ASP B 1 108 ? 22.875 -11.438 -0.342 1 64.31 108 ASP B N 1
ATOM 5304 C CA . ASP B 1 108 ? 22.453 -11.25 -1.723 1 64.31 108 ASP B CA 1
ATOM 5305 C C . ASP B 1 108 ? 22.359 -9.766 -2.074 1 64.31 108 ASP B C 1
ATOM 5307 O O . ASP B 1 108 ? 22.719 -8.906 -1.262 1 64.31 108 ASP B O 1
ATOM 5311 N N . GLU B 1 109 ? 22.125 -9.477 -3.377 1 68 109 GLU B N 1
ATOM 5312 C CA . GLU B 1 109 ? 22.109 -8.117 -3.895 1 68 109 GLU B CA 1
ATOM 5313 C C . GLU B 1 109 ? 21.125 -7.238 -3.115 1 68 109 GLU B C 1
ATOM 5315 O O . GLU B 1 109 ? 21.438 -6.094 -2.785 1 68 109 GLU B O 1
ATOM 5320 N N . MET B 1 110 ? 20.125 -7.766 -2.729 1 65.25 110 MET B N 1
ATOM 5321 C CA . MET B 1 110 ? 19.125 -6.984 -2.008 1 65.25 110 MET B CA 1
ATOM 5322 C C . MET B 1 110 ? 19.625 -6.617 -0.615 1 65.25 110 MET B C 1
ATOM 5324 O O . MET B 1 110 ? 19.406 -5.5 -0.146 1 65.25 110 MET B O 1
ATOM 5328 N N . GLY B 1 111 ? 20.234 -7.641 -0.125 1 65.94 111 GLY B N 1
ATOM 5329 C CA . GLY B 1 111 ? 20.828 -7.383 1.177 1 65.94 111 GLY B CA 1
ATOM 5330 C C . GLY B 1 111 ? 21.906 -6.324 1.138 1 65.94 111 GLY B C 1
ATOM 5331 O O . GLY B 1 111 ? 21.984 -5.469 2.02 1 65.94 111 GLY B O 1
ATOM 5332 N N . PHE B 1 112 ? 22.609 -6.453 0.073 1 72.12 112 PHE B N 1
ATOM 5333 C CA . PHE B 1 112 ? 23.719 -5.516 -0.071 1 72.12 112 PHE B CA 1
ATOM 5334 C C . PHE B 1 112 ? 23.203 -4.094 -0.252 1 72.12 112 PHE B C 1
ATOM 5336 O O . PHE B 1 112 ? 23.766 -3.146 0.303 1 72.12 112 PHE B O 1
ATOM 5343 N N . TYR B 1 113 ? 22.094 -4.043 -0.973 1 65.81 113 TYR B N 1
ATOM 5344 C CA . TYR B 1 113 ? 21.578 -2.703 -1.237 1 65.81 113 TYR B CA 1
ATOM 5345 C C . TYR B 1 113 ? 20.625 -2.26 -0.138 1 65.81 113 TYR B C 1
ATOM 5347 O O . TYR B 1 113 ? 19.891 -1.275 -0.297 1 65.81 113 TYR B O 1
ATOM 5355 N N . CYS B 1 114 ? 20.734 -2.912 0.967 1 62.53 114 CYS B N 1
ATOM 5356 C CA . CYS B 1 114 ? 20.016 -2.566 2.184 1 62.53 114 CYS B CA 1
ATOM 5357 C C . CYS B 1 114 ? 18.5 -2.631 1.959 1 62.53 114 CYS B C 1
ATOM 5359 O O . CYS B 1 114 ? 17.734 -1.906 2.604 1 62.53 114 CYS B O 1
ATOM 5361 N N . ASP B 1 115 ? 18.281 -3.383 1.02 1 62.72 115 ASP B N 1
ATOM 5362 C CA . ASP B 1 115 ? 16.859 -3.441 0.74 1 62.72 115 ASP B CA 1
ATOM 5363 C C . ASP B 1 115 ? 16.203 -4.637 1.438 1 62.72 115 ASP B C 1
ATOM 5365 O O . ASP B 1 115 ? 14.992 -4.801 1.395 1 62.72 115 ASP B O 1
ATOM 5369 N N . MET B 1 116 ? 17.203 -5.434 2.125 1 74.12 116 MET B N 1
ATOM 5370 C CA . MET B 1 116 ? 16.625 -6.578 2.83 1 74.12 116 MET B CA 1
ATOM 5371 C C . MET B 1 116 ? 16.438 -6.262 4.309 1 74.12 116 MET B C 1
ATOM 5373 O O . MET B 1 116 ? 17.375 -5.871 4.996 1 74.12 116 MET B O 1
ATOM 5377 N N . PHE B 1 117 ? 15.312 -6.234 4.828 1 80.75 117 PHE B N 1
ATOM 5378 C CA . PHE B 1 117 ? 15.023 -6.047 6.242 1 80.75 117 PHE B CA 1
ATOM 5379 C C . PHE B 1 117 ? 14.352 -7.281 6.828 1 80.75 117 PHE B C 1
ATOM 5381 O O . PHE B 1 117 ? 13.344 -7.754 6.297 1 80.75 117 PHE B O 1
ATOM 5388 N N . CYS B 1 118 ? 15.016 -7.859 7.902 1 87.38 118 CYS B N 1
ATOM 5389 C CA . CYS B 1 118 ? 14.477 -9.023 8.594 1 87.38 118 CYS B CA 1
ATOM 5390 C C . CYS B 1 118 ? 14.023 -8.664 10 1 87.38 118 CYS B C 1
ATOM 5392 O O . CYS B 1 118 ? 14.711 -7.93 10.711 1 87.38 118 CYS B O 1
ATOM 5394 N N . PHE B 1 119 ? 12.953 -9.141 10.391 1 86.88 119 PHE B N 1
ATOM 5395 C CA . PHE B 1 119 ? 12.406 -8.906 11.719 1 86.88 119 PHE B CA 1
ATOM 5396 C C . PHE B 1 119 ? 12.898 -9.961 12.703 1 86.88 119 PHE B C 1
ATOM 5398 O O . PHE B 1 119 ? 12.758 -11.164 12.461 1 86.88 119 PHE B O 1
ATOM 5405 N N . ASN B 1 120 ? 13.414 -9.539 13.805 1 81.38 120 ASN B N 1
ATOM 5406 C CA . ASN B 1 120 ? 13.938 -10.477 14.797 1 81.38 120 ASN B CA 1
ATOM 5407 C C . ASN B 1 120 ? 12.922 -10.734 15.906 1 81.38 120 ASN B C 1
ATOM 5409 O O . ASN B 1 120 ? 13.125 -11.617 16.734 1 81.38 120 ASN B O 1
ATOM 5413 N N . ASP B 1 121 ? 11.844 -10.062 15.844 1 84.12 121 ASP B N 1
ATOM 5414 C CA . ASP B 1 121 ? 10.914 -10.133 16.969 1 84.12 121 ASP B CA 1
ATOM 5415 C C . ASP B 1 121 ? 9.664 -10.93 16.594 1 84.12 121 ASP B C 1
ATOM 5417 O O . ASP B 1 121 ? 8.68 -10.93 17.328 1 84.12 121 ASP B O 1
ATOM 5421 N N . ILE B 1 122 ? 9.688 -11.602 15.5 1 91.12 122 ILE B N 1
ATOM 5422 C CA . ILE B 1 122 ? 8.547 -12.43 15.133 1 91.12 122 ILE B CA 1
ATOM 5423 C C . ILE B 1 122 ? 8.547 -13.711 15.961 1 91.12 122 ILE B C 1
ATOM 5425 O O . ILE B 1 122 ? 9.5 -14.492 15.906 1 91.12 122 ILE B O 1
ATOM 5429 N N . LYS B 1 123 ? 7.484 -13.852 16.766 1 88.5 123 LYS B N 1
ATOM 5430 C CA . LYS B 1 123 ? 7.344 -15.016 17.641 1 88.5 123 LYS B CA 1
ATOM 5431 C C . LYS B 1 123 ? 5.969 -15.664 17.469 1 88.5 123 LYS B C 1
ATOM 5433 O O . LYS B 1 123 ? 5.016 -15 17.062 1 88.5 123 LYS B O 1
ATOM 5438 N N . PHE B 1 124 ? 5.992 -16.984 17.688 1 91.5 124 PHE B N 1
ATOM 5439 C CA . PHE B 1 124 ? 4.754 -17.75 17.656 1 91.5 124 PHE B CA 1
ATOM 5440 C C . PHE B 1 124 ? 4.445 -18.359 19.016 1 91.5 124 PHE B C 1
ATOM 5442 O O . PHE B 1 124 ? 5.344 -18.531 19.828 1 91.5 124 PHE B O 1
ATOM 5449 N N . GLU B 1 125 ? 3.193 -18.531 19.25 1 87.69 125 GLU B N 1
ATOM 5450 C CA . GLU B 1 125 ? 2.764 -19.094 20.531 1 87.69 125 GLU B CA 1
ATOM 5451 C C . GLU B 1 125 ? 3.361 -20.484 20.75 1 87.69 125 GLU B C 1
ATOM 5453 O O . GLU B 1 125 ? 3.426 -21.297 19.812 1 87.69 125 GLU B O 1
ATOM 5458 N N . LYS B 1 126 ? 3.713 -20.719 21.984 1 85.88 126 LYS B N 1
ATOM 5459 C CA . LYS B 1 126 ? 4.266 -22.031 22.328 1 85.88 126 LYS B CA 1
ATOM 5460 C C . LYS B 1 126 ? 3.17 -23.078 22.422 1 85.88 126 LYS B C 1
ATOM 5462 O O . LYS B 1 126 ? 2.084 -22.812 22.938 1 85.88 126 LYS B O 1
ATOM 5467 N N . VAL B 1 127 ? 3.463 -24.141 21.75 1 83.5 127 VAL B N 1
ATOM 5468 C CA . VAL B 1 127 ? 2.529 -25.266 21.781 1 83.5 127 VAL B CA 1
ATOM 5469 C C . VAL B 1 127 ? 3.07 -26.359 22.688 1 83.5 127 VAL B C 1
ATOM 5471 O O . VAL B 1 127 ? 4.199 -26.828 22.516 1 83.5 127 VAL B O 1
ATOM 5474 N N . SER B 1 128 ? 2.297 -26.594 23.75 1 74.81 128 SER B N 1
ATOM 5475 C CA . SER B 1 128 ? 2.721 -27.609 24.688 1 74.81 128 SER B CA 1
ATOM 5476 C C . SER B 1 128 ? 2.504 -29.016 24.125 1 74.81 128 SER B C 1
ATOM 5478 O O . SER B 1 128 ? 1.545 -29.25 23.391 1 74.81 128 SER B O 1
ATOM 5480 N N . LYS B 1 129 ? 3.475 -29.859 24.516 1 68.94 129 LYS B N 1
ATOM 5481 C CA . LYS B 1 129 ? 3.365 -31.266 24.141 1 68.94 129 LYS B CA 1
ATOM 5482 C C . LYS B 1 129 ? 2.148 -31.922 24.797 1 68.94 129 LYS B C 1
ATOM 5484 O O . LYS B 1 129 ? 1.817 -31.609 25.938 1 68.94 129 LYS B O 1
ATOM 5489 N N . HIS B 1 130 ? 1.326 -32.406 23.844 1 66.62 130 HIS B N 1
ATOM 5490 C CA . HIS B 1 130 ? 0.216 -33.188 24.359 1 66.62 130 HIS B CA 1
ATOM 5491 C C . HIS B 1 130 ? 0.531 -34.688 24.266 1 66.62 130 HIS B C 1
ATOM 5493 O O . HIS B 1 130 ? 0.957 -35.188 23.219 1 66.62 130 HIS B O 1
ATOM 5499 N N . ASP B 1 131 ? 0.532 -35.406 25.328 1 59.97 131 ASP B N 1
ATOM 5500 C CA . ASP B 1 131 ? 0.85 -36.844 25.391 1 59.97 131 ASP B CA 1
ATOM 5501 C C . ASP B 1 131 ? -0.057 -37.625 24.469 1 59.97 131 ASP B C 1
ATOM 5503 O O . ASP B 1 131 ? 0.33 -38.719 23.984 1 59.97 131 ASP B O 1
ATOM 5507 N N . THR B 1 132 ? -1.211 -37.188 24.188 1 66.12 132 THR B N 1
ATOM 5508 C CA . THR B 1 132 ? -2.213 -38 23.516 1 66.12 132 THR B CA 1
ATOM 5509 C C . THR B 1 132 ? -2.033 -37.906 22 1 66.12 132 THR B C 1
ATOM 5511 O O . THR B 1 132 ? -2.527 -38.781 21.266 1 66.12 132 THR B O 1
ATOM 5514 N N . VAL B 1 133 ? -1.436 -36.938 21.531 1 72.75 133 VAL B N 1
ATOM 5515 C CA . VAL B 1 133 ? -1.232 -36.875 20.078 1 72.75 133 VAL B CA 1
ATOM 5516 C C . VAL B 1 133 ? 0.262 -36.844 19.781 1 72.75 133 VAL B C 1
ATOM 5518 O O . VAL B 1 133 ? 0.97 -35.906 20.172 1 72.75 133 VAL B O 1
ATOM 5521 N N . PRO B 1 134 ? 0.64 -37.906 19.125 1 84.31 134 PRO B N 1
ATOM 5522 C CA . PRO B 1 134 ? 2.066 -37.906 18.781 1 84.31 134 PRO B CA 1
ATOM 5523 C C . PRO B 1 134 ? 2.443 -36.781 17.844 1 84.31 134 PRO B C 1
ATOM 5525 O O . PRO B 1 134 ? 1.619 -36.344 17.031 1 84.31 134 PRO B O 1
ATOM 5528 N N . SER B 1 135 ? 3.574 -36.375 17.969 1 91.06 135 SER B N 1
ATOM 5529 C CA . SER B 1 135 ? 4.117 -35.312 17.141 1 91.06 135 SER B CA 1
ATOM 5530 C C . SER B 1 135 ? 4.188 -35.75 15.672 1 91.06 135 SER B C 1
ATOM 5532 O O . SER B 1 135 ? 4.43 -36.906 15.375 1 91.06 135 SER B O 1
ATOM 5534 N N . SER B 1 136 ? 3.912 -34.812 14.828 1 95.19 136 SER B N 1
ATOM 5535 C CA . SER B 1 136 ? 4.195 -35 13.414 1 95.19 136 SER B CA 1
ATOM 5536 C C . SER B 1 136 ? 5.691 -34.906 13.125 1 95.19 136 SER B C 1
ATOM 5538 O O . SER B 1 136 ? 6.402 -34.156 13.805 1 95.19 136 SER B O 1
ATOM 5540 N N . ARG B 1 137 ? 6.086 -35.688 12.195 1 96.62 137 ARG B N 1
ATOM 5541 C CA . ARG B 1 137 ? 7.438 -35.562 11.672 1 96.62 137 ARG B CA 1
ATOM 5542 C C . ARG B 1 137 ? 7.453 -34.719 10.391 1 96.62 137 ARG B C 1
ATOM 5544 O O . ARG B 1 137 ? 6.754 -35.031 9.43 1 96.62 137 ARG B O 1
ATOM 5551 N N . PHE B 1 138 ? 8.234 -33.656 10.43 1 97.12 138 PHE B N 1
ATOM 5552 C CA . PHE B 1 138 ? 8.477 -32.812 9.258 1 97.12 138 PHE B CA 1
ATOM 5553 C C . PHE B 1 138 ? 9.82 -33.156 8.617 1 97.12 138 PHE B C 1
ATOM 5555 O O . PHE B 1 138 ? 10.867 -33 9.234 1 97.12 138 PHE B O 1
ATOM 5562 N N . GLU B 1 139 ? 9.734 -33.594 7.391 1 97.12 139 GLU B N 1
ATOM 5563 C CA . GLU B 1 139 ? 10.945 -34.031 6.699 1 97.12 139 GLU B CA 1
ATOM 5564 C C . GLU B 1 139 ? 11.328 -33.031 5.59 1 97.12 139 GLU B C 1
ATOM 5566 O O . GLU B 1 139 ? 10.5 -32.688 4.762 1 97.12 139 GLU B O 1
ATOM 5571 N N . GLN B 1 140 ? 12.555 -32.719 5.605 1 95.19 140 GLN B N 1
ATOM 5572 C CA . GLN B 1 140 ? 13.07 -31.75 4.637 1 95.19 140 GLN B CA 1
ATOM 5573 C C . GLN B 1 140 ? 13.422 -32.438 3.316 1 95.19 140 GLN B C 1
ATOM 5575 O O . GLN B 1 140 ? 14.281 -33.312 3.275 1 95.19 140 GLN B O 1
ATOM 5580 N N . ASN B 1 141 ? 12.781 -32 2.246 1 94.62 141 ASN B N 1
ATOM 5581 C CA . ASN B 1 141 ? 13.055 -32.5 0.899 1 94.62 141 ASN B CA 1
ATOM 5582 C C . ASN B 1 141 ? 13.336 -31.344 -0.064 1 94.62 141 ASN B C 1
ATOM 5584 O O . ASN B 1 141 ? 13.062 -31.438 -1.26 1 94.62 141 ASN B O 1
ATOM 5588 N N . SER B 1 142 ? 13.844 -30.297 0.472 1 93.75 142 SER B N 1
ATOM 5589 C CA . SER B 1 142 ? 14.086 -29.078 -0.295 1 93.75 142 SER B CA 1
ATOM 5590 C C . SER B 1 142 ? 15.422 -29.141 -1.022 1 93.75 142 SER B C 1
ATOM 5592 O O . SER B 1 142 ? 16.281 -29.953 -0.68 1 93.75 142 SER B O 1
ATOM 5594 N N . PHE B 1 143 ? 15.586 -28.297 -2.023 1 91.12 143 PHE B N 1
ATOM 5595 C CA . PHE B 1 143 ? 16.828 -28.156 -2.76 1 91.12 143 PHE B CA 1
ATOM 5596 C C . PHE B 1 143 ? 17.047 -26.719 -3.205 1 91.12 143 PHE B C 1
ATOM 5598 O O . PHE B 1 143 ? 16.109 -25.922 -3.258 1 91.12 143 PHE B O 1
ATOM 5605 N N . LYS B 1 144 ? 18.234 -26.391 -3.502 1 86.12 144 LYS B N 1
ATOM 5606 C CA . LYS B 1 144 ? 18.547 -25.031 -3.924 1 86.12 144 LYS B CA 1
ATOM 5607 C C . LYS B 1 144 ? 18.172 -24.797 -5.383 1 86.12 144 LYS B C 1
ATOM 5609 O O . LYS B 1 144 ? 18.297 -25.703 -6.211 1 86.12 144 LYS B O 1
ATOM 5614 N N . SER B 1 145 ? 17.656 -23.641 -5.594 1 85.69 145 SER B N 1
ATOM 5615 C CA . SER B 1 145 ? 17.266 -23.25 -6.945 1 85.69 145 SER B CA 1
ATOM 5616 C C . SER B 1 145 ? 17.547 -21.766 -7.184 1 85.69 145 SER B C 1
ATOM 5618 O O . SER B 1 145 ? 17.656 -20.984 -6.234 1 85.69 145 SER B O 1
ATOM 5620 N N . SER B 1 146 ? 17.781 -21.391 -8.453 1 79.12 146 SER B N 1
ATOM 5621 C CA . SER B 1 146 ? 17.891 -19.984 -8.836 1 79.12 146 SER B CA 1
ATOM 5622 C C . SER B 1 146 ? 16.609 -19.5 -9.508 1 79.12 146 SER B C 1
ATOM 5624 O O . SER B 1 146 ? 16.531 -18.328 -9.906 1 79.12 146 SER B O 1
ATOM 5626 N N . CYS B 1 147 ? 15.633 -20.391 -9.594 1 82.06 147 CYS B N 1
ATOM 5627 C CA . CYS B 1 147 ? 14.383 -20.062 -10.266 1 82.06 147 CYS B CA 1
ATOM 5628 C C . CYS B 1 147 ? 13.273 -19.781 -9.258 1 82.06 147 CYS B C 1
ATOM 5630 O O . CYS B 1 147 ? 12.875 -20.656 -8.5 1 82.06 147 CYS B O 1
ATOM 5632 N N . SER B 1 148 ? 12.688 -18.578 -9.352 1 84.56 148 SER B N 1
ATOM 5633 C CA . SER B 1 148 ? 11.664 -18.172 -8.391 1 84.56 148 SER B CA 1
ATOM 5634 C C . SER B 1 148 ? 10.312 -18.797 -8.734 1 84.56 148 SER B C 1
ATOM 5636 O O . SER B 1 148 ? 9.375 -18.734 -7.93 1 84.56 148 SER B O 1
ATOM 5638 N N . GLU B 1 149 ? 10.219 -19.453 -9.859 1 85.25 149 GLU B N 1
ATOM 5639 C CA . GLU B 1 149 ? 8.945 -20.062 -10.25 1 85.25 149 GLU B CA 1
ATOM 5640 C C . GLU B 1 149 ? 8.977 -21.562 -10.07 1 85.25 149 GLU B C 1
ATOM 5642 O O . GLU B 1 149 ? 8.055 -22.266 -10.5 1 85.25 149 GLU B O 1
ATOM 5647 N N . GLU B 1 150 ? 10.055 -22.016 -9.453 1 86.94 150 GLU B N 1
ATOM 5648 C CA . GLU B 1 150 ? 10.18 -23.422 -9.117 1 86.94 150 GLU B CA 1
ATOM 5649 C C . GLU B 1 150 ? 9.898 -23.656 -7.633 1 86.94 150 GLU B C 1
ATOM 5651 O O . GLU B 1 150 ? 10.422 -22.953 -6.777 1 86.94 150 GLU B O 1
ATOM 5656 N N . ALA B 1 151 ? 9.062 -24.625 -7.402 1 91.44 151 ALA B N 1
ATOM 5657 C CA . ALA B 1 151 ? 8.844 -25.016 -6.012 1 91.44 151 ALA B CA 1
ATOM 5658 C C . ALA B 1 151 ? 9.992 -25.875 -5.492 1 91.44 151 ALA B C 1
ATOM 5660 O O . ALA B 1 151 ? 9.984 -27.094 -5.66 1 91.44 151 ALA B O 1
ATOM 5661 N N . ASN B 1 152 ? 10.922 -25.266 -4.828 1 92.12 152 ASN B N 1
ATOM 5662 C CA . ASN B 1 152 ? 12.109 -26 -4.406 1 92.12 152 ASN B CA 1
ATOM 5663 C C . ASN B 1 152 ? 12.078 -26.297 -2.91 1 92.12 152 ASN B C 1
ATOM 5665 O O . ASN B 1 152 ? 12.914 -27.062 -2.41 1 92.12 152 ASN B O 1
ATOM 5669 N N . VAL B 1 153 ? 11.172 -25.688 -2.191 1 95.88 153 VAL B N 1
ATOM 5670 C CA . VAL B 1 153 ? 11 -26.031 -0.781 1 95.88 153 VAL B CA 1
ATOM 5671 C C . VAL B 1 153 ? 9.891 -27.062 -0.628 1 95.88 153 VAL B C 1
ATOM 5673 O O . VAL B 1 153 ? 8.742 -26.828 -1.006 1 95.88 153 VAL B O 1
ATOM 5676 N N . LYS B 1 154 ? 10.273 -28.203 -0.041 1 96.31 154 LYS B N 1
ATOM 5677 C CA . LYS B 1 154 ? 9.328 -29.281 0.202 1 96.31 154 LYS B CA 1
ATOM 5678 C C . LYS B 1 154 ? 9.492 -29.859 1.606 1 96.31 154 LYS B C 1
ATOM 5680 O O . LYS B 1 154 ? 10.578 -30.312 1.968 1 96.31 154 LYS B O 1
ATOM 5685 N N . VAL B 1 155 ? 8.43 -29.766 2.332 1 97.69 155 VAL B N 1
ATOM 5686 C CA . VAL B 1 155 ? 8.422 -30.344 3.678 1 97.69 155 VAL B CA 1
ATOM 5687 C C . VAL B 1 155 ? 7.309 -31.375 3.801 1 97.69 155 VAL B C 1
ATOM 5689 O O . VAL B 1 155 ? 6.129 -31.016 3.83 1 97.69 155 VAL B O 1
ATOM 5692 N N . ALA B 1 156 ? 7.738 -32.625 3.92 1 98.19 156 ALA B N 1
ATOM 5693 C CA . ALA B 1 156 ? 6.773 -33.719 4.035 1 98.19 156 ALA B CA 1
ATOM 5694 C C . ALA B 1 156 ? 6.289 -33.875 5.477 1 98.19 156 ALA B C 1
ATOM 5696 O O . ALA B 1 156 ? 7.078 -33.75 6.418 1 98.19 156 ALA B O 1
ATOM 5697 N N . VAL B 1 157 ? 5.039 -34.125 5.652 1 98 157 VAL B N 1
ATOM 5698 C CA . VAL B 1 157 ? 4.43 -34.25 6.977 1 98 157 VAL B CA 1
ATOM 5699 C C . VAL B 1 157 ? 3.947 -35.688 7.199 1 98 157 VAL B C 1
ATOM 5701 O O . VAL B 1 157 ? 3.045 -36.156 6.504 1 98 157 VAL B O 1
ATOM 5704 N N . PHE B 1 158 ? 4.527 -36.312 8.18 1 96.44 158 PHE B N 1
ATOM 5705 C CA . PHE B 1 158 ? 4.168 -37.688 8.562 1 96.44 158 PHE B CA 1
ATOM 5706 C C . PHE B 1 158 ? 3.508 -37.688 9.93 1 96.44 158 PHE B C 1
ATOM 5708 O O . PHE B 1 158 ? 3.889 -36.938 10.82 1 96.44 158 PHE B O 1
ATOM 5715 N N . ASN B 1 159 ? 2.549 -38.469 10.062 1 94.88 159 ASN B N 1
ATOM 5716 C CA . ASN B 1 159 ? 1.986 -38.781 11.367 1 94.88 159 ASN B CA 1
ATOM 5717 C C . ASN B 1 159 ? 1.35 -40.188 11.375 1 94.88 159 ASN B C 1
ATOM 5719 O O . ASN B 1 159 ? 0.481 -40.469 10.547 1 94.88 159 ASN B O 1
ATOM 5723 N N . ASP B 1 160 ? 1.703 -40.969 12.32 1 90.62 160 ASP B N 1
ATOM 5724 C CA . ASP B 1 160 ? 1.282 -42.344 12.336 1 90.62 160 ASP B CA 1
ATOM 5725 C C . ASP B 1 160 ? -0.129 -42.5 12.898 1 90.62 160 ASP B C 1
ATOM 5727 O O . ASP B 1 160 ? -0.783 -43.531 12.695 1 90.62 160 ASP B O 1
ATOM 5731 N N . PHE B 1 161 ? -0.674 -41.531 13.531 1 88.75 161 PHE B N 1
ATOM 5732 C CA . PHE B 1 161 ? -1.9 -41.719 14.297 1 88.75 161 PHE B CA 1
ATOM 5733 C C . PHE B 1 161 ? -2.934 -40.656 13.953 1 88.75 161 PHE B C 1
ATOM 5735 O O . PHE B 1 161 ? -4.102 -40.969 13.711 1 88.75 161 PHE B O 1
ATOM 5742 N N . ALA B 1 162 ? -2.484 -39.469 13.891 1 91.88 162 ALA B N 1
ATOM 5743 C CA . ALA B 1 162 ? -3.428 -38.375 13.719 1 91.88 162 ALA B CA 1
ATOM 5744 C C . ALA B 1 162 ? -4.047 -38.375 12.328 1 91.88 162 ALA B C 1
ATOM 5746 O O . ALA B 1 162 ? -3.357 -38.656 11.336 1 91.88 162 ALA B O 1
ATOM 5747 N N . ASN B 1 163 ? -5.379 -38.062 12.305 1 93.81 163 ASN B N 1
ATOM 5748 C CA . ASN B 1 163 ? -6.086 -38 11.023 1 93.81 163 ASN B CA 1
ATOM 5749 C C . ASN B 1 163 ? -6.527 -36.594 10.68 1 93.81 163 ASN B C 1
ATOM 5751 O O . ASN B 1 163 ? -7.086 -36.375 9.602 1 93.81 163 ASN B O 1
ATOM 5755 N N . THR B 1 164 ? -6.281 -35.719 11.625 1 95.62 164 THR B N 1
ATOM 5756 C CA . THR B 1 164 ? -6.805 -34.375 11.406 1 95.62 164 THR B CA 1
ATOM 5757 C C . THR B 1 164 ? -5.691 -33.344 11.508 1 95.62 164 THR B C 1
ATOM 5759 O O . THR B 1 164 ? -4.898 -33.344 12.453 1 95.62 164 THR B O 1
ATOM 5762 N N . PHE B 1 165 ? -5.691 -32.5 10.523 1 96.69 165 PHE B N 1
ATOM 5763 C CA . PHE B 1 165 ? -4.715 -31.438 10.445 1 96.69 165 PHE B CA 1
ATOM 5764 C C . PHE B 1 165 ? -5.395 -30.109 10.133 1 96.69 165 PHE B C 1
ATOM 5766 O O . PHE B 1 165 ? -6.391 -30.078 9.406 1 96.69 165 PHE B O 1
ATOM 5773 N N . ARG B 1 166 ? -4.863 -29.047 10.703 1 97.5 166 ARG B N 1
ATOM 5774 C CA . ARG B 1 166 ? -5.383 -27.719 10.445 1 97.5 166 ARG B CA 1
ATOM 5775 C C . ARG B 1 166 ? -4.316 -26.828 9.812 1 97.5 166 ARG B C 1
ATOM 5777 O O . ARG B 1 166 ? -3.205 -26.703 10.336 1 97.5 166 ARG B O 1
ATOM 5784 N N . LEU B 1 167 ? -4.664 -26.312 8.664 1 98.25 167 LEU B N 1
ATOM 5785 C CA . LEU B 1 167 ? -3.834 -25.344 7.969 1 98.25 167 LEU B CA 1
ATOM 5786 C C . LEU B 1 167 ? -4.398 -23.938 8.133 1 98.25 167 LEU B C 1
ATOM 5788 O O . LEU B 1 167 ? -5.586 -23.703 7.902 1 98.25 167 LEU B O 1
ATOM 5792 N N . THR B 1 168 ? -3.562 -23 8.57 1 97.94 168 THR B N 1
ATOM 5793 C CA . THR B 1 168 ? -3.977 -21.609 8.727 1 97.94 168 THR B CA 1
ATOM 5794 C C . THR B 1 168 ? -3.072 -20.672 7.914 1 97.94 168 THR B C 1
ATOM 5796 O O . THR B 1 168 ? -1.87 -20.594 8.172 1 97.94 168 THR B O 1
ATOM 5799 N N . ALA B 1 169 ? -3.662 -20.062 6.902 1 98.06 169 ALA B N 1
ATOM 5800 C CA . ALA B 1 169 ? -2.957 -19.016 6.152 1 98.06 169 ALA B CA 1
ATOM 5801 C C . ALA B 1 169 ? -3.207 -17.641 6.754 1 98.06 169 ALA B C 1
ATOM 5803 O O . ALA B 1 169 ? -4.355 -17.234 6.941 1 98.06 169 ALA B O 1
ATOM 5804 N N . THR B 1 170 ? -2.113 -16.969 7.09 1 96.06 170 THR B N 1
ATOM 5805 C CA . THR B 1 170 ? -2.186 -15.648 7.695 1 96.06 170 THR B CA 1
ATOM 5806 C C . THR B 1 170 ? -1.299 -14.664 6.941 1 96.06 170 THR B C 1
ATOM 5808 O O . THR B 1 170 ? -0.259 -15.039 6.398 1 96.06 170 THR B O 1
ATOM 5811 N N . SER B 1 171 ? -1.763 -13.422 6.961 1 93.12 171 SER B N 1
ATOM 5812 C CA . SER B 1 171 ? -0.877 -12.406 6.402 1 93.12 171 SER B CA 1
ATOM 5813 C C . SER B 1 171 ? 0.49 -12.43 7.074 1 93.12 171 SER B C 1
ATOM 5815 O O . SER B 1 171 ? 0.597 -12.734 8.266 1 93.12 171 SER B O 1
ATOM 5817 N N . PRO B 1 172 ? 1.488 -12.078 6.254 1 93.88 172 PRO B N 1
ATOM 5818 C CA . PRO B 1 172 ? 2.818 -12.094 6.867 1 93.88 172 PRO B CA 1
ATOM 5819 C C . PRO B 1 172 ? 2.893 -11.234 8.133 1 93.88 172 PRO B C 1
ATOM 5821 O O . PRO B 1 172 ? 2.25 -10.188 8.211 1 93.88 172 PRO B O 1
ATOM 5824 N N . LYS B 1 173 ? 3.77 -11.656 9.047 1 92.12 173 LYS B N 1
ATOM 5825 C CA . LYS B 1 173 ? 3.902 -10.945 10.312 1 92.12 173 LYS B CA 1
ATOM 5826 C C . LYS B 1 173 ? 4.824 -9.734 10.172 1 92.12 173 LYS B C 1
ATOM 5828 O O . LYS B 1 173 ? 4.801 -8.828 11 1 92.12 173 LYS B O 1
ATOM 5833 N N . TYR B 1 174 ? 5.684 -9.867 9.102 1 90.06 174 TYR B N 1
ATOM 5834 C CA . TYR B 1 174 ? 6.484 -8.664 8.906 1 90.06 174 TYR B CA 1
ATOM 5835 C C . TYR B 1 174 ? 5.625 -7.516 8.391 1 90.06 174 TYR B C 1
ATOM 5837 O O . TYR B 1 174 ? 4.609 -7.738 7.73 1 90.06 174 TYR B O 1
ATOM 5845 N N . ARG B 1 175 ? 6.027 -6.352 8.703 1 86.62 175 ARG B N 1
ATOM 5846 C CA . ARG B 1 175 ? 5.23 -5.18 8.359 1 86.62 175 ARG B CA 1
ATOM 5847 C C . ARG B 1 175 ? 5.781 -4.488 7.121 1 86.62 175 ARG B C 1
ATOM 5849 O O . ARG B 1 175 ? 6.934 -4.043 7.109 1 86.62 175 ARG B O 1
ATOM 5856 N N . THR B 1 176 ? 4.953 -4.426 6.066 1 90.44 176 THR B N 1
ATOM 5857 C CA . THR B 1 176 ? 5.297 -3.732 4.832 1 90.44 176 THR B CA 1
ATOM 5858 C C . THR B 1 176 ? 4.039 -3.295 4.086 1 90.44 176 THR B C 1
ATOM 5860 O O . THR B 1 176 ? 2.967 -3.867 4.281 1 90.44 176 THR B O 1
ATOM 5863 N N . PHE B 1 177 ? 4.195 -2.248 3.324 1 89.62 177 PHE B N 1
ATOM 5864 C CA . PHE B 1 177 ? 3.098 -1.799 2.479 1 89.62 177 PHE B CA 1
ATOM 5865 C C . PHE B 1 177 ? 3.389 -2.092 1.011 1 89.62 177 PHE B C 1
ATOM 5867 O O . PHE B 1 177 ? 2.613 -1.715 0.131 1 89.62 177 PHE B O 1
ATOM 5874 N N . SER B 1 178 ? 4.496 -2.83 0.79 1 86.75 178 SER B N 1
ATOM 5875 C CA . SER B 1 178 ? 4.805 -3.281 -0.563 1 86.75 178 SER B CA 1
ATOM 5876 C C . SER B 1 178 ? 4.008 -4.531 -0.924 1 86.75 178 SER B C 1
ATOM 5878 O O . SER B 1 178 ? 3.754 -5.379 -0.069 1 86.75 178 SER B O 1
ATOM 5880 N N . ASN B 1 179 ? 3.553 -4.59 -2.189 1 89.5 179 ASN B N 1
ATOM 5881 C CA . ASN B 1 179 ? 2.85 -5.762 -2.703 1 89.5 179 ASN B CA 1
ATOM 5882 C C . ASN B 1 179 ? 3.389 -6.188 -4.066 1 89.5 179 ASN B C 1
ATOM 5884 O O . ASN B 1 179 ? 2.672 -6.133 -5.066 1 89.5 179 ASN B O 1
ATOM 5888 N N . ASN B 1 180 ? 4.633 -6.625 -4.016 1 86.69 180 ASN B N 1
ATOM 5889 C CA . ASN B 1 180 ? 5.203 -7.172 -5.246 1 86.69 180 ASN B CA 1
ATOM 5890 C C . ASN B 1 180 ? 4.559 -8.5 -5.613 1 86.69 180 ASN B C 1
ATOM 5892 O O . ASN B 1 180 ? 4.488 -9.414 -4.789 1 86.69 180 ASN B O 1
ATOM 5896 N N . ARG B 1 181 ? 4.074 -8.562 -6.875 1 87.5 181 ARG B N 1
ATOM 5897 C CA . ARG B 1 181 ? 3.332 -9.758 -7.258 1 87.5 181 ARG B CA 1
ATOM 5898 C C . ARG B 1 181 ? 3.611 -10.133 -8.711 1 87.5 181 ARG B C 1
ATOM 5900 O O . ARG B 1 181 ? 2.893 -10.945 -9.297 1 87.5 181 ARG B O 1
ATOM 5907 N N . ILE B 1 182 ? 4.648 -9.539 -9.281 1 75.06 182 ILE B N 1
ATOM 5908 C CA . ILE B 1 182 ? 5.023 -9.844 -10.656 1 75.06 182 ILE B CA 1
ATOM 5909 C C . ILE B 1 182 ? 6.008 -11.008 -10.68 1 75.06 182 ILE B C 1
ATOM 5911 O O . ILE B 1 182 ? 7.035 -10.977 -10 1 75.06 182 ILE B O 1
ATOM 5915 N N . PRO B 1 183 ? 5.641 -12.016 -11.422 1 75.88 183 PRO B N 1
ATOM 5916 C CA . PRO B 1 183 ? 6.574 -13.141 -11.5 1 75.88 183 PRO B CA 1
ATOM 5917 C C . PRO B 1 183 ? 7.91 -12.758 -12.133 1 75.88 183 PRO B C 1
ATOM 5919 O O . PRO B 1 183 ? 7.969 -11.844 -12.961 1 75.88 183 PRO B O 1
ATOM 5922 N N . SER B 1 184 ? 8.922 -13.375 -11.609 1 70.12 184 SER B N 1
ATOM 5923 C CA . SER B 1 184 ? 10.25 -13.227 -12.195 1 70.12 184 SER B CA 1
ATOM 5924 C C . SER B 1 184 ? 10.781 -14.562 -12.703 1 70.12 184 SER B C 1
ATOM 5926 O O . SER B 1 184 ? 10.867 -15.531 -11.945 1 70.12 184 SER B O 1
ATOM 5928 N N . TYR B 1 185 ? 11.172 -14.625 -13.93 1 70.88 185 TYR B N 1
ATOM 5929 C CA . TYR B 1 185 ? 11.648 -15.867 -14.523 1 70.88 185 TYR B CA 1
ATOM 5930 C C . TYR B 1 185 ? 13.164 -15.836 -14.703 1 70.88 185 TYR B C 1
ATOM 5932 O O . TYR B 1 185 ? 13.727 -16.672 -15.414 1 70.88 185 TYR B O 1
ATOM 5940 N N . SER B 1 186 ? 13.633 -14.812 -13.945 1 62.44 186 SER B N 1
ATOM 5941 C CA . SER B 1 186 ? 15.094 -14.75 -14.016 1 62.44 186 SER B CA 1
ATOM 5942 C C . SER B 1 186 ? 15.734 -16 -13.43 1 62.44 186 SER B C 1
ATOM 5944 O O . SER B 1 186 ? 15.398 -16.422 -12.32 1 62.44 186 SER B O 1
ATOM 5946 N N . GLY B 1 187 ? 16.359 -16.797 -14.086 1 68.69 187 GLY B N 1
ATOM 5947 C CA . GLY B 1 187 ? 17.031 -18 -13.625 1 68.69 187 GLY B CA 1
ATOM 5948 C C . GLY B 1 187 ? 16.281 -19.266 -13.945 1 68.69 187 GLY B C 1
ATOM 5949 O O . GLY B 1 187 ? 16.719 -20.359 -13.57 1 68.69 187 GLY B O 1
ATOM 5950 N N . CYS B 1 188 ? 15.133 -19.062 -14.523 1 76.06 188 CYS B N 1
ATOM 5951 C CA . CYS B 1 188 ? 14.328 -20.234 -14.828 1 76.06 188 CYS B CA 1
ATOM 5952 C C . CYS B 1 188 ? 14.672 -20.797 -16.203 1 76.06 188 CYS B C 1
ATOM 5954 O O . CYS B 1 188 ? 15 -20.031 -17.125 1 76.06 188 CYS B O 1
ATOM 5956 N N . ASN B 1 189 ? 14.641 -22.047 -16.203 1 66 189 ASN B N 1
ATOM 5957 C CA . ASN B 1 189 ? 14.914 -22.703 -17.484 1 66 189 ASN B CA 1
ATOM 5958 C C . ASN B 1 189 ? 13.641 -22.875 -18.312 1 66 189 ASN B C 1
ATOM 5960 O O . ASN B 1 189 ? 13.703 -23.297 -19.469 1 66 189 ASN B O 1
ATOM 5964 N N . PHE B 1 190 ? 12.43 -22.547 -17.578 1 63.59 190 PHE B N 1
ATOM 5965 C CA . PHE B 1 190 ? 11.156 -22.625 -18.266 1 63.59 190 PHE B CA 1
ATOM 5966 C C . PHE B 1 190 ? 10.484 -21.266 -18.328 1 63.59 190 PHE B C 1
ATOM 5968 O O . PHE B 1 190 ? 10.945 -20.312 -17.688 1 63.59 190 PHE B O 1
ATOM 5975 N N . GLY B 1 191 ? 9.336 -20.969 -19.188 1 55.94 191 GLY B N 1
ATOM 5976 C CA . GLY B 1 191 ? 8.453 -19.812 -19.172 1 55.94 191 GLY B CA 1
ATOM 5977 C C . GLY B 1 191 ? 8.961 -18.672 -20.016 1 55.94 191 GLY B C 1
ATOM 5978 O O . GLY B 1 191 ? 8.242 -17.688 -20.25 1 55.94 191 GLY B O 1
ATOM 5979 N N . ARG B 1 192 ? 10.258 -18.484 -20.234 1 53.28 192 ARG B N 1
ATOM 5980 C CA . ARG B 1 192 ? 10.727 -17.359 -21.031 1 53.28 192 ARG B CA 1
ATOM 5981 C C . ARG B 1 192 ? 10.242 -17.469 -22.469 1 53.28 192 ARG B C 1
ATOM 5983 O O . ARG B 1 192 ? 9.914 -18.562 -22.938 1 53.28 192 ARG B O 1
ATOM 5990 N N . PRO B 1 193 ? 9.984 -16.125 -22.906 1 55.47 193 PRO B N 1
ATOM 5991 C CA . PRO B 1 193 ? 9.961 -16.359 -24.344 1 55.47 193 PRO B CA 1
ATOM 5992 C C . PRO B 1 193 ? 11.031 -17.344 -24.797 1 55.47 193 PRO B C 1
ATOM 5994 O O . PRO B 1 193 ? 12.188 -17.25 -24.375 1 55.47 193 PRO B O 1
ATOM 5997 N N . SER B 1 194 ? 10.484 -18.438 -25.391 1 61.88 194 SER B N 1
ATOM 5998 C CA . SER B 1 194 ? 11.422 -19.422 -25.922 1 61.88 194 SER B CA 1
ATOM 5999 C C . SER B 1 194 ? 12.531 -18.766 -26.719 1 61.88 194 SER B C 1
ATOM 6001 O O . SER B 1 194 ? 13.719 -18.984 -26.453 1 61.88 194 SER B O 1
ATOM 6003 N N . LEU B 1 195 ? 12.094 -17.906 -27.719 1 74.44 195 LEU B N 1
ATOM 6004 C CA . LEU B 1 195 ? 13.031 -17.25 -28.641 1 74.44 195 LEU B CA 1
ATOM 6005 C C . LEU B 1 195 ? 13 -15.742 -28.453 1 74.44 195 LEU B C 1
ATOM 6007 O O . LEU B 1 195 ? 11.922 -15.133 -28.484 1 74.44 195 LEU B O 1
ATOM 6011 N N . ASN B 1 196 ? 14.141 -15.078 -28.016 1 78.88 196 ASN B N 1
ATOM 6012 C CA . ASN B 1 196 ? 14.266 -13.625 -27.906 1 78.88 196 ASN B CA 1
ATOM 6013 C C . ASN B 1 196 ? 15.562 -13.125 -28.531 1 78.88 196 ASN B C 1
ATOM 6015 O O . ASN B 1 196 ? 16.625 -13.203 -27.906 1 78.88 196 ASN B O 1
ATOM 6019 N N . LEU B 1 197 ? 15.492 -12.555 -29.734 1 83.94 197 LEU B N 1
ATOM 6020 C CA . LEU B 1 197 ? 16.641 -12.008 -30.469 1 83.94 197 LEU B CA 1
ATOM 6021 C C . LEU B 1 197 ? 16.438 -10.523 -30.75 1 83.94 197 LEU B C 1
ATOM 6023 O O . LEU B 1 197 ? 15.305 -10.062 -30.906 1 83.94 197 LEU B O 1
ATOM 6027 N N . SER B 1 198 ? 17.531 -9.867 -30.75 1 86.38 198 SER B N 1
ATOM 6028 C CA . SER B 1 198 ? 17.438 -8.438 -31.016 1 86.38 198 SER B CA 1
ATOM 6029 C C . SER B 1 198 ? 18.516 -7.977 -32 1 86.38 198 SER B C 1
ATOM 6031 O O . SER B 1 198 ? 19.594 -8.57 -32.062 1 86.38 198 SER B O 1
ATOM 6033 N N . ASN B 1 199 ? 18.141 -7 -32.781 1 88.25 199 ASN B N 1
ATOM 6034 C CA . ASN B 1 199 ? 19.062 -6.289 -33.656 1 88.25 199 ASN B CA 1
ATOM 6035 C C . ASN B 1 199 ? 19.766 -7.238 -34.625 1 88.25 199 ASN B C 1
ATOM 6037 O O . ASN B 1 199 ? 20.984 -7.262 -34.719 1 88.25 199 ASN B O 1
ATOM 6041 N N . ILE B 1 200 ? 18.969 -7.949 -35.344 1 90.06 200 ILE B N 1
ATOM 6042 C CA . ILE B 1 200 ? 19.484 -8.891 -36.312 1 90.06 200 ILE B CA 1
ATOM 6043 C C . ILE B 1 200 ? 19.578 -8.219 -37.688 1 90.06 200 ILE B C 1
ATOM 6045 O O . ILE B 1 200 ? 18.547 -7.824 -38.25 1 90.06 200 ILE B O 1
ATOM 6049 N N . LEU B 1 201 ? 20.781 -8.102 -38.188 1 89.25 201 LEU B N 1
ATOM 6050 C CA . LEU B 1 201 ? 20.969 -7.629 -39.531 1 89.25 201 LEU B CA 1
ATOM 6051 C C . LEU B 1 201 ? 20.75 -8.758 -40.531 1 89.25 201 LEU B C 1
ATOM 6053 O O . LEU B 1 201 ? 21.406 -9.805 -40.438 1 89.25 201 LEU B O 1
ATOM 6057 N N . ILE B 1 202 ? 19.891 -8.531 -41.469 1 90.75 202 ILE B N 1
ATOM 6058 C CA . ILE B 1 202 ? 19.625 -9.523 -42.5 1 90.75 202 ILE B CA 1
ATOM 6059 C C . ILE B 1 202 ? 20.703 -9.43 -43.562 1 90.75 202 ILE B C 1
ATOM 6061 O O . ILE B 1 202 ? 20.672 -8.516 -44.406 1 90.75 202 ILE B O 1
ATOM 6065 N N . ASP B 1 203 ? 21.609 -10.398 -43.531 1 88.81 203 ASP B N 1
ATOM 6066 C CA . ASP B 1 203 ? 22.734 -10.484 -44.438 1 88.81 203 ASP B CA 1
ATOM 6067 C C . ASP B 1 203 ? 23.016 -11.93 -44.844 1 88.81 203 ASP B C 1
ATOM 6069 O O . ASP B 1 203 ? 23.297 -12.773 -44 1 88.81 203 ASP B O 1
ATOM 6073 N N . PRO B 1 204 ? 22.938 -12.211 -46.188 1 88.88 204 PRO B N 1
ATOM 6074 C CA . PRO B 1 204 ? 23.188 -13.594 -46.625 1 88.88 204 PRO B CA 1
ATOM 6075 C C . PRO B 1 204 ? 24.578 -14.102 -46.219 1 88.88 204 PRO B C 1
ATOM 6077 O O . PRO B 1 204 ? 24.797 -15.312 -46.156 1 88.88 204 PRO B O 1
ATOM 6080 N N . TYR B 1 205 ? 25.453 -13.172 -45.938 1 85.62 205 TYR B N 1
ATOM 6081 C CA . TYR B 1 205 ? 26.812 -13.547 -45.531 1 85.62 205 TYR B CA 1
ATOM 6082 C C . TYR B 1 205 ? 27.047 -13.227 -44.062 1 85.62 205 TYR B C 1
ATOM 6084 O O . TYR B 1 205 ? 28.203 -13.133 -43.625 1 85.62 205 TYR B O 1
ATOM 6092 N N . GLY B 1 206 ? 25.953 -13.039 -43.406 1 83.69 206 GLY B N 1
ATOM 6093 C CA . GLY B 1 206 ? 26.047 -12.695 -41.969 1 83.69 206 GLY B CA 1
ATOM 6094 C C . GLY B 1 206 ? 26.578 -13.82 -41.125 1 83.69 206 GLY B C 1
ATOM 6095 O O . GLY B 1 206 ? 26.562 -14.984 -41.531 1 83.69 206 GLY B O 1
ATOM 6096 N N . GLN B 1 207 ? 26.953 -13.445 -39.906 1 84.5 207 GLN B N 1
ATOM 6097 C CA . GLN B 1 207 ? 27.484 -14.406 -38.969 1 84.5 207 GLN B CA 1
ATOM 6098 C C . GLN B 1 207 ? 26.359 -15.18 -38.281 1 84.5 207 GLN B C 1
ATOM 6100 O O . GLN B 1 207 ? 25.281 -14.641 -38.031 1 84.5 207 GLN B O 1
ATOM 6105 N N . THR B 1 208 ? 26.656 -16.453 -38.031 1 89.19 208 THR B N 1
ATOM 6106 C CA . THR B 1 208 ? 25.75 -17.312 -37.281 1 89.19 208 THR B CA 1
ATOM 6107 C C . THR B 1 208 ? 25.562 -16.797 -35.844 1 89.19 208 THR B C 1
ATOM 6109 O O . THR B 1 208 ? 26.547 -16.406 -35.188 1 89.19 208 THR B O 1
ATOM 6112 N N . ILE B 1 209 ? 24.312 -16.734 -35.5 1 87.81 209 ILE B N 1
ATOM 6113 C CA . ILE B 1 209 ? 23.984 -16.422 -34.125 1 87.81 209 ILE B CA 1
ATOM 6114 C C . ILE B 1 209 ? 23.734 -17.719 -33.344 1 87.81 209 ILE B C 1
ATOM 6116 O O . ILE B 1 209 ? 22.781 -18.453 -33.656 1 87.81 209 ILE B O 1
ATOM 6120 N N . GLU B 1 210 ? 24.594 -18.016 -32.406 1 84.88 210 GLU B N 1
ATOM 6121 C CA . GLU B 1 210 ? 24.469 -19.266 -31.672 1 84.88 210 GLU B CA 1
ATOM 6122 C C . GLU B 1 210 ? 24.516 -19.047 -30.156 1 84.88 210 GLU B C 1
ATOM 6124 O O . GLU B 1 210 ? 25.391 -18.344 -29.656 1 84.88 210 GLU B O 1
ATOM 6129 N N . THR B 1 211 ? 23.422 -19.516 -29.594 1 75.12 211 THR B N 1
ATOM 6130 C CA . THR B 1 211 ? 23.406 -19.641 -28.141 1 75.12 211 THR B CA 1
ATOM 6131 C C . THR B 1 211 ? 23.234 -21.094 -27.703 1 75.12 211 THR B C 1
ATOM 6133 O O . THR B 1 211 ? 23.219 -21.984 -28.547 1 75.12 211 THR B O 1
ATOM 6136 N N . LYS B 1 212 ? 23.172 -21.344 -26.359 1 70.69 212 LYS B N 1
ATOM 6137 C CA . LYS B 1 212 ? 22.969 -22.703 -25.844 1 70.69 212 LYS B CA 1
ATOM 6138 C C . LYS B 1 212 ? 21.625 -23.266 -26.297 1 70.69 212 LYS B C 1
ATOM 6140 O O . LYS B 1 212 ? 21.469 -24.484 -26.453 1 70.69 212 LYS B O 1
ATOM 6145 N N . LYS B 1 213 ? 20.719 -22.406 -26.672 1 73.12 213 LYS B N 1
ATOM 6146 C CA . LYS B 1 213 ? 19.359 -22.875 -26.891 1 73.12 213 LYS B CA 1
ATOM 6147 C C . LYS B 1 213 ? 18.922 -22.656 -28.328 1 73.12 213 LYS B C 1
ATOM 6149 O O . LYS B 1 213 ? 17.875 -23.141 -28.766 1 73.12 213 LYS B O 1
ATOM 6154 N N . LEU B 1 214 ? 19.734 -21.844 -29.062 1 84.75 214 LEU B N 1
ATOM 6155 C CA . LEU B 1 214 ? 19.25 -21.516 -30.406 1 84.75 214 LEU B CA 1
ATOM 6156 C C . LEU B 1 214 ? 20.422 -21.266 -31.344 1 84.75 214 LEU B C 1
ATOM 6158 O O . LEU B 1 214 ? 21.516 -20.906 -30.906 1 84.75 214 LEU B O 1
ATOM 6162 N N . LYS B 1 215 ? 20.219 -21.578 -32.625 1 89.88 215 LYS B N 1
ATOM 6163 C CA . LYS B 1 215 ? 21.141 -21.328 -33.719 1 89.88 215 LYS B CA 1
ATOM 6164 C C . LYS B 1 215 ? 20.422 -20.672 -34.906 1 89.88 215 LYS B C 1
ATOM 6166 O O . LYS B 1 215 ? 19.406 -21.188 -35.344 1 89.88 215 LYS B O 1
ATOM 6171 N N . THR B 1 216 ? 20.891 -19.516 -35.281 1 93.44 216 THR B N 1
ATOM 6172 C CA . THR B 1 216 ? 20.359 -18.828 -36.438 1 93.44 216 THR B CA 1
ATOM 6173 C C . THR B 1 216 ? 21.406 -18.75 -37.562 1 93.44 216 THR B C 1
ATOM 6175 O O . THR B 1 216 ? 22.531 -18.297 -37.312 1 93.44 216 THR B O 1
ATOM 6178 N N . ILE B 1 217 ? 21.062 -19.188 -38.719 1 95.81 217 ILE B N 1
ATOM 6179 C CA . ILE B 1 217 ? 21.969 -19.141 -39.844 1 95.81 217 ILE B CA 1
ATOM 6180 C C . ILE B 1 217 ? 21.344 -18.344 -41 1 95.81 217 ILE B C 1
ATOM 6182 O O . ILE B 1 217 ? 20.109 -18.266 -41.094 1 95.81 217 ILE B O 1
ATOM 6186 N N . PHE B 1 218 ? 22.156 -17.734 -41.812 1 94.38 218 PHE B N 1
ATOM 6187 C CA . PHE B 1 218 ? 21.734 -16.953 -42.969 1 94.38 218 PHE B CA 1
ATOM 6188 C C . PHE B 1 218 ? 22.297 -17.562 -44.25 1 94.38 218 PHE B C 1
ATOM 6190 O O . PHE B 1 218 ? 23.438 -18.016 -44.281 1 94.38 218 PHE B O 1
ATOM 6197 N N . GLU B 1 219 ? 21.438 -17.672 -45.188 1 93.12 219 GLU B N 1
ATOM 6198 C CA . GLU B 1 219 ? 21.859 -18.125 -46.5 1 93.12 219 GLU B CA 1
ATOM 6199 C C . GLU B 1 219 ? 21.109 -17.391 -47.594 1 93.12 219 GLU B C 1
ATOM 6201 O O . GLU B 1 219 ? 20.047 -16.812 -47.344 1 93.12 219 GLU B O 1
ATOM 6206 N N . GLY B 1 220 ? 21.734 -17.406 -48.812 1 93 220 GLY B N 1
ATOM 6207 C CA . GLY B 1 220 ? 21.047 -16.844 -49.969 1 93 220 GLY B CA 1
ATOM 6208 C C . GLY B 1 220 ? 21.906 -15.852 -50.75 1 93 220 GLY B C 1
ATOM 6209 O O . GLY B 1 220 ? 23.094 -16.078 -50.969 1 93 220 GLY B O 1
ATOM 6210 N N . SER B 1 221 ? 21.188 -14.867 -51.344 1 90.81 221 SER B N 1
ATOM 6211 C CA . SER B 1 221 ? 21.781 -13.836 -52.188 1 90.81 221 SER B CA 1
ATOM 6212 C C . SER B 1 221 ? 21.406 -12.438 -51.688 1 90.81 221 SER B C 1
ATOM 6214 O O . SER B 1 221 ? 20.578 -12.289 -50.781 1 90.81 221 SER B O 1
ATOM 6216 N N . PRO B 1 222 ? 22.062 -11.469 -52.25 1 88 222 PRO B N 1
ATOM 6217 C CA . PRO B 1 222 ? 21.766 -10.094 -51.844 1 88 222 PRO B CA 1
ATOM 6218 C C . PRO B 1 222 ? 20.312 -9.719 -52.062 1 88 222 PRO B C 1
ATOM 6220 O O . PRO B 1 222 ? 19.812 -8.742 -51.5 1 88 222 PRO B O 1
ATOM 6223 N N . THR B 1 223 ? 19.625 -10.484 -52.875 1 90.31 223 THR B N 1
ATOM 6224 C CA . THR B 1 223 ? 18.234 -10.133 -53.156 1 90.31 223 THR B CA 1
ATOM 6225 C C . THR B 1 223 ? 17.281 -11.133 -52.5 1 90.31 223 THR B C 1
ATOM 6227 O O . THR B 1 223 ? 16.062 -10.969 -52.562 1 90.31 223 THR B O 1
ATOM 6230 N N . TYR B 1 224 ? 17.828 -12.141 -51.969 1 93.69 224 TYR B N 1
ATOM 6231 C CA . TYR B 1 224 ? 17.047 -13.133 -51.219 1 93.69 224 TYR B CA 1
ATOM 6232 C C . TYR B 1 224 ? 17.859 -13.719 -50.094 1 93.69 224 TYR B C 1
ATOM 6234 O O . TYR B 1 224 ? 18.891 -14.367 -50.312 1 93.69 224 TYR B O 1
ATOM 6242 N N . VAL B 1 225 ? 17.344 -13.5 -48.875 1 95.06 225 VAL B N 1
ATOM 6243 C CA . VAL B 1 225 ? 18.031 -14.062 -47.688 1 95.06 225 VAL B CA 1
ATOM 6244 C C . VAL B 1 225 ? 17.078 -15.008 -46.969 1 95.06 225 VAL B C 1
ATOM 6246 O O . VAL B 1 225 ? 15.93 -14.672 -46.719 1 95.06 225 VAL B O 1
ATOM 6249 N N . ALA B 1 226 ? 17.531 -16.188 -46.656 1 95.19 226 ALA B N 1
ATOM 6250 C CA . ALA B 1 226 ? 16.844 -17.141 -45.812 1 95.19 226 ALA B CA 1
ATOM 6251 C C . ALA B 1 226 ? 17.484 -17.188 -44.406 1 95.19 226 ALA B C 1
ATOM 6253 O O . ALA B 1 226 ? 18.672 -17.469 -44.281 1 95.19 226 ALA B O 1
ATOM 6254 N N . MET B 1 227 ? 16.672 -16.797 -43.469 1 95.75 227 MET B N 1
ATOM 6255 C CA . MET B 1 227 ? 17.062 -16.906 -42.094 1 95.75 227 MET B CA 1
ATOM 6256 C C . MET B 1 227 ? 16.422 -18.125 -41.438 1 95.75 227 MET B C 1
ATOM 6258 O O . MET B 1 227 ? 15.195 -18.234 -41.406 1 95.75 227 MET B O 1
ATOM 6262 N N . LYS B 1 228 ? 17.234 -18.984 -40.969 1 95.69 228 LYS B N 1
ATOM 6263 C CA . LYS B 1 228 ? 16.75 -20.172 -40.281 1 95.69 228 LYS B CA 1
ATOM 6264 C C . LYS B 1 228 ? 17.172 -20.188 -38.812 1 95.69 228 LYS B C 1
ATOM 6266 O O . LYS B 1 228 ? 18.375 -20.094 -38.5 1 95.69 228 LYS B O 1
ATOM 6271 N N . THR B 1 229 ? 16.188 -20.266 -38.031 1 94.44 229 THR B N 1
ATOM 6272 C CA . THR B 1 229 ? 16.438 -20.375 -36.594 1 94.44 229 THR B CA 1
ATOM 6273 C C . THR B 1 229 ? 16.031 -21.75 -36.094 1 94.44 229 THR B C 1
ATOM 6275 O O . THR B 1 229 ? 14.867 -22.141 -36.219 1 94.44 229 THR B O 1
ATOM 6278 N N . THR B 1 230 ? 17.016 -22.453 -35.531 1 92.06 230 THR B N 1
ATOM 6279 C CA . THR B 1 230 ? 16.75 -23.734 -34.875 1 92.06 230 THR B CA 1
ATOM 6280 C C . THR B 1 230 ? 16.812 -23.594 -33.344 1 92.06 230 THR B C 1
ATOM 6282 O O . THR B 1 230 ? 17.641 -22.859 -32.812 1 92.06 230 THR B O 1
ATOM 6285 N N . PHE B 1 231 ? 15.852 -24.266 -32.688 1 86.44 231 PHE B N 1
ATOM 6286 C CA . PHE B 1 231 ? 15.805 -24.172 -31.25 1 86.44 231 PHE B CA 1
ATOM 6287 C C . PHE B 1 231 ? 15.141 -25.406 -30.641 1 86.44 231 PHE B C 1
ATOM 6289 O O . PHE B 1 231 ? 14.508 -26.188 -31.359 1 86.44 231 PHE B O 1
ATOM 6296 N N . PHE B 1 232 ? 15.383 -25.594 -29.328 1 79 232 PHE B N 1
ATOM 6297 C CA . PHE B 1 232 ? 14.711 -26.625 -28.547 1 79 232 PHE B CA 1
ATOM 6298 C C . PHE B 1 232 ? 13.625 -26.016 -27.672 1 79 232 PHE B C 1
ATOM 6300 O O . PHE B 1 232 ? 13.789 -24.922 -27.156 1 79 232 PHE B O 1
ATOM 6307 N N . GLN B 1 233 ? 12.492 -26.766 -27.609 1 74.69 233 GLN B N 1
ATOM 6308 C CA . GLN B 1 233 ? 11.43 -26.297 -26.719 1 74.69 233 GLN B CA 1
ATOM 6309 C C . GLN B 1 233 ? 11.859 -26.375 -25.266 1 74.69 233 GLN B C 1
ATOM 6311 O O . GLN B 1 233 ? 12.656 -27.234 -24.875 1 74.69 233 GLN B O 1
ATOM 6316 N N . SER B 1 234 ? 11.289 -25.312 -24.562 1 68.38 234 SER B N 1
ATOM 6317 C CA . SER B 1 234 ? 11.578 -25.25 -23.141 1 68.38 234 SER B CA 1
ATOM 6318 C C . SER B 1 234 ? 11.055 -26.484 -22.406 1 68.38 234 SER B C 1
ATOM 6320 O O . SER B 1 234 ? 10.109 -27.125 -22.875 1 68.38 234 SER B O 1
ATOM 6322 N N . GLN B 1 235 ? 11.773 -26.828 -21.375 1 68.81 235 GLN B N 1
ATOM 6323 C CA . GLN B 1 235 ? 11.352 -27.953 -20.547 1 68.81 235 GLN B CA 1
ATOM 6324 C C . GLN B 1 235 ? 10 -27.672 -19.891 1 68.81 235 GLN B C 1
ATOM 6326 O O . GLN B 1 235 ? 9.633 -26.516 -19.672 1 68.81 235 GLN B O 1
ATOM 6331 N N . LEU B 1 236 ? 9.266 -28.734 -19.797 1 66.25 236 LEU B N 1
ATOM 6332 C CA . LEU B 1 236 ? 7.969 -28.656 -19.125 1 66.25 236 LEU B CA 1
ATOM 6333 C C . LEU B 1 236 ? 8.117 -28.062 -17.734 1 66.25 236 LEU B C 1
ATOM 6335 O O . LEU B 1 236 ? 9.008 -28.453 -16.984 1 66.25 236 LEU B O 1
ATOM 6339 N N . SER B 1 237 ? 7.281 -27 -17.516 1 70.62 237 SER B N 1
ATOM 6340 C CA . SER B 1 237 ? 7.199 -26.453 -16.172 1 70.62 237 SER B CA 1
ATOM 6341 C C . SER B 1 237 ? 6.184 -27.203 -15.32 1 70.62 237 SER B C 1
ATOM 6343 O O . SER B 1 237 ? 5.023 -26.797 -15.219 1 70.62 237 SER B O 1
ATOM 6345 N N . LEU B 1 238 ? 6.598 -28.203 -14.633 1 69.38 238 LEU B N 1
ATOM 6346 C CA . LEU B 1 238 ? 5.672 -28.984 -13.812 1 69.38 238 LEU B CA 1
ATOM 6347 C C . LEU B 1 238 ? 5.094 -28.125 -12.688 1 69.38 238 LEU B C 1
ATOM 6349 O O . LEU B 1 238 ? 3.951 -28.312 -12.273 1 69.38 238 LEU B O 1
ATOM 6353 N N . ALA B 1 239 ? 5.852 -27.172 -12.43 1 70.5 239 ALA B N 1
ATOM 6354 C CA . ALA B 1 239 ? 5.465 -26.391 -11.266 1 70.5 239 ALA B CA 1
ATOM 6355 C C . ALA B 1 239 ? 4.207 -25.578 -11.539 1 70.5 239 ALA B C 1
ATOM 6357 O O . ALA B 1 239 ? 3.377 -25.375 -10.648 1 70.5 239 ALA B O 1
ATOM 6358 N N . ARG B 1 240 ? 3.928 -25.281 -12.695 1 73.06 240 ARG B N 1
ATOM 6359 C CA . ARG B 1 240 ? 2.803 -24.422 -13.031 1 73.06 240 ARG B CA 1
ATOM 6360 C C . ARG B 1 240 ? 1.574 -25.234 -13.414 1 73.06 240 ARG B C 1
ATOM 6362 O O . ARG B 1 240 ? 0.476 -24.703 -13.547 1 73.06 240 ARG B O 1
ATOM 6369 N N . GLY B 1 241 ? 1.754 -26.531 -13.602 1 77.94 241 GLY B N 1
ATOM 6370 C CA . GLY B 1 241 ? 0.639 -27.422 -13.883 1 77.94 241 GLY B CA 1
ATOM 6371 C C . GLY B 1 241 ? 0.192 -27.375 -15.336 1 77.94 241 GLY B C 1
ATOM 6372 O O . GLY B 1 241 ? -0.905 -27.828 -15.664 1 77.94 241 GLY B O 1
ATOM 6373 N N . VAL B 1 242 ? 0.953 -26.766 -16.141 1 80.5 242 VAL B N 1
ATOM 6374 C CA . VAL B 1 242 ? 0.621 -26.672 -17.562 1 80.5 242 VAL B CA 1
ATOM 6375 C C . VAL B 1 242 ? 1.792 -27.172 -18.406 1 80.5 242 VAL B C 1
ATOM 6377 O O . VAL B 1 242 ? 2.953 -26.922 -18.078 1 80.5 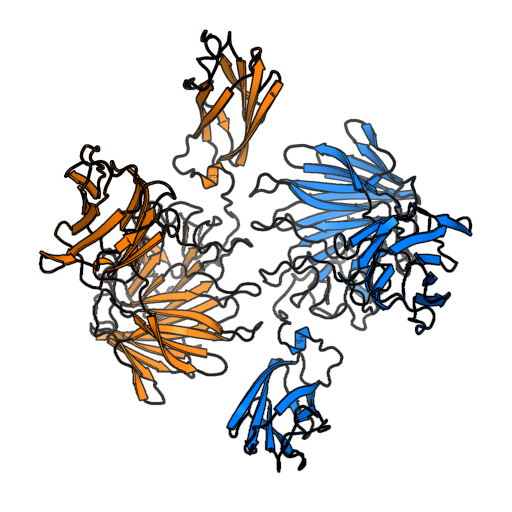242 VAL B O 1
ATOM 6380 N N . ASP B 1 243 ? 1.37 -27.938 -19.391 1 81.5 243 ASP B N 1
ATOM 6381 C CA . ASP B 1 243 ? 2.379 -28.328 -20.375 1 81.5 243 ASP B CA 1
ATOM 6382 C C . ASP B 1 243 ? 2.594 -27.25 -21.422 1 81.5 243 ASP B C 1
ATOM 6384 O O . ASP B 1 243 ? 2.01 -27.297 -22.5 1 81.5 243 ASP B O 1
ATOM 6388 N N . GLU B 1 244 ? 3.498 -26.5 -21.203 1 76.88 244 GLU B N 1
ATOM 6389 C CA . GLU B 1 244 ? 3.736 -25.328 -22.047 1 76.88 244 GLU B CA 1
ATOM 6390 C C . GLU B 1 244 ? 4.312 -25.75 -23.391 1 76.88 244 GLU B C 1
ATOM 6392 O O . GLU B 1 244 ? 4.262 -24.969 -24.359 1 76.88 244 GLU B O 1
ATOM 6397 N N . ASN B 1 245 ? 4.785 -26.938 -23.469 1 77.06 245 ASN B N 1
ATOM 6398 C CA . ASN B 1 245 ? 5.383 -27.391 -24.734 1 77.06 245 ASN B CA 1
ATOM 6399 C C . ASN B 1 245 ? 4.316 -27.656 -25.797 1 77.06 245 ASN B C 1
ATOM 6401 O O . ASN B 1 245 ? 4.621 -27.688 -26.984 1 77.06 245 ASN B O 1
ATOM 6405 N N . ARG B 1 246 ? 3.143 -27.766 -25.312 1 84.06 246 ARG B N 1
ATOM 6406 C CA . ARG B 1 246 ? 2.068 -28.094 -26.234 1 84.06 246 ARG B CA 1
ATOM 6407 C C . ARG B 1 246 ? 1.258 -26.859 -26.594 1 84.06 246 ARG B C 1
ATOM 6409 O O . ARG B 1 246 ? 0.428 -26.891 -27.516 1 84.06 246 ARG B O 1
ATOM 6416 N N . VAL B 1 247 ? 1.541 -25.812 -25.953 1 85 247 VAL B N 1
ATOM 6417 C CA . VAL B 1 247 ? 0.791 -24.578 -26.172 1 85 247 VAL B CA 1
ATOM 6418 C C . VAL B 1 247 ? 1.323 -23.844 -27.391 1 85 247 VAL B C 1
ATOM 6420 O O . VAL B 1 247 ? 2.535 -23.781 -27.609 1 85 247 VAL B O 1
ATOM 6423 N N . GLY B 1 248 ? 0.353 -23.312 -28.156 1 87.94 248 GLY B N 1
ATOM 6424 C CA . GLY B 1 248 ? 0.741 -22.516 -29.312 1 87.94 248 GLY B CA 1
ATOM 6425 C C . GLY B 1 248 ? 1.57 -21.297 -28.953 1 87.94 248 GLY B C 1
ATOM 6426 O O . GLY B 1 248 ? 1.721 -20.969 -27.781 1 87.94 248 GLY B O 1
ATOM 6427 N N . SER B 1 249 ? 2.18 -20.703 -30.016 1 88.75 249 SER B N 1
ATOM 6428 C CA . SER B 1 249 ? 3.07 -19.578 -29.781 1 88.75 249 SER B CA 1
ATOM 6429 C C . SER B 1 249 ? 2.736 -18.422 -30.719 1 88.75 249 SER B C 1
ATOM 6431 O O . SER B 1 249 ? 2.043 -18.609 -31.719 1 88.75 249 SER B O 1
ATOM 6433 N N . VAL B 1 250 ? 3.16 -17.281 -30.297 1 90.38 250 VAL B N 1
ATOM 6434 C CA . VAL B 1 250 ? 3.055 -16.078 -31.109 1 90.38 250 VAL B CA 1
ATOM 6435 C C . VAL B 1 250 ? 4.449 -15.578 -31.484 1 90.38 250 VAL B C 1
ATOM 6437 O O . VAL B 1 250 ? 5.254 -15.266 -30.609 1 90.38 250 VAL B O 1
ATOM 6440 N N . LEU B 1 251 ? 4.691 -15.547 -32.75 1 93.44 251 LEU B N 1
ATOM 6441 C CA . LEU B 1 251 ? 5.914 -14.93 -33.25 1 93.44 251 LEU B CA 1
ATOM 6442 C C . LEU B 1 251 ? 5.711 -13.438 -33.5 1 93.44 251 LEU B C 1
ATOM 6444 O O . LEU B 1 251 ? 4.762 -13.039 -34.188 1 93.44 251 LEU B O 1
ATOM 6448 N N . SER B 1 252 ? 6.582 -12.68 -32.938 1 93.38 252 SER B N 1
ATOM 6449 C CA . SER B 1 252 ? 6.543 -11.234 -33.156 1 93.38 252 SER B CA 1
ATOM 6450 C C . SER B 1 252 ? 7.855 -10.727 -33.719 1 93.38 252 SER B C 1
ATOM 6452 O O . SER B 1 252 ? 8.93 -10.969 -33.156 1 93.38 252 SER B O 1
ATOM 6454 N N . LEU B 1 253 ? 7.746 -10.016 -34.875 1 94.75 253 LEU B N 1
ATOM 6455 C CA . LEU B 1 253 ? 8.891 -9.383 -35.5 1 94.75 253 LEU B CA 1
ATOM 6456 C C . LEU B 1 253 ? 8.719 -7.867 -35.562 1 94.75 253 LEU B C 1
ATOM 6458 O O . LEU B 1 253 ? 7.676 -7.367 -36 1 94.75 253 LEU B O 1
ATOM 6462 N N . LYS B 1 254 ? 9.68 -7.223 -35.062 1 94.56 254 LYS B N 1
ATOM 6463 C CA . LYS B 1 254 ? 9.75 -5.77 -35.188 1 94.56 254 LYS B CA 1
ATOM 6464 C C . LYS B 1 254 ? 10.953 -5.355 -36.031 1 94.56 254 LYS B C 1
ATOM 6466 O O . LYS B 1 254 ? 12.094 -5.668 -35.719 1 94.56 254 LYS B O 1
ATOM 6471 N N . PHE B 1 255 ? 10.695 -4.676 -37.156 1 93.5 255 PHE B N 1
ATOM 6472 C CA . PHE B 1 255 ? 11.75 -4.199 -38.062 1 93.5 255 PHE B CA 1
ATOM 6473 C C . PHE B 1 255 ? 12.094 -2.746 -37.75 1 93.5 255 PHE B C 1
ATOM 6475 O O . PHE B 1 255 ? 11.242 -1.975 -37.312 1 93.5 255 PHE B O 1
ATOM 6482 N N . ARG B 1 256 ? 13.32 -2.467 -37.938 1 91.38 256 ARG B N 1
ATOM 6483 C CA . ARG B 1 256 ? 13.703 -1.059 -37.875 1 91.38 256 ARG B CA 1
ATOM 6484 C C . ARG B 1 256 ? 13.031 -0.264 -39 1 91.38 256 ARG B C 1
ATOM 6486 O O . ARG B 1 256 ? 12.883 -0.763 -40.094 1 91.38 256 ARG B O 1
ATOM 6493 N N . ASN B 1 257 ? 12.711 0.935 -38.656 1 86.62 257 ASN B N 1
ATOM 6494 C CA . ASN B 1 257 ? 11.977 1.769 -39.625 1 86.62 257 ASN B CA 1
ATOM 6495 C C . ASN B 1 257 ? 12.906 2.332 -40.688 1 86.62 257 ASN B C 1
ATOM 6497 O O . ASN B 1 257 ? 13 3.551 -40.844 1 86.62 257 ASN B O 1
ATOM 6501 N N . GLU B 1 258 ? 13.664 1.501 -41.188 1 83.5 258 GLU B N 1
ATOM 6502 C CA . GLU B 1 258 ? 14.594 1.855 -42.281 1 83.5 258 GLU B CA 1
ATOM 6503 C C . GLU B 1 258 ? 14.68 0.745 -43.312 1 83.5 258 GLU B C 1
ATOM 6505 O O . GLU B 1 258 ? 14.305 -0.399 -43.031 1 83.5 258 GLU B O 1
ATOM 6510 N N . GLY B 1 259 ? 15.008 1.113 -44.531 1 80.25 259 GLY B N 1
ATOM 6511 C CA . GLY B 1 259 ? 15.25 0.123 -45.594 1 80.25 259 GLY B CA 1
ATOM 6512 C C . GLY B 1 259 ? 14.164 0.089 -46.625 1 80.25 259 GLY B C 1
ATOM 6513 O O . GLY B 1 259 ? 13.227 0.885 -46.594 1 80.25 259 GLY B O 1
ATOM 6514 N N . PRO B 1 260 ? 14.328 -0.846 -47.562 1 86.75 260 PRO B N 1
ATOM 6515 C CA . PRO B 1 260 ? 13.375 -0.942 -48.656 1 86.75 260 PRO B CA 1
ATOM 6516 C C . PRO B 1 260 ? 12.148 -1.774 -48.312 1 86.75 260 PRO B C 1
ATOM 6518 O O . PRO B 1 260 ? 12.148 -2.494 -47.312 1 86.75 260 PRO B O 1
ATOM 6521 N N . VAL B 1 261 ? 11.172 -1.604 -49.219 1 91.25 261 VAL B N 1
ATOM 6522 C CA . VAL B 1 261 ? 10.031 -2.514 -49.156 1 91.25 261 VAL B CA 1
ATOM 6523 C C . VAL B 1 261 ? 10.477 -3.92 -49.562 1 91.25 261 VAL B C 1
ATOM 6525 O O . VAL B 1 261 ? 11.242 -4.086 -50.531 1 91.25 261 VAL B O 1
ATOM 6528 N N . PHE B 1 262 ? 10.055 -4.828 -48.812 1 93.75 262 PHE B N 1
ATOM 6529 C CA . PHE B 1 262 ? 10.461 -6.203 -49.094 1 93.75 262 PHE B CA 1
ATOM 6530 C C . PHE B 1 262 ? 9.297 -7.164 -48.875 1 93.75 262 PHE B C 1
ATOM 6532 O O . PHE B 1 262 ? 8.273 -6.785 -48.312 1 93.75 262 PHE B O 1
ATOM 6539 N N . GLU B 1 263 ? 9.516 -8.359 -49.375 1 95.06 263 GLU B N 1
ATOM 6540 C CA . GLU B 1 263 ? 8.578 -9.453 -49.125 1 95.06 263 GLU B CA 1
ATOM 6541 C C . GLU B 1 263 ? 9.117 -10.43 -48.094 1 95.06 263 GLU B C 1
ATOM 6543 O O . GLU B 1 263 ? 10.312 -10.727 -48.062 1 95.06 263 GLU B O 1
ATOM 6548 N N . LEU B 1 264 ? 8.227 -10.836 -47.188 1 96.12 264 LEU B N 1
ATOM 6549 C CA . LEU B 1 264 ? 8.617 -11.711 -46.094 1 96.12 264 LEU B CA 1
ATOM 6550 C C . LEU B 1 264 ? 7.82 -13.016 -46.125 1 96.12 264 LEU B C 1
ATOM 6552 O O . LEU B 1 264 ? 6.586 -12.992 -46.125 1 96.12 264 LEU B O 1
ATOM 6556 N N . ASP B 1 265 ? 8.531 -14.086 -46.188 1 96.56 265 ASP B N 1
ATOM 6557 C CA . ASP B 1 265 ? 7.965 -15.414 -46 1 96.56 265 ASP B CA 1
ATOM 6558 C C . ASP B 1 265 ? 8.305 -15.969 -44.625 1 96.56 265 ASP B C 1
ATOM 6560 O O . ASP B 1 265 ? 9.477 -16 -44.219 1 96.56 265 ASP B O 1
ATOM 6564 N N . VAL B 1 266 ? 7.25 -16.344 -43.906 1 97.5 266 VAL B N 1
ATOM 6565 C CA . VAL B 1 266 ? 7.449 -16.953 -42.594 1 97.5 266 VAL B CA 1
ATOM 6566 C C . VAL B 1 266 ? 6.957 -18.391 -42.625 1 97.5 266 VAL B C 1
ATOM 6568 O O . VAL B 1 266 ? 5.855 -18.672 -43.094 1 97.5 266 VAL B O 1
ATOM 6571 N N . SER B 1 267 ? 7.824 -19.266 -42.219 1 97 267 SER B N 1
ATOM 6572 C CA . SER B 1 267 ? 7.434 -20.672 -42.125 1 97 267 SER B CA 1
ATOM 6573 C C . SER B 1 267 ? 8.062 -21.328 -40.906 1 97 267 SER B C 1
ATOM 6575 O O . SER B 1 267 ? 9.023 -20.812 -40.344 1 97 267 SER B O 1
ATOM 6577 N N . TYR B 1 268 ? 7.441 -22.438 -40.5 1 95.75 268 TYR B N 1
ATOM 6578 C CA . TYR B 1 268 ? 7.965 -23.203 -39.375 1 95.75 268 TYR B CA 1
ATOM 6579 C C . TYR B 1 268 ? 7.816 -24.703 -39.594 1 95.75 268 TYR B C 1
ATOM 6581 O O . TYR B 1 268 ? 7.004 -25.125 -40.438 1 95.75 268 TYR B O 1
ATOM 6589 N N . LEU B 1 269 ? 8.719 -25.438 -38.906 1 93.62 269 LEU B N 1
ATOM 6590 C CA . LEU B 1 269 ? 8.641 -26.891 -38.969 1 93.62 269 LEU B CA 1
ATOM 6591 C C . LEU B 1 269 ? 7.602 -27.422 -38 1 93.62 269 LEU B C 1
ATOM 6593 O O . LEU B 1 269 ? 7.812 -27.375 -36.781 1 93.62 269 LEU B O 1
ATOM 6597 N N . GLY B 1 270 ? 6.48 -27.938 -38.5 1 86.88 270 GLY B N 1
ATOM 6598 C CA . GLY B 1 270 ? 5.402 -28.422 -37.656 1 86.88 270 GLY B CA 1
ATOM 6599 C C . GLY B 1 270 ? 5.691 -29.781 -37.031 1 86.88 270 GLY B C 1
ATOM 6600 O O . GLY B 1 270 ? 6.773 -30.344 -37.219 1 86.88 270 GLY B O 1
ATOM 6601 N N . ASP B 1 271 ? 4.762 -30.328 -36.312 1 80.88 271 ASP B N 1
ATOM 6602 C CA . ASP B 1 271 ? 4.895 -31.594 -35.594 1 80.88 271 ASP B CA 1
ATOM 6603 C C . ASP B 1 271 ? 5.109 -32.75 -36.594 1 80.88 271 ASP B C 1
ATOM 6605 O O . ASP B 1 271 ? 5.805 -33.719 -36.281 1 80.88 271 ASP B O 1
ATOM 6609 N N . SER B 1 272 ? 4.5 -32.625 -37.781 1 83.44 272 SER B N 1
ATOM 6610 C CA . SER B 1 272 ? 4.656 -33.656 -38.812 1 83.44 272 SER B CA 1
ATOM 6611 C C . SER B 1 272 ? 6.012 -33.531 -39.5 1 83.44 272 SER B C 1
ATOM 6613 O O . SER B 1 272 ? 6.309 -34.312 -40.438 1 83.44 272 SER B O 1
ATOM 6615 N N . ARG B 1 273 ? 6.762 -32.594 -39.062 1 88.19 273 ARG B N 1
ATOM 6616 C CA . ARG B 1 273 ? 8.086 -32.344 -39.625 1 88.19 273 ARG B CA 1
ATOM 6617 C C . ARG B 1 273 ? 7.984 -31.875 -41.062 1 88.19 273 ARG B C 1
ATOM 6619 O O . ARG B 1 273 ? 8.797 -32.25 -41.906 1 88.19 273 ARG B O 1
ATOM 6626 N N . ARG B 1 274 ? 6.926 -31.234 -41.344 1 91.62 274 ARG B N 1
ATOM 6627 C CA . ARG B 1 274 ? 6.746 -30.516 -42.594 1 91.62 274 ARG B CA 1
ATOM 6628 C C . ARG B 1 274 ? 6.668 -29.016 -42.375 1 91.62 274 ARG B C 1
ATOM 6630 O O . ARG B 1 274 ? 6.141 -28.562 -41.344 1 91.62 274 ARG B O 1
ATOM 6637 N N . TYR B 1 275 ? 7.203 -28.391 -43.281 1 93.94 275 TYR B N 1
ATOM 6638 C CA . TYR B 1 275 ? 7.16 -26.922 -43.188 1 93.94 275 TYR B CA 1
ATOM 6639 C C . TYR B 1 275 ? 5.75 -26.406 -43.438 1 93.94 275 TYR B C 1
ATOM 6641 O O . TYR B 1 275 ? 5.098 -26.812 -44.406 1 93.94 275 TYR B O 1
ATOM 6649 N N . ILE B 1 276 ? 5.273 -25.641 -42.594 1 95.56 276 ILE B N 1
ATOM 6650 C CA . ILE B 1 276 ? 4.02 -24.906 -42.75 1 95.56 276 ILE B CA 1
ATOM 6651 C C . ILE B 1 276 ? 4.309 -23.422 -43 1 95.56 276 ILE B C 1
ATOM 6653 O O . ILE B 1 276 ? 5.008 -22.797 -42.188 1 95.56 276 ILE B O 1
ATOM 6657 N N . SER B 1 277 ? 3.756 -22.875 -44.031 1 95.56 277 SER B N 1
ATOM 6658 C CA . SER B 1 277 ? 4.059 -21.484 -44.406 1 95.56 277 SER B CA 1
ATOM 6659 C C . SER B 1 277 ? 2.85 -20.578 -44.219 1 95.56 277 SER B C 1
ATOM 6661 O O . SER B 1 277 ? 1.714 -20.984 -44.469 1 95.56 277 SER B O 1
ATOM 6663 N N . PHE B 1 278 ? 3.156 -19.422 -43.75 1 96.75 278 PHE B N 1
ATOM 6664 C CA . PHE B 1 278 ? 2.141 -18.375 -43.719 1 96.75 278 PHE B CA 1
ATOM 6665 C C . PHE B 1 278 ? 2.084 -17.641 -45.062 1 96.75 278 PHE B C 1
ATOM 6667 O O . PHE B 1 278 ? 2.889 -17.891 -45.969 1 96.75 278 PHE B O 1
ATOM 6674 N N . GLU B 1 279 ? 1.016 -16.766 -45.094 1 94.94 279 GLU B N 1
ATOM 6675 C CA . GLU B 1 279 ? 0.915 -15.945 -46.312 1 94.94 279 GLU B CA 1
ATOM 6676 C C . GLU B 1 279 ? 2.064 -14.945 -46.375 1 94.94 279 GLU B C 1
ATOM 6678 O O . GLU B 1 279 ? 2.439 -14.344 -45.375 1 94.94 279 GLU B O 1
ATOM 6683 N N . ARG B 1 280 ? 2.582 -14.883 -47.656 1 94.62 280 ARG B N 1
ATOM 6684 C CA . ARG B 1 280 ? 3.654 -13.922 -47.875 1 94.62 280 ARG B CA 1
ATOM 6685 C C . ARG B 1 280 ? 3.172 -12.492 -47.656 1 94.62 280 ARG B C 1
ATOM 6687 O O . ARG B 1 280 ? 2.078 -12.125 -48.062 1 94.62 280 ARG B O 1
ATOM 6694 N N . LEU B 1 281 ? 4.055 -11.75 -46.938 1 95.19 281 LEU B N 1
ATOM 6695 C CA . LEU B 1 281 ? 3.701 -10.359 -46.656 1 95.19 281 LEU B CA 1
ATOM 6696 C C . LEU B 1 281 ? 4.641 -9.398 -47.375 1 95.19 281 LEU B C 1
ATOM 6698 O O . LEU B 1 281 ? 5.844 -9.648 -47.469 1 95.19 281 LEU B O 1
ATOM 6702 N N . LYS B 1 282 ? 3.994 -8.336 -47.875 1 93.06 282 LYS B N 1
ATOM 6703 C CA . LYS B 1 282 ? 4.785 -7.199 -48.344 1 93.06 282 LYS B CA 1
ATOM 6704 C C . LYS B 1 282 ? 4.949 -6.164 -47.25 1 93.06 282 LYS B C 1
ATOM 6706 O O . LYS B 1 282 ? 3.965 -5.598 -46.75 1 93.06 282 LYS B O 1
ATOM 6711 N N . ILE B 1 283 ? 6.164 -5.977 -46.844 1 92.94 283 ILE B N 1
ATOM 6712 C CA . IL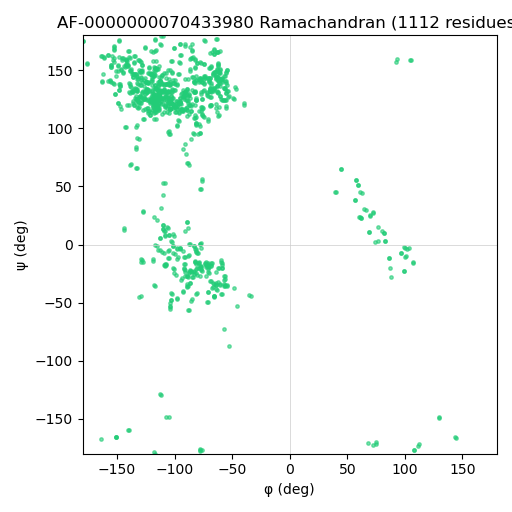E B 1 283 ? 6.422 -5.137 -45.688 1 92.94 283 ILE B CA 1
ATOM 6713 C C . ILE B 1 283 ? 7.074 -3.828 -46.125 1 92.94 283 ILE B C 1
ATOM 6715 O O . ILE B 1 283 ? 8.062 -3.842 -46.875 1 92.94 283 ILE B O 1
ATOM 6719 N N . ASP B 1 284 ? 6.496 -2.766 -45.75 1 89.81 284 ASP B N 1
ATOM 6720 C CA . ASP B 1 284 ? 7.113 -1.445 -45.812 1 89.81 284 ASP B CA 1
ATOM 6721 C C . ASP B 1 284 ? 7.551 -0.965 -44.438 1 89.81 284 ASP B C 1
ATOM 6723 O O . ASP B 1 284 ? 6.734 -0.481 -43.656 1 89.81 284 ASP B O 1
ATOM 6727 N N . PRO B 1 285 ? 8.797 -1.147 -44.156 1 86.12 285 PRO B N 1
ATOM 6728 C CA . PRO B 1 285 ? 9.266 -0.845 -42.812 1 86.12 285 PRO B CA 1
ATOM 6729 C C . PRO B 1 285 ? 9.055 0.616 -42.406 1 86.12 285 PRO B C 1
ATOM 6731 O O . PRO B 1 285 ? 9.133 0.964 -41.25 1 86.12 285 PRO B O 1
ATOM 6734 N N . GLN B 1 286 ? 8.766 1.461 -43.25 1 82.75 286 GLN B N 1
ATOM 6735 C CA . GLN B 1 286 ? 8.508 2.863 -42.938 1 82.75 286 GLN B CA 1
ATOM 6736 C C . GLN B 1 286 ? 7.082 3.064 -42.438 1 82.75 286 GLN B C 1
ATOM 6738 O O . GLN B 1 286 ? 6.785 4.059 -41.781 1 82.75 286 GLN B O 1
ATOM 6743 N N . ASN B 1 287 ? 6.234 2.102 -42.781 1 82 287 ASN B N 1
ATOM 6744 C CA . ASN B 1 287 ? 4.832 2.248 -42.406 1 82 287 ASN B CA 1
ATOM 6745 C C . ASN B 1 287 ? 4.477 1.364 -41.219 1 82 287 ASN B C 1
ATOM 6747 O O . ASN B 1 287 ? 3.826 1.819 -40.281 1 82 287 ASN B O 1
ATOM 6751 N N . GLU B 1 288 ? 4.723 0.147 -41.344 1 81.88 288 GLU B N 1
ATOM 6752 C CA . GLU B 1 288 ? 4.43 -0.824 -40.281 1 81.88 288 GLU B CA 1
ATOM 6753 C C . GLU B 1 288 ? 5.664 -1.654 -39.938 1 81.88 288 GLU B C 1
ATOM 6755 O O . GLU B 1 288 ? 6.23 -2.322 -40.812 1 81.88 288 GLU B O 1
ATOM 6760 N N . THR B 1 289 ? 5.941 -1.587 -38.625 1 88.44 289 THR B N 1
ATOM 6761 C CA . THR B 1 289 ? 7.219 -2.188 -38.25 1 88.44 289 THR B CA 1
ATOM 6762 C C . THR B 1 289 ? 7 -3.49 -37.469 1 88.44 289 THR B C 1
ATOM 6764 O O . THR B 1 289 ? 7.922 -4.301 -37.344 1 88.44 289 THR B O 1
ATOM 6767 N N . THR B 1 290 ? 5.828 -3.67 -36.969 1 92.69 290 THR B N 1
ATOM 6768 C CA . THR B 1 290 ? 5.617 -4.844 -36.156 1 92.69 290 THR B CA 1
ATOM 6769 C C . THR B 1 290 ? 4.617 -5.801 -36.781 1 92.69 290 THR B C 1
ATOM 6771 O O . THR B 1 290 ? 3.555 -5.375 -37.25 1 92.69 290 THR B O 1
ATOM 6774 N N . HIS B 1 291 ? 4.984 -7.039 -36.875 1 94.5 291 HIS B N 1
ATOM 6775 C CA . HIS B 1 291 ? 4.137 -8.094 -37.438 1 94.5 291 HIS B CA 1
ATOM 6776 C C . HIS B 1 291 ? 4.125 -9.32 -36.531 1 94.5 291 HIS B C 1
ATOM 6778 O O . HIS B 1 291 ? 5.145 -9.664 -35.938 1 94.5 291 HIS B O 1
ATOM 6784 N N . THR B 1 292 ? 2.908 -9.961 -36.438 1 95.31 292 THR B N 1
ATOM 6785 C CA . THR B 1 292 ? 2.779 -11.125 -35.562 1 95.31 292 THR B CA 1
ATOM 6786 C C . THR B 1 292 ? 2.141 -12.289 -36.312 1 95.31 292 THR B C 1
ATOM 6788 O O . THR B 1 292 ? 1.326 -12.086 -37.219 1 95.31 292 THR B O 1
ATOM 6791 N N . TRP B 1 293 ? 2.568 -13.492 -36.031 1 95.56 293 TRP B N 1
ATOM 6792 C CA . TRP B 1 293 ? 1.999 -14.742 -36.531 1 95.56 293 TRP B CA 1
ATOM 6793 C C . TRP B 1 293 ? 1.634 -15.664 -35.375 1 95.56 293 TRP B C 1
ATOM 6795 O O . TRP B 1 293 ? 2.4 -15.805 -34.406 1 95.56 293 TRP B O 1
ATOM 6805 N N . THR B 1 294 ? 0.497 -16.328 -35.5 1 94.5 294 THR B N 1
ATOM 6806 C CA . THR B 1 294 ? 0.081 -17.297 -34.5 1 94.5 294 THR B CA 1
ATOM 6807 C C . THR B 1 294 ? 0.403 -18.719 -34.938 1 94.5 294 THR B C 1
ATOM 6809 O O . THR B 1 294 ? -0.071 -19.156 -36 1 94.5 294 THR B O 1
ATOM 6812 N N . ILE B 1 295 ? 1.217 -19.328 -34.188 1 93.31 295 ILE B N 1
ATOM 6813 C CA . ILE B 1 295 ? 1.547 -20.734 -34.438 1 93.31 295 ILE B CA 1
ATOM 6814 C C . ILE B 1 295 ? 0.646 -21.625 -33.562 1 93.31 295 ILE B C 1
ATOM 6816 O O . ILE B 1 295 ? 0.577 -21.453 -32.344 1 93.31 295 ILE B O 1
ATOM 6820 N N . PRO B 1 296 ? -0.049 -22.578 -34.188 1 92.94 296 PRO B N 1
ATOM 6821 C CA . PRO B 1 296 ? -1.072 -23.359 -33.5 1 92.94 296 PRO B CA 1
ATOM 6822 C C . PRO B 1 296 ? -0.487 -24.25 -32.406 1 92.94 296 PRO B C 1
ATOM 6824 O O . PRO B 1 296 ? 0.721 -24.5 -32.375 1 92.94 296 PRO B O 1
ATOM 6827 N N . ASP B 1 297 ? -1.366 -24.781 -31.609 1 91.12 297 ASP B N 1
ATOM 6828 C CA . ASP B 1 297 ? -1.036 -25.766 -30.578 1 91.12 297 ASP B CA 1
ATOM 6829 C C . ASP B 1 297 ? -0.445 -27.031 -31.188 1 91.12 297 ASP B C 1
ATOM 6831 O O . ASP B 1 297 ? -0.748 -27.375 -32.344 1 91.12 297 ASP B O 1
ATOM 6835 N N . TYR B 1 298 ? 0.469 -27.703 -30.484 1 88.31 298 TYR B N 1
ATOM 6836 C CA . TYR B 1 298 ? 1.072 -29 -30.828 1 88.31 298 TYR B CA 1
ATOM 6837 C C . TYR B 1 298 ? 1.998 -28.844 -32.031 1 88.31 298 TYR B C 1
ATOM 6839 O O . TYR B 1 298 ? 2.236 -29.812 -32.75 1 88.31 298 TYR B O 1
ATOM 6847 N N . SER B 1 299 ? 2.467 -27.641 -32.188 1 89.44 299 SER B N 1
ATOM 6848 C CA . SER B 1 299 ? 3.32 -27.422 -33.344 1 89.44 299 SER B CA 1
ATOM 6849 C C . SER B 1 299 ? 4.762 -27.828 -33.062 1 89.44 299 SER B C 1
ATOM 6851 O O . SER B 1 299 ? 5.488 -28.25 -33.969 1 89.44 299 SER B O 1
ATOM 6853 N N . TRP B 1 300 ? 5.145 -27.766 -31.875 1 87.38 300 TRP B N 1
ATOM 6854 C CA . TRP B 1 300 ? 6.562 -27.906 -31.562 1 87.38 300 TRP B CA 1
ATOM 6855 C C . TRP B 1 300 ? 6.863 -29.312 -31.047 1 87.38 300 TRP B C 1
ATOM 6857 O O . TRP B 1 300 ? 6.086 -29.875 -30.266 1 87.38 300 TRP B O 1
ATOM 6867 N N . SER B 1 301 ? 8.008 -29.781 -31.469 1 83.75 301 SER B N 1
ATOM 6868 C CA . SER B 1 301 ? 8.484 -31.062 -30.953 1 83.75 301 SER B CA 1
ATOM 6869 C C . SER B 1 301 ? 9.195 -30.891 -29.625 1 83.75 301 SER B C 1
ATOM 6871 O O . SER B 1 301 ? 9.93 -29.922 -29.422 1 83.75 301 SER B O 1
ATOM 6873 N N . ILE B 1 302 ? 8.992 -31.906 -28.766 1 76.94 302 ILE B N 1
ATOM 6874 C CA . ILE B 1 302 ? 9.641 -31.875 -27.469 1 76.94 302 ILE B CA 1
ATOM 6875 C C . ILE B 1 302 ? 11.016 -32.531 -27.562 1 76.94 302 ILE B C 1
ATOM 6877 O O . ILE B 1 302 ? 11.922 -32.188 -26.797 1 76.94 302 ILE B O 1
ATOM 6881 N N . ASP B 1 303 ? 11.219 -33.406 -28.438 1 77.25 303 ASP B N 1
ATOM 6882 C CA . ASP B 1 303 ? 12.406 -34.281 -28.453 1 77.25 303 ASP B CA 1
ATOM 6883 C C . ASP B 1 303 ? 13.352 -33.875 -29.594 1 77.25 303 ASP B C 1
ATOM 6885 O O . ASP B 1 303 ? 14.508 -34.281 -29.609 1 77.25 303 ASP B O 1
ATOM 6889 N N . GLN B 1 304 ? 12.75 -33.156 -30.484 1 82.94 304 GLN B N 1
ATOM 6890 C CA . GLN B 1 304 ? 13.57 -32.812 -31.641 1 82.94 304 GLN B CA 1
ATOM 6891 C C . GLN B 1 304 ? 13.734 -31.312 -31.781 1 82.94 304 GLN B C 1
ATOM 6893 O O . GLN B 1 304 ? 12.992 -30.547 -31.156 1 82.94 304 GLN B O 1
ATOM 6898 N N . GLU B 1 305 ? 14.672 -30.984 -32.594 1 86.88 305 GLU B N 1
ATOM 6899 C CA . GLU B 1 305 ? 14.922 -29.578 -32.875 1 86.88 305 GLU B CA 1
ATOM 6900 C C . GLU B 1 305 ? 13.766 -28.969 -33.688 1 86.88 305 GLU B C 1
ATOM 6902 O O . GLU B 1 305 ? 13.234 -29.594 -34.594 1 86.88 305 GLU B O 1
ATOM 6907 N N . ASN B 1 306 ? 13.344 -27.812 -33.25 1 90.5 306 ASN B N 1
ATOM 6908 C CA . ASN B 1 306 ? 12.344 -27.047 -33.969 1 90.5 306 ASN B CA 1
ATOM 6909 C C . ASN B 1 306 ? 13 -26 -34.875 1 90.5 306 ASN B C 1
ATOM 6911 O O . ASN B 1 306 ? 14.156 -25.641 -34.688 1 90.5 306 ASN B O 1
ATOM 6915 N N . GLU B 1 307 ? 12.219 -25.578 -35.938 1 93.75 307 GLU B N 1
ATOM 6916 C CA . GLU B 1 307 ? 12.797 -24.656 -36.906 1 93.75 307 GLU B CA 1
ATOM 6917 C C . GLU B 1 307 ? 11.812 -23.547 -37.281 1 93.75 307 GLU B C 1
ATOM 6919 O O . GLU B 1 307 ? 10.633 -23.797 -37.5 1 93.75 307 GLU B O 1
ATOM 6924 N N . LEU B 1 308 ? 12.305 -22.375 -37.25 1 94.56 308 LEU B N 1
ATOM 6925 C CA . LEU B 1 308 ? 11.641 -21.203 -37.812 1 94.56 308 LEU B CA 1
ATOM 6926 C C . LEU B 1 308 ? 12.43 -20.641 -39 1 94.56 308 LEU B C 1
ATOM 6928 O O . LEU B 1 308 ? 13.648 -20.453 -38.906 1 94.56 308 LEU B O 1
ATOM 6932 N N . ARG B 1 309 ? 11.719 -20.328 -40.094 1 96.19 309 ARG B N 1
ATOM 6933 C CA . ARG B 1 309 ? 12.383 -19.828 -41.281 1 96.19 309 ARG B CA 1
ATOM 6934 C C . ARG B 1 309 ? 11.758 -18.516 -41.75 1 96.19 309 ARG B C 1
ATOM 6936 O O . ARG B 1 309 ? 10.539 -18.406 -41.844 1 96.19 309 ARG B O 1
ATOM 6943 N N . LEU B 1 310 ? 12.609 -17.609 -42 1 96.75 310 LEU B N 1
ATOM 6944 C CA . LEU B 1 310 ? 12.234 -16.359 -42.625 1 96.75 310 LEU B CA 1
ATOM 6945 C C . LEU B 1 310 ? 12.898 -16.203 -44 1 96.75 310 LEU B C 1
ATOM 6947 O O . LEU B 1 310 ? 14.109 -16.359 -44.125 1 96.75 310 LEU B O 1
ATOM 6951 N N . GLY B 1 311 ? 12.078 -15.992 -45 1 95.94 311 GLY B N 1
ATOM 6952 C CA . GLY B 1 311 ? 12.57 -15.648 -46.312 1 95.94 311 GLY B CA 1
ATOM 6953 C C . GLY B 1 311 ? 12.312 -14.203 -46.688 1 95.94 311 GLY B C 1
ATOM 6954 O O . GLY B 1 311 ? 11.164 -13.766 -46.781 1 95.94 311 GLY B O 1
ATOM 6955 N N . ILE B 1 312 ? 13.344 -13.508 -46.906 1 95.06 312 ILE B N 1
ATOM 6956 C CA . ILE B 1 312 ? 13.227 -12.086 -47.219 1 95.06 312 ILE B CA 1
ATOM 6957 C C . ILE B 1 312 ? 13.68 -11.828 -48.656 1 95.06 312 ILE B C 1
ATOM 6959 O O . ILE B 1 312 ? 14.812 -12.164 -49.031 1 95.06 312 ILE B O 1
ATOM 6963 N N . THR B 1 313 ? 12.75 -11.203 -49.406 1 94.44 313 THR B N 1
ATOM 6964 C CA . THR B 1 313 ? 13.047 -10.852 -50.781 1 94.44 313 THR B CA 1
ATOM 6965 C C . THR B 1 313 ? 12.922 -9.344 -51 1 94.44 313 THR B C 1
ATOM 6967 O O . THR B 1 313 ? 11.891 -8.75 -50.688 1 94.44 313 THR B O 1
ATOM 6970 N N . ALA B 1 314 ? 14.023 -8.805 -51.469 1 90.62 314 ALA B N 1
ATOM 6971 C CA . ALA B 1 314 ? 14.016 -7.379 -51.781 1 90.62 314 ALA B CA 1
ATOM 6972 C C . ALA B 1 314 ? 14.641 -7.102 -53.125 1 90.62 314 ALA B C 1
ATOM 6974 O O . ALA B 1 314 ? 15.484 -7.871 -53.594 1 90.62 314 ALA B O 1
ATOM 6975 N N . PRO B 1 315 ? 14.094 -6.031 -53.844 1 81.12 315 PRO B N 1
ATOM 6976 C CA . PRO B 1 315 ? 14.617 -5.715 -55.188 1 81.12 315 PRO B CA 1
ATOM 6977 C C . PRO B 1 315 ? 16.062 -5.227 -55.125 1 81.12 315 PRO B C 1
ATOM 6979 O O . PRO B 1 315 ? 16.766 -5.309 -56.156 1 81.12 315 PRO B O 1
ATOM 6982 N N . LYS B 1 316 ? 16.531 -4.539 -54.156 1 77.06 316 LYS B N 1
ATOM 6983 C CA . LYS B 1 316 ? 17.891 -4.012 -54.031 1 77.06 316 LYS B CA 1
ATOM 6984 C C . LYS B 1 316 ? 18.609 -4.605 -52.844 1 77.06 316 LYS B C 1
ATOM 6986 O O . LYS B 1 316 ? 18.016 -5.395 -52.094 1 77.06 316 LYS B O 1
ATOM 6991 N N . VAL B 1 317 ? 19.906 -4.18 -52.75 1 68.38 317 VAL B N 1
ATOM 6992 C CA . VAL B 1 317 ? 20.766 -4.641 -51.656 1 68.38 317 VAL B CA 1
ATOM 6993 C C . VAL B 1 317 ? 20.078 -4.363 -50.312 1 68.38 317 VAL B C 1
ATOM 6995 O O . VAL B 1 317 ? 19.625 -3.248 -50.062 1 68.38 317 VAL B O 1
ATOM 6998 N N . MET B 1 318 ? 20.016 -5.363 -49.375 1 72.19 318 MET B N 1
ATOM 6999 C CA . MET B 1 318 ? 19.188 -5.449 -48.188 1 72.19 318 MET B CA 1
ATOM 7000 C C . MET B 1 318 ? 19.875 -4.812 -46.969 1 72.19 318 MET B C 1
ATOM 7002 O O . MET B 1 318 ? 21.047 -5.094 -46.719 1 72.19 318 MET B O 1
ATOM 7006 N N . ASN B 1 319 ? 19.438 -3.723 -46.469 1 82.12 319 ASN B N 1
ATOM 7007 C CA . ASN B 1 319 ? 19.781 -3.199 -45.156 1 82.12 319 ASN B CA 1
ATOM 7008 C C . ASN B 1 319 ? 18.625 -3.311 -44.188 1 82.12 319 ASN B C 1
ATOM 7010 O O . ASN B 1 319 ? 18.203 -2.312 -43.594 1 82.12 319 ASN B O 1
ATOM 7014 N N . ILE B 1 320 ? 18.125 -4.559 -44.125 1 90.56 320 ILE B N 1
ATOM 7015 C CA . ILE B 1 320 ? 16.969 -4.793 -43.25 1 90.56 320 ILE B CA 1
ATOM 7016 C C . ILE B 1 320 ? 17.453 -5.27 -41.875 1 90.56 320 ILE B C 1
ATOM 7018 O O . ILE B 1 320 ? 18.297 -6.16 -41.812 1 90.56 320 ILE B O 1
ATOM 7022 N N . VAL B 1 321 ? 16.938 -4.625 -40.875 1 91.69 321 VAL B N 1
ATOM 7023 C CA . VAL B 1 321 ? 17.297 -4.992 -39.5 1 91.69 321 VAL B CA 1
ATOM 7024 C C . VAL B 1 321 ? 16.031 -5.402 -38.719 1 91.69 321 VAL B C 1
ATOM 7026 O O . VAL B 1 321 ? 15.055 -4.656 -38.688 1 91.69 321 VAL B O 1
ATOM 7029 N N . ILE B 1 322 ? 16.078 -6.602 -38.156 1 93.56 322 ILE B N 1
ATOM 7030 C CA . ILE B 1 322 ? 15.07 -6.996 -37.188 1 93.56 322 ILE B CA 1
ATOM 7031 C C . ILE B 1 322 ? 15.445 -6.469 -35.812 1 93.56 322 ILE B C 1
ATOM 7033 O O . ILE B 1 322 ? 16.391 -6.953 -35.188 1 93.56 322 ILE B O 1
ATOM 7037 N N . GLU B 1 323 ? 14.703 -5.547 -35.438 1 92.44 323 GLU B N 1
ATOM 7038 C CA . GLU B 1 323 ? 14.961 -4.961 -34.125 1 92.44 323 GLU B CA 1
ATOM 7039 C C . GLU B 1 323 ? 14.703 -5.973 -33.031 1 92.44 323 GLU B C 1
ATOM 7041 O O . GLU B 1 323 ? 15.469 -6.043 -32.062 1 92.44 323 GLU B O 1
ATOM 7046 N N . SER B 1 324 ? 13.578 -6.66 -33.188 1 91.62 324 SER B N 1
ATOM 7047 C CA . SER B 1 324 ? 13.281 -7.699 -32.188 1 91.62 324 SER B CA 1
ATOM 7048 C C . SER B 1 324 ? 12.523 -8.859 -32.812 1 91.62 324 SER B C 1
ATOM 7050 O O . SER B 1 324 ? 11.656 -8.656 -33.688 1 91.62 324 SER B O 1
ATOM 7052 N N . MET B 1 325 ? 12.938 -10.039 -32.438 1 91.19 325 MET B N 1
ATOM 7053 C CA . MET B 1 325 ? 12.25 -11.289 -32.75 1 91.19 325 MET B CA 1
ATOM 7054 C C . MET B 1 325 ? 11.953 -12.094 -31.5 1 91.19 325 MET B C 1
ATOM 7056 O O . MET B 1 325 ? 12.875 -12.57 -30.828 1 91.19 325 MET B O 1
ATOM 7060 N N . THR B 1 326 ? 10.609 -12.258 -31.266 1 88.38 326 THR B N 1
ATOM 7061 C CA . THR B 1 326 ? 10.242 -13.008 -30.062 1 88.38 326 THR B CA 1
ATOM 7062 C C . THR B 1 326 ? 9.25 -14.117 -30.391 1 88.38 326 THR B C 1
ATOM 7064 O O . THR B 1 326 ? 8.414 -13.961 -31.281 1 88.38 326 THR B O 1
ATOM 7067 N N . LEU B 1 327 ? 9.445 -15.195 -29.75 1 88.12 327 LEU B N 1
ATOM 7068 C CA . LEU B 1 327 ? 8.492 -16.297 -29.75 1 88.12 327 LEU B CA 1
ATOM 7069 C C . LEU B 1 327 ? 7.965 -16.562 -28.359 1 88.12 327 LEU B C 1
ATOM 7071 O O . LEU B 1 327 ? 8.68 -17.094 -27.5 1 88.12 327 LEU B O 1
ATOM 7075 N N . THR B 1 328 ? 6.688 -16.203 -28.156 1 81.25 328 THR B N 1
ATOM 7076 C CA . THR B 1 328 ? 6.098 -16.328 -26.828 1 81.25 328 THR B CA 1
ATOM 7077 C C . THR B 1 328 ? 4.902 -17.281 -26.859 1 81.25 328 THR B C 1
ATOM 7079 O O . THR B 1 328 ? 4.133 -17.281 -27.828 1 81.25 328 THR B O 1
ATOM 7082 N N . SER B 1 329 ? 4.75 -18.016 -25.797 1 81.06 329 SER B N 1
ATOM 7083 C CA . SER B 1 329 ? 3.57 -18.875 -25.703 1 81.06 329 SER B CA 1
ATOM 7084 C C . 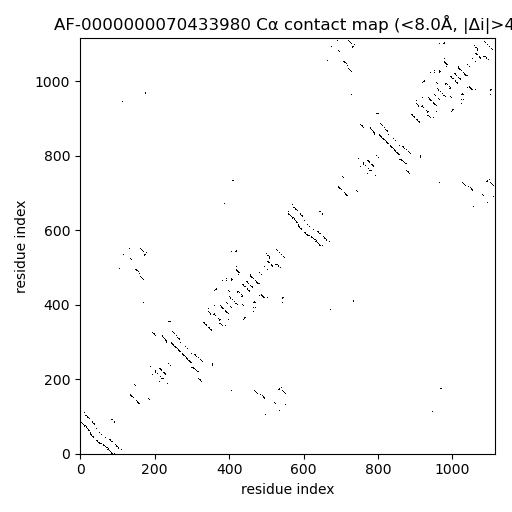SER B 1 329 ? 2.303 -18.031 -25.547 1 81.06 329 SER B C 1
ATOM 7086 O O . SER B 1 329 ? 2.307 -17.016 -24.844 1 81.06 329 SER B O 1
ATOM 7088 N N . ARG B 1 330 ? 1.35 -18.516 -26.25 1 82.12 330 ARG B N 1
ATOM 7089 C CA . ARG B 1 330 ? 0.081 -17.844 -25.969 1 82.12 330 ARG B CA 1
ATOM 7090 C C . ARG B 1 330 ? -0.371 -18.109 -24.531 1 82.12 330 ARG B C 1
ATOM 7092 O O . ARG B 1 330 ? 0.086 -19.062 -23.891 1 82.12 330 ARG B O 1
ATOM 7099 N N . GLU B 1 331 ? -1.259 -17.344 -24.109 1 78.12 331 GLU B N 1
ATOM 7100 C CA . GLU B 1 331 ? -1.782 -17.547 -22.75 1 78.12 331 GLU B CA 1
ATOM 7101 C C . GLU B 1 331 ? -2.695 -18.766 -22.688 1 78.12 331 GLU B C 1
ATOM 7103 O O . GLU B 1 331 ? -3.455 -19.031 -23.625 1 78.12 331 GLU B O 1
ATOM 7108 N N . THR B 1 332 ? -2.512 -19.469 -21.625 1 84.06 332 THR B N 1
ATOM 7109 C CA . THR B 1 332 ? -3.412 -20.594 -21.391 1 84.06 332 THR B CA 1
ATOM 7110 C C . THR B 1 332 ? -4.809 -20.094 -21.016 1 84.06 332 THR B C 1
ATOM 7112 O O . THR B 1 332 ? -4.953 -19.062 -20.375 1 84.06 332 THR B O 1
ATOM 7115 N N . VAL B 1 333 ? -5.766 -20.859 -21.531 1 85.69 333 VAL B N 1
ATOM 7116 C CA . VAL B 1 333 ? -7.148 -20.484 -21.266 1 85.69 333 VAL B CA 1
ATOM 7117 C C . VAL B 1 333 ? -7.668 -21.203 -20.031 1 85.69 333 VAL B C 1
ATOM 7119 O O . VAL B 1 333 ? -7.496 -22.422 -19.891 1 85.69 333 VAL B O 1
ATOM 7122 N N . HIS B 1 334 ? -8.188 -20.469 -19.125 1 89.69 334 HIS B N 1
ATOM 7123 C CA . HIS B 1 334 ? -8.859 -20.984 -17.938 1 89.69 334 HIS B CA 1
ATOM 7124 C C . HIS B 1 334 ? -10.375 -20.859 -18.062 1 89.69 334 HIS B C 1
ATOM 7126 O O . HIS B 1 334 ? -10.922 -19.781 -17.812 1 89.69 334 HIS B O 1
ATOM 7132 N N . ASN B 1 335 ? -11.039 -21.984 -18.531 1 91.25 335 ASN B N 1
ATOM 7133 C CA . ASN B 1 335 ? -12.492 -21.984 -18.641 1 91.25 335 ASN B CA 1
ATOM 7134 C C . ASN B 1 335 ? -13.156 -22.109 -17.266 1 91.25 335 ASN B C 1
ATOM 7136 O O . ASN B 1 335 ? -13.172 -23.203 -16.688 1 91.25 335 ASN B O 1
ATOM 7140 N N . LYS B 1 336 ? -13.734 -21.047 -16.891 1 92.62 336 LYS B N 1
ATOM 7141 C CA . LYS B 1 336 ? -14.289 -20.984 -15.539 1 92.62 336 LYS B CA 1
ATOM 7142 C C . LYS B 1 336 ? -15.789 -21.219 -15.539 1 92.62 336 LYS B C 1
ATOM 7144 O O . LYS B 1 336 ? -16.5 -20.781 -16.453 1 92.62 336 LYS B O 1
ATOM 7149 N N . THR B 1 337 ? -16.25 -21.969 -14.57 1 94.25 337 THR B N 1
ATOM 7150 C CA . THR B 1 337 ? -17.672 -22.234 -14.352 1 94.25 337 THR B CA 1
ATOM 7151 C C . THR B 1 337 ? -18.047 -21.969 -12.891 1 94.25 337 THR B C 1
ATOM 7153 O O . THR B 1 337 ? -17.391 -22.469 -11.977 1 94.25 337 THR B O 1
ATOM 7156 N N . ILE B 1 338 ? -19.078 -21.172 -12.695 1 93.94 338 ILE B N 1
ATOM 7157 C CA . ILE B 1 338 ? -19.578 -20.953 -11.336 1 93.94 338 ILE B CA 1
ATOM 7158 C C . ILE B 1 338 ? -20.391 -22.156 -10.891 1 93.94 338 ILE B C 1
ATOM 7160 O O . ILE B 1 338 ? -21.406 -22.484 -11.5 1 93.94 338 ILE B O 1
ATOM 7164 N N . LEU B 1 339 ? -19.984 -22.766 -9.922 1 96.88 339 LEU B N 1
ATOM 7165 C CA . LEU B 1 339 ? -20.656 -23.953 -9.406 1 96.88 339 LEU B CA 1
ATOM 7166 C C . LEU B 1 339 ? -21.719 -23.562 -8.375 1 96.88 339 LEU B C 1
ATOM 7168 O O . LEU B 1 339 ? -22.719 -24.266 -8.219 1 96.88 339 LEU B O 1
ATOM 7172 N N . TYR B 1 340 ? -21.453 -22.578 -7.637 1 94.94 340 TYR B N 1
ATOM 7173 C CA . TYR B 1 340 ? -22.312 -22.062 -6.578 1 94.94 340 TYR B CA 1
ATOM 7174 C C . TYR B 1 340 ? -22.016 -20.594 -6.281 1 94.94 340 TYR B C 1
ATOM 7176 O O . TYR B 1 340 ? -20.859 -20.172 -6.352 1 94.94 340 TYR B O 1
ATOM 7184 N N . GLN B 1 341 ? -23.031 -19.828 -6.023 1 89.88 341 GLN B N 1
ATOM 7185 C CA . GLN B 1 341 ? -22.844 -18.438 -5.625 1 89.88 341 GLN B CA 1
ATOM 7186 C C . GLN B 1 341 ? -23.938 -17.969 -4.672 1 89.88 341 GLN B C 1
ATOM 7188 O O . GLN B 1 341 ? -25.125 -18.266 -4.887 1 89.88 341 GLN B O 1
ATOM 7193 N N . ASP B 1 342 ? -23.531 -17.359 -3.658 1 82.81 342 ASP B N 1
ATOM 7194 C CA . ASP B 1 342 ? -24.453 -16.641 -2.791 1 82.81 342 ASP B CA 1
ATOM 7195 C C . ASP B 1 342 ? -23.844 -15.32 -2.316 1 82.81 342 ASP B C 1
ATOM 7197 O O . ASP B 1 342 ? -22.953 -14.773 -2.969 1 82.81 342 ASP B O 1
ATOM 7201 N N . ASN B 1 343 ? -24.359 -14.805 -1.25 1 74.38 343 ASN B N 1
ATOM 7202 C CA . ASN B 1 343 ? -23.906 -13.492 -0.797 1 74.38 343 ASN B CA 1
ATOM 7203 C C . ASN B 1 343 ? -22.609 -13.594 -0.002 1 74.38 343 ASN B C 1
ATOM 7205 O O . ASN B 1 343 ? -21.984 -12.578 0.292 1 74.38 343 ASN B O 1
ATOM 7209 N N . LYS B 1 344 ? -22.188 -14.797 0.249 1 83.12 344 LYS B N 1
ATOM 7210 C CA . LYS B 1 344 ? -21 -14.969 1.097 1 83.12 344 LYS B CA 1
ATOM 7211 C C . LYS B 1 344 ? -19.859 -15.625 0.33 1 83.12 344 LYS B C 1
ATOM 7213 O O . LYS B 1 344 ? -18.688 -15.305 0.546 1 83.12 344 LYS B O 1
ATOM 7218 N N . TYR B 1 345 ? -20.312 -16.578 -0.585 1 90.75 345 TYR B N 1
ATOM 7219 C CA . TYR B 1 345 ? -19.266 -17.375 -1.225 1 90.75 345 TYR B CA 1
ATOM 7220 C C . TYR B 1 345 ? -19.562 -17.562 -2.711 1 90.75 345 TYR B C 1
ATOM 7222 O O . TYR B 1 345 ? -20.719 -17.5 -3.137 1 90.75 345 TYR B O 1
ATOM 7230 N N . ILE B 1 346 ? -18.516 -17.656 -3.412 1 94.38 346 ILE B N 1
ATOM 7231 C CA . ILE B 1 346 ? -18.531 -18.188 -4.773 1 94.38 346 ILE B CA 1
ATOM 7232 C C . ILE B 1 346 ? -17.641 -19.422 -4.871 1 94.38 346 ILE B C 1
ATOM 7234 O O . ILE B 1 346 ? -16.516 -19.406 -4.379 1 94.38 346 ILE B O 1
ATOM 7238 N N . ILE B 1 347 ? -18.172 -20.5 -5.312 1 97.69 347 ILE B N 1
ATOM 7239 C CA . ILE B 1 347 ? -17.375 -21.672 -5.664 1 97.69 347 ILE B CA 1
ATOM 7240 C C . ILE B 1 347 ? -17.266 -21.781 -7.184 1 97.69 347 ILE B C 1
ATOM 7242 O O . ILE B 1 347 ? -18.281 -21.812 -7.883 1 97.69 347 ILE B O 1
ATOM 7246 N N . GLU B 1 348 ? -16.062 -21.828 -7.621 1 97.31 348 GLU B N 1
ATOM 7247 C CA . GLU B 1 348 ? -15.781 -21.828 -9.055 1 97.31 348 GLU B CA 1
ATOM 7248 C C . GLU B 1 348 ? -14.945 -23.031 -9.469 1 97.31 348 GLU B C 1
ATOM 7250 O O . GLU B 1 348 ? -14 -23.406 -8.758 1 97.31 348 GLU B O 1
ATOM 7255 N N . GLY B 1 349 ? -15.312 -23.703 -10.523 1 97.75 349 GLY B N 1
ATOM 7256 C CA . GLY B 1 349 ? -14.5 -24.734 -11.164 1 97.75 349 GLY B CA 1
ATOM 7257 C C . GLY B 1 349 ? -13.812 -24.25 -12.422 1 97.75 349 GLY B C 1
ATOM 7258 O O . GLY B 1 349 ? -14.367 -23.438 -13.164 1 97.75 349 GLY B O 1
ATOM 7259 N N . THR B 1 350 ? -12.656 -24.812 -12.633 1 95.69 350 THR B N 1
ATOM 7260 C CA . THR B 1 350 ? -11.906 -24.359 -13.805 1 95.69 350 THR B CA 1
ATOM 7261 C C . THR B 1 350 ? -11.383 -25.562 -14.602 1 95.69 350 THR B C 1
ATOM 7263 O O . THR B 1 350 ? -10.828 -26.5 -14.031 1 95.69 350 THR B O 1
ATOM 7266 N N . ASP B 1 351 ? -11.594 -25.5 -15.844 1 94.94 351 ASP B N 1
ATOM 7267 C CA . ASP B 1 351 ? -10.938 -26.359 -16.828 1 94.94 351 ASP B CA 1
ATOM 7268 C C . ASP B 1 351 ? -9.766 -25.625 -17.484 1 94.94 351 ASP B C 1
ATOM 7270 O O . ASP B 1 351 ? -9.969 -24.656 -18.234 1 94.94 351 ASP B O 1
ATOM 7274 N N . ILE B 1 352 ? -8.602 -26.109 -17.234 1 92.25 352 ILE B N 1
ATOM 7275 C CA . ILE B 1 352 ? -7.395 -25.453 -17.719 1 92.25 352 ILE B CA 1
ATOM 7276 C C . ILE B 1 352 ? -6.91 -26.141 -18.984 1 92.25 352 ILE B C 1
ATOM 7278 O O . ILE B 1 352 ? -6.633 -27.344 -18.984 1 92.25 352 ILE B O 1
ATOM 7282 N N . ASP B 1 353 ? -6.785 -25.406 -19.984 1 88.88 353 ASP B N 1
ATOM 7283 C CA . ASP B 1 353 ? -6.297 -26.031 -21.203 1 88.88 353 ASP B CA 1
ATOM 7284 C C . ASP B 1 353 ? -4.828 -26.438 -21.062 1 88.88 353 ASP B C 1
ATOM 7286 O O . ASP B 1 353 ? -4.035 -25.719 -20.469 1 88.88 353 ASP B O 1
ATOM 7290 N N . PHE B 1 354 ? -4.527 -27.672 -21.453 1 86.81 354 PHE B N 1
ATOM 7291 C CA . PHE B 1 354 ? -3.211 -28.297 -21.453 1 86.81 354 PHE B CA 1
ATOM 7292 C C . PHE B 1 354 ? -2.77 -28.609 -20.016 1 86.81 354 PHE B C 1
ATOM 7294 O O . PHE B 1 354 ? -1.587 -28.484 -19.688 1 86.81 354 PHE B O 1
ATOM 7301 N N . TRP B 1 355 ? -3.768 -28.812 -19.156 1 91.44 355 TRP B N 1
ATOM 7302 C CA . TRP B 1 355 ? -3.432 -29.359 -17.844 1 91.44 355 TRP B CA 1
ATOM 7303 C C . TRP B 1 355 ? -2.473 -30.547 -17.984 1 91.44 355 TRP B C 1
ATOM 7305 O O . TRP B 1 355 ? -2.688 -31.438 -18.797 1 91.44 355 TRP B O 1
ATOM 7315 N N . TYR B 1 356 ? -1.399 -30.594 -17.172 1 88.25 356 TYR B N 1
ATOM 7316 C CA . TYR B 1 356 ? -0.26 -31.469 -17.438 1 88.25 356 TYR B CA 1
ATOM 7317 C C . TYR B 1 356 ? -0.619 -32.938 -17.188 1 88.25 356 TYR B C 1
ATOM 7319 O O . TYR B 1 356 ? 0.065 -33.844 -17.656 1 88.25 356 TYR B O 1
ATOM 7327 N N . MET B 1 357 ? -1.754 -33.156 -16.438 1 90.94 357 MET B N 1
ATOM 7328 C CA . MET B 1 357 ? -2.133 -34.531 -16.125 1 90.94 357 MET B CA 1
ATOM 7329 C C . MET B 1 357 ? -3.162 -35.062 -17.125 1 90.94 357 MET B C 1
ATOM 7331 O O . MET B 1 357 ? -3.641 -36.188 -17 1 90.94 357 MET B O 1
ATOM 7335 N N . GLY B 1 358 ? -3.58 -34.25 -18.031 1 86.56 358 GLY B N 1
ATOM 7336 C CA . GLY B 1 358 ? -4.492 -34.688 -19.078 1 86.56 358 GLY B CA 1
ATOM 7337 C C . GLY B 1 358 ? -5.871 -34.062 -18.969 1 86.56 358 GLY B C 1
ATOM 7338 O O . GLY B 1 358 ? -6.098 -33.188 -18.125 1 86.56 358 GLY B O 1
ATOM 7339 N N . GLU B 1 359 ? -6.828 -34.562 -19.812 1 79.19 359 GLU B N 1
ATOM 7340 C CA . GLU B 1 359 ? -8.117 -33.875 -19.969 1 79.19 359 GLU B CA 1
ATOM 7341 C C . GLU B 1 359 ? -9.164 -34.469 -19.031 1 79.19 359 GLU B C 1
ATOM 7343 O O . GLU B 1 359 ? -10.141 -33.812 -18.688 1 79.19 359 GLU B O 1
ATOM 7348 N N . ASN B 1 360 ? -9.078 -35.688 -18.719 1 79.12 360 ASN B N 1
ATOM 7349 C CA . ASN B 1 360 ? -10.086 -36.312 -17.859 1 79.12 360 ASN B CA 1
ATOM 7350 C C . ASN B 1 360 ? -9.703 -36.219 -16.375 1 79.12 360 ASN B C 1
ATOM 7352 O O . ASN B 1 360 ? -9.164 -37.156 -15.812 1 79.12 360 ASN B O 1
ATOM 7356 N N . THR B 1 361 ? -10.18 -34.969 -15.898 1 90.19 361 THR B N 1
ATOM 7357 C CA . THR B 1 361 ? -9.75 -34.719 -14.531 1 90.19 361 THR B CA 1
ATOM 7358 C C . THR B 1 361 ? -10.914 -34.844 -13.555 1 90.19 361 THR B C 1
ATOM 7360 O O . THR B 1 361 ? -11.82 -35.656 -13.781 1 90.19 361 THR B O 1
ATOM 7363 N N . MET B 1 362 ? -10.984 -34.125 -12.453 1 94.06 362 MET B N 1
ATOM 7364 C CA . MET B 1 362 ? -11.852 -34.469 -11.328 1 94.06 362 MET B CA 1
ATOM 7365 C C . MET B 1 362 ? -13.297 -34.062 -11.617 1 94.06 362 MET B C 1
ATOM 7367 O O . MET B 1 362 ? -13.539 -33.094 -12.352 1 94.06 362 MET B O 1
ATOM 7371 N N . MET B 1 363 ? -14.219 -34.938 -11.141 1 97.75 363 MET B N 1
ATOM 7372 C CA . MET B 1 363 ? -15.648 -34.625 -11.117 1 97.75 363 MET B CA 1
ATOM 7373 C C . MET B 1 363 ? -16.031 -33.906 -9.828 1 97.75 363 MET B C 1
ATOM 7375 O O . MET B 1 363 ? -15.656 -34.344 -8.734 1 97.75 363 MET B O 1
ATOM 7379 N N . ILE B 1 364 ? -16.75 -32.75 -10.008 1 98.31 364 ILE B N 1
ATOM 7380 C CA . ILE B 1 364 ? -17.234 -32 -8.844 1 98.31 364 ILE B CA 1
ATOM 7381 C C . ILE B 1 364 ? -18.75 -32.062 -8.789 1 98.31 364 ILE B C 1
ATOM 7383 O O . ILE B 1 364 ? -19.422 -31.797 -9.789 1 98.31 364 ILE B O 1
ATOM 7387 N N . THR B 1 365 ? -19.281 -32.406 -7.66 1 98.19 365 THR B N 1
ATOM 7388 C CA . THR B 1 365 ? -20.734 -32.5 -7.496 1 98.19 365 THR B CA 1
ATOM 7389 C C . THR B 1 365 ? -21.203 -31.656 -6.316 1 98.19 365 THR B C 1
ATOM 7391 O O . THR B 1 365 ? -20.547 -31.625 -5.273 1 98.19 365 THR B O 1
ATOM 7394 N N . SER B 1 366 ? -22.359 -31.062 -6.496 1 96.56 366 SER B N 1
ATOM 7395 C CA . SER B 1 366 ? -22.984 -30.359 -5.383 1 96.56 366 SER B CA 1
ATOM 7396 C C . SER B 1 366 ? -23.75 -31.328 -4.48 1 96.56 366 SER B C 1
ATOM 7398 O O . SER B 1 366 ? -24.531 -32.156 -4.961 1 96.56 366 SER B O 1
ATOM 7400 N N . LYS B 1 367 ? -23.516 -31.219 -3.254 1 95.81 367 LYS B N 1
ATOM 7401 C CA . LYS B 1 367 ? -24.188 -32.094 -2.293 1 95.81 367 LYS B CA 1
ATOM 7402 C C . LYS B 1 367 ? -25.703 -31.922 -2.354 1 95.81 367 LYS B C 1
ATOM 7404 O O . LYS B 1 367 ? -26.453 -32.875 -2.207 1 95.81 367 LYS B O 1
ATOM 7409 N N . TYR B 1 368 ? -26.156 -30.75 -2.609 1 91.75 368 TYR B N 1
ATOM 7410 C CA . TYR B 1 368 ? -27.578 -30.438 -2.482 1 91.75 368 TYR B CA 1
ATOM 7411 C C . TYR B 1 368 ? -28.281 -30.5 -3.836 1 91.75 368 TYR B C 1
ATOM 7413 O O . TYR B 1 368 ? -29.359 -31.078 -3.955 1 91.75 368 TYR B O 1
ATOM 7421 N N . THR B 1 369 ? -27.703 -29.922 -4.867 1 92.25 369 THR B N 1
ATOM 7422 C CA . THR B 1 369 ? -28.359 -29.922 -6.172 1 92.25 369 THR B CA 1
ATOM 7423 C C . THR B 1 369 ? -28.031 -31.188 -6.953 1 92.25 369 THR B C 1
ATOM 7425 O O . THR B 1 369 ? -28.719 -31.516 -7.926 1 92.25 369 THR B O 1
ATOM 7428 N N . LYS B 1 370 ? -27 -31.812 -6.656 1 93.62 370 LYS B N 1
ATOM 7429 C CA . LYS B 1 370 ? -26.516 -33.031 -7.289 1 93.62 370 LYS B CA 1
ATOM 7430 C C . LYS B 1 370 ? -26.047 -32.781 -8.719 1 93.62 370 LYS B C 1
ATOM 7432 O O . LYS B 1 370 ? -25.844 -33.719 -9.492 1 93.62 370 LYS B O 1
ATOM 7437 N N . GLU B 1 371 ? -25.969 -31.5 -8.969 1 94.94 371 GLU B N 1
ATOM 7438 C CA . GLU B 1 371 ? -25.391 -31.156 -10.266 1 94.94 371 GLU B CA 1
ATOM 7439 C C . GLU B 1 371 ? -23.953 -31.625 -10.383 1 94.94 371 GLU B C 1
ATOM 7441 O O . GLU B 1 371 ? -23.172 -31.484 -9.438 1 94.94 371 GLU B O 1
ATOM 7446 N N . GLU B 1 372 ? -23.562 -32.188 -11.539 1 96.06 372 GLU B N 1
ATOM 7447 C CA . GLU B 1 372 ? -22.234 -32.719 -11.781 1 96.06 372 GLU B CA 1
ATOM 7448 C C . GLU B 1 372 ? -21.484 -31.859 -12.805 1 96.06 372 GLU B C 1
ATOM 7450 O O . GLU B 1 372 ? -22.047 -31.469 -13.82 1 96.06 372 GLU B O 1
ATOM 7455 N N . PHE B 1 373 ? -20.297 -31.547 -12.469 1 96.38 373 PHE B N 1
ATOM 7456 C CA . PHE B 1 373 ? -19.391 -30.828 -13.344 1 96.38 373 PHE B CA 1
ATOM 7457 C C . PHE B 1 373 ? -18.156 -31.672 -13.656 1 96.38 373 PHE B C 1
ATOM 7459 O O . PHE B 1 373 ? -17.391 -32 -12.758 1 96.38 373 PHE B O 1
ATOM 7466 N N . ASN B 1 374 ? -17.922 -31.922 -14.891 1 94.75 374 ASN B N 1
ATOM 7467 C CA . ASN B 1 374 ? -16.828 -32.781 -15.305 1 94.75 374 ASN B CA 1
ATOM 7468 C C . ASN B 1 374 ? -15.633 -32 -15.82 1 94.75 374 ASN B C 1
ATOM 7470 O O . ASN B 1 374 ? -15.766 -30.828 -16.172 1 94.75 374 ASN B O 1
ATOM 7474 N N . ARG B 1 375 ? -14.469 -32.625 -15.797 1 93.62 375 ARG B N 1
ATOM 7475 C CA . ARG B 1 375 ? -13.227 -32.125 -16.359 1 93.62 375 ARG B CA 1
ATOM 7476 C C . ARG B 1 375 ? -12.82 -30.812 -15.672 1 93.62 375 ARG B C 1
ATOM 7478 O O . ARG B 1 375 ? -12.539 -29.812 -16.328 1 93.62 375 ARG B O 1
ATOM 7485 N N . MET B 1 376 ? -12.945 -30.875 -14.359 1 96.5 376 MET B N 1
ATOM 7486 C CA . MET B 1 376 ? -12.477 -29.719 -13.594 1 96.5 376 MET B CA 1
ATOM 7487 C C . MET B 1 376 ? -11.047 -29.938 -13.102 1 96.5 376 MET B C 1
ATOM 7489 O O . MET B 1 376 ? -10.773 -30.906 -12.391 1 96.5 376 MET B O 1
ATOM 7493 N N . ASP B 1 377 ? -10.164 -29.031 -13.453 1 96.56 377 ASP B N 1
ATOM 7494 C CA . ASP B 1 377 ? -8.766 -29.141 -13.062 1 96.56 377 ASP B CA 1
ATOM 7495 C C . ASP B 1 377 ? -8.492 -28.438 -11.742 1 96.56 377 ASP B C 1
ATOM 7497 O O . ASP B 1 377 ? -7.469 -28.672 -11.094 1 96.56 377 ASP B O 1
ATOM 7501 N N . ARG B 1 378 ? -9.414 -27.578 -11.359 1 96.94 378 ARG B N 1
ATOM 7502 C CA . ARG B 1 378 ? -9.234 -26.75 -10.164 1 96.94 378 ARG B CA 1
ATOM 7503 C C . ARG B 1 378 ? -10.578 -26.312 -9.602 1 96.94 378 ARG B C 1
ATOM 7505 O O . ARG B 1 378 ? -11.531 -26.094 -10.344 1 96.94 378 ARG B O 1
ATOM 7512 N N . ILE B 1 379 ? -10.695 -26.297 -8.336 1 98.38 379 ILE B N 1
ATOM 7513 C CA . ILE B 1 379 ? -11.828 -25.688 -7.645 1 98.38 379 ILE B CA 1
ATOM 7514 C C . ILE B 1 379 ? -11.336 -24.531 -6.773 1 98.38 379 ILE B C 1
ATOM 7516 O O . ILE B 1 379 ? -10.281 -24.641 -6.141 1 98.38 379 ILE B O 1
ATOM 7520 N N . GLN B 1 380 ? -12.07 -23.406 -6.789 1 98.19 380 GLN B N 1
ATOM 7521 C CA . GLN B 1 380 ? -11.703 -22.203 -6.039 1 98.19 380 GLN B CA 1
ATOM 7522 C C . GLN B 1 380 ? -12.891 -21.688 -5.23 1 98.19 380 GLN B C 1
ATOM 7524 O O . GLN B 1 380 ? -14.047 -21.875 -5.617 1 98.19 380 GLN B O 1
ATOM 7529 N N . VAL B 1 381 ? -12.539 -21.109 -4.137 1 98.44 381 VAL B N 1
ATOM 7530 C CA . VAL B 1 381 ? -13.555 -20.484 -3.291 1 98.44 381 VAL B CA 1
ATOM 7531 C C . VAL B 1 381 ? -13.234 -19 -3.098 1 98.44 381 VAL B C 1
ATOM 7533 O O . VAL B 1 381 ? -12.078 -18.641 -2.844 1 98.44 381 VAL B O 1
ATOM 7536 N N . TYR B 1 382 ? -14.234 -18.203 -3.281 1 95.81 382 TYR B N 1
ATOM 7537 C CA . TYR B 1 382 ? -14.156 -16.766 -3.023 1 95.81 382 TYR B CA 1
ATOM 7538 C C . TYR B 1 382 ? -15.062 -16.375 -1.861 1 95.81 382 TYR B C 1
ATOM 7540 O O . TYR B 1 382 ? -16.188 -16.875 -1.741 1 95.81 382 TYR B O 1
ATOM 7548 N N . ALA B 1 383 ? -14.586 -15.578 -1.038 1 94.81 383 ALA B N 1
ATOM 7549 C CA . ALA B 1 383 ? -15.367 -15.062 0.086 1 94.81 383 ALA B CA 1
ATOM 7550 C C . ALA B 1 383 ? -15.664 -13.578 -0.087 1 94.81 383 ALA B C 1
ATOM 7552 O O . ALA B 1 383 ? -14.828 -12.82 -0.581 1 94.81 383 ALA B O 1
ATOM 7553 N N . LYS B 1 384 ? -16.797 -13.227 0.382 1 86.44 384 LYS B N 1
ATOM 7554 C CA . LYS B 1 384 ? -17.203 -11.828 0.305 1 86.44 384 LYS B CA 1
ATOM 7555 C C . LYS B 1 384 ? -16.312 -10.945 1.183 1 86.44 384 LYS B C 1
ATOM 7557 O O . LYS B 1 384 ? -16.047 -11.281 2.34 1 86.44 384 LYS B O 1
ATOM 7562 N N . LEU B 1 385 ? -15.875 -9.859 0.587 1 83.69 385 LEU B N 1
ATOM 7563 C CA . LEU B 1 385 ? -15.078 -8.906 1.356 1 83.69 385 LEU B CA 1
ATOM 7564 C C . LEU B 1 385 ? -15.961 -8.086 2.285 1 83.69 385 LEU B C 1
ATOM 7566 O O . LEU B 1 385 ? -17.031 -7.629 1.884 1 83.69 385 LEU B O 1
ATOM 7570 N N . PRO B 1 386 ? -15.492 -7.852 3.475 1 77.69 386 PRO B N 1
ATOM 7571 C CA . PRO B 1 386 ? -16.297 -7.031 4.387 1 77.69 386 PRO B CA 1
ATOM 7572 C C . PRO B 1 386 ? -16.203 -5.539 4.07 1 77.69 386 PRO B C 1
ATOM 7574 O O . PRO B 1 386 ? -17.094 -4.773 4.453 1 77.69 386 PRO B O 1
ATOM 7577 N N . TRP B 1 387 ? -15.25 -5.113 3.375 1 75.94 387 TRP B N 1
ATOM 7578 C CA . TRP B 1 387 ? -15.016 -3.684 3.18 1 75.94 387 TRP B CA 1
ATOM 7579 C C . TRP B 1 387 ? -15.25 -3.289 1.726 1 75.94 387 TRP B C 1
ATOM 7581 O O . TRP B 1 387 ? -14.961 -2.16 1.327 1 75.94 387 TRP B O 1
ATOM 7591 N N . SER B 1 388 ? -15.711 -4.195 0.946 1 69.38 388 SER B N 1
ATOM 7592 C CA . SER B 1 388 ? -16 -3.924 -0.458 1 69.38 388 SER B CA 1
ATOM 7593 C C . SER B 1 388 ? -17.094 -4.848 -0.987 1 69.38 388 SER B C 1
ATOM 7595 O O . SER B 1 388 ? -17.484 -5.809 -0.317 1 69.38 388 SER B O 1
ATOM 7597 N N . SER B 1 389 ? -17.578 -4.535 -2.111 1 67.31 389 SER B N 1
ATOM 7598 C CA . SER B 1 389 ? -18.609 -5.359 -2.723 1 67.31 389 SER B CA 1
ATOM 7599 C C . SER B 1 389 ? -18 -6.566 -3.438 1 67.31 389 SER B C 1
ATOM 7601 O O . SER B 1 389 ? -18.719 -7.5 -3.807 1 67.31 389 SER B O 1
ATOM 7603 N N . GLY B 1 390 ? -16.828 -6.617 -3.453 1 76.88 390 GLY B N 1
ATOM 7604 C CA . GLY B 1 390 ? -16.172 -7.672 -4.215 1 76.88 390 GLY B CA 1
ATOM 7605 C C . GLY B 1 390 ? -15.898 -8.922 -3.396 1 76.88 390 GLY B C 1
ATOM 7606 O O . GLY B 1 390 ? -16.328 -9.016 -2.242 1 76.88 390 GLY B O 1
ATOM 7607 N N . PHE B 1 391 ? -15.461 -9.969 -4.02 1 88.19 391 PHE B N 1
ATOM 7608 C CA . PHE B 1 391 ? -15.078 -11.242 -3.422 1 88.19 391 PHE B CA 1
ATOM 7609 C C . PHE B 1 391 ? -13.57 -11.445 -3.492 1 88.19 391 PHE B C 1
ATOM 7611 O O . PHE B 1 391 ? -12.906 -10.898 -4.379 1 88.19 391 PHE B O 1
ATOM 7618 N N . SER B 1 392 ? -13.117 -12.102 -2.502 1 93.69 392 SER B N 1
ATOM 7619 C CA . SER B 1 392 ? -11.703 -12.453 -2.438 1 93.69 392 SER B CA 1
ATOM 7620 C C . SER B 1 392 ? -11.5 -13.969 -2.531 1 93.69 392 SER B C 1
ATOM 7622 O O . SER B 1 392 ? -12.211 -14.734 -1.872 1 93.69 392 SER B O 1
ATOM 7624 N N . GLN B 1 393 ? -10.547 -14.328 -3.426 1 96.19 393 GLN B N 1
ATOM 7625 C CA . GLN B 1 393 ? -10.188 -15.742 -3.445 1 96.19 393 GLN B CA 1
ATOM 7626 C C . GLN B 1 393 ? -9.523 -16.156 -2.139 1 96.19 393 GLN B C 1
ATOM 7628 O O . GLN B 1 393 ? -8.664 -15.445 -1.621 1 96.19 393 GLN B O 1
ATOM 7633 N N . VAL B 1 394 ? -9.977 -17.359 -1.575 1 98.06 394 VAL B N 1
ATOM 7634 C CA . VAL B 1 394 ? -9.422 -17.75 -0.28 1 98.06 394 VAL B CA 1
ATOM 7635 C C . VAL B 1 394 ? -8.914 -19.188 -0.337 1 98.06 394 VAL B C 1
ATOM 7637 O O . VAL B 1 394 ? -8.211 -19.641 0.572 1 98.06 394 VAL B O 1
ATOM 7640 N N . PHE B 1 395 ? -9.266 -19.875 -1.366 1 98.44 395 PHE B N 1
ATOM 7641 C CA . PHE B 1 395 ? -8.906 -21.281 -1.437 1 98.44 395 PHE B CA 1
ATOM 7642 C C . PHE B 1 395 ? -8.812 -21.75 -2.885 1 98.44 395 PHE B C 1
ATOM 7644 O O . PHE B 1 395 ? -9.625 -21.344 -3.723 1 98.44 395 PHE B O 1
ATOM 7651 N N . SER B 1 396 ? -7.84 -22.531 -3.152 1 98.12 396 SER B N 1
ATOM 7652 C CA . SER B 1 396 ? -7.672 -23.203 -4.438 1 98.12 396 SER B CA 1
ATOM 7653 C C . SER B 1 396 ? -7.188 -24.641 -4.258 1 98.12 396 SER B C 1
ATOM 7655 O O . SER B 1 396 ? -6.285 -24.891 -3.455 1 98.12 396 SER B O 1
ATOM 7657 N N . LEU B 1 397 ? -7.828 -25.5 -4.91 1 98.38 397 LEU B N 1
ATOM 7658 C CA . LEU B 1 397 ? -7.445 -26.922 -4.906 1 98.38 397 LEU B CA 1
ATOM 7659 C C . LEU B 1 397 ? -7.395 -27.469 -6.328 1 98.38 397 LEU B C 1
ATOM 7661 O O . LEU B 1 397 ? -8.398 -27.438 -7.047 1 98.38 397 LEU B O 1
ATOM 7665 N N . TYR B 1 398 ? -6.25 -28 -6.68 1 97.19 398 TYR B N 1
ATOM 7666 C CA . TYR B 1 398 ? -6.047 -28.531 -8.016 1 97.19 398 TYR B CA 1
ATOM 7667 C C . TYR B 1 398 ? -6.297 -30.047 -8.039 1 97.19 398 TYR B C 1
ATOM 7669 O O . TYR B 1 398 ? -6.219 -30.703 -7.004 1 97.19 398 TYR B O 1
ATOM 7677 N N . HIS B 1 399 ? -6.48 -30.531 -9.203 1 97.44 399 HIS B N 1
ATOM 7678 C CA . HIS B 1 399 ? -6.707 -31.953 -9.477 1 97.44 399 HIS B CA 1
ATOM 7679 C C . HIS B 1 399 ? -5.57 -32.812 -8.93 1 97.44 399 HIS B C 1
ATOM 7681 O O . HIS B 1 399 ? -5.789 -33.938 -8.516 1 97.44 399 HIS B O 1
ATOM 7687 N N . ASP B 1 400 ? -4.438 -32.312 -8.875 1 96.12 400 ASP B N 1
ATOM 7688 C CA . ASP B 1 400 ? -3.277 -33.094 -8.453 1 96.12 400 ASP B CA 1
ATOM 7689 C C . ASP B 1 400 ? -3.109 -33.062 -6.938 1 96.12 400 ASP B C 1
ATOM 7691 O O . ASP B 1 400 ? -2.121 -33.562 -6.41 1 96.12 400 ASP B O 1
ATOM 7695 N N . GLY B 1 401 ? -3.947 -32.406 -6.246 1 97.12 401 GLY B N 1
ATOM 7696 C CA . GLY B 1 401 ? -3.939 -32.406 -4.789 1 97.12 401 GLY B CA 1
ATOM 7697 C C . GLY B 1 401 ? -3.312 -31.141 -4.203 1 97.12 401 GLY B C 1
ATOM 7698 O O . GLY B 1 401 ? -3.332 -30.953 -2.988 1 97.12 401 GLY B O 1
ATOM 7699 N N . MET B 1 402 ? -2.797 -30.266 -5.023 1 97.12 402 MET B N 1
ATOM 7700 C CA . MET B 1 402 ? -2.176 -29.031 -4.531 1 97.12 402 MET B CA 1
ATOM 7701 C C . MET B 1 402 ? -3.234 -28.016 -4.098 1 97.12 402 MET B C 1
ATOM 7703 O O . MET B 1 402 ? -4.117 -27.672 -4.883 1 97.12 402 MET B O 1
ATOM 7707 N N . ALA B 1 403 ? -3.096 -27.594 -2.895 1 98.19 403 ALA B N 1
ATOM 7708 C CA . ALA B 1 403 ? -4.016 -26.609 -2.344 1 98.19 403 ALA B CA 1
ATOM 7709 C C . ALA B 1 403 ? -3.266 -25.344 -1.903 1 98.19 403 ALA B C 1
ATOM 7711 O O . ALA B 1 403 ? -2.109 -25.422 -1.481 1 98.19 403 ALA B O 1
ATOM 7712 N N . SER B 1 404 ? -3.924 -24.234 -2.041 1 97.75 404 SER B N 1
ATOM 7713 C CA . SER B 1 404 ? -3.404 -22.969 -1.563 1 97.75 404 SER B CA 1
ATOM 7714 C C . SER B 1 404 ? -4.484 -22.156 -0.848 1 97.75 404 SER B C 1
ATOM 7716 O O . SER B 1 404 ? -5.664 -22.234 -1.203 1 97.75 404 SER B O 1
ATOM 7718 N N . LEU B 1 405 ? -4.066 -21.5 0.122 1 98.31 405 LEU B N 1
ATOM 7719 C CA . LEU B 1 405 ? -4.969 -20.672 0.924 1 98.31 405 LEU B CA 1
ATOM 7720 C C . LEU B 1 405 ? -4.539 -19.219 0.895 1 98.31 405 LEU B C 1
ATOM 7722 O O . LEU B 1 405 ? -3.346 -18.906 0.807 1 98.31 405 LEU B O 1
ATOM 7726 N N . LEU B 1 406 ? -5.492 -18.375 0.951 1 96.88 406 LEU B N 1
ATOM 7727 C CA . LEU B 1 406 ? -5.293 -16.938 1.101 1 96.88 406 LEU B CA 1
ATOM 7728 C C . LEU B 1 406 ? -6.211 -16.359 2.18 1 96.88 406 LEU B C 1
ATOM 7730 O O . LEU B 1 406 ? -7.383 -16.734 2.262 1 96.88 406 LEU B O 1
ATOM 7734 N N . PRO B 1 407 ? -5.652 -15.555 3.033 1 95.81 407 PRO B N 1
ATOM 7735 C CA . PRO B 1 407 ? -6.613 -14.719 3.752 1 95.81 407 PRO B CA 1
ATOM 7736 C C . PRO B 1 407 ? -7.387 -13.781 2.828 1 95.81 407 PRO B C 1
ATOM 7738 O O . PRO B 1 407 ? -7.035 -13.633 1.654 1 95.81 407 PRO B O 1
ATOM 7741 N N . MET B 1 408 ? -8.438 -13.234 3.363 1 93.69 408 MET B N 1
ATOM 7742 C CA . MET B 1 408 ? -9.141 -12.25 2.553 1 93.69 408 MET B CA 1
ATOM 7743 C C . MET B 1 408 ? -8.219 -11.094 2.172 1 93.69 408 MET B C 1
ATOM 7745 O O . MET B 1 408 ? -7.383 -10.672 2.975 1 93.69 408 MET B O 1
ATOM 7749 N N . THR B 1 409 ? -8.43 -10.656 0.951 1 92.5 409 THR B N 1
ATOM 7750 C CA . THR B 1 409 ? -7.633 -9.523 0.49 1 92.5 409 THR B CA 1
ATOM 7751 C C . THR B 1 409 ? -7.777 -8.336 1.44 1 92.5 409 THR B C 1
ATOM 7753 O O . THR B 1 409 ? -8.891 -7.898 1.726 1 92.5 409 THR B O 1
ATOM 7756 N N . PRO B 1 410 ? -6.668 -7.859 1.937 1 90.75 410 PRO B N 1
ATOM 7757 C CA . PRO B 1 410 ? -6.762 -6.73 2.867 1 90.75 410 PRO B CA 1
ATOM 7758 C C . PRO B 1 410 ? -7.355 -5.48 2.223 1 90.75 410 PRO B C 1
ATOM 7760 O O . PRO B 1 410 ? -7.246 -5.297 1.008 1 90.75 410 PRO B O 1
ATOM 7763 N N . HIS B 1 411 ? -7.914 -4.645 3.064 1 88 411 HIS B N 1
ATOM 7764 C CA . HIS B 1 411 ? -8.445 -3.363 2.613 1 88 411 HIS B CA 1
ATOM 7765 C C . HIS B 1 411 ? -7.371 -2.547 1.901 1 88 411 HIS B C 1
ATOM 7767 O O . HIS B 1 411 ? -6.223 -2.488 2.354 1 88 411 HIS B O 1
ATOM 7773 N N . GLY B 1 412 ? -7.738 -2.006 0.804 1 85.62 412 GLY B N 1
ATOM 7774 C CA . GLY B 1 412 ? -6.809 -1.158 0.073 1 85.62 412 GLY B CA 1
ATOM 7775 C C . GLY B 1 412 ? -6.078 -1.891 -1.035 1 85.62 412 GLY B C 1
ATOM 7776 O O . GLY B 1 412 ? -5.344 -1.278 -1.812 1 85.62 412 GLY B O 1
ATOM 7777 N N . LEU B 1 413 ? -6.25 -3.219 -1.097 1 86.5 413 LEU B N 1
ATOM 7778 C CA . LEU B 1 413 ? -5.613 -4.012 -2.143 1 86.5 413 LEU B CA 1
ATOM 7779 C C . LEU B 1 413 ? -6.66 -4.688 -3.023 1 86.5 413 LEU B C 1
ATOM 7781 O O . LEU B 1 413 ? -7.793 -4.914 -2.588 1 86.5 413 LEU B O 1
ATOM 7785 N N . ASP B 1 414 ? -6.254 -4.914 -4.227 1 83.62 414 ASP B N 1
ATOM 7786 C CA . ASP B 1 414 ? -7.156 -5.598 -5.145 1 83.62 414 ASP B CA 1
ATOM 7787 C C . ASP B 1 414 ? -6.977 -7.113 -5.062 1 83.62 414 ASP B C 1
ATOM 7789 O O . ASP B 1 414 ? -7.938 -7.867 -5.242 1 83.62 414 ASP B O 1
ATOM 7793 N N . TRP B 1 415 ? -5.758 -7.555 -4.879 1 89.06 415 TRP B N 1
ATOM 7794 C CA . TRP B 1 415 ? -5.5 -8.977 -4.684 1 89.06 415 TRP B CA 1
ATOM 7795 C C . TRP B 1 415 ? -4.109 -9.203 -4.094 1 89.06 415 TRP B C 1
ATOM 7797 O O . TRP B 1 415 ? -3.295 -8.273 -4.043 1 89.06 415 TRP B O 1
ATOM 7807 N N . ILE B 1 416 ? -3.863 -10.344 -3.545 1 93.38 416 ILE B N 1
ATOM 7808 C CA . ILE B 1 416 ? -2.559 -10.766 -3.049 1 93.38 416 ILE B CA 1
ATOM 7809 C C . ILE B 1 416 ? -2.211 -12.141 -3.623 1 93.38 416 ILE B C 1
ATOM 7811 O O . ILE B 1 416 ? -3.102 -12.93 -3.953 1 93.38 416 ILE B O 1
ATOM 7815 N N . PRO B 1 417 ? -0.917 -12.422 -3.824 1 94.62 417 PRO B N 1
ATOM 7816 C CA . PRO B 1 417 ? -0.509 -13.703 -4.41 1 94.62 417 PRO B CA 1
ATOM 7817 C C . PRO B 1 417 ? -0.562 -14.852 -3.408 1 94.62 417 PRO B C 1
ATOM 7819 O O . PRO B 1 417 ? -0.499 -14.625 -2.197 1 94.62 417 PRO B O 1
ATOM 7822 N N . TYR B 1 418 ? -0.683 -16.047 -3.902 1 94.88 418 TYR B N 1
ATOM 7823 C CA . TYR B 1 418 ? -0.568 -17.234 -3.064 1 94.88 418 TYR B CA 1
ATOM 7824 C C . TYR B 1 418 ? 0.857 -17.406 -2.555 1 94.88 418 TYR B C 1
ATOM 7826 O O . TYR B 1 418 ? 1.801 -16.875 -3.137 1 94.88 418 TYR B O 1
ATOM 7834 N N . GLY B 1 419 ? 0.946 -18.031 -1.475 1 95.06 419 GLY B N 1
ATOM 7835 C CA . GLY B 1 419 ? 2.234 -18.375 -0.899 1 95.06 419 GLY B CA 1
ATOM 7836 C C . GLY B 1 419 ? 2.494 -19.875 -0.895 1 95.06 419 GLY B C 1
ATOM 7837 O O . GLY B 1 419 ? 2.348 -20.547 -1.923 1 95.06 419 GLY B O 1
ATOM 7838 N N . THR B 1 420 ? 2.861 -20.391 0.248 1 97.06 420 THR B N 1
ATOM 7839 C CA . THR B 1 420 ? 3.109 -21.812 0.435 1 97.06 420 THR B CA 1
ATOM 7840 C C . THR B 1 420 ? 1.85 -22.625 0.138 1 97.06 420 THR B C 1
ATOM 7842 O O . THR B 1 420 ? 0.764 -22.281 0.619 1 97.06 420 THR B O 1
ATOM 7845 N N . SER B 1 421 ? 2.037 -23.609 -0.719 1 96.94 421 SER B N 1
ATOM 7846 C CA . SER B 1 421 ? 0.968 -24.547 -1.035 1 96.94 421 SER B CA 1
ATOM 7847 C C . SER B 1 421 ? 1.139 -25.859 -0.27 1 96.94 421 SER B C 1
ATOM 7849 O O . SER B 1 421 ? 2.172 -26.078 0.365 1 96.94 421 SER B O 1
ATOM 7851 N N . VAL B 1 422 ? 0.087 -26.688 -0.333 1 98.19 422 VAL B N 1
ATOM 7852 C CA . VAL B 1 422 ? 0.12 -27.984 0.324 1 98.19 422 VAL B CA 1
ATOM 7853 C C . VAL B 1 422 ? -0.474 -29.047 -0.6 1 98.19 422 VAL B C 1
ATOM 7855 O O . VAL B 1 422 ? -1.521 -28.828 -1.213 1 98.19 422 VAL B O 1
ATOM 7858 N N . ILE B 1 423 ? 0.243 -30.094 -0.716 1 98 423 ILE B N 1
ATOM 7859 C CA . ILE B 1 423 ? -0.333 -31.266 -1.37 1 98 423 ILE B CA 1
ATOM 7860 C C . ILE B 1 423 ? -1.11 -32.094 -0.352 1 98 423 ILE B C 1
ATOM 7862 O O . ILE B 1 423 ? -0.524 -32.656 0.574 1 98 423 ILE B O 1
ATOM 7866 N N . ILE B 1 424 ? -2.367 -32.156 -0.553 1 98.31 424 ILE B N 1
ATOM 7867 C CA . ILE B 1 424 ? -3.227 -32.875 0.365 1 98.31 424 ILE B CA 1
ATOM 7868 C C . ILE B 1 424 ? -3.371 -34.312 -0.111 1 98.31 424 ILE B C 1
ATOM 7870 O O . ILE B 1 424 ? -3.666 -34.562 -1.283 1 98.31 424 ILE B O 1
ATOM 7874 N N . GLY B 1 425 ? -3.182 -35.25 0.812 1 97.88 425 GLY B N 1
ATOM 7875 C CA . GLY B 1 425 ? -3.25 -36.656 0.501 1 97.88 425 GLY B CA 1
ATOM 7876 C C . GLY B 1 425 ? -1.887 -37.344 0.427 1 97.88 425 GLY B C 1
ATOM 7877 O O . GLY B 1 425 ? -0.867 -36.656 0.295 1 97.88 425 GLY B O 1
ATOM 7878 N N . PRO B 1 426 ? -1.91 -38.625 0.573 1 96.88 426 PRO B N 1
ATOM 7879 C CA . PRO B 1 426 ? -0.637 -39.344 0.47 1 96.88 426 PRO B CA 1
ATOM 7880 C C . PRO B 1 426 ? 0.071 -39.094 -0.861 1 96.88 426 PRO B C 1
ATOM 7882 O O . PRO B 1 426 ? -0.571 -39.094 -1.914 1 96.88 426 PRO B O 1
ATOM 7885 N N . ASN B 1 427 ? 1.365 -38.844 -0.818 1 96.5 427 ASN B N 1
ATOM 7886 C CA . ASN B 1 427 ? 2.133 -38.5 -2.016 1 96.5 427 ASN B CA 1
ATOM 7887 C C . ASN B 1 427 ? 3.6 -38.906 -1.865 1 96.5 427 ASN B C 1
ATOM 7889 O O . ASN B 1 427 ? 4.023 -39.344 -0.789 1 96.5 427 ASN B O 1
ATOM 7893 N N . ASN B 1 428 ? 4.266 -38.812 -2.943 1 93 428 ASN B N 1
ATOM 7894 C CA . ASN B 1 428 ? 5.711 -39 -2.922 1 93 428 ASN B CA 1
ATOM 7895 C C . ASN B 1 428 ? 6.461 -37.688 -2.838 1 93 428 ASN B C 1
ATOM 7897 O O . ASN B 1 428 ? 6.672 -37 -3.855 1 93 428 ASN B O 1
ATOM 7901 N N . ALA B 1 429 ? 6.992 -37.438 -1.7 1 88.19 429 ALA B N 1
ATOM 7902 C CA . ALA B 1 429 ? 7.57 -36.125 -1.427 1 88.19 429 ALA B CA 1
ATOM 7903 C C . ALA B 1 429 ? 8.859 -35.906 -2.219 1 88.19 429 ALA B C 1
ATOM 7905 O O . ALA B 1 429 ? 9.289 -34.781 -2.43 1 88.19 429 ALA B O 1
ATOM 7906 N N . SER B 1 430 ? 9.461 -36.938 -2.676 1 85.94 430 SER B N 1
ATOM 7907 C CA . SER B 1 430 ? 10.742 -36.844 -3.375 1 85.94 430 SER B CA 1
ATOM 7908 C C . SER B 1 430 ? 10.539 -36.469 -4.844 1 85.94 430 SER B C 1
ATOM 7910 O O . SER B 1 430 ? 11.5 -36.094 -5.531 1 85.94 430 SER B O 1
ATOM 7912 N N . ASP B 1 431 ? 9.305 -36.594 -5.316 1 88.06 431 ASP B N 1
ATOM 7913 C CA . ASP B 1 431 ? 9.039 -36.219 -6.695 1 88.06 431 ASP B CA 1
ATOM 7914 C C . ASP B 1 431 ? 9.242 -34.719 -6.895 1 88.06 431 ASP B C 1
ATOM 7916 O O . ASP B 1 431 ? 9.039 -33.938 -5.965 1 88.06 431 ASP B O 1
ATOM 7920 N N . PRO B 1 432 ? 9.648 -34.375 -8.055 1 82.25 432 PRO B N 1
ATOM 7921 C CA . PRO B 1 432 ? 9.789 -32.938 -8.32 1 82.25 432 PRO B CA 1
ATOM 7922 C C . PRO B 1 432 ? 8.5 -32.188 -8.086 1 82.25 432 PRO B C 1
ATOM 7924 O O . PRO B 1 432 ? 8.523 -31.062 -7.562 1 82.25 432 PRO B O 1
ATOM 7927 N N . ARG B 1 433 ? 7.441 -32.844 -8.414 1 88.5 433 ARG B N 1
ATOM 7928 C CA . ARG B 1 433 ? 6.109 -32.344 -8.102 1 88.5 433 ARG B CA 1
ATOM 7929 C C . ARG B 1 433 ? 5.25 -33.406 -7.445 1 88.5 433 ARG B C 1
ATOM 7931 O O . ARG B 1 433 ? 4.559 -34.156 -8.133 1 88.5 433 ARG B O 1
ATOM 7938 N N . PRO B 1 434 ? 5.309 -33.438 -6.148 1 93.5 434 PRO B N 1
ATOM 7939 C CA . PRO B 1 434 ? 4.441 -34.438 -5.48 1 93.5 434 PRO B CA 1
ATOM 7940 C C . PRO B 1 434 ? 2.965 -34.219 -5.812 1 93.5 434 PRO B C 1
ATOM 7942 O O . PRO B 1 434 ? 2.508 -33.094 -5.949 1 93.5 434 PRO B O 1
ATOM 7945 N N . THR B 1 435 ? 2.24 -35.344 -6 1 95.06 435 THR B N 1
ATOM 7946 C CA . THR B 1 435 ? 0.829 -35.25 -6.352 1 95.06 435 THR B CA 1
ATOM 7947 C C . THR B 1 435 ? 0.002 -36.281 -5.59 1 95.06 435 THR B C 1
ATOM 7949 O O . THR B 1 435 ? 0.53 -37.281 -5.145 1 95.06 435 THR B O 1
ATOM 7952 N N . SER B 1 436 ? -1.157 -35.969 -5.348 1 96.75 436 SER B N 1
ATOM 7953 C CA . SER B 1 436 ? -2.232 -36.844 -4.906 1 96.75 436 SER B CA 1
ATOM 7954 C C . SER B 1 436 ? -3.51 -36.594 -5.703 1 96.75 436 SER B C 1
ATOM 7956 O O . SER B 1 436 ? -4.43 -35.938 -5.223 1 96.75 436 SER B O 1
ATOM 7958 N N . PRO B 1 437 ? -3.557 -37.25 -6.891 1 96.75 437 PRO B N 1
ATOM 7959 C CA . PRO B 1 437 ? -4.625 -36.906 -7.828 1 96.75 437 PRO B CA 1
ATOM 7960 C C . PRO B 1 437 ? -6.016 -37.156 -7.27 1 96.75 437 PRO B C 1
ATOM 7962 O O . PRO B 1 437 ? -6.238 -38.188 -6.621 1 96.75 437 PRO B O 1
ATOM 7965 N N . ILE B 1 438 ? -6.914 -36.312 -7.504 1 98.19 438 ILE B N 1
ATOM 7966 C CA . ILE B 1 438 ? -8.281 -36.375 -6.988 1 98.19 438 ILE B CA 1
ATOM 7967 C C . ILE B 1 438 ? -9.219 -36.906 -8.062 1 98.19 438 ILE B C 1
ATOM 7969 O O . ILE B 1 438 ? -9.18 -36.469 -9.211 1 98.19 438 ILE B O 1
ATOM 7973 N N . LYS B 1 439 ? -10.047 -37.844 -7.668 1 97.62 439 LYS B N 1
ATOM 7974 C CA . LYS B 1 439 ? -11.062 -38.406 -8.547 1 97.62 439 LYS B CA 1
ATOM 7975 C C . LYS B 1 439 ? -12.328 -37.562 -8.555 1 97.62 439 LYS B C 1
ATOM 7977 O O . LYS B 1 439 ? -12.859 -37.219 -9.625 1 97.62 439 LYS B O 1
ATOM 7982 N N . SER B 1 440 ? -12.75 -37.219 -7.367 1 98.25 440 SER B N 1
ATOM 7983 C CA . SER B 1 440 ? -14.008 -36.5 -7.285 1 98.25 440 SER B CA 1
ATOM 7984 C C . SER B 1 440 ? -14.078 -35.656 -5.996 1 98.25 440 SER B C 1
ATOM 7986 O O . SER B 1 440 ? -13.406 -36 -5.016 1 98.25 440 SER B O 1
ATOM 7988 N N . ILE B 1 441 ? -14.875 -34.594 -6.062 1 98.69 441 ILE B N 1
ATOM 7989 C CA . ILE B 1 441 ? -15.18 -33.75 -4.91 1 98.69 441 ILE B CA 1
ATOM 7990 C C . ILE B 1 441 ? -16.688 -33.531 -4.805 1 98.69 441 ILE B C 1
ATOM 7992 O O . ILE B 1 441 ? -17.359 -33.25 -5.801 1 98.69 441 ILE B O 1
ATOM 7996 N N . GLU B 1 442 ? -17.25 -33.812 -3.67 1 98.5 442 GLU B N 1
ATOM 7997 C CA . GLU B 1 442 ? -18.594 -33.344 -3.34 1 98.5 442 GLU B CA 1
ATOM 7998 C C . GLU B 1 442 ? -18.562 -32.188 -2.371 1 98.5 442 GLU B C 1
ATOM 8000 O O . GLU B 1 442 ? -18.031 -32.281 -1.266 1 98.5 442 GLU B O 1
ATOM 8005 N N . PHE B 1 443 ? -19.172 -31.047 -2.812 1 98.25 443 PHE B N 1
ATOM 8006 C CA . PHE B 1 443 ? -19.078 -29.891 -1.934 1 98.25 443 PHE B CA 1
ATOM 8007 C C . PHE B 1 443 ? -20.406 -29.594 -1.264 1 98.25 443 PHE B C 1
ATOM 8009 O O . PHE B 1 443 ? -21.469 -29.75 -1.882 1 98.25 443 PHE B O 1
ATOM 8016 N N . ASP B 1 444 ? -20.297 -29.266 0.027 1 96.69 444 ASP B N 1
ATOM 8017 C CA . ASP B 1 444 ? -21.375 -28.734 0.86 1 96.69 444 ASP B CA 1
ATOM 8018 C C . ASP B 1 444 ? -21.297 -27.219 0.968 1 96.69 444 ASP B C 1
ATOM 8020 O O . ASP B 1 444 ? -20.531 -26.688 1.783 1 96.69 444 ASP B O 1
ATOM 8024 N N . SER B 1 445 ? -22.156 -26.531 0.211 1 90.94 445 SER B N 1
ATOM 8025 C CA . SER B 1 445 ? -22.094 -25.078 0.079 1 90.94 445 SER B CA 1
ATOM 8026 C C . SER B 1 445 ? -22.531 -24.391 1.361 1 90.94 445 SER B C 1
ATOM 8028 O O . SER B 1 445 ? -22.203 -23.219 1.592 1 90.94 445 SER B O 1
ATOM 8030 N N . ILE B 1 446 ? -23.25 -25.062 2.176 1 87.06 446 ILE B N 1
ATOM 8031 C CA . ILE B 1 446 ? -23.781 -24.469 3.393 1 87.06 446 ILE B CA 1
ATOM 8032 C C . ILE B 1 446 ? -22.719 -24.453 4.477 1 87.06 446 ILE B C 1
ATOM 8034 O O . ILE B 1 446 ? -22.516 -23.438 5.145 1 87.06 446 ILE B O 1
ATOM 8038 N N . ASN B 1 447 ? -21.984 -25.547 4.559 1 91.62 447 ASN B N 1
ATOM 8039 C CA . ASN B 1 447 ? -21 -25.672 5.629 1 91.62 447 ASN B CA 1
ATOM 8040 C C . ASN B 1 447 ? -19.578 -25.484 5.105 1 91.62 447 ASN B C 1
ATOM 8042 O O . ASN B 1 447 ? -18.609 -25.5 5.879 1 91.62 447 ASN B O 1
ATOM 8046 N N . MET B 1 448 ? -19.453 -25.359 3.877 1 96 448 MET B N 1
ATOM 8047 C CA . MET B 1 448 ? -18.172 -25.188 3.197 1 96 448 MET B CA 1
ATOM 8048 C C . MET B 1 448 ? -17.25 -26.375 3.473 1 96 448 MET B C 1
ATOM 8050 O O . MET B 1 448 ? -16.125 -26.188 3.945 1 96 448 MET B O 1
ATOM 8054 N N . VAL B 1 449 ? -17.828 -27.5 3.23 1 97.5 449 VAL B N 1
ATOM 8055 C CA . VAL B 1 449 ? -17.125 -28.766 3.375 1 97.5 449 VAL B CA 1
ATOM 8056 C C . VAL B 1 449 ? -16.938 -29.406 2.004 1 97.5 449 VAL B C 1
ATOM 8058 O O . VAL B 1 449 ? -17.859 -29.391 1.18 1 97.5 449 VAL B O 1
ATOM 8061 N N . PHE B 1 450 ? -15.82 -29.969 1.758 1 98.69 450 PHE B N 1
ATOM 8062 C CA . PHE B 1 450 ? -15.5 -30.672 0.519 1 98.69 450 PHE B CA 1
ATOM 8063 C C . PHE B 1 450 ? -15.094 -32.094 0.802 1 98.69 450 PHE B C 1
ATOM 8065 O O . PHE B 1 450 ? -14.055 -32.344 1.42 1 98.69 450 PHE B O 1
ATOM 8072 N N . GLU B 1 451 ? -15.875 -33 0.353 1 98.56 451 GLU B N 1
ATOM 8073 C CA . GLU B 1 451 ? -15.523 -34.406 0.444 1 98.56 451 GLU B CA 1
ATOM 8074 C C . GLU B 1 451 ? -14.688 -34.844 -0.754 1 98.56 451 GLU B C 1
ATOM 8076 O O . GLU B 1 451 ? -15.172 -34.844 -1.889 1 98.56 451 GLU B O 1
ATOM 8081 N N . VAL B 1 452 ? -13.508 -35.312 -0.483 1 98.69 452 VAL B N 1
ATOM 8082 C CA . VAL B 1 452 ? -12.547 -35.594 -1.544 1 98.69 452 VAL B CA 1
ATOM 8083 C C . VAL B 1 452 ? -12.289 -37.094 -1.63 1 98.69 452 VAL B C 1
ATOM 8085 O O . VAL B 1 452 ? -12.008 -37.719 -0.617 1 98.69 452 VAL B O 1
ATOM 8088 N N . GLU B 1 453 ? -12.383 -37.562 -2.793 1 98.31 453 GLU B N 1
ATOM 8089 C CA . GLU B 1 453 ? -11.938 -38.906 -3.111 1 98.31 453 GLU B CA 1
ATOM 8090 C C . GLU B 1 453 ? -10.742 -38.906 -4.051 1 98.31 453 GLU B C 1
ATOM 8092 O O . GLU B 1 453 ? -10.82 -38.375 -5.164 1 98.31 453 GLU B O 1
ATOM 8097 N N . PHE B 1 454 ? -9.742 -39.5 -3.562 1 97.69 454 PHE B N 1
ATOM 8098 C CA . PHE B 1 454 ? -8.539 -39.562 -4.391 1 97.69 454 PHE B CA 1
ATOM 8099 C C . PHE B 1 454 ? -8.609 -40.781 -5.328 1 97.69 454 PHE B C 1
ATOM 8101 O O . PHE B 1 454 ? -9.305 -41.75 -5.051 1 97.69 454 PHE B O 1
ATOM 8108 N N . ILE B 1 455 ? -7.84 -40.75 -6.379 1 96.31 455 ILE B N 1
ATOM 8109 C CA . ILE B 1 455 ? -7.836 -41.812 -7.387 1 96.31 455 ILE B CA 1
ATOM 8110 C C . ILE B 1 455 ? -7.363 -43.094 -6.754 1 96.31 455 ILE B C 1
ATOM 8112 O O . ILE B 1 455 ? -7.855 -44.188 -7.102 1 96.31 455 ILE B O 1
ATOM 8116 N N . HIS B 1 456 ? -6.457 -43.031 -5.828 1 95.19 456 HIS B N 1
ATOM 8117 C CA . HIS B 1 456 ? -5.902 -44.219 -5.195 1 95.19 456 HIS B CA 1
ATOM 8118 C C . HIS B 1 456 ? -6.801 -44.719 -4.07 1 95.19 456 HIS B C 1
ATOM 8120 O O . HIS B 1 456 ? -6.453 -45.656 -3.361 1 95.19 456 HIS B O 1
ATOM 8126 N N . GLY B 1 457 ? -7.848 -44.094 -3.791 1 95.06 457 GLY B N 1
ATOM 8127 C CA . GLY B 1 457 ? -8.875 -44.656 -2.92 1 95.06 457 GLY B CA 1
ATOM 8128 C C . GLY B 1 457 ? -8.914 -44 -1.555 1 95.06 457 GLY B C 1
ATOM 8129 O O . GLY B 1 457 ? -9.891 -44.156 -0.811 1 95.06 457 GLY B O 1
ATOM 8130 N N . ASP B 1 458 ? -7.945 -43.281 -1.135 1 96.31 458 ASP B N 1
ATOM 8131 C CA . ASP B 1 458 ? -8.008 -42.5 0.102 1 96.31 458 ASP B CA 1
ATOM 8132 C C . ASP B 1 458 ? -9.102 -41.438 0.028 1 96.31 458 ASP B C 1
ATOM 8134 O O . ASP B 1 458 ? -9.508 -41.031 -1.063 1 96.31 458 ASP B O 1
ATOM 8138 N N . ARG B 1 459 ? -9.609 -41.062 1.242 1 97.81 459 ARG B N 1
ATOM 8139 C CA . ARG B 1 459 ? -10.672 -40.062 1.317 1 97.81 459 ARG B CA 1
ATOM 8140 C C . ARG B 1 459 ? -10.398 -39.062 2.426 1 97.81 459 ARG B C 1
ATOM 8142 O O . ARG B 1 459 ? -9.812 -39.406 3.453 1 97.81 459 ARG B O 1
ATOM 8149 N N . ALA B 1 460 ? -10.844 -37.812 2.137 1 98.06 460 ALA B N 1
ATOM 8150 C CA . ALA B 1 460 ? -10.688 -36.781 3.143 1 98.06 460 ALA B CA 1
ATOM 8151 C C . ALA B 1 460 ? -11.844 -35.781 3.084 1 98.06 460 ALA B C 1
ATOM 8153 O O . ALA B 1 460 ? -12.469 -35.625 2.035 1 98.06 460 ALA B O 1
ATOM 8154 N N . SER B 1 461 ? -12.148 -35.188 4.27 1 98.12 461 SER B N 1
ATOM 8155 C CA . SER B 1 461 ? -13.055 -34.062 4.371 1 98.12 461 SER B CA 1
ATOM 8156 C C . SER B 1 461 ? -12.297 -32.781 4.637 1 98.12 461 SER B C 1
ATOM 8158 O O . SER B 1 461 ? -11.477 -32.688 5.559 1 98.12 461 SER B O 1
ATOM 8160 N N . LEU B 1 462 ? -12.531 -31.781 3.795 1 98.62 462 LEU B N 1
ATOM 8161 C CA . LEU B 1 462 ? -11.914 -30.469 3.965 1 98.62 462 LEU B CA 1
ATOM 8162 C C . LEU B 1 462 ? -12.93 -29.453 4.484 1 98.62 462 LEU B C 1
ATOM 8164 O O . LEU B 1 462 ? -13.977 -29.25 3.865 1 98.62 462 LEU B O 1
ATOM 8168 N N . TYR B 1 463 ? -12.625 -28.844 5.637 1 97.62 463 TYR B N 1
ATOM 8169 C CA . TYR B 1 463 ? -13.453 -27.797 6.211 1 97.62 463 TYR B CA 1
ATOM 8170 C C . TYR B 1 463 ? -12.797 -26.422 6.035 1 97.62 463 TYR B C 1
ATOM 8172 O O . TYR B 1 463 ? -11.688 -26.188 6.527 1 97.62 463 TYR B O 1
ATOM 8180 N N . LEU B 1 464 ? -13.508 -25.547 5.332 1 98 464 LEU B N 1
ATOM 8181 C CA . LEU B 1 464 ? -12.938 -24.234 5.027 1 98 464 LEU B CA 1
ATOM 8182 C C . LEU B 1 464 ? -13.625 -23.141 5.844 1 98 464 LEU B C 1
ATOM 8184 O O . LEU B 1 464 ? -14.852 -23.062 5.871 1 98 464 LEU B O 1
ATOM 8188 N N . ASP B 1 465 ? -12.781 -22.344 6.543 1 95.88 465 ASP B N 1
ATOM 8189 C CA . ASP B 1 465 ? -13.234 -21.156 7.27 1 95.88 465 ASP B CA 1
ATOM 8190 C C . ASP B 1 465 ? -12.438 -19.922 6.859 1 95.88 465 ASP B C 1
ATOM 8192 O O . ASP B 1 465 ? -11.258 -19.797 7.195 1 95.88 465 ASP B O 1
ATOM 8196 N N . ALA B 1 466 ? -13.141 -19.109 6.133 1 93.19 466 ALA B N 1
ATOM 8197 C CA . ALA B 1 466 ? -12.492 -17.859 5.699 1 93.19 466 ALA B CA 1
ATOM 8198 C C . ALA B 1 466 ? -12.789 -16.719 6.672 1 93.19 466 ALA B C 1
ATOM 8200 O O . ALA B 1 466 ? -13.938 -16.312 6.832 1 93.19 466 ALA B O 1
ATOM 8201 N N . LEU B 1 467 ? -11.766 -16.25 7.312 1 85.88 467 LEU B N 1
ATOM 8202 C CA . LEU B 1 467 ? -11.859 -15.117 8.234 1 85.88 467 LEU B CA 1
ATOM 8203 C C . LEU B 1 467 ? -11.172 -13.883 7.652 1 85.88 467 LEU B C 1
ATOM 8205 O O . LEU B 1 467 ? -10.617 -13.938 6.555 1 85.88 467 LEU B O 1
ATOM 8209 N N . HIS B 1 468 ? -11.227 -12.797 8.422 1 78.62 468 HIS B N 1
ATOM 8210 C CA . HIS B 1 468 ? -10.703 -11.531 7.918 1 78.62 468 HIS B CA 1
ATOM 8211 C C . HIS B 1 468 ? -9.195 -11.602 7.723 1 78.62 468 HIS B C 1
ATOM 8213 O O . HIS B 1 468 ? -8.688 -11.258 6.652 1 78.62 468 HIS B O 1
ATOM 8219 N N . TYR B 1 469 ? -8.523 -12.172 8.695 1 83.44 469 TYR B N 1
ATOM 8220 C CA . TYR B 1 469 ? -7.07 -12.102 8.617 1 83.44 469 TYR B CA 1
ATOM 8221 C C . TYR B 1 469 ? -6.465 -13.492 8.453 1 83.44 469 TYR B C 1
ATOM 8223 O O . TYR B 1 469 ? -5.25 -13.641 8.32 1 83.44 469 TYR B O 1
ATOM 8231 N N . ASP B 1 470 ? -7.371 -14.484 8.445 1 93.88 470 ASP B N 1
ATOM 8232 C CA . ASP B 1 470 ? -6.91 -15.867 8.328 1 93.88 470 ASP B CA 1
ATOM 8233 C C . ASP B 1 470 ? -7.891 -16.703 7.5 1 93.88 470 ASP B C 1
ATOM 8235 O O . ASP B 1 470 ? -9.078 -16.391 7.445 1 93.88 470 ASP B O 1
ATOM 8239 N N . THR B 1 471 ? -7.363 -17.625 6.84 1 97.56 471 THR B N 1
ATOM 8240 C CA . THR B 1 471 ? -8.148 -18.703 6.266 1 97.56 471 THR B CA 1
ATOM 8241 C C . THR B 1 471 ? -7.691 -20.062 6.82 1 97.56 471 THR B C 1
ATOM 8243 O O . THR B 1 471 ? -6.496 -20.359 6.836 1 97.56 471 THR B O 1
ATOM 8246 N N . ILE B 1 472 ? -8.695 -20.797 7.328 1 98.06 472 ILE B N 1
ATOM 8247 C CA . ILE B 1 472 ? -8.391 -22.062 7.984 1 98.06 472 ILE B CA 1
ATOM 8248 C C . ILE B 1 472 ? -8.961 -23.219 7.16 1 98.06 472 ILE B C 1
ATOM 8250 O O . ILE B 1 472 ? -10.117 -23.188 6.738 1 98.06 472 ILE B O 1
ATOM 8254 N N . LEU B 1 473 ? -8.148 -24.141 6.863 1 98.5 473 LEU B N 1
ATOM 8255 C CA . LEU B 1 473 ? -8.547 -25.406 6.25 1 98.5 473 LEU B CA 1
ATOM 8256 C C . LEU B 1 473 ? -8.25 -26.578 7.176 1 98.5 473 LEU B C 1
ATOM 8258 O O . LEU B 1 473 ? -7.086 -26.859 7.469 1 98.5 473 LEU B O 1
ATOM 8262 N N . THR B 1 474 ? -9.273 -27.203 7.621 1 97.81 474 THR B N 1
ATOM 8263 C CA . THR B 1 474 ? -9.109 -28.438 8.383 1 97.81 474 THR B CA 1
ATOM 8264 C C . THR B 1 474 ? -9.258 -29.656 7.477 1 97.81 474 THR B C 1
ATOM 8266 O O . THR B 1 474 ? -10.266 -29.812 6.785 1 97.81 474 THR B O 1
ATOM 8269 N N . VAL B 1 475 ? -8.242 -30.438 7.453 1 98.25 475 VAL B N 1
ATOM 8270 C CA . VAL B 1 475 ? -8.227 -31.672 6.664 1 98.25 475 VAL B CA 1
ATOM 8271 C C . VAL B 1 475 ? -8.406 -32.875 7.578 1 98.25 475 VAL B C 1
ATOM 8273 O O . VAL B 1 475 ? -7.578 -33.125 8.453 1 98.25 475 VAL B O 1
ATOM 8276 N N . GLN B 1 476 ? -9.469 -33.562 7.367 1 97.19 476 GLN B N 1
ATOM 8277 C CA . GLN B 1 476 ? -9.734 -34.781 8.109 1 97.19 476 GLN B CA 1
ATOM 8278 C C . GLN B 1 476 ? -9.711 -36 7.184 1 97.19 476 GLN B C 1
ATOM 8280 O O . GLN B 1 476 ? -10.586 -36.156 6.328 1 97.19 476 GLN B O 1
ATOM 8285 N N . TYR B 1 477 ? -8.773 -36.875 7.406 1 96.19 477 TYR B N 1
ATOM 8286 C CA . TYR B 1 477 ? -8.719 -38.094 6.621 1 96.19 477 TYR B CA 1
ATOM 8287 C C . TYR B 1 477 ? -9.695 -39.125 7.164 1 96.19 477 TYR B C 1
ATOM 8289 O O . TYR B 1 477 ? -9.609 -39.531 8.328 1 96.19 477 TYR B O 1
ATOM 8297 N N . ASN B 1 478 ? -10.547 -39.562 6.285 1 95.75 478 ASN B N 1
ATOM 8298 C CA . ASN B 1 478 ? -11.539 -40.562 6.641 1 95.75 478 ASN B CA 1
ATOM 8299 C C . ASN B 1 478 ? -11.039 -42 6.348 1 95.75 478 ASN B C 1
ATOM 8301 O O . ASN B 1 478 ? -11.375 -42.938 7.07 1 95.75 478 ASN B O 1
ATOM 8305 N N . THR B 1 479 ? -10.391 -42.094 5.262 1 95.06 479 THR B N 1
ATOM 8306 C CA . THR B 1 479 ? -9.797 -43.344 4.848 1 95.06 479 THR B CA 1
ATOM 8307 C C . THR B 1 479 ? -8.367 -43.156 4.359 1 95.06 479 THR B C 1
ATOM 8309 O O . THR B 1 479 ? -8.117 -42.312 3.492 1 95.06 479 THR B O 1
ATOM 8312 N N . ILE B 1 480 ? -7.488 -43.906 4.949 1 94.38 480 ILE B N 1
ATOM 8313 C CA . ILE B 1 480 ? -6.098 -43.906 4.512 1 94.38 480 ILE B CA 1
ATOM 8314 C C . ILE B 1 480 ? -5.664 -45.312 4.137 1 94.38 480 ILE B C 1
ATOM 8316 O O . ILE B 1 480 ? -5.582 -46.188 5 1 94.38 480 ILE B O 1
ATOM 8320 N N . LYS B 1 481 ? -5.328 -45.469 2.906 1 94.06 481 LYS B N 1
ATOM 8321 C CA . LYS B 1 481 ? -4.941 -46.812 2.406 1 94.06 481 LYS B CA 1
ATOM 8322 C C . LYS B 1 481 ? -3.422 -46.938 2.318 1 94.06 481 LYS B C 1
ATOM 8324 O O . LYS B 1 481 ? -2.885 -48.031 2.389 1 94.06 481 LYS B O 1
ATOM 8329 N N . HIS B 1 482 ? -2.783 -45.844 2.254 1 93.25 482 HIS B N 1
ATOM 8330 C CA . HIS B 1 482 ? -1.329 -45.844 2.131 1 93.25 482 HIS B CA 1
ATOM 8331 C C . HIS B 1 482 ? -0.661 -46.031 3.488 1 93.25 482 HIS B C 1
ATOM 8333 O O . HIS B 1 482 ? -1.226 -45.656 4.52 1 93.25 482 HIS B O 1
ATOM 8339 N N . ASP B 1 483 ? 0.537 -46.594 3.395 1 93.38 483 ASP B N 1
ATOM 8340 C CA . ASP B 1 483 ? 1.345 -46.688 4.605 1 93.38 483 ASP B CA 1
ATOM 8341 C C . ASP B 1 483 ? 1.835 -45.312 5.059 1 93.38 483 ASP B C 1
ATOM 8343 O O . ASP B 1 483 ? 2.662 -44.688 4.391 1 93.38 483 ASP B O 1
ATOM 8347 N N . ARG B 1 484 ? 1.472 -44.938 6.211 1 92.75 484 ARG B N 1
ATOM 8348 C CA . ARG B 1 484 ? 1.748 -43.594 6.734 1 92.75 484 ARG B CA 1
ATOM 8349 C C . ARG B 1 484 ? 3.225 -43.438 7.078 1 92.75 484 ARG B C 1
ATOM 8351 O O . ARG B 1 484 ? 3.701 -42.312 7.297 1 92.75 484 ARG B O 1
ATOM 8358 N N . LYS B 1 485 ? 3.908 -44.438 7.168 1 91.56 485 LYS B N 1
ATOM 8359 C CA . LYS B 1 485 ? 5.332 -44.375 7.484 1 91.56 485 LYS B CA 1
ATOM 8360 C C . LYS B 1 485 ? 6.16 -44.062 6.242 1 91.56 485 LYS B C 1
ATOM 8362 O O . LYS B 1 485 ? 7.266 -43.531 6.34 1 91.56 485 LYS B O 1
ATOM 8367 N N . ILE B 1 486 ? 5.586 -44.406 5.141 1 93.62 486 ILE B N 1
ATOM 8368 C CA . ILE B 1 486 ? 6.309 -44.281 3.881 1 93.62 486 ILE B CA 1
ATOM 8369 C C . ILE B 1 486 ? 5.816 -43.031 3.127 1 93.62 486 ILE B C 1
ATOM 8371 O O . ILE B 1 486 ? 6.617 -42.281 2.555 1 93.62 486 ILE B O 1
ATOM 8375 N N . TYR B 1 487 ? 4.496 -42.875 3.16 1 96.38 487 TYR B N 1
ATOM 8376 C CA . TYR B 1 487 ? 3.9 -41.781 2.406 1 96.38 487 TYR B CA 1
ATOM 8377 C C . TYR B 1 487 ? 3.42 -40.656 3.338 1 96.38 487 TYR B C 1
ATOM 8379 O O . TYR B 1 487 ? 2.562 -40.906 4.195 1 96.38 487 TYR B O 1
ATOM 8387 N N . PRO B 1 488 ? 4.023 -39.531 3.139 1 97.75 488 PRO B N 1
ATOM 8388 C CA . PRO B 1 488 ? 3.479 -38.438 3.941 1 97.75 488 PRO B CA 1
ATOM 8389 C C . PRO B 1 488 ? 2.006 -38.156 3.648 1 97.75 488 PRO B C 1
ATOM 8391 O O . PRO B 1 488 ? 1.544 -38.375 2.527 1 97.75 488 PRO B O 1
ATOM 8394 N N . LEU B 1 489 ? 1.319 -37.688 4.613 1 96.62 489 LEU B N 1
ATOM 8395 C CA . LEU B 1 489 ? -0.096 -37.344 4.465 1 96.62 489 LEU B CA 1
ATOM 8396 C C . LEU B 1 489 ? -0.281 -36 3.758 1 96.62 489 LEU B C 1
ATOM 8398 O O . LEU B 1 489 ? -1.343 -35.75 3.189 1 96.62 489 LEU B O 1
ATOM 8402 N N . MET B 1 490 ? 0.701 -35.156 3.885 1 97.12 490 MET B N 1
ATOM 8403 C CA . MET B 1 490 ? 0.755 -33.875 3.207 1 97.12 490 MET B CA 1
ATOM 8404 C C . MET B 1 490 ? 2.197 -33.469 2.904 1 97.12 490 MET B C 1
ATOM 8406 O O . MET B 1 490 ? 3.123 -33.906 3.584 1 97.12 490 MET B O 1
ATOM 8410 N N . THR B 1 491 ? 2.369 -32.719 1.95 1 97.94 491 THR B N 1
ATOM 8411 C CA . THR B 1 491 ? 3.662 -32.094 1.658 1 97.94 491 THR B CA 1
ATOM 8412 C C . THR B 1 491 ? 3.508 -30.594 1.407 1 97.94 491 THR B C 1
ATOM 8414 O O . THR B 1 491 ? 2.77 -30.188 0.511 1 97.94 491 THR B O 1
ATOM 8417 N N . LEU B 1 492 ? 4.137 -29.844 2.227 1 97.81 492 LEU B N 1
ATOM 8418 C CA . LEU B 1 492 ? 4.184 -28.406 1.991 1 97.81 492 LEU B CA 1
ATOM 8419 C C . LEU B 1 492 ? 5.145 -28.062 0.854 1 97.81 492 LEU B C 1
ATOM 8421 O O . LEU B 1 492 ? 6.238 -28.625 0.775 1 97.81 492 LEU B O 1
ATOM 8425 N N . SER B 1 493 ? 4.691 -27.219 -0.04 1 96.44 493 SER B N 1
ATOM 8426 C CA . SER B 1 493 ? 5.449 -26.844 -1.229 1 96.44 493 SER B CA 1
ATOM 8427 C C . SER B 1 493 ? 5.559 -25.328 -1.357 1 96.44 493 SER B C 1
ATOM 8429 O O . SER B 1 493 ? 4.543 -24.641 -1.411 1 96.44 493 SER B O 1
ATOM 8431 N N . SER B 1 494 ? 6.793 -24.891 -1.453 1 96.25 494 SER B N 1
ATOM 8432 C CA . SER B 1 494 ? 7.035 -23.453 -1.468 1 96.25 494 SER B CA 1
ATOM 8433 C C . SER B 1 494 ? 8.289 -23.109 -2.26 1 96.25 494 SER B C 1
ATOM 8435 O O . SER B 1 494 ? 8.75 -23.906 -3.088 1 96.25 494 SER B O 1
ATOM 8437 N N . MET B 1 495 ? 8.773 -21.859 -2.096 1 94.44 495 MET B N 1
ATOM 8438 C CA . MET B 1 495 ? 9.898 -21.375 -2.898 1 94.44 495 MET B CA 1
ATOM 8439 C C . MET B 1 495 ? 10.867 -20.562 -2.049 1 94.44 495 MET B C 1
ATOM 8441 O O . MET B 1 495 ? 10.438 -19.75 -1.227 1 94.44 495 MET B O 1
ATOM 8445 N N . TRP B 1 496 ? 12.141 -20.812 -2.303 1 94.56 496 TRP B N 1
ATOM 8446 C CA . TRP B 1 496 ? 13.188 -20.047 -1.631 1 94.56 496 TRP B CA 1
ATOM 8447 C C . TRP B 1 496 ? 14.414 -19.906 -2.525 1 94.56 496 TRP B C 1
ATOM 8449 O O . TRP B 1 496 ? 14.961 -20.891 -3.01 1 94.56 496 TRP B O 1
ATOM 8459 N N . ILE B 1 497 ? 14.812 -18.688 -2.816 1 87.75 497 ILE B N 1
ATOM 8460 C CA . ILE B 1 497 ? 16.094 -18.422 -3.467 1 87.75 497 ILE B CA 1
ATOM 8461 C C . ILE B 1 497 ? 17.094 -17.906 -2.438 1 87.75 497 ILE B C 1
ATOM 8463 O O . ILE B 1 497 ? 18.203 -18.438 -2.332 1 87.75 497 ILE B O 1
ATOM 8467 N N . SER B 1 498 ? 16.688 -16.969 -1.662 1 84.62 498 SER B N 1
ATOM 8468 C CA . SER B 1 498 ? 17.406 -16.344 -0.556 1 84.62 498 SER B CA 1
ATOM 8469 C C . SER B 1 498 ? 16.453 -15.695 0.44 1 84.62 498 SER B C 1
ATOM 8471 O O . SER B 1 498 ? 15.266 -15.547 0.161 1 84.62 498 SER B O 1
ATOM 8473 N N . ASN B 1 499 ? 17.031 -15.461 1.578 1 87.62 499 ASN B N 1
ATOM 8474 C CA . ASN B 1 499 ? 16.219 -14.617 2.451 1 87.62 499 ASN B CA 1
ATOM 8475 C C . ASN B 1 499 ? 15.93 -13.266 1.803 1 87.62 499 ASN B C 1
ATOM 8477 O O . ASN B 1 499 ? 16.828 -12.617 1.262 1 87.62 499 ASN B O 1
ATOM 8481 N N . GLY B 1 500 ? 14.703 -12.875 1.673 1 87.12 500 GLY B N 1
ATOM 8482 C CA . GLY B 1 500 ? 14.305 -11.641 1.007 1 87.12 500 GLY B CA 1
ATOM 8483 C C . GLY B 1 500 ? 13.805 -11.867 -0.406 1 87.12 500 GLY B C 1
ATOM 8484 O O . GLY B 1 500 ? 13.336 -10.93 -1.059 1 87.12 500 GLY B O 1
ATOM 8485 N N . ASN B 1 501 ? 13.992 -13.047 -0.86 1 88.5 501 ASN B N 1
ATOM 8486 C CA . ASN B 1 501 ? 13.477 -13.484 -2.154 1 88.5 501 ASN B CA 1
ATOM 8487 C C . ASN B 1 501 ? 12.906 -14.898 -2.084 1 88.5 501 ASN B C 1
ATOM 8489 O O . ASN B 1 501 ? 13.484 -15.828 -2.643 1 88.5 501 ASN B O 1
ATOM 8493 N N . SER B 1 502 ? 11.781 -14.961 -1.355 1 93.69 502 SER B N 1
ATOM 8494 C CA . SER B 1 502 ? 11.242 -16.281 -1.059 1 93.69 502 SER B CA 1
ATOM 8495 C C . SER B 1 502 ? 9.773 -16.203 -0.653 1 93.69 502 SER B C 1
ATOM 8497 O O . SER B 1 502 ? 9.273 -15.117 -0.328 1 93.69 502 SER B O 1
ATOM 8499 N N . LEU B 1 503 ? 9.094 -17.312 -0.733 1 96.81 503 LEU B N 1
ATOM 8500 C CA . LEU B 1 503 ? 7.762 -17.453 -0.161 1 96.81 503 LEU B CA 1
ATOM 8501 C C . LEU B 1 503 ? 7.84 -17.891 1.296 1 96.81 503 LEU B C 1
ATOM 8503 O O . LEU B 1 503 ? 6.875 -17.734 2.051 1 96.81 503 LEU B O 1
ATOM 8507 N N . VAL B 1 504 ? 8.938 -18.516 1.612 1 97.81 504 VAL B N 1
ATOM 8508 C CA . VAL B 1 504 ? 9.227 -18.953 2.975 1 97.81 504 VAL B CA 1
ATOM 8509 C C . VAL B 1 504 ? 10.734 -18.891 3.229 1 97.81 504 VAL B C 1
ATOM 8511 O O . VAL B 1 504 ? 11.523 -19.281 2.363 1 97.81 504 VAL B O 1
ATOM 8514 N N . ASP B 1 505 ? 11.117 -18.375 4.395 1 95.94 505 ASP B N 1
ATOM 8515 C CA . ASP B 1 505 ? 12.555 -18.375 4.645 1 95.94 505 ASP B CA 1
ATOM 8516 C C . ASP B 1 505 ? 12.883 -19.031 5.988 1 95.94 505 ASP B C 1
ATOM 8518 O O . ASP B 1 505 ? 14.023 -19.422 6.238 1 95.94 505 ASP B O 1
ATOM 8522 N N . HIS B 1 506 ? 11.82 -19.203 6.84 1 97.06 506 HIS B N 1
ATOM 8523 C CA . HIS B 1 506 ? 12.039 -19.828 8.141 1 97.06 506 HIS B CA 1
ATOM 8524 C C . HIS B 1 506 ? 10.898 -20.781 8.484 1 97.06 506 HIS B C 1
ATOM 8526 O O . HIS B 1 506 ? 9.82 -20.703 7.891 1 97.06 506 HIS B O 1
ATOM 8532 N N . ILE B 1 507 ? 11.227 -21.672 9.445 1 97.38 507 ILE B N 1
ATOM 8533 C CA . ILE B 1 507 ? 10.25 -22.578 10.031 1 97.38 507 ILE B CA 1
ATOM 8534 C C . ILE B 1 507 ? 10.383 -22.578 11.547 1 97.38 507 ILE B C 1
ATOM 8536 O O . ILE B 1 507 ? 11.5 -22.531 12.078 1 97.38 507 ILE B O 1
ATOM 8540 N N . SER B 1 508 ? 9.289 -22.469 12.227 1 96.88 508 SER B N 1
ATOM 8541 C CA . SER B 1 508 ? 9.211 -22.641 13.672 1 96.88 508 SER B CA 1
ATOM 8542 C C . SER B 1 508 ? 8.305 -23.812 14.047 1 96.88 508 SER B C 1
ATOM 8544 O O . SER B 1 508 ? 7.176 -23.906 13.562 1 96.88 508 SER B O 1
ATOM 8546 N N . VAL B 1 509 ? 8.828 -24.703 14.883 1 95.69 509 VAL B N 1
ATOM 8547 C CA . VAL B 1 509 ? 8.062 -25.859 15.32 1 95.69 509 VAL B CA 1
ATOM 8548 C C . VAL B 1 509 ? 7.734 -25.734 16.812 1 95.69 509 VAL B C 1
ATOM 8550 O O . VAL B 1 509 ? 8.625 -25.5 17.625 1 95.69 509 VAL B O 1
ATOM 8553 N N . ASN B 1 510 ? 6.52 -25.828 17.141 1 94.94 510 ASN B N 1
ATOM 8554 C CA . ASN B 1 510 ? 6.016 -25.734 18.5 1 94.94 510 ASN B CA 1
ATOM 8555 C C . ASN B 1 510 ? 6.309 -24.375 19.125 1 94.94 510 ASN B C 1
ATOM 8557 O O . ASN B 1 510 ? 6.574 -24.266 20.312 1 94.94 510 ASN B O 1
ATOM 8561 N N . GLY B 1 511 ? 6.52 -23.375 18.328 1 93.75 511 GLY B N 1
ATOM 8562 C CA . GLY B 1 511 ? 6.797 -22.047 18.812 1 93.75 511 GLY B CA 1
ATOM 8563 C C . GLY B 1 511 ? 8.25 -21.844 19.203 1 93.75 511 GLY B C 1
ATOM 8564 O O . GLY B 1 511 ? 8.602 -20.812 19.781 1 93.75 511 GLY B O 1
ATOM 8565 N N . ASP B 1 512 ? 9.07 -22.766 18.875 1 92 512 ASP B N 1
ATOM 8566 C CA . ASP B 1 512 ? 10.492 -22.656 19.188 1 92 512 ASP B CA 1
ATOM 8567 C C . ASP B 1 512 ? 11.18 -21.656 18.266 1 92 512 ASP B C 1
ATOM 8569 O O . ASP B 1 512 ? 10.547 -21.094 17.375 1 92 512 ASP B O 1
ATOM 8573 N N . ALA B 1 513 ? 12.398 -21.5 18.578 1 90.94 513 ALA B N 1
ATOM 8574 C CA . ALA B 1 513 ? 13.188 -20.562 17.781 1 90.94 513 ALA B CA 1
ATOM 8575 C C . ALA B 1 513 ? 13.148 -20.938 16.297 1 90.94 513 ALA B C 1
ATOM 8577 O O . ALA B 1 513 ? 13.219 -22.125 15.945 1 90.94 513 ALA B O 1
ATOM 8578 N N . ALA B 1 514 ? 13.062 -19.922 15.523 1 92.75 514 ALA B N 1
ATOM 8579 C CA . ALA B 1 514 ? 12.953 -20.125 14.078 1 92.75 514 ALA B CA 1
ATOM 8580 C C . ALA B 1 514 ? 14.258 -20.672 13.5 1 92.75 514 ALA B C 1
ATOM 8582 O O . ALA B 1 514 ? 15.344 -20.312 13.953 1 92.75 514 ALA B O 1
ATOM 8583 N N . ARG B 1 515 ? 14.102 -21.5 12.578 1 92.25 515 ARG B N 1
ATOM 8584 C CA . ARG B 1 515 ? 15.211 -22.031 11.797 1 92.25 515 ARG B CA 1
ATOM 8585 C C . ARG B 1 515 ? 15.07 -21.656 10.32 1 92.25 515 ARG B C 1
ATOM 8587 O O . ARG B 1 515 ? 13.953 -21.531 9.812 1 92.25 515 ARG B O 1
ATOM 8594 N N . SER B 1 516 ? 16.219 -21.531 9.711 1 92.31 516 SER B N 1
ATOM 8595 C CA . SER B 1 516 ? 16.172 -21.312 8.266 1 92.31 516 SER B CA 1
ATOM 8596 C C . SER B 1 516 ? 15.539 -22.5 7.551 1 92.31 516 SER B C 1
ATOM 8598 O O . SER B 1 516 ? 15.797 -23.656 7.906 1 92.31 516 SER B O 1
ATOM 8600 N N . ILE B 1 517 ? 14.758 -22.172 6.559 1 96.75 517 ILE B N 1
ATOM 8601 C CA . ILE B 1 517 ? 14.031 -23.219 5.852 1 96.75 517 ILE B CA 1
ATOM 8602 C C . ILE B 1 517 ? 15.008 -24.094 5.07 1 96.75 517 ILE B C 1
ATOM 8604 O O . ILE B 1 517 ? 14.766 -25.281 4.867 1 96.75 517 ILE B O 1
ATOM 8608 N N . MET B 1 518 ? 16.078 -23.484 4.625 1 92.19 518 MET B N 1
ATOM 8609 C CA . MET B 1 518 ? 17.031 -24.203 3.787 1 92.19 518 MET B CA 1
ATOM 8610 C C . MET B 1 518 ? 18.25 -24.641 4.602 1 92.19 518 MET B C 1
ATOM 8612 O O . MET B 1 518 ? 19.219 -25.172 4.043 1 92.19 518 MET B O 1
ATOM 8616 N N . GLU B 1 519 ? 18.188 -24.484 5.871 1 84.25 519 GLU B N 1
ATOM 8617 C CA . GLU B 1 519 ? 19.281 -24.969 6.711 1 84.25 519 GLU B CA 1
ATOM 8618 C C . GLU B 1 519 ? 19.406 -26.484 6.641 1 84.25 519 GLU B C 1
ATOM 8620 O O . GLU B 1 519 ? 18.625 -27.156 5.965 1 84.25 519 GLU B O 1
ATOM 8625 N N . ASP B 1 520 ? 20.516 -26.906 7.414 1 84.88 520 ASP B N 1
ATOM 8626 C CA . ASP B 1 520 ? 20.797 -28.328 7.371 1 84.88 520 ASP B CA 1
ATOM 8627 C C . ASP B 1 520 ? 20.031 -29.078 8.461 1 84.88 520 ASP B C 1
ATOM 8629 O O . ASP B 1 520 ? 20.594 -29.438 9.492 1 84.88 520 ASP B O 1
ATOM 8633 N N . TRP B 1 521 ? 18.75 -29.172 8.312 1 92.75 521 TRP B N 1
ATOM 8634 C CA . TRP B 1 521 ? 17.938 -30.062 9.141 1 92.75 521 TRP B CA 1
ATOM 8635 C C . TRP B 1 521 ? 17.281 -31.141 8.289 1 92.75 521 TRP B C 1
ATOM 8637 O O . TRP B 1 521 ? 17 -30.938 7.109 1 92.75 521 TRP B O 1
ATOM 8647 N N . LYS B 1 522 ? 17.141 -32.312 8.867 1 94.25 522 LYS B N 1
ATOM 8648 C CA . LYS B 1 522 ? 16.516 -33.406 8.156 1 94.25 522 LYS B CA 1
ATOM 8649 C C . LYS B 1 522 ? 15.086 -33.656 8.625 1 94.25 522 LYS B C 1
ATOM 8651 O O . LYS B 1 522 ? 14.172 -33.719 7.805 1 94.25 522 LYS B O 1
ATOM 8656 N N . ASN B 1 523 ? 14.969 -33.75 9.906 1 96 523 ASN B N 1
ATOM 8657 C CA . ASN B 1 523 ? 13.664 -33.969 10.508 1 96 523 ASN B CA 1
ATOM 8658 C C . ASN B 1 523 ? 13.406 -33.031 11.672 1 96 523 ASN B C 1
ATOM 8660 O O . ASN B 1 523 ? 14.328 -32.688 12.422 1 96 523 ASN B O 1
ATOM 8664 N N . LEU B 1 524 ? 12.234 -32.531 11.75 1 95.81 524 LEU B N 1
ATOM 8665 C CA . LEU B 1 524 ? 11.719 -31.797 12.906 1 95.81 524 LEU B CA 1
ATOM 8666 C C . LEU B 1 524 ? 10.445 -32.469 13.43 1 95.81 524 LEU B C 1
ATOM 8668 O O . LEU B 1 524 ? 9.711 -33.094 12.672 1 95.81 524 LEU B O 1
ATOM 8672 N N . TYR B 1 525 ? 10.25 -32.375 14.742 1 94.19 525 TYR B N 1
ATOM 8673 C CA . TYR B 1 525 ? 9.102 -33.031 15.359 1 94.19 525 TYR B CA 1
ATOM 8674 C C . TYR B 1 525 ? 8.281 -32.031 16.172 1 94.19 525 TYR B C 1
ATOM 8676 O O . TYR B 1 525 ? 8.836 -31.234 16.922 1 94.19 525 TYR B O 1
ATOM 8684 N N . GLY B 1 526 ? 6.969 -32.031 15.922 1 94.56 526 GLY B N 1
ATOM 8685 C CA . GLY B 1 526 ? 6.105 -31.172 16.703 1 94.56 526 GLY B CA 1
ATOM 8686 C C . GLY B 1 526 ? 4.641 -31.281 16.312 1 94.56 526 GLY B C 1
ATOM 8687 O O . GLY B 1 526 ? 4.293 -32.031 15.398 1 94.56 526 GLY B O 1
ATOM 8688 N N . LEU B 1 527 ? 3.75 -30.594 17.062 1 94.5 527 LEU B N 1
ATOM 8689 C CA . LEU B 1 527 ? 2.314 -30.562 16.812 1 94.5 527 LEU B CA 1
ATOM 8690 C C . LEU B 1 527 ? 1.939 -29.391 15.93 1 94.5 527 LEU B C 1
ATOM 8692 O O . LEU B 1 527 ? 0.854 -29.359 15.344 1 94.5 527 LEU B O 1
ATOM 8696 N N . SER B 1 528 ? 2.891 -28.469 15.984 1 95.56 528 SER B N 1
ATOM 8697 C CA . SER B 1 528 ? 2.639 -27.25 15.219 1 95.56 528 SER B CA 1
ATOM 8698 C C . SER B 1 528 ? 3.896 -26.797 14.484 1 95.56 528 SER B C 1
ATOM 8700 O O . SER B 1 528 ? 5 -26.859 15.031 1 95.56 528 SER B O 1
ATOM 8702 N N . ALA B 1 529 ? 3.705 -26.438 13.273 1 97.31 529 ALA B N 1
ATOM 8703 C CA . ALA B 1 529 ? 4.785 -25.859 12.484 1 97.31 529 ALA B CA 1
ATOM 8704 C C . ALA B 1 529 ? 4.301 -24.625 11.719 1 97.31 529 ALA B C 1
ATOM 8706 O O . ALA B 1 529 ? 3.207 -24.641 11.148 1 97.31 529 ALA B O 1
ATOM 8707 N N . VAL B 1 530 ? 5.098 -23.578 11.766 1 98.06 530 VAL B N 1
ATOM 8708 C CA . VAL B 1 530 ? 4.785 -22.375 11 1 98.06 530 VAL B CA 1
ATOM 8709 C C . VAL B 1 530 ? 5.887 -22.109 9.977 1 98.06 530 VAL B C 1
ATOM 8711 O O . VAL B 1 530 ? 7.062 -22 10.336 1 98.06 530 VAL B O 1
ATOM 8714 N N . LEU B 1 531 ? 5.566 -22.156 8.75 1 98.31 531 LEU B N 1
ATOM 8715 C CA . LEU B 1 531 ? 6.426 -21.688 7.672 1 98.31 531 LEU B CA 1
ATOM 8716 C C . LEU B 1 531 ? 6.16 -20.219 7.375 1 98.31 531 LEU B C 1
ATOM 8718 O O . LEU B 1 531 ? 5.051 -19.844 6.98 1 98.31 531 LEU B O 1
ATOM 8722 N N . PHE B 1 532 ? 7.152 -19.422 7.562 1 97.88 532 PHE B N 1
ATOM 8723 C CA . PHE B 1 532 ? 6.93 -17.984 7.496 1 97.88 532 PHE B CA 1
ATOM 8724 C C . PHE B 1 532 ? 8.172 -17.266 6.977 1 97.88 532 PHE B C 1
ATOM 8726 O O . PHE B 1 532 ? 9.18 -17.906 6.68 1 97.88 532 PHE B O 1
ATOM 8733 N N . ARG B 1 533 ? 8.039 -16 6.797 1 96.69 533 ARG B N 1
ATOM 8734 C CA . ARG B 1 533 ? 9.156 -15.164 6.379 1 96.69 533 ARG B CA 1
ATOM 8735 C C . ARG B 1 533 ? 9.555 -14.188 7.477 1 96.69 533 ARG B C 1
ATOM 8737 O O . ARG B 1 533 ? 8.711 -13.453 7.996 1 96.69 533 ARG B O 1
ATOM 8744 N N . LYS B 1 534 ? 10.797 -14.25 7.742 1 94.69 534 LYS B N 1
ATOM 8745 C CA . LYS B 1 534 ? 11.375 -13.289 8.672 1 94.69 534 LYS B CA 1
ATOM 8746 C C . LYS B 1 534 ? 11.789 -12.008 7.953 1 94.69 534 LYS B C 1
ATOM 8748 O O . LYS B 1 534 ? 11.773 -10.93 8.539 1 94.69 534 LYS B O 1
ATOM 8753 N N . CYS B 1 535 ? 12.188 -12.211 6.746 1 91 535 CYS B N 1
ATOM 8754 C CA . CYS B 1 535 ? 12.703 -11.094 5.953 1 91 535 CYS B CA 1
ATOM 8755 C C . CYS B 1 535 ? 11.672 -10.633 4.934 1 91 535 CYS B C 1
ATOM 8757 O O . CYS B 1 535 ? 11 -11.453 4.309 1 91 535 CYS B O 1
ATOM 8759 N N . ILE B 1 536 ? 11.523 -9.336 4.773 1 91.19 536 ILE B N 1
ATOM 8760 C CA . ILE B 1 536 ? 10.625 -8.82 3.742 1 91.19 536 ILE B CA 1
ATOM 8761 C C . ILE B 1 536 ? 11.055 -9.352 2.377 1 91.19 536 ILE B C 1
ATOM 8763 O O . ILE B 1 536 ? 12.188 -9.141 1.945 1 91.19 536 ILE B O 1
ATOM 8767 N N . SER B 1 537 ? 10.133 -9.992 1.688 1 91.38 537 SER B N 1
ATOM 8768 C CA . SER B 1 537 ? 10.461 -10.641 0.424 1 91.38 537 SER B CA 1
ATOM 8769 C C . SER B 1 537 ? 10.094 -9.766 -0.765 1 91.38 537 SER B C 1
ATOM 8771 O O . SER B 1 537 ? 9 -9.188 -0.804 1 91.38 537 SER B O 1
ATOM 8773 N N . SER B 1 538 ? 11.016 -9.734 -1.741 1 84.62 538 SER B N 1
ATOM 8774 C CA . SER B 1 538 ? 10.727 -9.047 -2.994 1 84.62 538 SER B CA 1
ATOM 8775 C C . SER B 1 538 ? 9.852 -9.898 -3.906 1 84.62 538 SER B C 1
ATOM 8777 O O . SER B 1 538 ? 9.273 -9.391 -4.875 1 84.62 538 SER B O 1
ATOM 8779 N N . TYR B 1 539 ? 9.766 -11.211 -3.6 1 89.06 539 TYR B N 1
ATOM 8780 C CA . TYR B 1 539 ? 8.914 -12.133 -4.352 1 89.06 539 TYR B CA 1
ATOM 8781 C C . TYR B 1 539 ? 7.59 -12.352 -3.635 1 89.06 539 TYR B C 1
ATOM 8783 O O . TYR B 1 539 ? 7.559 -12.859 -2.51 1 89.06 539 TYR B O 1
ATOM 8791 N N . ASN B 1 540 ? 6.527 -11.969 -4.352 1 94.44 540 ASN B N 1
ATOM 8792 C CA . ASN B 1 540 ? 5.199 -12.141 -3.775 1 94.44 540 ASN B CA 1
ATOM 8793 C C . ASN B 1 540 ? 5.16 -11.703 -2.316 1 94.44 540 ASN B C 1
ATOM 8795 O O . ASN B 1 540 ? 4.848 -12.5 -1.43 1 94.44 540 ASN B O 1
ATOM 8799 N N . THR B 1 541 ? 5.367 -10.438 -2.1 1 93.5 541 THR B N 1
ATOM 8800 C CA . THR B 1 541 ? 5.676 -9.812 -0.819 1 93.5 541 THR B CA 1
ATOM 8801 C C . THR B 1 541 ? 4.605 -10.141 0.217 1 93.5 541 THR B C 1
ATOM 8803 O O . THR B 1 541 ? 4.918 -10.383 1.385 1 93.5 541 THR B O 1
ATOM 8806 N N . LEU B 1 542 ? 3.365 -10.242 -0.212 1 95.56 542 LEU B N 1
ATOM 8807 C CA . LEU B 1 542 ? 2.283 -10.328 0.762 1 95.56 542 LEU B CA 1
ATOM 8808 C C . LEU B 1 542 ? 1.66 -11.719 0.758 1 95.56 542 LEU B C 1
ATOM 8810 O O . LEU B 1 542 ? 0.567 -11.922 1.293 1 95.56 542 LEU B O 1
ATOM 8814 N N . SER B 1 543 ? 2.359 -12.664 0.117 1 96.75 543 SER B N 1
ATOM 8815 C CA . SER B 1 543 ? 1.893 -14.047 0.225 1 96.75 543 SER B CA 1
ATOM 8816 C C . SER B 1 543 ? 1.798 -14.484 1.683 1 96.75 543 SER B C 1
ATOM 8818 O O . SER B 1 543 ? 2.654 -14.133 2.498 1 96.75 543 SER B O 1
ATOM 8820 N N . PRO B 1 544 ? 0.853 -15.266 1.975 1 97.19 544 PRO B N 1
ATOM 8821 C CA . PRO B 1 544 ? 0.628 -15.602 3.383 1 97.19 544 PRO B CA 1
ATOM 8822 C C . PRO B 1 544 ? 1.669 -16.578 3.928 1 97.19 544 PRO B C 1
ATOM 8824 O O . PRO B 1 544 ? 2.291 -17.312 3.162 1 97.19 544 PRO B O 1
ATOM 8827 N N . ASP B 1 545 ? 1.825 -16.5 5.234 1 97.19 545 ASP B N 1
ATOM 8828 C CA . ASP B 1 545 ? 2.484 -17.562 5.98 1 97.19 545 ASP B CA 1
ATOM 8829 C C . ASP B 1 545 ? 1.524 -18.719 6.254 1 97.19 545 ASP B C 1
ATOM 8831 O O . ASP B 1 545 ? 0.305 -18.547 6.211 1 97.19 545 ASP B O 1
ATOM 8835 N N . LEU B 1 546 ? 2.074 -19.859 6.465 1 98.31 546 LEU B N 1
ATOM 8836 C CA . LEU B 1 546 ? 1.23 -21.047 6.637 1 98.31 546 LEU B CA 1
ATOM 8837 C C . LEU B 1 546 ? 1.572 -21.766 7.93 1 98.31 546 LEU B C 1
ATOM 8839 O O . LEU B 1 546 ? 2.732 -22.125 8.164 1 98.31 546 LEU B O 1
ATOM 8843 N N . GLN B 1 547 ? 0.586 -22 8.758 1 97.88 547 GLN B N 1
ATOM 8844 C CA . GLN B 1 547 ? 0.714 -22.781 9.969 1 97.88 547 GLN B CA 1
ATOM 8845 C C . GLN B 1 547 ? -0.001 -24.125 9.828 1 97.88 547 GLN B C 1
ATOM 8847 O O . GLN B 1 547 ? -1.109 -24.188 9.297 1 97.88 547 GLN B O 1
ATOM 8852 N N . LEU B 1 548 ? 0.65 -25.156 10.219 1 97.69 548 LEU B N 1
ATOM 8853 C CA . LEU B 1 548 ? 0.068 -26.5 10.25 1 97.69 548 LEU B CA 1
ATOM 8854 C C . LEU B 1 548 ? -0.004 -27.031 11.672 1 97.69 548 LEU B C 1
ATOM 8856 O O . LEU B 1 548 ? 1.01 -27.078 12.375 1 97.69 548 LEU B O 1
ATOM 8860 N N . ASP B 1 549 ? -1.191 -27.406 12.086 1 95.88 549 ASP B N 1
ATOM 8861 C CA . ASP B 1 549 ? -1.417 -28 13.398 1 95.88 549 ASP B CA 1
ATOM 8862 C C . ASP B 1 549 ? -1.945 -29.438 13.281 1 95.88 549 ASP B C 1
ATOM 8864 O O . ASP B 1 549 ? -2.809 -29.703 12.445 1 95.88 549 ASP B O 1
ATOM 8868 N N . THR B 1 550 ? -1.344 -30.234 14.078 1 94.5 550 THR B N 1
ATOM 8869 C CA . THR B 1 550 ? -1.888 -31.578 14.234 1 94.5 550 THR B CA 1
ATOM 8870 C C . THR B 1 550 ? -2.943 -31.609 15.336 1 94.5 550 THR B C 1
ATOM 8872 O O . THR B 1 550 ? -2.68 -31.203 16.469 1 94.5 550 THR B O 1
ATOM 8875 N N . ILE B 1 551 ? -4.129 -32.031 14.93 1 88.81 551 ILE B N 1
ATOM 8876 C CA . ILE B 1 551 ? -5.246 -31.969 15.867 1 88.81 551 ILE B CA 1
ATOM 8877 C C . ILE B 1 551 ? -5.609 -33.406 16.297 1 88.81 551 ILE B C 1
ATOM 8879 O O . ILE B 1 551 ? -5.555 -34.312 15.492 1 88.81 551 ILE B O 1
ATOM 8883 N N . ASP B 1 552 ? -5.734 -33.594 17.594 1 70.69 552 ASP B N 1
ATOM 8884 C CA . ASP B 1 552 ? -6.188 -34.875 18.141 1 70.69 552 ASP B CA 1
ATOM 8885 C C . ASP B 1 552 ? -7.672 -35.094 17.875 1 70.69 552 ASP B C 1
ATOM 8887 O O . ASP B 1 552 ? -8.438 -34.125 17.766 1 70.69 552 ASP B O 1
ATOM 8891 N N . GLU B 1 553 ? -8.039 -36.25 17.375 1 59.72 553 GLU B N 1
ATOM 8892 C CA . GLU B 1 553 ? -9.414 -36.656 17.094 1 59.72 553 GLU B CA 1
ATOM 8893 C C . GLU B 1 553 ? -10.375 -36.094 18.141 1 59.72 553 GLU B C 1
ATOM 8895 O O . GLU B 1 553 ? -11.492 -35.688 17.812 1 59.72 553 GLU B O 1
ATOM 8900 N N . HIS B 1 554 ? -10.133 -36.094 19.453 1 49.56 554 HIS B N 1
ATOM 8901 C CA . HIS B 1 554 ? -11.094 -35.812 20.516 1 49.56 554 HIS B CA 1
ATOM 8902 C C . HIS B 1 554 ? -11.305 -34.312 20.656 1 49.56 554 HIS B C 1
ATOM 8904 O O . HIS B 1 554 ? -12.258 -33.875 21.312 1 49.56 554 HIS B O 1
ATOM 8910 N N . VAL B 1 555 ? -10.523 -33.438 20.25 1 45.22 555 VAL B N 1
ATOM 8911 C CA . VAL B 1 555 ? -10.664 -32 20.469 1 45.22 555 VAL B CA 1
ATOM 8912 C C . VAL B 1 555 ? -11.266 -31.344 19.234 1 45.22 555 VAL B C 1
ATOM 8914 O O . VAL B 1 555 ? -11.531 -30.141 19.234 1 45.22 555 VAL B O 1
ATOM 8917 N N . ALA B 1 556 ? -11.219 -31.719 18.078 1 43.25 556 ALA B N 1
ATOM 8918 C CA . ALA B 1 556 ? -11.648 -31.109 16.828 1 43.25 556 ALA B CA 1
ATOM 8919 C C . ALA B 1 556 ? -13.148 -30.797 16.859 1 43.25 556 ALA B C 1
ATOM 8921 O O . ALA B 1 556 ? -13.633 -29.984 16.078 1 43.25 556 ALA B O 1
ATOM 8922 N N . VAL B 1 557 ? -14.094 -31.641 17.359 1 35.88 557 VAL B N 1
ATOM 8923 C CA . VAL B 1 557 ? -15.547 -31.453 17.328 1 35.88 557 VAL B CA 1
ATOM 8924 C C . VAL B 1 557 ? -15.953 -30.438 18.391 1 35.88 557 VAL B C 1
ATOM 8926 O O . VAL B 1 557 ? -17.141 -30.125 18.547 1 35.88 557 VAL B O 1
ATOM 8929 N N . SER B 1 558 ? -15.172 -29.812 19.297 1 29.27 558 SER B N 1
ATOM 8930 C CA . SER B 1 558 ? -15.797 -28.875 20.219 1 29.27 558 SER B CA 1
ATOM 8931 C C . SER B 1 558 ? -15.68 -27.438 19.734 1 29.27 558 SER B C 1
ATOM 8933 O O . SER B 1 558 ? -14.648 -27.047 19.172 1 29.27 558 SER B O 1
#

Nearest PDB structures (foldseek):
  4fix-assembly1_A  TM=4.540E-01  e=7.252E-04  Mycobacterium tuberculosis H37Rv
  1h6y-assembly2_B  TM=3.946E-01  e=4.431E-02  Acetivibrio thermocellus
  5w6h-assembly1_C  TM=5.084E-01  e=6.359E-01  Kuttervirus CBA120
  1dyo-assembly2_B  TM=3.430E-01  e=1.077E-01  Acetivibrio thermocellus
  3hwj-assembly1_A  TM=5.183E-01  e=1.343E+00  Mus musculus

Sequence (1116 aa):
MFTNQYLEYTFCVRKDTNVQISNIRFSNDGPHDEYLIEIDGNVVGEFLTGTQTGSGAAWNNYHSSGPVGKPVLITAGNHKVKLTTKVSDQWGAEVDFITLEVDDQALDEMGFYCDMFCFNDIKFEKVSKHDTVPSSRFEQNSFKSSCSEEANVKVAVFNDFANTFRLTATSPKYRTFSNNRIPSYSGCNFGRPSLNLSNILIDPYGQTIETKKLKTIFEGSPTYVAMKTTFFQSQLSLARGVDENRVGSVLSLKFRNEGPVFELDVSYLGDSRRYISFERLKIDPQNETTHTWTIPDYSWSIDQENELRLGITAPKVMNIVIESMTLTSRETVHNKTILYQDNKYIIEGTDIDFWYMGENTMMITSKYTKEEFNRMDRIQVYAKLPWSSGFSQVFSLYHDGMASLLPMTPHGLDWIPYGTSVIIGPNNASDPRPTSPIKSIEFDSINMVFEVEFIHGDRASLYLDALHYDTILTVQYNTIKHDRKIYPLMTLSSMWISNGNSLVDHISVNGDAARSIMEDWKNLYGLSAVLFRKCISSYNTLSPDLQLDTIDEHVAVSMFTNQYLEYTFCVRKDTNVQISNIRFSNDGPHDEYLIEIDGNVVGEFLTGTQTGSGAAWNNYHSSGPVGKPVLITAGNHKVKLTTKVSDQWGAEVDFITLEVDDQALDEMGFYCDMFCFNDIKFEKVSKHDTVPSSRFEQNSFKSSCSEEANVKVAVFNDFANTFRLTATSPKYRTFSNNRIPSYSGCNFGRPSLNLSNILIDPYGQTIETKKLKTIFEGSPTYVAMKTTFFQSQLSLARGVDENRVGSVLSLKFRNEGPVFELDVSYLGDSRRYISFERLKIDPQNETTHTWTIPDYSWSIDQENELRLGITAPKVMNIVIESMTLTSRETVHNKTILYQDNKYIIEGTDIDFWYMGENTMMITSKYTKEEFNRMDRIQVYAKLPWSSGFSQVFSLYHDGMASLLPMTPHGLDWIPYGTSVIIGPNNASDPRPTSPIKSIEFDSINMVFEVEFIHGDRASLYLDALHYDTILTVQYNTIKHDRKIYPLMTLSSMWISNGNSLVDHISVNGDAARSIMEDWKNLYGLSAVLFRKCISSYNTLSPDLQLDTIDEHVAVS

Radius of gyration: 36.35 Å; Cα contacts (8 Å, |Δi|>4): 3091; chains: 2; bounding box: 99×99×100 Å

Organism: Crassostrea virginica (NCBI:txid6565)

Solvent-accessible surface area (backbone atoms only — not comparable to full-atom values): 56897 Å² total; per-residue (Å²): 75,40,60,74,32,69,50,76,45,68,34,24,40,88,45,72,29,40,39,27,41,46,27,38,34,30,29,46,36,36,66,46,32,29,37,38,32,22,50,72,85,38,80,44,29,66,46,71,49,64,64,28,89,35,84,59,68,28,54,82,50,71,43,74,64,41,65,38,57,57,69,39,82,40,66,50,38,82,41,38,42,33,42,31,25,68,38,35,37,99,86,37,37,44,72,80,52,72,39,74,44,59,69,43,92,78,63,44,72,48,34,31,58,24,55,46,43,65,57,86,79,79,79,56,74,72,55,76,90,51,89,87,45,78,54,28,39,39,34,58,58,52,53,88,47,66,25,72,68,41,59,31,33,30,38,29,34,26,45,90,74,64,47,32,35,38,38,39,16,27,59,49,84,58,81,62,63,52,70,40,66,74,86,53,59,64,67,40,78,35,91,57,56,76,37,79,46,62,64,43,67,57,39,35,85,42,80,69,46,72,58,100,58,34,40,34,43,44,36,71,41,68,44,34,31,38,38,38,35,38,34,57,59,52,56,69,37,71,68,79,41,34,36,59,51,44,48,22,33,35,39,38,40,28,39,39,70,47,58,68,62,29,35,41,35,45,32,33,40,34,61,86,69,42,78,47,69,55,79,74,38,79,40,41,23,77,78,52,35,71,49,74,48,80,44,60,60,54,29,52,39,85,87,43,80,29,41,39,36,37,36,39,37,31,92,51,81,61,65,41,35,34,47,31,40,38,32,31,67,55,81,74,52,70,51,70,42,80,74,44,75,62,92,53,41,36,35,35,34,26,32,47,61,54,32,62,89,52,74,87,45,14,36,38,29,37,66,83,78,60,48,73,42,70,42,24,40,31,41,34,34,24,35,52,41,86,54,44,93,50,67,22,63,32,36,38,39,36,31,44,19,44,29,39,45,27,27,40,53,53,49,69,51,92,70,69,47,70,36,51,27,33,25,48,42,56,29,49,65,84,43,88,71,53,44,24,47,36,42,34,35,39,35,34,83,88,70,37,32,36,40,37,34,30,67,88,64,30,28,35,39,38,38,55,45,83,40,74,60,32,17,36,40,35,41,34,54,76,39,77,79,68,58,42,88,78,27,24,49,29,31,38,38,26,23,44,64,41,82,26,37,24,47,36,39,24,35,24,47,31,36,41,79,70,36,57,61,82,48,98,63,57,71,47,73,30,47,30,39,34,42,26,49,45,33,55,23,67,39,34,36,52,18,23,23,43,32,41,34,61,38,48,80,87,63,72,85,110,75,40,59,77,32,66,50,74,47,66,33,24,39,90,46,71,28,40,40,27,40,45,28,40,33,30,29,45,44,35,62,46,32,30,37,39,32,22,50,71,84,38,78,42,28,65,48,70,48,65,65,28,86,38,86,58,67,26,53,83,49,71,44,73,65,40,64,38,55,56,70,40,82,39,63,50,38,82,38,37,42,31,42,30,24,68,38,35,38,98,87,38,36,45,71,79,51,74,39,73,44,58,69,44,92,82,62,44,72,48,34,31,58,24,56,43,42,66,57,85,78,79,79,55,74,73,55,76,88,50,90,85,43,78,54,29,40,36,32,58,57,52,54,89,46,67,26,72,71,42,59,32,32,30,38,28,36,26,44,88,75,63,47,31,36,37,37,37,16,27,61,50,84,58,81,62,62,50,70,40,66,74,86,53,59,66,65,38,79,35,91,57,56,76,41,79,47,62,65,42,66,56,39,32,83,41,78,70,47,72,57,100,58,35,40,34,43,44,35,71,42,68,45,32,30,38,38,38,36,37,33,60,58,53,56,69,38,71,70,76,45,35,37,61,53,44,48,23,33,35,39,37,40,29,38,38,71,47,60,69,60,29,35,41,35,45,32,33,39,33,60,86,70,42,78,47,70,55,80,72,39,82,42,40,22,77,79,54,35,69,51,73,47,80,43,60,62,54,30,54,40,82,88,43,79,30,41,40,36,38,38,39,38,32,91,51,82,59,64,42,35,35,46,33,40,37,33,32,68,54,80,76,52,70,50,71,43,80,76,46,77,62,89,53,39,34,35,35,34,26,31,47,60,54,32,63,90,52,73,88,45,14,35,38,29,37,66,84,80,60,50,76,44,72,42,24,41,30,41,35,35,26,34,51,41,85,53,47,93,50,66,22,63,31,38,38,39,35,30,43,19,42,28,39,44,28,28,40,52,54,51,68,51,92,70,69,46,71,36,52,27,34,25,48,42,57,31,50,64,84,44,87,69,52,43,23,47,36,42,34,36,38,35,34,85,87,71,38,34,36,40,35,32,32,67,88,65,30,29,34,39,37,40,53,46,84,40,74,62,31,16,35,38,36,41,35,53,78,39,78,79,69,58,42,88,79,28,24,48,28,31,38,38,26,24,45,65,44,83,26,38,24,46,35,40,25,35,22,48,30,35,42,79,71,39,58,60,82,48,98,63,57,72,46,73,30,46,29,38,35,40,27,48,45,34,54,23,67,38,36,35,50,17,24,22,42,32,42,33,61,39,48,82,88,61,70,84,112

Secondary structure (DSSP, 8-state):
--TT-EEEEEEEESSSEEEEEEEEEEE--SS--EEEEEETTEEEEEEE------TTTTTT--EE---EEEEEEE-SEEEEEEEEEEE--TT--EEEEEEEEES-TT--HHHHTT---B-S----PPPPPPTTSPPEEEEE-----S-TTS--EEEEEE-SS--EEEEEEE--SS-----------TT-SSSS-SEEEEEEE--TTPPPEE-SSEEEEEEEETTEEEEEEEEPPPPPBTTTTB-GGGS-EEEEEEE-S-S--EEEEEEEE-TTS-EEEPPPEEE-TTT--EEEEEEPTT-S-SSS-EEEEEEEE-SS----EEEEEEEEEPPPPEEEEEEEE-SSEEEEEEEETTBTT-S--EEEEETTT--EEEEESEEEEEEE-SSSSSEEEEEEEETTSEEEE-PPPPTT-S------EEEESS--TTSSS----EEEEEEETTTTEEEEEETTS-EEEEEEEE-SSEEEEEEEEEE--S-TTTS-SEEEEE-EEETTEES--EEEETT---EETTSS--EEEESEEEEE-SBPPSSSTTPPEEEEEEE-TTTTT-/--TT-EEEEEEEESSSEEEEEEEEEEE--SS--EEEEEETTEEEEEEE------TTTTTT--EE---EEEEEEE-SEEEEEEEEEEE--TT--EEEEEEEEES-TT--HHHHTT---B-S-------PPPTTSPPEEEEE-----S-TTS--EEEEEE-SS--EEEEEEE--SS-----------TT-SSSS-SEEEEEEE--TTPPPEE-SSEEEEEEEETTEEEEEEEEPPPPPBGGGTB-GGGS-EEEEEEE-S-S--EEEEEEEE-TTS-EEEPPPEEE-TTT--EEEEEEPTT-S-SSS-EEEEEEEE-SS----EEEEEEEEEPPPPEEEEEEEE-SSEEEEEEEETTBTT-S--EEEEETTT--EEEEESEEEEEEE-SSSSSEEEEEEEETTSEEEE-PPPPTT-S------EEEESS--TTSSS----EEEEEEETTTTEEEEEETTS-EEEEEEEE-SSEEEEEEEEEE--S-TTTS-SEEEEE-EEETTEES--EEEETT---EETTSS--EEEESEEEEE-SBPPSSSTTPPEEEEEEE-TTTTT-

pLDDT: mean 87.73, std 10.47, range [29.27, 98.69]